Protein 1HA8 (pdb70)

Radius of gyration: 9.3 Å; Cα contacts (8 Å, |Δi|>4): 65; chains: 1; bounding box: 23×17×19 Å

Structure (mmCIF, N/CA/C/O backbone):
data_1HA8
#
_entry.id   1HA8
#
_cell.length_a   1.000
_cell.length_b   1.000
_cell.length_c   1.000
_cell.angle_alpha   90.00
_cell.angle_beta   90.00
_cell.angle_gamma   90.00
#
_symmetry.space_group_name_H-M   'P 1'
#
loop_
_atom_site.group_PDB
_atom_site.id
_atom_site.type_symbol
_atom_site.label_atom_id
_atom_site.label_alt_id
_atom_site.label_comp_id
_atom_site.label_asym_id
_atom_site.label_entity_id
_atom_site.label_seq_id
_atom_site.pdbx_PDB_ins_code
_atom_site.Cartn_x
_atom_site.Cartn_y
_atom_site.Cartn_z
_atom_site.occupancy
_atom_site.B_iso_or_equiv
_atom_site.auth_seq_id
_atom_site.auth_comp_id
_atom_site.auth_asym_id
_atom_site.auth_atom_id
_atom_site.pdbx_PDB_model_num
ATOM 1 N N . GLY A 1 1 ? -8.868 -7.202 -2.668 1.00 0.00 1 GLY A N 1
ATOM 2 C CA . GLY A 1 1 ? -7.596 -6.582 -2.276 1.00 0.00 1 GLY A CA 1
ATOM 3 C C . GLY A 1 1 ? -7.848 -5.556 -1.194 1.00 0.00 1 GLY A C 1
ATOM 4 O O . GLY A 1 1 ? -8.699 -4.684 -1.384 1.00 0.00 1 GLY A O 1
ATOM 10 N N . GLU A 1 2 ? -7.176 -5.658 -0.048 1.00 0.00 2 GLU A N 1
ATOM 11 C CA . GLU A 1 2 ? -7.425 -4.760 1.079 1.00 0.00 2 GLU A CA 1
ATOM 12 C C . GLU A 1 2 ? -6.921 -3.360 0.774 1.00 0.00 2 GLU A C 1
ATOM 13 O O . GLU A 1 2 ? -7.546 -2.359 1.143 1.00 0.00 2 GLU A O 1
ATOM 25 N N . CYS A 1 3 ? -5.767 -3.308 0.112 1.00 0.00 3 CYS A N 1
ATOM 26 C CA . CYS A 1 3 ? -5.102 -2.075 -0.215 1.00 0.00 3 CYS A CA 1
ATOM 27 C C . CYS A 1 3 ? -5.818 -1.451 -1.408 1.00 0.00 3 CYS A C 1
ATOM 28 O O . CYS A 1 3 ? -6.074 -0.246 -1.395 1.00 0.00 3 CYS A O 1
ATOM 35 N N . GLU A 1 4 ? -6.220 -2.276 -2.382 1.00 0.00 4 GLU A N 1
ATOM 36 C CA . GLU A 1 4 ? -7.082 -1.873 -3.484 1.00 0.00 4 GLU A CA 1
ATOM 37 C C . GLU A 1 4 ? -8.410 -1.297 -2.973 1.00 0.00 4 GLU A C 1
ATOM 38 O O . GLU A 1 4 ? -8.825 -0.257 -3.474 1.00 0.00 4 GLU A O 1
ATOM 50 N N . GLN A 1 5 ? -9.062 -1.904 -1.973 1.00 0.00 5 GLN A N 1
ATOM 51 C CA . GLN A 1 5 ? -10.318 -1.390 -1.412 1.00 0.00 5 GLN A CA 1
ATOM 52 C C . GLN A 1 5 ? -10.110 0.034 -0.897 1.00 0.00 5 GLN A C 1
ATOM 53 O O . GLN A 1 5 ? -10.898 0.927 -1.209 1.00 0.00 5 GLN A O 1
ATOM 67 N N . CYS A 1 6 ? -9.044 0.232 -0.119 1.00 0.00 6 CYS A N 1
ATOM 68 C CA . CYS A 1 6 ? -8.697 1.525 0.450 1.00 0.00 6 CYS A CA 1
ATOM 69 C C . CYS A 1 6 ? -8.449 2.555 -0.661 1.00 0.00 6 CYS A C 1
ATOM 70 O O . CYS A 1 6 ? -8.890 3.699 -0.566 1.00 0.00 6 CYS A O 1
ATOM 77 N N . PHE A 1 7 ? -7.784 2.136 -1.739 1.00 0.00 7 PHE A N 1
ATOM 78 C CA . PHE A 1 7 ? -7.550 2.957 -2.915 1.00 0.00 7 PHE A CA 1
ATOM 79 C C . PHE A 1 7 ? -8.867 3.374 -3.568 1.00 0.00 7 PHE A C 1
ATOM 80 O O . PHE A 1 7 ? -9.054 4.558 -3.852 1.00 0.00 7 PHE A O 1
ATOM 97 N N . SER A 1 8 ? -9.784 2.432 -3.800 1.00 0.00 8 SER A N 1
ATOM 98 C CA . SER A 1 8 ? -11.088 2.739 -4.370 1.00 0.00 8 SER A CA 1
ATOM 99 C C . SER A 1 8 ? -11.845 3.722 -3.471 1.00 0.00 8 SER A C 1
ATOM 100 O O . SER A 1 8 ? -12.455 4.659 -3.988 1.00 0.00 8 SER A O 1
ATOM 108 N N . ASP A 1 9 ? -11.714 3.615 -2.144 1.00 0.00 9 ASP A N 1
ATOM 109 C CA . ASP A 1 9 ? -12.280 4.544 -1.160 1.00 0.00 9 ASP A CA 1
ATOM 110 C C . ASP A 1 9 ? -11.451 5.837 -1.025 1.00 0.00 9 ASP A C 1
ATOM 111 O O . ASP A 1 9 ? -11.339 6.439 0.046 1.00 0.00 9 ASP A O 1
ATOM 120 N N . GLY A 1 10 ? -10.919 6.319 -2.147 1.00 0.00 10 GLY A N 1
ATOM 121 C CA . GLY A 1 10 ? -10.242 7.592 -2.302 1.00 0.00 10 GLY A CA 1
ATOM 122 C C . GLY A 1 10 ? -8.907 7.696 -1.574 1.00 0.00 10 GLY A C 1
ATOM 123 O O . GLY A 1 10 ? -8.314 8.779 -1.589 1.00 0.00 10 GLY A O 1
ATOM 127 N N . GLY A 1 11 ? -8.421 6.636 -0.923 1.00 0.00 11 GLY A N 1
ATOM 128 C CA . GLY A 1 11 ? -7.230 6.725 -0.104 1.00 0.00 11 GLY A CA 1
ATOM 129 C C . GLY A 1 11 ? -5.968 6.742 -0.961 1.00 0.00 11 GLY A C 1
ATOM 130 O O . GLY A 1 11 ? -5.907 6.043 -1.979 1.00 0.00 11 GLY A O 1
ATOM 134 N N . ASP A 1 12 ? -4.946 7.492 -0.532 1.00 0.00 12 ASP A N 1
ATOM 135 C CA . ASP A 1 12 ? -3.633 7.530 -1.192 1.00 0.00 12 ASP A CA 1
ATOM 136 C C . ASP A 1 12 ? -2.659 6.672 -0.383 1.00 0.00 12 ASP A C 1
ATOM 137 O O . ASP A 1 12 ? -2.631 5.459 -0.561 1.00 0.00 12 ASP A O 1
ATOM 146 N N . CYS A 1 13 ? -1.894 7.272 0.538 1.00 0.00 13 CYS A N 1
ATOM 147 C CA . CYS A 1 13 ? -0.770 6.638 1.204 1.00 0.00 13 CYS A CA 1
ATOM 148 C C . CYS A 1 13 ? -0.962 6.761 2.707 1.00 0.00 13 CYS A C 1
ATOM 149 O O . CYS A 1 13 ? -1.174 5.752 3.378 1.00 0.00 13 CYS A O 1
ATOM 156 N N . THR A 1 14 ? -0.933 7.985 3.240 1.00 0.00 14 THR A N 1
ATOM 157 C CA . THR A 1 14 ? -1.127 8.244 4.660 1.00 0.00 14 THR A CA 1
ATOM 158 C C . THR A 1 14 ? -2.495 7.713 5.092 1.00 0.00 14 THR A C 1
ATOM 159 O O . THR A 1 14 ? -2.601 6.917 6.025 1.00 0.00 14 THR A O 1
ATOM 170 N N . THR A 1 15 ? -3.544 8.093 4.361 1.00 0.00 15 THR A N 1
ATOM 171 C CA . THR A 1 15 ? -4.931 7.823 4.711 1.00 0.00 15 THR A CA 1
ATOM 172 C C . THR A 1 15 ? -5.352 6.396 4.322 1.00 0.00 15 THR A C 1
ATOM 173 O O . THR A 1 15 ? -6.512 6.160 3.995 1.00 0.00 15 THR A O 1
ATOM 184 N N . CYS A 1 16 ? -4.436 5.444 4.452 1.00 0.00 16 CYS A N 1
ATOM 185 C CA . CYS A 1 16 ? -4.591 4.007 4.327 1.00 0.00 16 CYS A CA 1
ATOM 186 C C . CYS A 1 16 ? -3.552 3.414 5.262 1.00 0.00 16 CYS A C 1
ATOM 187 O O . CYS A 1 16 ? -3.966 2.704 6.168 1.00 0.00 16 CYS A O 1
ATOM 194 N N . PHE A 1 17 ? -2.267 3.791 5.168 1.00 0.00 17 PHE A N 1
ATOM 195 C CA . PHE A 1 17 ? -1.208 3.310 6.061 1.00 0.00 17 PHE A CA 1
ATOM 196 C C . PHE A 1 17 ? -1.572 3.411 7.544 1.00 0.00 17 PHE A C 1
ATOM 197 O O . PHE A 1 17 ? -1.301 2.468 8.294 1.00 0.00 17 PHE A O 1
ATOM 214 N N . ASN A 1 18 ? -2.199 4.524 7.959 1.00 0.00 18 ASN A N 1
ATOM 215 C CA . ASN A 1 18 ? -2.776 4.697 9.298 1.00 0.00 18 ASN A CA 1
ATOM 216 C C . ASN A 1 18 ? -1.736 4.470 10.399 1.00 0.00 18 ASN A C 1
ATOM 217 O O . ASN A 1 18 ? -2.028 3.952 11.479 1.00 0.00 18 ASN A O 1
ATOM 228 N N . ASN A 1 19 ? -0.493 4.840 10.117 1.00 0.00 19 ASN A N 1
ATOM 229 C CA . ASN A 1 19 ? 0.686 4.474 10.879 1.00 0.00 19 ASN A CA 1
ATOM 230 C C . ASN A 1 19 ? 0.793 2.996 11.267 1.00 0.00 19 ASN A C 1
ATOM 231 O O . ASN A 1 19 ? 0.766 2.637 12.447 1.00 0.00 19 ASN A O 1
ATOM 242 N N . GLY A 1 20 ? 0.871 2.134 10.252 1.00 0.00 20 GLY A N 1
ATOM 243 C CA . GLY A 1 20 ? 1.427 0.792 10.375 1.00 0.00 20 GLY A CA 1
ATOM 244 C C . GLY A 1 20 ? 0.407 -0.283 10.739 1.00 0.00 20 GLY A C 1
ATOM 245 O O . GLY A 1 20 ? 0.775 -1.453 10.861 1.00 0.00 20 GLY A O 1
ATOM 249 N N . THR A 1 21 ? -0.874 0.077 10.812 1.00 0.00 21 THR A N 1
ATOM 250 C CA . THR A 1 21 ? -1.983 -0.829 11.109 1.00 0.00 21 THR A CA 1
ATOM 251 C C . THR A 1 21 ? -2.965 -0.948 9.926 1.00 0.00 21 THR A C 1
ATOM 252 O O . THR A 1 21 ? -3.904 -1.737 9.973 1.00 0.00 21 THR A O 1
ATOM 263 N N . GLY A 1 22 ? -2.749 -0.174 8.859 1.00 0.00 22 GLY A N 1
ATOM 264 C CA . GLY A 1 22 ? -3.618 -0.093 7.697 1.00 0.00 22 GLY A CA 1
ATOM 265 C C . GLY A 1 22 ? -3.582 -1.316 6.779 1.00 0.00 22 GLY A C 1
ATOM 266 O O . GLY A 1 22 ? -2.914 -2.304 7.094 1.00 0.00 22 GLY A O 1
ATOM 270 N N . PRO A 1 23 ? -4.275 -1.254 5.626 1.00 0.00 23 PRO A N 1
ATOM 271 C CA . PRO A 1 23 ? -4.319 -2.349 4.670 1.00 0.00 23 PRO A CA 1
ATOM 272 C C . PRO A 1 23 ? -2.974 -2.469 3.945 1.00 0.00 23 PRO A C 1
ATOM 273 O O . PRO A 1 23 ? -2.241 -3.437 4.146 1.00 0.00 23 PRO A O 1
ATOM 284 N N . CYS A 1 24 ? -2.596 -1.460 3.150 1.00 0.00 24 CYS A N 1
ATOM 285 C CA . CYS A 1 24 ? -1.221 -1.298 2.702 1.00 0.00 24 CYS A CA 1
ATOM 286 C C . CYS A 1 24 ? -0.411 -0.789 3.891 1.00 0.00 24 CYS A C 1
ATOM 287 O O . CYS A 1 24 ? -0.132 0.403 3.992 1.00 0.00 24 CYS A O 1
ATOM 294 N N . ALA A 1 25 ? -0.063 -1.684 4.816 1.00 0.00 25 ALA A N 1
ATOM 295 C CA . ALA A 1 25 ? 0.854 -1.402 5.910 1.00 0.00 25 ALA A CA 1
ATOM 296 C C . ALA A 1 25 ? 2.045 -2.343 5.878 1.00 0.00 25 ALA A C 1
ATOM 297 O O . ALA A 1 25 ? 3.182 -1.875 5.834 1.00 0.00 25 ALA A O 1
ATOM 304 N N . ASN A 1 26 ? 1.821 -3.659 5.833 1.00 0.00 26 ASN A N 1
ATOM 305 C CA . ASN A 1 26 ? 2.939 -4.580 5.643 1.00 0.00 26 ASN A CA 1
ATOM 306 C C . ASN A 1 26 ? 3.601 -4.366 4.278 1.00 0.00 26 ASN A C 1
ATOM 307 O O . ASN A 1 26 ? 4.805 -4.575 4.166 1.00 0.00 26 ASN A O 1
ATOM 318 N N . CYS A 1 27 ? 2.858 -3.865 3.278 1.00 0.00 27 CYS A N 1
ATOM 319 C CA . CYS A 1 27 ? 3.404 -3.480 1.980 1.00 0.00 27 CYS A CA 1
ATOM 320 C C . CYS A 1 27 ? 4.418 -2.328 2.071 1.00 0.00 27 CYS A C 1
ATOM 321 O O . CYS A 1 27 ? 4.787 -1.821 1.023 1.00 0.00 27 CYS A O 1
ATOM 328 N N . LEU A 1 28 ? 4.803 -1.822 3.251 1.00 0.00 28 LEU A N 1
ATOM 329 C CA . LEU A 1 28 ? 5.600 -0.605 3.384 1.00 0.00 28 LEU A CA 1
ATOM 330 C C . LEU A 1 28 ? 6.968 -0.919 3.961 1.00 0.00 28 LEU A C 1
ATOM 331 O O . LEU A 1 28 ? 7.990 -0.574 3.364 1.00 0.00 28 LEU A O 1
ATOM 347 N N . ALA A 1 29 ? 6.986 -1.516 5.152 1.00 0.00 29 ALA A N 1
ATOM 348 C CA . ALA A 1 29 ? 8.213 -1.871 5.836 1.00 0.00 29 ALA A CA 1
ATOM 349 C C . ALA A 1 29 ? 8.834 -3.056 5.103 1.00 0.00 29 ALA A C 1
ATOM 350 O O . ALA A 1 29 ? 9.785 -2.908 4.334 1.00 0.00 29 ALA A O 1
ATOM 357 N N . GLY A 1 30 ? 8.252 -4.238 5.286 1.00 0.00 30 GLY A N 1
ATOM 358 C CA . GLY A 1 30 ? 8.705 -5.450 4.648 1.00 0.00 30 GLY A CA 1
ATOM 359 C C . GLY A 1 30 ? 8.126 -5.551 3.254 1.00 0.00 30 GLY A C 1
ATOM 360 O O . GLY A 1 30 ? 7.291 -6.427 3.030 1.00 0.00 30 GLY A O 1
ATOM 364 N N . TYR A 1 31 ? 8.567 -4.714 2.312 1.00 0.00 31 TYR A N 1
ATOM 365 C CA . TYR A 1 31 ? 7.961 -4.682 0.988 1.00 0.00 31 TYR A CA 1
ATOM 366 C C . TYR A 1 31 ? 8.921 -5.031 -0.164 1.00 0.00 31 TYR A C 1
ATOM 367 O O . TYR A 1 31 ? 8.820 -4.449 -1.249 1.00 0.00 31 TYR A O 1
ATOM 385 N N . PRO A 1 32 ? 9.678 -6.137 -0.092 1.00 0.00 32 PRO A N 1
ATOM 386 C CA . PRO A 1 32 ? 10.629 -6.452 -1.144 1.00 0.00 32 PRO A CA 1
ATOM 387 C C . PRO A 1 32 ? 9.873 -7.040 -2.340 1.00 0.00 32 PRO A C 1
ATOM 388 O O . PRO A 1 32 ? 10.220 -6.783 -3.490 1.00 0.00 32 PRO A O 1
ATOM 399 N N . ALA A 1 33 ? 8.805 -7.785 -2.047 1.00 0.00 33 ALA A N 1
ATOM 400 C CA . ALA A 1 33 ? 7.915 -8.438 -2.991 1.00 0.00 33 ALA A CA 1
ATOM 401 C C . ALA A 1 33 ? 6.696 -7.570 -3.323 1.00 0.00 33 ALA A C 1
ATOM 402 O O . ALA A 1 33 ? 5.776 -8.040 -3.994 1.00 0.00 33 ALA A O 1
ATOM 409 N N . GLY A 1 34 ? 6.591 -6.355 -2.774 1.00 0.00 34 GLY A N 1
ATOM 410 C CA . GLY A 1 34 ? 5.351 -5.591 -2.848 1.00 0.00 34 GLY A CA 1
ATOM 411 C C . GLY A 1 34 ? 5.052 -5.073 -4.251 1.00 0.00 34 GLY A C 1
ATOM 412 O O . GLY A 1 34 ? 3.890 -4.851 -4.563 1.00 0.00 34 GLY A O 1
ATOM 416 N N . CYS A 1 35 ? 6.076 -4.884 -5.084 1.00 0.00 35 CYS A N 1
ATOM 417 C CA . CYS A 1 35 ? 5.959 -4.423 -6.465 1.00 0.00 35 CYS A CA 1
ATOM 418 C C . CYS A 1 35 ? 5.572 -5.577 -7.401 1.00 0.00 35 CYS A C 1
ATOM 419 O O . CYS A 1 35 ? 4.729 -5.413 -8.283 1.00 0.00 35 CYS A O 1
ATOM 426 N N . SER A 1 36 ? 6.143 -6.765 -7.176 1.00 0.00 36 SER A N 1
ATOM 427 C CA . SER A 1 36 ? 5.834 -7.997 -7.899 1.00 0.00 36 SER A CA 1
ATOM 428 C C . SER A 1 36 ? 4.487 -8.602 -7.486 1.00 0.00 36 SER A C 1
ATOM 429 O O . SER A 1 36 ? 4.032 -9.604 -8.041 1.00 0.00 36 SER A O 1
ATOM 437 N N . ASN A 1 37 ? 3.854 -7.966 -6.503 1.00 0.00 37 ASN A N 1
ATOM 438 C CA . ASN A 1 37 ? 2.523 -8.275 -5.995 1.00 0.00 37 ASN A CA 1
ATOM 439 C C . ASN A 1 37 ? 1.479 -7.729 -6.976 1.00 0.00 37 ASN A C 1
ATOM 440 O O . ASN A 1 37 ? 1.848 -7.242 -8.049 1.00 0.00 37 ASN A O 1
ATOM 451 N N . SER A 1 38 ? 0.190 -7.722 -6.626 1.00 0.00 38 SER A N 1
ATOM 452 C CA . SER A 1 38 ? -0.756 -6.789 -7.236 1.00 0.00 38 SER A CA 1
ATOM 453 C C . SER A 1 38 ? -1.439 -5.897 -6.199 1.00 0.00 38 SER A C 1
ATOM 454 O O . SER A 1 38 ? -1.454 -4.692 -6.415 1.00 0.00 38 SER A O 1
ATOM 462 N N . ASP A 1 39 ? -1.966 -6.430 -5.089 1.00 0.00 39 ASP A N 1
ATOM 463 C CA . ASP A 1 39 ? -2.818 -5.665 -4.156 1.00 0.00 39 ASP A CA 1
ATOM 464 C C . ASP A 1 39 ? -2.063 -4.474 -3.557 1.00 0.00 39 ASP A C 1
ATOM 465 O O . ASP A 1 39 ? -2.599 -3.376 -3.452 1.00 0.00 39 ASP A O 1
ATOM 474 N N . CYS A 1 40 ? -0.775 -4.664 -3.263 1.00 0.00 40 CYS A N 1
ATOM 475 C CA . CYS A 1 40 ? 0.113 -3.620 -2.761 1.00 0.00 40 CYS A CA 1
ATOM 476 C C . CYS A 1 40 ? 0.527 -2.673 -3.883 1.00 0.00 40 CYS A C 1
ATOM 477 O O . CYS A 1 40 ? 0.828 -1.512 -3.652 1.00 0.00 40 CYS A O 1
ATOM 484 N N . THR A 1 41 ? 0.638 -3.194 -5.090 1.00 0.00 41 THR A N 1
ATOM 485 C CA . THR A 1 41 ? 1.523 -2.684 -6.108 1.00 0.00 41 THR A CA 1
ATOM 486 C C . THR A 1 41 ? 1.131 -1.304 -6.581 1.00 0.00 41 THR A C 1
ATOM 487 O O . THR A 1 41 ? 2.026 -0.479 -6.730 1.00 0.00 41 THR A O 1
ATOM 498 N N . ALA A 1 42 ? -0.156 -1.053 -6.839 1.00 0.00 42 ALA A N 1
ATOM 499 C CA . ALA A 1 42 ? -0.535 0.234 -7.420 1.00 0.00 42 ALA A CA 1
ATOM 500 C C . ALA A 1 42 ? -0.261 1.343 -6.409 1.00 0.00 42 ALA A C 1
ATOM 501 O O . ALA A 1 42 ? 0.373 2.340 -6.741 1.00 0.00 42 ALA A O 1
ATOM 508 N N . PHE A 1 43 ? -0.643 1.094 -5.152 1.00 0.00 43 PHE A N 1
ATOM 509 C CA . PHE A 1 43 ? -0.294 1.933 -4.020 1.00 0.00 43 PHE A CA 1
ATOM 510 C C . PHE A 1 43 ? 1.208 2.201 -4.047 1.00 0.00 43 PHE A C 1
ATOM 511 O O . PHE A 1 43 ? 1.603 3.359 -4.057 1.00 0.00 43 PHE A O 1
ATOM 528 N N . LEU A 1 44 ? 2.069 1.173 -4.056 1.00 0.00 44 LEU A N 1
ATOM 529 C CA . LEU A 1 44 ? 3.501 1.416 -3.988 1.00 0.00 44 LEU A CA 1
ATOM 530 C C . LEU A 1 44 ? 4.027 2.164 -5.215 1.00 0.00 44 LEU A C 1
ATOM 531 O O . LEU A 1 44 ? 4.924 2.994 -5.069 1.00 0.00 44 LEU A O 1
ATOM 547 N N . SER A 1 45 ? 3.479 1.895 -6.399 1.00 0.00 45 SER A N 1
ATOM 548 C CA . SER A 1 45 ? 3.755 2.593 -7.653 1.00 0.00 45 SER A CA 1
ATOM 549 C C . SER A 1 45 ? 3.602 4.106 -7.458 1.00 0.00 45 SER A C 1
ATOM 550 O O . SER A 1 45 ? 4.488 4.874 -7.847 1.00 0.00 45 SER A O 1
ATOM 558 N N . GLN A 1 46 ? 2.546 4.546 -6.769 1.00 0.00 46 GLN A N 1
ATOM 559 C CA . GLN A 1 46 ? 2.455 5.905 -6.260 1.00 0.00 46 GLN A CA 1
ATOM 560 C C . GLN A 1 46 ? 3.490 6.080 -5.128 1.00 0.00 46 GLN A C 1
ATOM 561 O O . GLN A 1 46 ? 4.584 6.596 -5.376 1.00 0.00 46 GLN A O 1
ATOM 575 N N . CYS A 1 47 ? 3.186 5.595 -3.918 1.00 0.00 47 CYS A N 1
ATOM 576 C CA . CYS A 1 47 ? 3.770 5.982 -2.633 1.00 0.00 47 CYS A CA 1
ATOM 577 C C . CYS A 1 47 ? 5.285 5.781 -2.490 1.00 0.00 47 CYS A C 1
ATOM 578 O O . CYS A 1 47 ? 5.872 6.371 -1.578 1.00 0.00 47 CYS A O 1
ATOM 585 N N . TYR A 1 48 ? 5.913 4.963 -3.336 1.00 0.00 48 TYR A N 1
ATOM 586 C CA . TYR A 1 48 ? 7.347 4.667 -3.339 1.00 0.00 48 TYR A CA 1
ATOM 587 C C . TYR A 1 48 ? 7.987 4.801 -4.718 1.00 0.00 48 TYR A C 1
ATOM 588 O O . TYR A 1 48 ? 9.215 4.880 -4.796 1.00 0.00 48 TYR A O 1
ATOM 606 N N . GLY A 1 49 ? 7.186 4.766 -5.788 1.00 0.00 49 GLY A N 1
ATOM 607 C CA . GLY A 1 49 ? 7.657 4.614 -7.157 1.00 0.00 49 GLY A CA 1
ATOM 608 C C . GLY A 1 49 ? 7.372 3.227 -7.723 1.00 0.00 49 GLY A C 1
ATOM 609 O O . GLY A 1 49 ? 7.357 3.058 -8.941 1.00 0.00 49 GLY A O 1
ATOM 613 N N . GLY A 1 50 ? 7.085 2.248 -6.861 1.00 0.00 50 GLY A N 1
ATOM 614 C CA . GLY A 1 50 ? 6.853 0.869 -7.256 1.00 0.00 50 GLY A CA 1
ATOM 615 C C . GLY A 1 50 ? 8.175 0.241 -7.642 1.00 0.00 50 GLY A C 1
ATOM 616 O O . GLY A 1 50 ? 8.333 -0.187 -8.787 1.00 0.00 50 GLY A O 1
ATOM 620 N N . CYS A 1 51 ? 9.080 0.158 -6.664 1.00 0.00 51 CYS A N 1
ATOM 621 C CA . CYS A 1 51 ? 10.462 -0.254 -6.843 1.00 0.00 51 CYS A CA 1
ATOM 622 C C . CYS A 1 51 ? 11.099 0.559 -7.973 1.00 0.00 51 CYS A C 1
ATOM 623 O O . CYS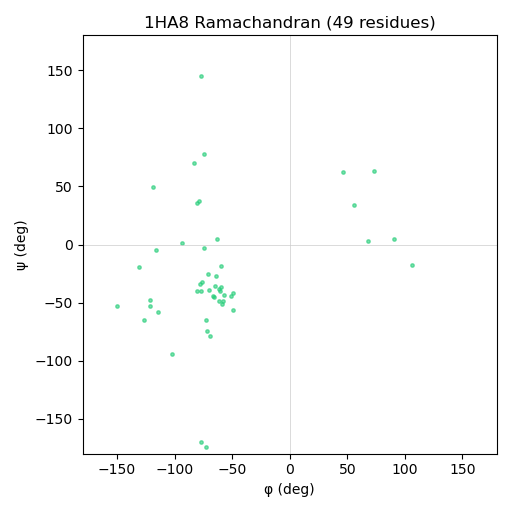 A 1 51 ? 11.799 -0.045 -8.817 1.00 0.00 51 CYS A O 1
ATOM 631 N N . GLY A 1 1 ? -8.452 -7.655 -2.015 1.00 0.00 1 GLY A N 2
ATOM 632 C CA . GLY A 1 1 ? -7.445 -6.655 -1.678 1.00 0.00 1 GLY A CA 2
ATOM 633 C C . GLY A 1 1 ? -7.998 -5.599 -0.761 1.00 0.00 1 GLY A C 2
ATOM 634 O O . GLY A 1 1 ? -8.737 -4.734 -1.220 1.00 0.00 1 GLY A O 2
ATOM 640 N N . GLU A 1 2 ? -7.625 -5.626 0.518 1.00 0.00 2 GLU A N 2
ATOM 641 C CA . GLU A 1 2 ? -7.900 -4.525 1.440 1.00 0.00 2 GLU A CA 2
ATOM 642 C C . GLU A 1 2 ? -7.220 -3.250 0.941 1.00 0.00 2 GLU A C 2
ATOM 643 O O . GLU A 1 2 ? -7.783 -2.161 1.006 1.00 0.00 2 GLU A O 2
ATOM 655 N N . CYS A 1 3 ? -6.009 -3.390 0.400 1.00 0.00 3 CYS A N 2
ATOM 656 C CA . CYS A 1 3 ? -5.242 -2.266 -0.091 1.00 0.00 3 CYS A CA 2
ATOM 657 C C . CYS A 1 3 ? -5.913 -1.630 -1.316 1.00 0.00 3 CYS A C 2
ATOM 658 O O . CYS A 1 3 ? -5.922 -0.405 -1.459 1.00 0.00 3 CYS A O 2
ATOM 665 N N . GLU A 1 4 ? -6.487 -2.445 -2.204 1.00 0.00 4 GLU A N 2
ATOM 666 C CA . GLU A 1 4 ? -7.187 -1.965 -3.389 1.00 0.00 4 GLU A CA 2
ATOM 667 C C . GLU A 1 4 ? -8.555 -1.378 -3.015 1.00 0.00 4 GLU A C 2
ATOM 668 O O . GLU A 1 4 ? -8.967 -0.384 -3.620 1.00 0.00 4 GLU A O 2
ATOM 680 N N . GLN A 1 5 ? -9.235 -1.944 -2.009 1.00 0.00 5 GLN A N 2
ATOM 681 C CA . GLN A 1 5 ? -10.479 -1.413 -1.454 1.00 0.00 5 GLN A CA 2
ATOM 682 C C . GLN A 1 5 ? -10.233 -0.018 -0.881 1.00 0.00 5 GLN A C 2
ATOM 683 O O . GLN A 1 5 ? -10.990 0.900 -1.182 1.00 0.00 5 GLN A O 2
ATOM 697 N N . CYS A 1 6 ? -9.161 0.152 -0.104 1.00 0.00 6 CYS A N 2
ATOM 698 C CA . CYS A 1 6 ? -8.796 1.440 0.468 1.00 0.00 6 CYS A CA 2
ATOM 699 C C . CYS A 1 6 ? -8.535 2.467 -0.630 1.00 0.00 6 CYS A C 2
ATOM 700 O O . CYS A 1 6 ? -8.996 3.602 -0.544 1.00 0.00 6 CYS A O 2
ATOM 707 N N . PHE A 1 7 ? -7.827 2.064 -1.689 1.00 0.00 7 PHE A N 2
ATOM 708 C CA . PHE A 1 7 ? -7.652 2.900 -2.870 1.00 0.00 7 PHE A CA 2
ATOM 709 C C . PHE A 1 7 ? -8.998 3.325 -3.447 1.00 0.00 7 PHE A C 2
ATOM 710 O O . PHE A 1 7 ? -9.198 4.508 -3.709 1.00 0.00 7 PHE A O 2
ATOM 727 N N . SER A 1 8 ? -9.922 2.374 -3.588 1.00 0.00 8 SER A N 2
ATOM 728 C CA . SER A 1 8 ? -11.260 2.613 -4.102 1.00 0.00 8 SER A CA 2
ATOM 729 C C . SER A 1 8 ? -12.095 3.519 -3.184 1.00 0.00 8 SER A C 2
ATOM 730 O O . SER A 1 8 ? -13.141 4.009 -3.617 1.00 0.00 8 SER A O 2
ATOM 738 N N . ASP A 1 9 ? -11.666 3.773 -1.945 1.00 0.00 9 ASP A N 2
ATOM 739 C CA . ASP A 1 9 ? -12.267 4.740 -1.023 1.00 0.00 9 ASP A CA 2
ATOM 740 C C . ASP A 1 9 ? -11.384 5.990 -0.908 1.00 0.00 9 ASP A C 2
ATOM 741 O O . ASP A 1 9 ? -11.237 6.594 0.158 1.00 0.00 9 ASP A O 2
ATOM 750 N N . GLY A 1 10 ? -10.812 6.384 -2.052 1.00 0.00 10 GLY A N 2
ATOM 751 C CA . GLY A 1 10 ? -9.971 7.553 -2.236 1.00 0.00 10 GLY A CA 2
ATOM 752 C C . GLY A 1 10 ? -8.686 7.439 -1.426 1.00 0.00 10 GLY A C 2
ATOM 753 O O . GLY A 1 10 ? -8.380 8.320 -0.615 1.00 0.00 10 GLY A O 2
ATOM 757 N N . GLY A 1 11 ? -7.945 6.355 -1.647 1.00 0.00 11 GLY A N 2
ATOM 758 C CA . GLY A 1 11 ? -6.659 6.094 -1.025 1.00 0.00 11 GLY A CA 2
ATOM 759 C C . GLY A 1 11 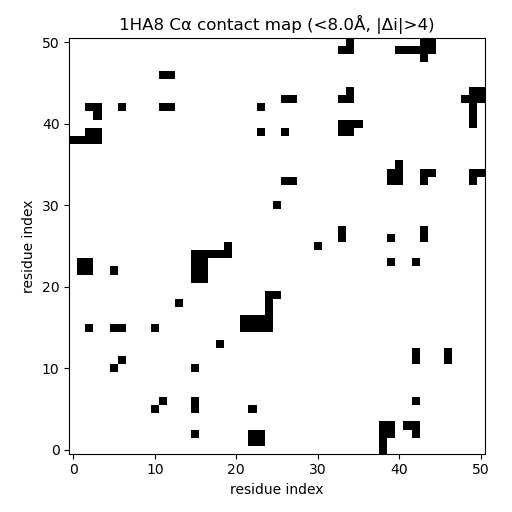? -5.529 6.527 -1.952 1.00 0.00 11 GLY A C 2
ATOM 760 O O . GLY A 1 11 ? -5.618 6.337 -3.167 1.00 0.00 11 GLY A O 2
ATOM 764 N N . ASP A 1 12 ? -4.450 7.071 -1.386 1.00 0.00 12 ASP A N 2
ATOM 765 C CA . ASP A 1 12 ? -3.205 7.438 -2.056 1.00 0.00 12 ASP A CA 2
ATOM 766 C C . ASP A 1 12 ? -2.025 6.646 -1.487 1.00 0.00 12 ASP A C 2
ATOM 767 O O . ASP A 1 12 ? -1.368 5.883 -2.189 1.00 0.00 12 ASP A O 2
ATOM 776 N N . CYS A 1 13 ? -1.705 6.879 -0.223 1.00 0.00 13 CYS A N 2
ATOM 777 C CA . CYS A 1 13 ? -0.631 6.298 0.548 1.00 0.00 13 CYS A CA 2
ATOM 778 C C . CYS A 1 13 ? -0.919 6.567 2.019 1.00 0.00 13 CYS A C 2
ATOM 779 O O . CYS A 1 13 ? -1.239 5.638 2.767 1.00 0.00 13 CYS A O 2
ATOM 786 N N . THR A 1 14 ? -0.829 7.830 2.435 1.00 0.00 14 THR A N 2
ATOM 787 C CA . THR A 1 14 ? -0.998 8.191 3.831 1.00 0.00 14 THR A CA 2
ATOM 788 C C . THR A 1 14 ? -2.430 7.933 4.277 1.00 0.00 14 THR A C 2
ATOM 789 O O . THR A 1 14 ? -2.607 7.354 5.349 1.00 0.00 14 THR A O 2
ATOM 800 N N . THR A 1 15 ? -3.442 8.242 3.458 1.00 0.00 15 THR A N 2
ATOM 801 C CA . THR A 1 15 ? -4.837 8.038 3.837 1.00 0.00 15 THR A CA 2
ATOM 802 C C . THR A 1 15 ? -5.215 6.543 3.668 1.00 0.00 15 THR A C 2
ATOM 803 O O . THR A 1 15 ? -6.335 6.204 3.301 1.00 0.00 15 THR A O 2
ATOM 814 N N . CYS A 1 16 ? -4.297 5.612 3.959 1.00 0.00 16 CYS A N 2
ATOM 815 C CA . CYS A 1 16 ? -4.481 4.173 4.100 1.00 0.00 16 CYS A CA 2
ATOM 816 C C . CYS A 1 16 ? -3.474 3.709 5.145 1.00 0.00 16 CYS A C 2
ATOM 817 O O . CYS A 1 16 ? -3.906 3.092 6.109 1.00 0.00 16 CYS A O 2
ATOM 824 N N . PHE A 1 17 ? -2.170 3.998 4.992 1.00 0.00 17 PHE A N 2
ATOM 825 C CA . PHE A 1 17 ? -1.089 3.404 5.788 1.00 0.00 17 PHE A CA 2
ATOM 826 C C . PHE A 1 17 ? -1.362 3.443 7.287 1.00 0.00 17 PHE A C 2
ATOM 827 O O . PHE A 1 17 ? -1.031 2.483 7.989 1.00 0.00 17 PHE A O 2
ATOM 844 N N . ASN A 1 18 ? -1.938 4.549 7.763 1.00 0.00 18 ASN A N 2
ATOM 845 C CA . ASN A 1 18 ? -2.378 4.750 9.144 1.00 0.00 18 ASN A CA 2
ATOM 846 C C . ASN A 1 18 ? -1.235 4.824 10.161 1.00 0.00 18 ASN A C 2
ATOM 847 O O . ASN A 1 18 ? -1.489 5.214 11.300 1.00 0.00 18 ASN A O 2
ATOM 858 N N . ASN A 1 19 ? 0.007 4.546 9.738 1.00 0.00 19 ASN A N 2
ATOM 859 C CA . ASN A 1 19 ? 1.209 4.279 10.540 1.00 0.00 19 ASN A CA 2
ATOM 860 C C . ASN A 1 19 ? 1.224 2.825 11.020 1.00 0.00 19 ASN A C 2
ATOM 861 O O . ASN A 1 19 ? 1.299 2.513 12.206 1.00 0.00 19 ASN A O 2
ATOM 872 N N . GLY A 1 20 ? 1.222 1.911 10.045 1.00 0.00 20 GLY A N 2
ATOM 873 C CA . GLY A 1 20 ? 1.665 0.539 10.232 1.00 0.00 20 GLY A CA 2
ATOM 874 C C . GLY A 1 20 ? 0.592 -0.411 10.762 1.00 0.00 20 GLY A C 2
ATOM 875 O O . GLY A 1 20 ? 0.924 -1.544 11.105 1.00 0.00 20 GLY A O 2
ATOM 879 N N . THR A 1 21 ? -0.679 -0.002 10.771 1.00 0.00 21 THR A N 2
ATOM 880 C CA . THR A 1 21 ? -1.821 -0.863 11.071 1.00 0.00 21 THR A CA 2
ATOM 881 C C . THR A 1 21 ? -2.871 -0.844 9.933 1.00 0.00 21 THR A C 2
ATOM 882 O O . THR A 1 21 ? -3.838 -1.606 9.985 1.00 0.00 21 THR A O 2
ATOM 893 N N . GLY A 1 22 ? -2.685 -0.002 8.908 1.00 0.00 22 GLY A N 2
ATOM 894 C CA . GLY A 1 22 ? -3.615 0.180 7.798 1.00 0.00 22 GLY A CA 2
ATOM 895 C C . GLY A 1 22 ? -3.746 -1.033 6.859 1.00 0.00 22 GLY A C 2
ATOM 896 O O . GLY A 1 22 ? -3.114 -2.077 7.055 1.00 0.00 22 GLY A O 2
ATOM 900 N N . PRO A 1 23 ? -4.574 -0.908 5.802 1.00 0.00 23 PRO A N 2
ATOM 901 C CA . PRO A 1 23 ? -4.873 -2.008 4.895 1.00 0.00 23 PRO A CA 2
ATOM 902 C C . PRO A 1 23 ? -3.652 -2.334 4.025 1.00 0.00 23 PRO A C 2
ATOM 903 O O . PRO A 1 23 ? -3.179 -3.471 4.011 1.00 0.00 23 PRO A O 2
ATOM 914 N N . CYS A 1 24 ? -3.084 -1.341 3.334 1.00 0.00 24 CYS A N 2
ATOM 915 C CA . CYS A 1 24 ? -1.709 -1.405 2.862 1.00 0.00 24 CYS A CA 2
ATOM 916 C C . CYS A 1 24 ? -0.834 -0.901 4.004 1.00 0.00 24 CYS A C 2
ATOM 917 O O . CYS A 1 24 ? -0.595 0.300 4.115 1.00 0.00 24 CYS A O 2
ATOM 924 N N . ALA A 1 25 ? -0.401 -1.807 4.876 1.00 0.00 25 ALA A N 2
ATOM 925 C CA . ALA A 1 25 ? 0.630 -1.548 5.866 1.00 0.00 25 ALA A CA 2
ATOM 926 C C . ALA A 1 25 ? 1.784 -2.518 5.681 1.00 0.00 25 ALA A C 2
ATOM 927 O O . ALA A 1 25 ? 2.917 -2.092 5.485 1.00 0.00 25 ALA A O 2
ATOM 934 N N . ASN A 1 26 ? 1.521 -3.824 5.666 1.00 0.00 26 ASN A N 2
ATOM 935 C CA . ASN A 1 26 ? 2.612 -4.797 5.606 1.00 0.00 26 ASN A CA 2
ATOM 936 C C . ASN A 1 26 ? 3.315 -4.766 4.247 1.00 0.00 26 ASN A C 2
ATOM 937 O O . ASN A 1 26 ? 4.472 -5.180 4.162 1.00 0.00 26 ASN A O 2
ATOM 948 N N . CYS A 1 27 ? 2.670 -4.209 3.210 1.00 0.00 27 CYS A N 2
ATOM 949 C CA . CYS A 1 27 ? 3.298 -3.921 1.919 1.00 0.00 27 CYS A CA 2
ATOM 950 C C . CYS A 1 27 ? 4.403 -2.850 2.015 1.00 0.00 27 CYS A C 2
ATOM 951 O O . CYS A 1 27 ? 4.860 -2.425 0.965 1.00 0.00 27 CYS A O 2
ATOM 958 N N . LEU A 1 28 ? 4.769 -2.324 3.194 1.00 0.00 28 LEU A N 2
ATOM 959 C CA . LEU A 1 28 ? 5.566 -1.098 3.322 1.00 0.00 28 LEU A CA 2
ATOM 960 C C . LEU A 1 28 ? 6.943 -1.437 3.886 1.00 0.00 28 LEU A C 2
ATOM 961 O O . LEU A 1 28 ? 7.963 -1.323 3.206 1.00 0.00 28 LEU A O 2
ATOM 977 N N . ALA A 1 29 ? 6.962 -1.841 5.156 1.00 0.00 29 ALA A N 2
ATOM 978 C CA . ALA A 1 29 ? 8.153 -1.986 5.978 1.00 0.00 29 ALA A CA 2
ATOM 979 C C . ALA A 1 29 ? 9.204 -2.858 5.293 1.00 0.00 29 ALA A C 2
ATOM 980 O O . ALA A 1 29 ? 10.293 -2.383 4.983 1.00 0.00 29 ALA A O 2
ATOM 987 N N . GLY A 1 30 ? 8.864 -4.122 5.043 1.00 0.00 30 GLY A N 2
ATOM 988 C CA . GLY A 1 30 ? 9.680 -5.030 4.265 1.00 0.00 30 GLY A CA 2
ATOM 989 C C . GLY A 1 30 ? 8.924 -5.346 3.000 1.00 0.00 30 GLY A C 2
ATOM 990 O O . GLY A 1 30 ? 8.123 -6.285 3.006 1.00 0.00 30 GLY A O 2
ATOM 994 N N . TYR A 1 31 ? 9.151 -4.571 1.936 1.00 0.00 31 TYR A N 2
ATOM 995 C CA . TYR A 1 31 ? 8.398 -4.755 0.698 1.00 0.00 31 TYR A CA 2
ATOM 996 C C . TYR A 1 31 ? 9.231 -4.996 -0.573 1.00 0.00 31 TYR A C 2
ATOM 997 O O . TYR A 1 31 ? 8.806 -4.603 -1.662 1.00 0.00 31 TYR A O 2
ATOM 1015 N N . PRO A 1 32 ? 10.203 -5.920 -0.562 1.00 0.00 32 PRO A N 2
ATOM 1016 C CA . PRO A 1 32 ? 11.045 -6.128 -1.734 1.00 0.00 32 PRO A CA 2
ATOM 1017 C C . PRO A 1 32 ? 10.333 -7.012 -2.766 1.00 0.00 32 PRO A C 2
ATOM 1018 O O . PRO A 1 32 ? 10.838 -7.250 -3.860 1.00 0.00 32 PRO A O 2
ATOM 1029 N N . ALA A 1 33 ? 9.191 -7.584 -2.389 1.00 0.00 33 ALA A N 2
ATOM 1030 C CA . ALA A 1 33 ? 8.287 -8.375 -3.201 1.00 0.00 33 ALA A CA 2
ATOM 1031 C C . ALA A 1 33 ? 6.883 -7.756 -3.220 1.00 0.00 33 ALA A C 2
ATOM 1032 O O . ALA A 1 33 ? 5.953 -8.361 -3.755 1.00 0.00 33 ALA A O 2
ATOM 1039 N N . GLY A 1 34 ? 6.660 -6.615 -2.561 1.00 0.00 34 GLY A N 2
ATOM 1040 C CA . GLY A 1 34 ? 5.342 -5.992 -2.570 1.00 0.00 34 GLY A CA 2
ATOM 1041 C C . GLY A 1 34 ? 5.067 -5.359 -3.928 1.00 0.00 34 GLY A C 2
ATOM 1042 O O . GLY A 1 34 ? 3.956 -5.471 -4.421 1.00 0.00 34 GLY A O 2
ATOM 1046 N N . CYS A 1 35 ? 6.081 -4.770 -4.570 1.00 0.00 35 CYS A N 2
ATOM 1047 C CA . CYS A 1 35 ? 5.971 -4.163 -5.896 1.00 0.00 35 CYS A CA 2
ATOM 1048 C C . CYS A 1 35 ? 5.575 -5.152 -6.996 1.00 0.00 35 CYS A C 2
ATOM 1049 O O . CYS A 1 35 ? 5.262 -4.719 -8.102 1.00 0.00 35 CYS A O 2
ATOM 1056 N N . SER A 1 36 ? 5.648 -6.467 -6.753 1.00 0.00 36 SER A N 2
ATOM 1057 C CA . SER A 1 36 ? 5.236 -7.466 -7.705 1.00 0.00 36 SER A CA 2
ATOM 1058 C C . SER A 1 36 ? 3.868 -8.058 -7.352 1.00 0.00 36 SER A C 2
ATOM 1059 O O . SER A 1 36 ? 3.241 -8.737 -8.169 1.00 0.00 36 SER A O 2
ATOM 1067 N N . ASN A 1 37 ? 3.426 -7.857 -6.114 1.00 0.00 37 ASN A N 2
ATOM 1068 C CA . ASN A 1 37 ? 2.084 -8.170 -5.648 1.00 0.00 37 ASN A CA 2
ATOM 1069 C C . ASN A 1 37 ? 1.174 -7.035 -6.095 1.00 0.00 37 ASN A C 2
ATOM 1070 O O . ASN A 1 37 ? 1.065 -6.046 -5.381 1.00 0.00 37 ASN A O 2
ATOM 1081 N N . SER A 1 38 ? 0.499 -7.162 -7.240 1.00 0.00 38 SER A N 2
ATOM 1082 C CA . SER A 1 38 ? -0.399 -6.143 -7.778 1.00 0.00 38 SER A CA 2
ATOM 1083 C C . SER A 1 38 ? -1.419 -5.613 -6.761 1.00 0.00 38 SER A C 2
ATOM 1084 O O . SER A 1 38 ? -1.812 -4.455 -6.868 1.00 0.00 38 SER A O 2
ATOM 1092 N N . ASP A 1 39 ? -1.797 -6.418 -5.767 1.00 0.00 39 ASP A N 2
ATOM 1093 C CA . ASP A 1 39 ? -2.628 -6.042 -4.626 1.00 0.00 39 ASP A CA 2
ATOM 1094 C C . ASP A 1 39 ? -2.048 -4.855 -3.842 1.00 0.00 39 ASP A C 2
ATOM 1095 O O . ASP A 1 39 ? -2.790 -3.987 -3.384 1.00 0.00 39 ASP A O 2
ATOM 1104 N N . CYS A 1 40 ? -0.718 -4.796 -3.726 1.00 0.00 40 CYS A N 2
ATOM 1105 C CA . CYS A 1 40 ? 0.062 -3.738 -3.098 1.00 0.00 40 CYS A CA 2
ATOM 1106 C C . CYS A 1 40 ? 0.523 -2.712 -4.148 1.00 0.00 40 CYS A C 2
ATOM 1107 O O . CYS A 1 40 ? 0.680 -1.539 -3.829 1.00 0.00 40 CYS A O 2
ATOM 1114 N N . THR A 1 41 ? 0.804 -3.128 -5.380 1.00 0.00 41 THR A N 2
ATOM 1115 C CA . THR A 1 41 ? 1.556 -2.363 -6.367 1.00 0.00 41 THR A CA 2
ATOM 1116 C C . THR A 1 41 ? 0.976 -0.986 -6.701 1.00 0.00 41 THR A C 2
ATOM 1117 O O . THR A 1 41 ? 1.767 -0.055 -6.854 1.00 0.00 41 THR A O 2
ATOM 1128 N N . ALA A 1 42 ? -0.343 -0.818 -6.861 1.00 0.00 42 ALA A N 2
ATOM 1129 C CA . ALA A 1 42 ? -0.892 0.474 -7.282 1.00 0.00 42 ALA A CA 2
ATOM 1130 C C . ALA A 1 42 ? -0.740 1.509 -6.171 1.00 0.00 42 ALA A C 2
ATOM 1131 O O . ALA A 1 42 ? -0.417 2.670 -6.436 1.00 0.00 42 ALA A O 2
ATOM 1138 N N . PHE A 1 43 ? -0.950 1.067 -4.933 1.00 0.00 43 PHE A N 2
ATOM 1139 C CA . PHE A 1 43 ? -0.608 1.818 -3.746 1.00 0.00 43 PHE A CA 2
ATOM 1140 C C . PHE A 1 43 ? 0.887 2.119 -3.772 1.00 0.00 43 PHE A C 2
ATOM 1141 O O . PHE A 1 43 ? 1.265 3.284 -3.712 1.00 0.00 43 PHE A O 2
ATOM 1158 N N . LEU A 1 44 ? 1.754 1.107 -3.885 1.00 0.00 44 LEU A N 2
ATOM 1159 C CA . LEU A 1 44 ? 3.190 1.312 -3.772 1.00 0.00 44 LEU A CA 2
ATOM 1160 C C . LEU A 1 44 ? 3.766 2.213 -4.864 1.00 0.00 44 LEU A C 2
ATOM 1161 O O . LEU A 1 44 ? 4.752 2.899 -4.613 1.00 0.00 44 LEU A O 2
ATOM 1177 N N . SER A 1 45 ? 3.146 2.252 -6.041 1.00 0.00 45 SER A N 2
ATOM 1178 C CA . SER A 1 45 ? 3.475 3.170 -7.123 1.00 0.00 45 SER A CA 2
ATOM 1179 C C . SER A 1 45 ? 3.418 4.611 -6.597 1.00 0.00 45 SER A C 2
ATOM 1180 O O . SER A 1 45 ? 4.371 5.376 -6.779 1.00 0.00 45 SER A O 2
ATOM 1188 N N . GLN A 1 46 ? 2.323 4.971 -5.924 1.00 0.00 46 GLN A N 2
ATOM 1189 C CA . GLN A 1 46 ? 2.087 6.286 -5.337 1.00 0.00 46 GLN A CA 2
ATOM 1190 C C . GLN A 1 46 ? 2.855 6.485 -4.028 1.00 0.00 46 GLN A C 2
ATOM 1191 O O . GLN A 1 46 ? 3.360 7.574 -3.770 1.00 0.00 46 GLN A O 2
ATOM 1205 N N . CYS A 1 47 ? 2.896 5.475 -3.164 1.00 0.00 47 CYS A N 2
ATOM 1206 C CA . CYS A 1 47 ? 3.382 5.618 -1.798 1.00 0.00 47 CYS A CA 2
ATOM 1207 C C . CYS A 1 47 ? 4.905 5.586 -1.717 1.00 0.00 47 CYS A C 2
ATOM 1208 O O . CYS A 1 47 ? 5.479 6.154 -0.790 1.00 0.00 47 CYS A O 2
ATOM 1215 N N . TYR A 1 48 ? 5.547 4.939 -2.686 1.00 0.00 48 TYR A N 2
ATOM 1216 C CA . TYR A 1 48 ? 6.984 4.813 -2.808 1.00 0.00 48 TYR A CA 2
ATOM 1217 C C . TYR A 1 48 ? 7.335 5.259 -4.223 1.00 0.00 48 TYR A C 2
ATOM 1218 O O . TYR A 1 48 ? 7.575 6.446 -4.449 1.00 0.00 48 TYR A O 2
ATOM 1236 N N . GLY A 1 49 ? 7.268 4.331 -5.177 1.00 0.00 49 GLY A N 2
ATOM 1237 C CA . GLY A 1 49 ? 7.729 4.477 -6.550 1.00 0.00 49 GLY A CA 2
ATOM 1238 C C . GLY A 1 49 ? 7.643 3.163 -7.334 1.00 0.00 49 GLY A C 2
ATOM 1239 O O . GLY A 1 49 ? 7.979 3.139 -8.515 1.00 0.00 49 GLY A O 2
ATOM 1243 N N . GLY A 1 50 ? 7.176 2.063 -6.728 1.00 0.00 50 GLY A N 2
ATOM 1244 C CA . GLY A 1 50 ? 7.088 0.752 -7.361 1.00 0.00 50 GLY A CA 2
ATOM 1245 C C . GLY A 1 50 ? 8.443 0.043 -7.445 1.00 0.00 50 GLY A C 2
ATOM 1246 O O . GLY A 1 50 ? 8.704 -0.670 -8.416 1.00 0.00 50 GLY A O 2
ATOM 1250 N N . CYS A 1 51 ? 9.266 0.208 -6.405 1.00 0.00 51 CYS A N 2
ATOM 1251 C CA . CYS A 1 51 ? 10.628 -0.261 -6.200 1.00 0.00 51 CYS A CA 2
ATOM 1252 C C . CYS A 1 51 ? 11.575 0.450 -7.153 1.00 0.00 51 CYS A C 2
ATOM 1253 O O . CYS A 1 51 ? 11.598 0.130 -8.356 1.00 0.00 51 CYS A O 2
ATOM 1261 N N . GLY A 1 1 ? -8.589 -7.717 -2.191 1.00 0.00 1 GLY A N 3
ATOM 1262 C CA . GLY A 1 1 ? -7.353 -7.043 -1.792 1.00 0.00 1 GLY A CA 3
ATOM 1263 C C . GLY A 1 1 ? -7.678 -5.827 -0.970 1.00 0.00 1 GLY A C 3
ATOM 1264 O O . GLY A 1 1 ? -8.453 -4.976 -1.412 1.00 0.00 1 GLY A O 3
ATOM 1270 N N . GLU A 1 2 ? -7.108 -5.766 0.227 1.00 0.00 2 GLU A N 3
ATOM 1271 C CA . GLU A 1 2 ? -7.326 -4.704 1.197 1.00 0.00 2 GLU A CA 3
ATOM 1272 C C . GLU A 1 2 ? -6.826 -3.360 0.675 1.00 0.00 2 GLU A C 3
ATOM 1273 O O . GLU A 1 2 ? -7.428 -2.319 0.940 1.00 0.00 2 GLU A O 3
ATOM 1285 N N . CYS A 1 3 ? -5.714 -3.375 -0.057 1.00 0.00 3 CYS A N 3
ATOM 1286 C CA . CYS A 1 3 ? -5.041 -2.159 -0.448 1.00 0.00 3 CYS A CA 3
ATOM 1287 C C . CYS A 1 3 ? -5.795 -1.516 -1.613 1.00 0.00 3 CYS A C 3
ATOM 1288 O O . CYS A 1 3 ? -6.007 -0.299 -1.614 1.00 0.00 3 CYS A O 3
ATOM 1295 N N . GLU A 1 4 ? -6.269 -2.340 -2.555 1.00 0.00 4 GLU A N 3
ATOM 1296 C CA . GLU A 1 4 ? -7.214 -1.932 -3.587 1.00 0.00 4 GLU A CA 3
ATOM 1297 C C . GLU A 1 4 ? -8.504 -1.394 -2.953 1.00 0.00 4 GLU A C 3
ATOM 1298 O O . GLU A 1 4 ? -9.011 -0.362 -3.387 1.00 0.00 4 GLU A O 3
ATOM 1310 N N . GLN A 1 5 ? -9.049 -2.065 -1.934 1.00 0.00 5 GLN A N 3
ATOM 1311 C CA . GLN A 1 5 ? -10.301 -1.649 -1.303 1.00 0.00 5 GLN A CA 3
ATOM 1312 C C . GLN A 1 5 ? -10.162 -0.321 -0.565 1.00 0.00 5 GLN A C 3
ATOM 1313 O O . GLN A 1 5 ? -11.114 0.464 -0.536 1.00 0.00 5 GLN A O 3
ATOM 1327 N N . CYS A 1 6 ? -8.987 -0.038 -0.009 1.00 0.00 6 CYS A N 3
ATOM 1328 C CA . CYS A 1 6 ? -8.711 1.259 0.570 1.00 0.00 6 CYS A CA 3
ATOM 1329 C C . CYS A 1 6 ? -8.559 2.321 -0.520 1.00 0.00 6 CYS A C 3
ATOM 1330 O O . CYS A 1 6 ? -9.022 3.440 -0.328 1.00 0.00 6 CYS A O 3
ATOM 1337 N N . PHE A 1 7 ? -8.004 1.991 -1.692 1.00 0.00 7 PHE A N 3
ATOM 1338 C CA . PHE A 1 7 ? -8.030 2.886 -2.850 1.00 0.00 7 PHE A CA 3
ATOM 1339 C C . PHE A 1 7 ? -9.472 3.184 -3.285 1.00 0.00 7 PHE A C 3
ATOM 1340 O O . PHE A 1 7 ? -9.794 4.340 -3.568 1.00 0.00 7 PHE A O 3
ATOM 1357 N N . SER A 1 8 ? -10.352 2.181 -3.273 1.00 0.00 8 SER A N 3
ATOM 1358 C CA . SER A 1 8 ? -11.804 2.308 -3.395 1.00 0.00 8 SER A CA 3
ATOM 1359 C C . SER A 1 8 ? -12.471 3.026 -2.210 1.00 0.00 8 SER A C 3
ATOM 1360 O O . SER A 1 8 ? -13.696 3.161 -2.184 1.00 0.00 8 SER A O 3
ATOM 1368 N N . ASP A 1 9 ? -11.707 3.484 -1.221 1.00 0.00 9 ASP A N 3
ATOM 1369 C CA . ASP A 1 9 ? -12.153 4.440 -0.209 1.00 0.00 9 ASP A CA 3
ATOM 1370 C C . ASP A 1 9 ? -11.377 5.762 -0.322 1.00 0.00 9 ASP A C 3
ATOM 1371 O O . ASP A 1 9 ? -11.062 6.438 0.663 1.00 0.00 9 ASP A O 3
ATOM 1380 N N . GLY A 1 10 ? -11.083 6.167 -1.560 1.00 0.00 10 GLY A N 3
ATOM 1381 C CA . GLY A 1 10 ? -10.320 7.368 -1.863 1.00 0.00 10 GLY A CA 3
ATOM 1382 C C . GLY A 1 10 ? -8.858 7.311 -1.416 1.00 0.00 10 GLY A C 3
ATOM 1383 O O . GLY A 1 10 ? -8.212 8.359 -1.375 1.00 0.00 10 GLY A O 3
ATOM 1387 N N . GLY A 1 11 ? -8.356 6.126 -1.067 1.00 0.00 11 GLY A N 3
ATOM 1388 C CA . GLY A 1 11 ? -6.996 5.862 -0.642 1.00 0.00 11 GLY A CA 3
ATOM 1389 C C . GLY A 1 11 ? -5.968 6.394 -1.624 1.00 0.00 11 GLY A C 3
ATOM 1390 O O . GLY A 1 11 ? -6.134 6.223 -2.827 1.00 0.00 11 GLY A O 3
ATOM 1394 N N . ASP A 1 12 ? -4.873 6.943 -1.098 1.00 0.00 12 ASP A N 3
ATOM 1395 C CA . ASP A 1 12 ? -3.700 7.346 -1.854 1.00 0.00 12 ASP A CA 3
ATOM 1396 C C . ASP A 1 12 ? -2.493 6.585 -1.292 1.00 0.00 12 ASP A C 3
ATOM 1397 O O . ASP A 1 12 ? -2.152 5.503 -1.766 1.00 0.00 12 ASP A O 3
ATOM 1406 N N . CYS A 1 13 ? -1.868 7.109 -0.245 1.00 0.00 13 CYS A N 3
ATOM 1407 C CA . CYS A 1 13 ? -0.674 6.617 0.415 1.00 0.00 13 CYS A CA 3
ATOM 1408 C C . CYS A 1 13 ? -0.867 6.938 1.891 1.00 0.00 13 CYS A C 3
ATOM 1409 O O . CYS A 1 13 ? -1.028 6.020 2.703 1.00 0.00 13 CYS A O 3
ATOM 1416 N N . THR A 1 14 ? -0.955 8.228 2.235 1.00 0.00 14 THR A N 3
ATOM 1417 C CA . THR A 1 14 ? -1.228 8.640 3.602 1.00 0.00 14 THR A CA 3
ATOM 1418 C C . THR A 1 14 ? -2.599 8.134 4.064 1.00 0.00 14 THR A C 3
ATOM 1419 O O . THR A 1 14 ? -2.662 7.540 5.137 1.00 0.00 14 THR A O 3
ATOM 1430 N N . THR A 1 15 ? -3.692 8.288 3.302 1.00 0.00 15 THR A N 3
ATOM 1431 C CA . THR A 1 15 ? -5.024 7.996 3.846 1.00 0.00 15 THR A CA 3
ATOM 1432 C C . THR A 1 15 ? -5.366 6.492 3.761 1.00 0.00 15 THR A C 3
ATOM 1433 O O . THR A 1 15 ? -6.535 6.124 3.656 1.00 0.00 15 THR A O 3
ATOM 1444 N N . CYS A 1 16 ? -4.377 5.614 3.949 1.00 0.00 16 CYS A N 3
ATOM 1445 C CA . CYS A 1 16 ? -4.509 4.162 4.037 1.00 0.00 16 CYS A CA 3
ATOM 1446 C C . CYS A 1 16 ? -3.497 3.645 5.052 1.00 0.00 16 CYS A C 3
ATOM 1447 O O . CYS A 1 16 ? -3.917 2.886 5.915 1.00 0.00 16 CYS A O 3
ATOM 1454 N N . PHE A 1 17 ? -2.230 4.082 5.048 1.00 0.00 17 PHE A N 3
ATOM 1455 C CA . PHE A 1 17 ? -1.179 3.486 5.885 1.00 0.00 17 PHE A CA 3
ATOM 1456 C C . PHE A 1 17 ? -1.509 3.378 7.387 1.00 0.00 17 PHE A C 3
ATOM 1457 O O . PHE A 1 17 ? -1.030 2.443 8.033 1.00 0.00 17 PHE A O 3
ATOM 1474 N N . ASN A 1 18 ? -2.288 4.306 7.961 1.00 0.00 18 ASN A N 3
ATOM 1475 C CA . ASN A 1 18 ? -2.724 4.341 9.370 1.00 0.00 18 ASN A CA 3
ATOM 1476 C C . ASN A 1 18 ? -1.571 4.402 10.376 1.00 0.00 18 ASN A C 3
ATOM 1477 O O . ASN A 1 18 ? -1.764 4.252 11.578 1.00 0.00 18 ASN A O 3
ATOM 1488 N N . ASN A 1 19 ? -0.352 4.660 9.901 1.00 0.00 19 ASN A N 3
ATOM 1489 C CA . ASN A 1 19 ? 0.887 4.444 10.638 1.00 0.00 19 ASN A CA 3
ATOM 1490 C C . ASN A 1 19 ? 1.052 2.970 11.023 1.00 0.00 19 ASN A C 3
ATOM 1491 O O . ASN A 1 19 ? 1.112 2.605 12.195 1.00 0.00 19 ASN A O 3
ATOM 1502 N N . GLY A 1 20 ? 1.119 2.112 10.002 1.00 0.00 20 GLY A N 3
ATOM 1503 C CA . GLY A 1 20 ? 1.625 0.749 10.101 1.00 0.00 20 GLY A CA 3
ATOM 1504 C C . GLY A 1 20 ? 0.574 -0.297 10.482 1.00 0.00 20 GLY A C 3
ATOM 1505 O O . GLY A 1 20 ? 0.905 -1.483 10.571 1.00 0.00 20 GLY A O 3
ATOM 1509 N N . THR A 1 21 ? -0.689 0.098 10.615 1.00 0.00 21 THR A N 3
ATOM 1510 C CA . THR A 1 21 ? -1.843 -0.735 10.972 1.00 0.00 21 THR A CA 3
ATOM 1511 C C . THR A 1 21 ? -2.943 -0.671 9.897 1.00 0.00 21 THR A C 3
ATOM 1512 O O . THR A 1 21 ? -4.022 -1.247 10.059 1.00 0.00 21 THR A O 3
ATOM 1523 N N . GLY A 1 22 ? -2.683 0.038 8.794 1.00 0.00 22 GLY A N 3
ATOM 1524 C CA . GLY A 1 22 ? -3.561 0.154 7.644 1.00 0.00 22 GLY A CA 3
ATOM 1525 C C . GLY A 1 22 ? -3.572 -1.096 6.763 1.00 0.00 22 GLY A C 3
ATOM 1526 O O . GLY A 1 22 ? -2.917 -2.093 7.084 1.00 0.00 22 GLY A O 3
ATOM 1530 N N . PRO A 1 23 ? -4.302 -1.052 5.635 1.00 0.00 23 PRO A N 3
ATOM 1531 C CA . PRO A 1 23 ? -4.391 -2.180 4.724 1.00 0.00 23 PRO A CA 3
ATOM 1532 C C . PRO A 1 23 ? -3.064 -2.330 3.972 1.00 0.00 23 PRO A C 3
ATOM 1533 O O . PRO A 1 23 ? -2.314 -3.274 4.218 1.00 0.00 23 PRO A O 3
ATOM 1544 N N . CYS A 1 24 ? -2.709 -1.362 3.118 1.00 0.00 24 CYS A N 3
ATOM 1545 C CA . CYS A 1 24 ? -1.347 -1.221 2.622 1.00 0.00 24 CYS A CA 3
ATOM 1546 C C . CYS A 1 24 ? -0.490 -0.676 3.765 1.00 0.00 24 CYS A C 3
ATOM 1547 O O . CYS A 1 24 ? -0.188 0.514 3.820 1.00 0.00 24 CYS A O 3
ATOM 1554 N N . ALA A 1 25 ? -0.123 -1.548 4.702 1.00 0.00 25 ALA A N 3
ATOM 1555 C CA . ALA A 1 25 ? 0.826 -1.255 5.760 1.00 0.00 25 ALA A CA 3
ATOM 1556 C C . ALA A 1 25 ? 1.992 -2.223 5.697 1.00 0.00 25 ALA A C 3
ATOM 1557 O O . ALA A 1 25 ? 3.133 -1.802 5.531 1.00 0.00 25 ALA A O 3
ATOM 1564 N N . ASN A 1 26 ? 1.731 -3.526 5.748 1.00 0.00 26 ASN A N 3
ATOM 1565 C CA . ASN A 1 26 ? 2.792 -4.516 5.579 1.00 0.00 26 ASN A CA 3
ATOM 1566 C C . ASN A 1 26 ? 3.305 -4.587 4.137 1.00 0.00 26 ASN A C 3
ATOM 1567 O O . ASN A 1 26 ? 4.362 -5.164 3.916 1.00 0.00 26 ASN A O 3
ATOM 1578 N N . CYS A 1 27 ? 2.624 -3.966 3.164 1.00 0.00 27 CYS A N 3
ATOM 1579 C CA . CYS A 1 27 ? 3.214 -3.673 1.857 1.00 0.00 27 CYS A CA 3
ATOM 1580 C C . CYS A 1 27 ? 4.281 -2.574 1.939 1.00 0.00 27 CYS A C 3
ATOM 1581 O O . CYS A 1 27 ? 4.710 -2.135 0.883 1.00 0.00 27 CYS A O 3
ATOM 1588 N N . LEU A 1 28 ? 4.689 -2.082 3.123 1.00 0.00 28 LEU A N 3
ATOM 1589 C CA . LEU A 1 28 ? 5.609 -0.951 3.249 1.00 0.00 28 LEU A CA 3
ATOM 1590 C C . LEU A 1 28 ? 6.950 -1.414 3.788 1.00 0.00 28 LEU A C 3
ATOM 1591 O O . LEU A 1 28 ? 7.945 -1.322 3.075 1.00 0.00 28 LEU A O 3
ATOM 1607 N N . ALA A 1 29 ? 6.996 -1.831 5.053 1.00 0.00 29 ALA A N 3
ATOM 1608 C CA . ALA A 1 29 ? 8.249 -2.096 5.744 1.00 0.00 29 ALA A CA 3
ATOM 1609 C C . ALA A 1 29 ? 8.956 -3.292 5.098 1.00 0.00 29 ALA A C 3
ATOM 1610 O O . ALA A 1 29 ? 9.923 -3.129 4.353 1.00 0.00 29 ALA A O 3
ATOM 1617 N N . GLY A 1 30 ? 8.437 -4.497 5.328 1.00 0.00 30 GLY A N 3
ATOM 1618 C CA . GLY A 1 30 ? 8.892 -5.693 4.648 1.00 0.00 30 GLY A CA 3
ATOM 1619 C C . GLY A 1 30 ? 8.170 -5.790 3.319 1.00 0.00 30 GLY A C 3
ATOM 1620 O O . GLY A 1 30 ? 7.262 -6.618 3.187 1.00 0.00 30 GLY A O 3
ATOM 1624 N N . TYR A 1 31 ? 8.553 -4.946 2.348 1.00 0.00 31 TYR A N 3
ATOM 1625 C CA . TYR A 1 31 ? 7.957 -5.001 1.015 1.00 0.00 31 TYR A CA 3
ATOM 1626 C C . TYR A 1 31 ? 8.925 -5.363 -0.121 1.00 0.00 31 TYR A C 3
ATOM 1627 O O . TYR A 1 31 ? 8.746 -4.863 -1.232 1.00 0.00 31 TYR A O 3
ATOM 1645 N N . PRO A 1 32 ? 9.736 -6.425 -0.028 1.00 0.00 32 PRO A N 3
ATOM 1646 C CA . PRO A 1 32 ? 10.706 -6.714 -1.078 1.00 0.00 32 PRO A CA 3
ATOM 1647 C C . PRO A 1 32 ? 10.047 -7.329 -2.319 1.00 0.00 32 PRO A C 3
ATOM 1648 O O . PRO A 1 32 ? 10.655 -7.372 -3.388 1.00 0.00 32 PRO A O 3
ATOM 1659 N N . ALA A 1 33 ? 8.788 -7.758 -2.190 1.00 0.00 33 ALA A N 3
ATOM 1660 C CA . ALA A 1 33 ? 7.935 -8.302 -3.233 1.00 0.00 33 ALA A CA 3
ATOM 1661 C C . ALA A 1 33 ? 6.735 -7.387 -3.516 1.00 0.00 33 ALA A C 3
ATOM 1662 O O . ALA A 1 33 ? 5.876 -7.748 -4.318 1.00 0.00 33 ALA A O 3
ATOM 1669 N N . GLY A 1 34 ? 6.623 -6.239 -2.841 1.00 0.00 34 GLY A N 3
ATOM 1670 C CA . GLY A 1 34 ? 5.429 -5.400 -2.863 1.00 0.00 34 GLY A CA 3
ATOM 1671 C C . GLY A 1 34 ? 5.037 -4.975 -4.276 1.00 0.00 34 GLY A C 3
ATOM 1672 O O . GLY A 1 34 ? 3.862 -5.050 -4.629 1.00 0.00 34 GLY A O 3
ATOM 1676 N N . CYS A 1 35 ? 6.011 -4.593 -5.103 1.00 0.00 35 CYS A N 3
ATOM 1677 C CA . CYS A 1 35 ? 5.800 -4.253 -6.509 1.00 0.00 35 CYS A CA 3
ATOM 1678 C C . CYS A 1 35 ? 5.267 -5.414 -7.351 1.00 0.00 35 CYS A C 3
ATOM 1679 O O . CYS A 1 35 ? 4.785 -5.187 -8.457 1.00 0.00 35 CYS A O 3
ATOM 1686 N N . SER A 1 36 ? 5.380 -6.654 -6.870 1.00 0.00 36 SER A N 3
ATOM 1687 C CA . SER A 1 36 ? 4.840 -7.833 -7.527 1.00 0.00 36 SER A CA 3
ATOM 1688 C C . SER A 1 36 ? 3.460 -8.194 -6.955 1.00 0.00 36 SER A C 3
ATOM 1689 O O . SER A 1 36 ? 2.679 -8.905 -7.588 1.00 0.00 36 SER A O 3
ATOM 1697 N N . ASN A 1 37 ? 3.143 -7.703 -5.755 1.00 0.00 37 ASN A N 3
ATOM 1698 C CA . ASN A 1 37 ? 1.874 -7.921 -5.079 1.00 0.00 37 ASN A CA 3
ATOM 1699 C C . ASN A 1 37 ? 0.885 -6.968 -5.742 1.00 0.00 37 ASN A C 3
ATOM 1700 O O . ASN A 1 37 ? 0.783 -5.814 -5.335 1.00 0.00 37 ASN A O 3
ATOM 1711 N N . SER A 1 38 ? 0.187 -7.392 -6.791 1.00 0.00 38 SER A N 3
ATOM 1712 C CA . SER A 1 38 ? -0.758 -6.571 -7.542 1.00 0.00 38 SER A CA 3
ATOM 1713 C C . SER A 1 38 ? -1.875 -5.927 -6.696 1.00 0.00 38 SER A C 3
ATOM 1714 O O . SER A 1 38 ? -2.453 -4.948 -7.152 1.00 0.00 38 SER A O 3
ATOM 1722 N N . ASP A 1 39 ? -2.176 -6.400 -5.480 1.00 0.00 39 ASP A N 3
ATOM 1723 C CA . ASP A 1 39 ? -3.053 -5.691 -4.524 1.00 0.00 39 ASP A CA 3
ATOM 1724 C C . ASP A 1 39 ? -2.406 -4.370 -4.080 1.00 0.00 39 ASP A C 3
ATOM 1725 O O . ASP A 1 39 ? -3.051 -3.326 -4.022 1.00 0.00 39 ASP A O 3
ATOM 1734 N N . CYS A 1 40 ? -1.091 -4.386 -3.855 1.00 0.00 40 CYS A N 3
ATOM 1735 C CA . CYS A 1 40 ? -0.303 -3.309 -3.264 1.00 0.00 40 CYS A CA 3
ATOM 1736 C C . CYS A 1 40 ? 0.466 -2.504 -4.304 1.00 0.00 40 CYS A C 3
ATOM 1737 O O . CYS A 1 40 ? 0.876 -1.384 -4.026 1.00 0.00 40 CYS A O 3
ATOM 1744 N N . THR A 1 41 ? 0.642 -3.047 -5.500 1.00 0.00 41 THR A N 3
ATOM 1745 C CA . THR A 1 41 ? 1.477 -2.518 -6.557 1.00 0.00 41 THR A CA 3
ATOM 1746 C C . THR A 1 41 ? 1.175 -1.044 -6.827 1.00 0.00 41 THR A C 3
ATOM 1747 O O . THR A 1 41 ? 2.091 -0.230 -6.764 1.00 0.00 41 THR A O 3
ATOM 1758 N N . ALA A 1 42 ? -0.079 -0.680 -7.112 1.00 0.00 42 ALA A N 3
ATOM 1759 C CA . ALA A 1 42 ? -0.403 0.685 -7.524 1.00 0.00 42 ALA A CA 3
ATOM 1760 C C . ALA A 1 42 ? -0.303 1.667 -6.360 1.00 0.00 42 ALA A C 3
ATOM 1761 O O . ALA A 1 42 ? 0.036 2.830 -6.575 1.00 0.00 42 ALA A O 3
ATOM 1768 N N . PHE A 1 43 ? -0.546 1.212 -5.129 1.00 0.00 43 PHE A N 3
ATOM 1769 C CA . PHE A 1 43 ? -0.232 1.998 -3.949 1.00 0.00 43 PHE A CA 3
ATOM 1770 C C . PHE A 1 43 ? 1.270 2.266 -3.954 1.00 0.00 43 PHE A C 3
ATOM 1771 O O . PHE A 1 43 ? 1.681 3.419 -3.927 1.00 0.00 43 PHE A O 3
ATOM 1788 N N . LEU A 1 44 ? 2.114 1.230 -3.981 1.00 0.00 44 LEU A N 3
ATOM 1789 C CA . LEU A 1 44 ? 3.559 1.402 -3.853 1.00 0.00 44 LEU A CA 3
ATOM 1790 C C . LEU A 1 44 ? 4.181 2.167 -5.022 1.00 0.00 44 LEU A C 3
ATOM 1791 O O . LEU A 1 44 ? 5.085 2.974 -4.819 1.00 0.00 44 LEU A O 3
ATOM 1807 N N . SER A 1 45 ? 3.664 1.991 -6.230 1.00 0.00 45 SER A N 3
ATOM 1808 C CA . SER A 1 45 ? 3.975 2.768 -7.415 1.00 0.00 45 SER A CA 3
ATOM 1809 C C . SER A 1 45 ? 3.820 4.284 -7.171 1.00 0.00 45 SER A C 3
ATOM 1810 O O . SER A 1 45 ? 4.498 5.093 -7.806 1.00 0.00 45 SER A O 3
ATOM 1818 N N . GLN A 1 46 ? 2.998 4.679 -6.196 1.00 0.00 46 GLN A N 3
ATOM 1819 C CA . GLN A 1 46 ? 2.804 6.051 -5.739 1.00 0.00 46 GLN A CA 3
ATOM 1820 C C . GLN A 1 46 ? 3.606 6.295 -4.444 1.00 0.00 46 GLN A C 3
ATOM 1821 O O . GLN A 1 46 ? 4.538 7.096 -4.451 1.00 0.00 46 GLN A O 3
ATOM 1835 N N . CYS A 1 47 ? 3.332 5.562 -3.358 1.00 0.00 47 CYS A N 3
ATOM 1836 C CA . CYS A 1 47 ? 3.913 5.734 -2.016 1.00 0.00 47 CYS A CA 3
ATOM 1837 C C . CYS A 1 47 ? 5.426 5.428 -1.922 1.00 0.00 47 CYS A C 3
ATOM 1838 O O . CYS A 1 47 ? 6.047 5.700 -0.891 1.00 0.00 47 CYS A O 3
ATOM 1845 N N . TYR A 1 48 ? 6.020 4.836 -2.963 1.00 0.00 48 TYR A N 3
ATOM 1846 C CA . TYR A 1 48 ? 7.447 4.524 -3.095 1.00 0.00 48 TYR A CA 3
ATOM 1847 C C . TYR A 1 48 ? 8.019 4.900 -4.467 1.00 0.00 48 TYR A C 3
ATOM 1848 O O . TYR A 1 48 ? 9.238 4.891 -4.639 1.00 0.00 48 TYR A O 3
ATOM 1866 N N . GLY A 1 49 ? 7.166 5.154 -5.460 1.00 0.00 49 GLY A N 3
ATOM 1867 C CA . GLY A 1 49 ? 7.576 5.345 -6.848 1.00 0.00 49 GLY A CA 3
ATOM 1868 C C . GLY A 1 49 ? 7.785 4.016 -7.582 1.00 0.00 49 GLY A C 3
ATOM 1869 O O . GLY A 1 49 ? 8.002 4.013 -8.793 1.00 0.00 49 GLY A O 3
ATOM 1873 N N . GLY A 1 50 ? 7.684 2.889 -6.868 1.00 0.00 50 GLY A N 3
ATOM 1874 C CA . GLY A 1 50 ? 8.110 1.579 -7.326 1.00 0.00 50 GLY A CA 3
ATOM 1875 C C . GLY A 1 50 ? 9.521 1.293 -6.818 1.00 0.00 50 GLY A C 3
ATOM 1876 O O . GLY A 1 50 ? 10.418 2.123 -6.968 1.00 0.00 50 GLY A O 3
ATOM 1880 N N . CYS A 1 51 ? 9.691 0.149 -6.157 1.00 0.00 51 CYS A N 3
ATOM 1881 C CA . CYS A 1 51 ? 10.966 -0.450 -5.791 1.00 0.00 51 CYS A CA 3
ATOM 1882 C C . CYS A 1 51 ? 11.878 -0.761 -6.983 1.00 0.00 51 CYS A C 3
ATOM 1883 O O . CYS A 1 51 ? 13.001 -1.259 -6.739 1.00 0.00 51 CYS A O 3
ATOM 1891 N N . GLY A 1 1 ? -8.941 -8.557 -1.092 1.00 0.00 1 GLY A N 4
ATOM 1892 C CA . GLY A 1 1 ? -8.569 -7.196 -1.482 1.00 0.00 1 GLY A CA 4
ATOM 1893 C C . GLY A 1 1 ? -8.723 -6.263 -0.302 1.00 0.00 1 GLY A C 4
ATOM 1894 O O . GLY A 1 1 ? -9.839 -6.037 0.160 1.00 0.00 1 GLY A O 4
ATOM 1900 N N . GLU A 1 2 ? -7.607 -5.746 0.210 1.00 0.00 2 GLU A N 4
ATOM 1901 C CA . GLU A 1 2 ? -7.556 -4.820 1.334 1.00 0.00 2 GLU A CA 4
ATOM 1902 C C . GLU A 1 2 ? -6.953 -3.504 0.877 1.00 0.00 2 GLU A C 4
ATOM 1903 O O . GLU A 1 2 ? -7.608 -2.469 0.965 1.00 0.00 2 GLU A O 4
ATOM 1915 N N . CYS A 1 3 ? -5.730 -3.551 0.343 1.00 0.00 3 CYS A N 4
ATOM 1916 C CA . CYS A 1 3 ? -5.030 -2.378 -0.125 1.00 0.00 3 CYS A CA 4
ATOM 1917 C C . CYS A 1 3 ? -5.868 -1.746 -1.236 1.00 0.00 3 CYS A C 4
ATOM 1918 O O . CYS A 1 3 ? -6.282 -0.591 -1.099 1.00 0.00 3 CYS A O 4
ATOM 1925 N N . GLU A 1 4 ? -6.224 -2.511 -2.270 1.00 0.00 4 GLU A N 4
ATOM 1926 C CA . GLU A 1 4 ? -7.075 -2.017 -3.352 1.00 0.00 4 GLU A CA 4
ATOM 1927 C C . GLU A 1 4 ? -8.399 -1.446 -2.825 1.00 0.00 4 GLU A C 4
ATOM 1928 O O . GLU A 1 4 ? -8.850 -0.420 -3.328 1.00 0.00 4 GLU A O 4
ATOM 1940 N N . GLN A 1 5 ? -9.010 -2.046 -1.794 1.00 0.00 5 GLN A N 4
ATOM 1941 C CA . GLN A 1 5 ? -10.301 -1.592 -1.274 1.00 0.00 5 GLN A CA 4
ATOM 1942 C C . GLN A 1 5 ? -10.197 -0.252 -0.532 1.00 0.00 5 GLN A C 4
ATOM 1943 O O . GLN A 1 5 ? -11.163 0.514 -0.522 1.00 0.00 5 GLN A O 4
ATOM 1957 N N . CYS A 1 6 ? -9.040 0.060 0.056 1.00 0.00 6 CYS A N 4
ATOM 1958 C CA . CYS A 1 6 ? -8.762 1.388 0.592 1.00 0.00 6 CYS A CA 4
ATOM 1959 C C . CYS A 1 6 ? -8.619 2.390 -0.545 1.00 0.00 6 CYS A C 4
ATOM 1960 O O . CYS A 1 6 ? -9.179 3.485 -0.492 1.00 0.00 6 CYS A O 4
ATOM 1967 N N . PHE A 1 7 ? -7.892 2.009 -1.598 1.00 0.00 7 PHE A N 4
ATOM 1968 C CA . PHE A 1 7 ? -7.767 2.821 -2.797 1.00 0.00 7 PHE A CA 4
ATOM 1969 C C . PHE A 1 7 ? -9.156 3.124 -3.374 1.00 0.00 7 PHE A C 4
ATOM 1970 O O . PHE A 1 7 ? -9.388 4.257 -3.789 1.00 0.00 7 PHE A O 4
ATOM 1987 N N . SER A 1 8 ? -10.096 2.171 -3.356 1.00 0.00 8 SER A N 4
ATOM 1988 C CA . SER A 1 8 ? -11.469 2.391 -3.810 1.00 0.00 8 SER A CA 4
ATOM 1989 C C . SER A 1 8 ? -12.200 3.481 -3.027 1.00 0.00 8 SER A C 4
ATOM 1990 O O . SER A 1 8 ? -13.124 4.100 -3.566 1.00 0.00 8 SER A O 4
ATOM 1998 N N . ASP A 1 9 ? -11.825 3.723 -1.771 1.00 0.00 9 ASP A N 4
ATOM 1999 C CA . ASP A 1 9 ? -12.530 4.627 -0.867 1.00 0.00 9 ASP A CA 4
ATOM 2000 C C . ASP A 1 9 ? -11.614 5.777 -0.437 1.00 0.00 9 ASP A C 4
ATOM 2001 O O . ASP A 1 9 ? -11.639 6.212 0.715 1.00 0.00 9 ASP A O 4
ATOM 2010 N N . GLY A 1 10 ? -10.801 6.275 -1.377 1.00 0.00 10 GLY A N 4
ATOM 2011 C CA . GLY A 1 10 ? -10.092 7.542 -1.247 1.00 0.00 10 GLY A CA 4
ATOM 2012 C C . GLY A 1 10 ? -8.588 7.415 -1.025 1.00 0.00 10 GLY A C 4
ATOM 2013 O O . GLY A 1 10 ? -7.935 8.435 -0.778 1.00 0.00 10 GLY A O 4
ATOM 2017 N N . GLY A 1 11 ? -8.017 6.212 -1.105 1.00 0.00 11 GLY A N 4
ATOM 2018 C CA . GLY A 1 11 ? -6.594 6.007 -0.891 1.00 0.00 11 GLY A CA 4
ATOM 2019 C C . GLY A 1 11 ? -5.750 6.686 -1.972 1.00 0.00 11 GLY A C 4
ATOM 2020 O O . GLY A 1 11 ? -6.102 6.657 -3.154 1.00 0.00 11 GLY A O 4
ATOM 2024 N N . ASP A 1 12 ? -4.651 7.327 -1.566 1.00 0.00 12 ASP A N 4
ATOM 2025 C CA . ASP A 1 12 ? -3.579 7.810 -2.452 1.00 0.00 12 ASP A CA 4
ATOM 2026 C C . ASP A 1 12 ? -2.216 7.216 -2.067 1.00 0.00 12 ASP A C 4
ATOM 2027 O O . ASP A 1 12 ? -1.483 6.703 -2.908 1.00 0.00 12 ASP A O 4
ATOM 2036 N N . CYS A 1 13 ? -1.909 7.251 -0.765 1.00 0.00 13 CYS A N 4
ATOM 2037 C CA . CYS A 1 13 ? -0.801 6.606 -0.065 1.00 0.00 13 CYS A CA 4
ATOM 2038 C C . CYS A 1 13 ? -0.998 6.903 1.413 1.00 0.00 13 CYS A C 4
ATOM 2039 O O . CYS A 1 13 ? -1.386 6.014 2.176 1.00 0.00 13 CYS A O 4
ATOM 2046 N N . THR A 1 14 ? -0.812 8.172 1.790 1.00 0.00 14 THR A N 4
ATOM 2047 C CA . THR A 1 14 ? -0.818 8.636 3.170 1.00 0.00 14 THR A CA 4
ATOM 2048 C C . THR A 1 14 ? -2.034 8.079 3.919 1.00 0.00 14 THR A C 4
ATOM 2049 O O . THR A 1 14 ? -1.883 7.425 4.950 1.00 0.00 14 THR A O 4
ATOM 2060 N N . THR A 1 15 ? -3.228 8.260 3.354 1.00 0.00 15 THR A N 4
ATOM 2061 C CA . THR A 1 15 ? -4.502 7.997 4.005 1.00 0.00 15 THR A CA 4
ATOM 2062 C C . THR A 1 15 ? -4.934 6.516 3.846 1.00 0.00 15 THR A C 4
ATOM 2063 O O . THR A 1 15 ? -6.114 6.205 3.684 1.00 0.00 15 THR A O 4
ATOM 2074 N N . CYS A 1 16 ? -3.982 5.577 3.898 1.00 0.00 16 CYS A N 4
ATOM 2075 C CA . CYS A 1 16 ? -4.208 4.139 4.079 1.00 0.00 16 CYS A CA 4
ATOM 2076 C C . CYS A 1 16 ? -3.122 3.533 4.963 1.00 0.00 16 CYS A C 4
ATOM 2077 O O . CYS A 1 16 ? -3.397 2.531 5.604 1.00 0.00 16 CYS A O 4
ATOM 2084 N N . PHE A 1 17 ? -1.900 4.079 5.041 1.00 0.00 17 PHE A N 4
ATOM 2085 C CA . PHE A 1 17 ? -0.876 3.405 5.843 1.00 0.00 17 PHE A CA 4
ATOM 2086 C C . PHE A 1 17 ? -1.273 3.322 7.324 1.00 0.00 17 PHE A C 4
ATOM 2087 O O . PHE A 1 17 ? -0.837 2.406 8.028 1.00 0.00 17 PHE A O 4
ATOM 2104 N N . ASN A 1 18 ? -2.083 4.277 7.804 1.00 0.00 18 ASN A N 4
ATOM 2105 C CA . ASN A 1 18 ? -2.567 4.389 9.183 1.00 0.00 18 ASN A CA 4
ATOM 2106 C C . ASN A 1 18 ? -1.450 4.363 10.228 1.00 0.00 18 ASN A C 4
ATOM 2107 O O . ASN A 1 18 ? -1.690 4.171 11.420 1.00 0.00 18 ASN A O 4
ATOM 2118 N N . ASN A 1 19 ? -0.216 4.589 9.772 1.00 0.00 19 ASN A N 4
ATOM 2119 C CA . ASN A 1 19 ? 1.013 4.434 10.519 1.00 0.00 19 ASN A CA 4
ATOM 2120 C C . ASN A 1 19 ? 1.181 3.010 11.065 1.00 0.00 19 ASN A C 4
ATOM 2121 O O . ASN A 1 19 ? 1.294 2.779 12.269 1.00 0.00 19 ASN A O 4
ATOM 2132 N N . GLY A 1 20 ? 1.228 2.054 10.131 1.00 0.00 20 GLY A N 4
ATOM 2133 C CA . GLY A 1 20 ? 1.620 0.671 10.370 1.00 0.00 20 GLY A CA 4
ATOM 2134 C C . GLY A 1 20 ? 0.482 -0.185 10.925 1.00 0.00 20 GLY A C 4
ATOM 2135 O O . GLY A 1 20 ? 0.733 -1.151 11.647 1.00 0.00 20 GLY A O 4
ATOM 2139 N N . THR A 1 21 ? -0.764 0.172 10.607 1.00 0.00 21 THR A N 4
ATOM 2140 C CA . THR A 1 21 ? -1.970 -0.495 11.098 1.00 0.00 21 THR A CA 4
ATOM 2141 C C . THR A 1 21 ? -3.143 -0.243 10.124 1.00 0.00 21 THR A C 4
ATOM 2142 O O . THR A 1 21 ? -4.274 0.065 10.505 1.00 0.00 21 THR A O 4
ATOM 2153 N N . GLY A 1 22 ? -2.841 -0.258 8.824 1.00 0.00 22 GLY A N 4
ATOM 2154 C CA . GLY A 1 22 ? -3.775 -0.037 7.729 1.00 0.00 22 GLY A CA 4
ATOM 2155 C C . GLY A 1 22 ? -3.614 -1.115 6.653 1.00 0.00 22 GLY A C 4
ATOM 2156 O O . GLY A 1 22 ? -2.803 -2.028 6.825 1.00 0.00 22 GLY A O 4
ATOM 2160 N N . PRO A 1 23 ? -4.396 -1.069 5.563 1.00 0.00 23 PRO A N 4
ATOM 2161 C CA . PRO A 1 23 ? -4.506 -2.194 4.647 1.00 0.00 23 PRO A CA 4
ATOM 2162 C C . PRO A 1 23 ? -3.198 -2.405 3.878 1.00 0.00 23 PRO A C 4
ATOM 2163 O O . PRO A 1 23 ? -2.601 -3.476 3.994 1.00 0.00 23 PRO A O 4
ATOM 2174 N N . CYS A 1 24 ? -2.697 -1.396 3.153 1.00 0.00 24 CYS A N 4
ATOM 2175 C CA . CYS A 1 24 ? -1.297 -1.391 2.733 1.00 0.00 24 CYS A CA 4
ATOM 2176 C C . CYS A 1 24 ? -0.472 -0.892 3.915 1.00 0.00 24 CYS A C 4
ATOM 2177 O O . CYS A 1 24 ? -0.177 0.298 4.021 1.00 0.00 24 CYS A O 4
ATOM 2184 N N . ALA A 1 25 ? -0.121 -1.804 4.817 1.00 0.00 25 ALA A N 4
ATOM 2185 C CA . ALA A 1 25 ? 0.858 -1.570 5.865 1.00 0.00 25 ALA A CA 4
ATOM 2186 C C . ALA A 1 25 ? 2.001 -2.563 5.791 1.00 0.00 25 ALA A C 4
ATOM 2187 O O . ALA A 1 25 ? 3.169 -2.187 5.891 1.00 0.00 25 ALA A O 4
ATOM 2194 N N . ASN A 1 26 ? 1.698 -3.842 5.610 1.00 0.00 26 ASN A N 4
ATOM 2195 C CA . ASN A 1 26 ? 2.733 -4.860 5.568 1.00 0.00 26 ASN A CA 4
ATOM 2196 C C . ASN A 1 26 ? 3.446 -4.805 4.215 1.00 0.00 26 ASN A C 4
ATOM 2197 O O . ASN A 1 26 ? 4.632 -5.133 4.143 1.00 0.00 26 ASN A O 4
ATOM 2208 N N . CYS A 1 27 ? 2.766 -4.290 3.177 1.00 0.00 27 CYS A N 4
ATOM 2209 C CA . CYS A 1 27 ? 3.371 -3.901 1.895 1.00 0.00 27 CYS A CA 4
ATOM 2210 C C . CYS A 1 27 ? 4.338 -2.720 2.023 1.00 0.00 27 CYS A C 4
ATOM 2211 O O . CYS A 1 27 ? 4.810 -2.241 1.001 1.00 0.00 27 CYS A O 4
ATOM 2218 N N . LEU A 1 28 ? 4.610 -2.211 3.231 1.00 0.00 28 LEU A N 4
ATOM 2219 C CA . LEU A 1 28 ? 5.471 -1.060 3.465 1.00 0.00 28 LEU A CA 4
ATOM 2220 C C . LEU A 1 28 ? 6.706 -1.552 4.210 1.00 0.00 28 LEU A C 4
ATOM 2221 O O . LEU A 1 28 ? 7.827 -1.514 3.704 1.00 0.00 28 LEU A O 4
ATOM 2237 N N . ALA A 1 29 ? 6.493 -2.053 5.430 1.00 0.00 29 ALA A N 4
ATOM 2238 C CA . ALA A 1 29 ? 7.563 -2.288 6.390 1.00 0.00 29 ALA A CA 4
ATOM 2239 C C . ALA A 1 29 ? 8.547 -3.378 5.980 1.00 0.00 29 ALA A C 4
ATOM 2240 O O . ALA A 1 29 ? 9.661 -3.420 6.500 1.00 0.00 29 ALA A O 4
ATOM 2247 N N . GLY A 1 30 ? 8.159 -4.248 5.055 1.00 0.00 30 GLY A N 4
ATOM 2248 C CA . GLY A 1 30 ? 9.034 -5.243 4.480 1.00 0.00 30 GLY A CA 4
ATOM 2249 C C . GLY A 1 30 ? 8.522 -5.520 3.089 1.00 0.00 30 GLY A C 4
ATOM 2250 O O . GLY A 1 30 ? 7.778 -6.486 2.914 1.00 0.00 30 GLY A O 4
ATOM 2254 N N . TYR A 1 31 ? 8.864 -4.673 2.109 1.00 0.00 31 TYR A N 4
ATOM 2255 C CA . TYR A 1 31 ? 8.231 -4.767 0.792 1.00 0.00 31 TYR A CA 4
ATOM 2256 C C . TYR A 1 31 ? 9.188 -5.123 -0.367 1.00 0.00 31 TYR A C 4
ATOM 2257 O O . TYR A 1 31 ? 9.005 -4.647 -1.490 1.00 0.00 31 TYR A O 4
ATOM 2275 N N . PRO A 1 32 ? 10.025 -6.169 -0.250 1.00 0.00 32 PRO A N 4
ATOM 2276 C CA . PRO A 1 32 ? 10.971 -6.498 -1.307 1.00 0.00 32 PRO A CA 4
ATOM 2277 C C . PRO A 1 32 ? 10.312 -7.348 -2.403 1.00 0.00 32 PRO A C 4
ATOM 2278 O O . PRO A 1 32 ? 10.998 -7.765 -3.340 1.00 0.00 32 PRO A O 4
ATOM 2289 N N . ALA A 1 33 ? 9.024 -7.683 -2.237 1.00 0.00 33 ALA A N 4
ATOM 2290 C CA . ALA A 1 33 ? 8.169 -8.334 -3.217 1.00 0.00 33 ALA A CA 4
ATOM 2291 C C . ALA A 1 33 ? 6.911 -7.513 -3.554 1.00 0.00 33 ALA A C 4
ATOM 2292 O O . ALA A 1 33 ? 6.113 -7.971 -4.373 1.00 0.00 33 ALA A O 4
ATOM 2299 N N . GLY A 1 34 ? 6.662 -6.352 -2.939 1.00 0.00 34 GLY A N 4
ATOM 2300 C CA . GLY A 1 34 ? 5.367 -5.683 -3.074 1.00 0.00 34 GLY A CA 4
ATOM 2301 C C . GLY A 1 34 ? 5.090 -5.161 -4.482 1.00 0.00 34 GLY A C 4
ATOM 2302 O O . GLY A 1 34 ? 3.939 -5.176 -4.919 1.00 0.00 34 GLY A O 4
ATOM 2306 N N . CYS A 1 35 ? 6.135 -4.794 -5.224 1.00 0.00 35 CYS A N 4
ATOM 2307 C CA . CYS A 1 35 ? 6.083 -4.478 -6.647 1.00 0.00 35 CYS A CA 4
ATOM 2308 C C . CYS A 1 35 ? 5.580 -5.651 -7.493 1.00 0.00 35 CYS A C 4
ATOM 2309 O O . CYS A 1 35 ? 5.129 -5.448 -8.619 1.00 0.00 35 CYS A O 4
ATOM 2316 N N . SER A 1 36 ? 5.664 -6.890 -6.995 1.00 0.00 36 SER A N 4
ATOM 2317 C CA . SER A 1 36 ? 5.097 -8.031 -7.657 1.00 0.00 36 SER A CA 4
ATOM 2318 C C . SER A 1 36 ? 3.613 -8.199 -7.301 1.00 0.00 36 SER A C 4
ATOM 2319 O O . SER A 1 36 ? 2.836 -8.613 -8.164 1.00 0.00 36 SER A O 4
ATOM 2327 N N . ASN A 1 37 ? 3.215 -7.873 -6.065 1.00 0.00 37 ASN A N 4
ATOM 2328 C CA . ASN A 1 37 ? 1.868 -8.062 -5.527 1.00 0.00 37 ASN A CA 4
ATOM 2329 C C . ASN A 1 37 ? 0.962 -6.952 -6.039 1.00 0.00 37 ASN A C 4
ATOM 2330 O O . ASN A 1 37 ? 0.946 -5.885 -5.431 1.00 0.00 37 ASN A O 4
ATOM 2341 N N . SER A 1 38 ? 0.217 -7.161 -7.127 1.00 0.00 38 SER A N 4
ATOM 2342 C CA . SER A 1 38 ? -0.524 -6.083 -7.793 1.00 0.00 38 SER A CA 4
ATOM 2343 C C . SER A 1 38 ? -1.463 -5.312 -6.846 1.00 0.00 38 SER A C 4
ATOM 2344 O O . SER A 1 38 ? -1.585 -4.092 -6.980 1.00 0.00 38 SER A O 4
ATOM 2352 N N . ASP A 1 39 ? -2.053 -5.991 -5.858 1.00 0.00 39 ASP A N 4
ATOM 2353 C CA . ASP A 1 39 ? -2.896 -5.418 -4.800 1.00 0.00 39 ASP A CA 4
ATOM 2354 C C . ASP A 1 39 ? -2.210 -4.247 -4.100 1.00 0.00 39 ASP A C 4
ATOM 2355 O O . ASP A 1 39 ? -2.833 -3.228 -3.806 1.00 0.00 39 ASP A O 4
ATOM 2364 N N . CYS A 1 40 ? -0.905 -4.393 -3.882 1.00 0.00 40 CYS A N 4
ATOM 2365 C CA . CYS A 1 40 ? -0.061 -3.440 -3.197 1.00 0.00 40 CYS A CA 4
ATOM 2366 C C . CYS A 1 40 ? 0.671 -2.556 -4.190 1.00 0.00 40 CYS A C 4
ATOM 2367 O O . CYS A 1 40 ? 0.692 -1.350 -3.983 1.00 0.00 40 CYS A O 4
ATOM 2374 N N . THR A 1 41 ? 1.208 -3.116 -5.274 1.00 0.00 41 THR A N 4
ATOM 2375 C CA . THR A 1 41 ? 1.928 -2.430 -6.334 1.00 0.00 41 THR A CA 4
ATOM 2376 C C . THR A 1 41 ? 1.243 -1.116 -6.707 1.00 0.00 41 THR A C 4
ATOM 2377 O O . THR A 1 41 ? 1.922 -0.101 -6.843 1.00 0.00 41 THR A O 4
ATOM 2388 N N . ALA A 1 42 ? -0.077 -1.134 -6.923 1.00 0.00 42 ALA A N 4
ATOM 2389 C CA . ALA A 1 42 ? -0.770 0.024 -7.458 1.00 0.00 42 ALA A CA 4
ATOM 2390 C C . ALA A 1 42 ? -0.773 1.209 -6.491 1.00 0.00 42 ALA A C 4
ATOM 2391 O O . ALA A 1 42 ? -0.761 2.350 -6.954 1.00 0.00 42 ALA A O 4
ATOM 2398 N N . PHE A 1 43 ? -0.799 0.945 -5.183 1.00 0.00 43 PHE A N 4
ATOM 2399 C CA . PHE A 1 43 ? -0.585 1.919 -4.122 1.00 0.00 43 PHE A CA 4
ATOM 2400 C C . PHE A 1 43 ? 0.906 2.232 -4.066 1.00 0.00 43 PHE A C 4
ATOM 2401 O O . PHE A 1 43 ? 1.278 3.403 -4.162 1.00 0.00 43 PHE A O 4
ATOM 2418 N N . LEU A 1 44 ? 1.777 1.216 -3.932 1.00 0.00 44 LEU A N 4
ATOM 2419 C CA . LEU A 1 44 ? 3.198 1.427 -3.711 1.00 0.00 44 LEU A CA 4
ATOM 2420 C C . LEU A 1 44 ? 3.861 2.265 -4.818 1.00 0.00 44 LEU A C 4
ATOM 2421 O O . LEU A 1 44 ? 4.828 2.983 -4.549 1.00 0.00 44 LEU A O 4
ATOM 2437 N N . SER A 1 45 ? 3.316 2.196 -6.034 1.00 0.00 45 SER A N 4
ATOM 2438 C CA . SER A 1 45 ? 3.640 3.001 -7.203 1.00 0.00 45 SER A CA 4
ATOM 2439 C C . SER A 1 45 ? 3.701 4.477 -6.803 1.00 0.00 45 SER A C 4
ATOM 2440 O O . SER A 1 45 ? 4.727 5.123 -6.986 1.00 0.00 45 SER A O 4
ATOM 2448 N N . GLN A 1 46 ? 2.624 4.998 -6.213 1.00 0.00 46 GLN A N 4
ATOM 2449 C CA . GLN A 1 46 ? 2.551 6.378 -5.755 1.00 0.00 46 GLN A CA 4
ATOM 2450 C C . GLN A 1 46 ? 3.223 6.548 -4.394 1.00 0.00 46 GLN A C 4
ATOM 2451 O O . GLN A 1 46 ? 3.850 7.576 -4.138 1.00 0.00 46 GLN A O 4
ATOM 2465 N N . CYS A 1 47 ? 3.066 5.571 -3.498 1.00 0.00 47 CYS A N 4
ATOM 2466 C CA . CYS A 1 47 ? 3.452 5.740 -2.105 1.00 0.00 47 CYS A CA 4
ATOM 2467 C C . CYS A 1 47 ? 4.964 5.757 -1.897 1.00 0.00 47 CYS A C 4
ATOM 2468 O O . CYS A 1 47 ? 5.440 6.418 -0.976 1.00 0.00 47 CYS A O 4
ATOM 2475 N N . TYR A 1 48 ? 5.704 5.037 -2.738 1.00 0.00 48 TYR A N 4
ATOM 2476 C CA . TYR A 1 48 ? 7.152 4.920 -2.667 1.00 0.00 48 TYR A CA 4
ATOM 2477 C C . TYR A 1 48 ? 7.807 5.282 -3.995 1.00 0.00 48 TYR A C 4
ATOM 2478 O O . TYR A 1 48 ? 8.860 5.922 -3.999 1.00 0.00 48 TYR A O 4
ATOM 2496 N N . GLY A 1 49 ? 7.208 4.874 -5.114 1.00 0.00 49 GLY A N 4
ATOM 2497 C CA . GLY A 1 49 ? 7.775 5.038 -6.447 1.00 0.00 49 GLY A CA 4
ATOM 2498 C C . GLY A 1 49 ? 7.812 3.744 -7.254 1.00 0.00 49 GLY A C 4
ATOM 2499 O O . GLY A 1 49 ? 8.183 3.769 -8.432 1.00 0.00 49 GLY A O 4
ATOM 2503 N N . GLY A 1 50 ? 7.399 2.627 -6.653 1.00 0.00 50 GLY A N 4
ATOM 2504 C CA . GLY A 1 50 ? 7.373 1.319 -7.272 1.00 0.00 50 GLY A CA 4
ATOM 2505 C C . GLY A 1 50 ? 8.770 0.711 -7.355 1.00 0.00 50 GLY A C 4
ATOM 2506 O O . GLY A 1 50 ? 9.328 0.571 -8.450 1.00 0.00 50 GLY A O 4
ATOM 2510 N N . CYS A 1 51 ? 9.270 0.281 -6.191 1.00 0.00 51 CYS A N 4
ATOM 2511 C CA . CYS A 1 51 ? 10.607 -0.250 -5.909 1.00 0.00 51 CYS A CA 4
ATOM 2512 C C . CYS A 1 51 ? 11.684 0.832 -5.986 1.00 0.00 51 CYS A C 4
ATOM 2513 O O . CYS A 1 51 ? 12.856 0.495 -5.716 1.00 0.00 51 CYS A O 4
ATOM 2521 N N . GLY A 1 1 ? -7.768 -6.689 -3.173 1.00 0.00 1 GLY A N 5
ATOM 2522 C CA . GLY A 1 1 ? -7.560 -6.965 -1.749 1.00 0.00 1 GLY A CA 5
ATOM 2523 C C . GLY A 1 1 ? -7.768 -5.697 -0.947 1.00 0.00 1 GLY A C 5
ATOM 2524 O O . GLY A 1 1 ? -8.157 -4.681 -1.511 1.00 0.00 1 GLY A O 5
ATOM 2530 N N . GLU A 1 2 ? -7.521 -5.734 0.365 1.00 0.00 2 GLU A N 5
ATOM 2531 C CA . GLU A 1 2 ? -7.749 -4.601 1.267 1.00 0.00 2 GLU A CA 5
ATOM 2532 C C . GLU A 1 2 ? -7.072 -3.322 0.787 1.00 0.00 2 GLU A C 5
ATOM 2533 O O . GLU A 1 2 ? -7.644 -2.238 0.862 1.00 0.00 2 GLU A O 5
ATOM 2545 N N . CYS A 1 3 ? -5.831 -3.454 0.328 1.00 0.00 3 CYS A N 5
ATOM 2546 C CA . CYS A 1 3 ? -5.073 -2.312 -0.168 1.00 0.00 3 CYS A CA 5
ATOM 2547 C C . CYS A 1 3 ? -5.770 -1.669 -1.380 1.00 0.00 3 CYS A C 5
ATOM 2548 O O . CYS A 1 3 ? -6.025 -0.461 -1.351 1.00 0.00 3 CYS A O 5
ATOM 2555 N N . GLU A 1 4 ? -6.147 -2.452 -2.400 1.00 0.00 4 GLU A N 5
ATOM 2556 C CA . GLU A 1 4 ? -6.978 -1.965 -3.511 1.00 0.00 4 GLU A CA 5
ATOM 2557 C C . GLU A 1 4 ? -8.288 -1.376 -2.988 1.00 0.00 4 GLU A C 5
ATOM 2558 O O . GLU A 1 4 ? -8.734 -0.335 -3.462 1.00 0.00 4 GLU A O 5
ATOM 2570 N N . GLN A 1 5 ? -8.899 -2.027 -2.001 1.00 0.00 5 GLN A N 5
ATOM 2571 C CA . GLN A 1 5 ? -10.180 -1.658 -1.430 1.00 0.00 5 GLN A CA 5
ATOM 2572 C C . GLN A 1 5 ? -10.094 -0.328 -0.673 1.00 0.00 5 GLN A C 5
ATOM 2573 O O . GLN A 1 5 ? -11.116 0.331 -0.479 1.00 0.00 5 GLN A O 5
ATOM 2587 N N . CYS A 1 6 ? -8.910 0.077 -0.210 1.00 0.00 6 CYS A N 5
ATOM 2588 C CA . CYS A 1 6 ? -8.674 1.376 0.403 1.00 0.00 6 CYS A CA 5
ATOM 2589 C C . CYS A 1 6 ? -8.507 2.440 -0.678 1.00 0.00 6 CYS A C 5
ATOM 2590 O O . CYS A 1 6 ? -9.098 3.513 -0.575 1.00 0.00 6 CYS A O 5
ATOM 2597 N N . PHE A 1 7 ? -7.769 2.128 -1.747 1.00 0.00 7 PHE A N 5
ATOM 2598 C CA . PHE A 1 7 ? -7.706 2.982 -2.931 1.00 0.00 7 PHE A CA 5
ATOM 2599 C C . PHE A 1 7 ? -9.114 3.216 -3.493 1.00 0.00 7 PHE A C 5
ATOM 2600 O O . PHE A 1 7 ? -9.453 4.338 -3.886 1.00 0.00 7 PHE A O 5
ATOM 2617 N N . SER A 1 8 ? -9.943 2.171 -3.513 1.00 0.00 8 SER A N 5
ATOM 2618 C CA . SER A 1 8 ? -11.320 2.196 -3.960 1.00 0.00 8 SER A CA 5
ATOM 2619 C C . SER A 1 8 ? -12.132 3.156 -3.086 1.00 0.00 8 SER A C 5
ATOM 2620 O O . SER A 1 8 ? -12.880 3.968 -3.633 1.00 0.00 8 SER A O 5
ATOM 2628 N N . ASP A 1 9 ? -11.954 3.153 -1.759 1.00 0.00 9 ASP A N 5
ATOM 2629 C CA . ASP A 1 9 ? -12.620 4.149 -0.906 1.00 0.00 9 ASP A CA 5
ATOM 2630 C C . ASP A 1 9 ? -11.754 5.421 -0.805 1.00 0.00 9 ASP A C 5
ATOM 2631 O O . ASP A 1 9 ? -11.894 6.216 0.125 1.00 0.00 9 ASP A O 5
ATOM 2640 N N . GLY A 1 10 ? -11.070 5.774 -1.896 1.00 0.00 10 GLY A N 5
ATOM 2641 C CA . GLY A 1 10 ? -10.439 7.059 -2.130 1.00 0.00 10 GLY A CA 5
ATOM 2642 C C . GLY A 1 10 ? -9.316 7.384 -1.163 1.00 0.00 10 GLY A C 5
ATOM 2643 O O . GLY A 1 10 ? -9.382 8.428 -0.503 1.00 0.00 10 GLY A O 5
ATOM 2647 N N . GLY A 1 11 ? -8.286 6.540 -1.115 1.00 0.00 11 GLY A N 5
ATOM 2648 C CA . GLY A 1 11 ? -7.034 6.813 -0.425 1.00 0.00 11 GLY A CA 5
ATOM 2649 C C . GLY A 1 11 ? -5.844 6.645 -1.365 1.00 0.00 11 GLY A C 5
ATOM 2650 O O . GLY A 1 11 ? -5.974 5.985 -2.393 1.00 0.00 11 GLY A O 5
ATOM 2654 N N . ASP A 1 12 ? -4.686 7.216 -1.006 1.00 0.00 12 ASP A N 5
ATOM 2655 C CA . ASP A 1 12 ? -3.500 7.244 -1.879 1.00 0.00 12 ASP A CA 5
ATOM 2656 C C . ASP A 1 12 ? -2.289 6.580 -1.238 1.00 0.00 12 ASP A C 5
ATOM 2657 O O . ASP A 1 12 ? -1.598 5.785 -1.867 1.00 0.00 12 ASP A O 5
ATOM 2666 N N . CYS A 1 13 ? -1.966 6.947 -0.001 1.00 0.00 13 CYS A N 5
ATOM 2667 C CA . CYS A 1 13 ? -0.935 6.266 0.770 1.00 0.00 13 CYS A CA 5
ATOM 2668 C C . CYS A 1 13 ? -1.150 6.528 2.246 1.00 0.00 13 CYS A C 5
ATOM 2669 O O . CYS A 1 13 ? -1.309 5.590 3.023 1.00 0.00 13 CYS A O 5
ATOM 2676 N N . THR A 1 14 ? -1.155 7.799 2.642 1.00 0.00 14 THR A N 5
ATOM 2677 C CA . THR A 1 14 ? -1.271 8.223 4.027 1.00 0.00 14 THR A CA 5
ATOM 2678 C C . THR A 1 14 ? -2.550 7.625 4.613 1.00 0.00 14 THR A C 5
ATOM 2679 O O . THR A 1 14 ? -2.504 6.826 5.550 1.00 0.00 14 THR A O 5
ATOM 2690 N N . THR A 1 15 ? -3.683 7.875 3.947 1.00 0.00 15 THR A N 5
ATOM 2691 C CA . THR A 1 15 ? -4.991 7.509 4.463 1.00 0.00 15 THR A CA 5
ATOM 2692 C C . THR A 1 15 ? -5.344 6.033 4.126 1.00 0.00 15 THR A C 5
ATOM 2693 O O . THR A 1 15 ? -6.511 5.667 4.001 1.00 0.00 15 THR A O 5
ATOM 2704 N N . CYS A 1 16 ? -4.327 5.156 4.146 1.00 0.00 16 CYS A N 5
ATOM 2705 C CA . CYS A 1 16 ? -4.337 3.702 3.944 1.00 0.00 16 CYS A CA 5
ATOM 2706 C C . CYS A 1 16 ? -3.106 3.043 4.594 1.00 0.00 16 CYS A C 5
ATOM 2707 O O . CYS A 1 16 ? -3.064 1.818 4.718 1.00 0.00 16 CYS A O 5
ATOM 2714 N N . PHE A 1 17 ? -2.093 3.812 5.003 1.00 0.00 17 PHE A N 5
ATOM 2715 C CA . PHE A 1 17 ? -0.979 3.322 5.796 1.00 0.00 17 PHE A CA 5
ATOM 2716 C C . PHE A 1 17 ? -1.329 3.391 7.278 1.00 0.00 17 PHE A C 5
ATOM 2717 O O . PHE A 1 17 ? -0.993 2.463 8.016 1.00 0.00 17 PHE A O 5
ATOM 2734 N N . ASN A 1 18 ? -2.043 4.445 7.699 1.00 0.00 18 ASN A N 5
ATOM 2735 C CA . ASN A 1 18 ? -2.546 4.633 9.064 1.00 0.00 18 ASN A CA 5
ATOM 2736 C C . ASN A 1 18 ? -1.442 4.416 10.108 1.00 0.00 18 ASN A C 5
ATOM 2737 O O . ASN A 1 18 ? -1.533 3.609 11.043 1.00 0.00 18 ASN A O 5
ATOM 2748 N N . ASN A 1 19 ? -0.328 5.071 9.828 1.00 0.00 19 ASN A N 5
ATOM 2749 C CA . ASN A 1 19 ? 0.998 4.912 10.378 1.00 0.00 19 ASN A CA 5
ATOM 2750 C C . ASN A 1 19 ? 1.426 3.492 10.768 1.00 0.00 19 ASN A C 5
ATOM 2751 O O . ASN A 1 19 ? 2.072 3.283 11.791 1.00 0.00 19 ASN A O 5
ATOM 2762 N N . GLY A 1 20 ? 1.127 2.518 9.909 1.00 0.00 20 GLY A N 5
ATOM 2763 C CA . GLY A 1 20 ? 1.554 1.137 10.029 1.00 0.00 20 GLY A CA 5
ATOM 2764 C C . GLY A 1 20 ? 0.463 0.217 10.569 1.00 0.00 20 GLY A C 5
ATOM 2765 O O . GLY A 1 20 ? 0.731 -0.954 10.822 1.00 0.00 20 GLY A O 5
ATOM 2769 N N . THR A 1 21 ? -0.764 0.713 10.713 1.00 0.00 21 THR A N 5
ATOM 2770 C CA . THR A 1 21 ? -1.916 0.007 11.255 1.00 0.00 21 THR A CA 5
ATOM 2771 C C . THR A 1 21 ? -3.132 0.309 10.368 1.00 0.00 21 THR A C 5
ATOM 2772 O O . THR A 1 21 ? -4.159 0.807 10.833 1.00 0.00 21 THR A O 5
ATOM 2783 N N . GLY A 1 22 ? -2.961 0.107 9.059 1.00 0.00 22 GLY A N 5
ATOM 2784 C CA . GLY A 1 22 ? -3.957 0.305 8.015 1.00 0.00 22 GLY A CA 5
ATOM 2785 C C . GLY A 1 22 ? -3.812 -0.743 6.905 1.00 0.00 22 GLY A C 5
ATOM 2786 O O . GLY A 1 22 ? -2.854 -1.518 6.906 1.00 0.00 22 GLY A O 5
ATOM 2790 N N . PRO A 1 23 ? -4.724 -0.758 5.919 1.00 0.00 23 PRO A N 5
ATOM 2791 C CA . PRO A 1 23 ? -4.979 -1.898 5.039 1.00 0.00 23 PRO A CA 5
ATOM 2792 C C . PRO A 1 23 ? -3.886 -2.161 4.007 1.00 0.00 23 PRO A C 5
ATOM 2793 O O . PRO A 1 23 ? -3.923 -3.190 3.326 1.00 0.00 23 PRO A O 5
ATOM 2804 N N . CYS A 1 24 ? -2.924 -1.245 3.885 1.00 0.00 24 CYS A N 5
ATOM 2805 C CA . CYS A 1 24 ? -1.744 -1.444 3.045 1.00 0.00 24 CYS A CA 5
ATOM 2806 C C . CYS A 1 24 ? -0.431 -1.371 3.833 1.00 0.00 24 CYS A C 5
ATOM 2807 O O . CYS A 1 24 ? 0.640 -1.296 3.234 1.00 0.00 24 CYS A O 5
ATOM 2814 N N . ALA A 1 25 ? -0.483 -1.379 5.171 1.00 0.00 25 ALA A N 5
ATOM 2815 C CA . ALA A 1 25 ? 0.688 -1.200 6.021 1.00 0.00 25 ALA A CA 5
ATOM 2816 C C . ALA A 1 25 ? 1.790 -2.220 5.758 1.00 0.00 25 ALA A C 5
ATOM 2817 O O . ALA A 1 25 ? 2.969 -1.863 5.688 1.00 0.00 25 ALA A O 5
ATOM 2824 N N . ASN A 1 26 ? 1.431 -3.498 5.676 1.00 0.00 26 ASN A N 5
ATOM 2825 C CA . ASN A 1 26 ? 2.428 -4.558 5.633 1.00 0.00 26 ASN A CA 5
ATOM 2826 C C . ASN A 1 26 ? 3.146 -4.592 4.287 1.00 0.00 26 ASN A C 5
ATOM 2827 O O . ASN A 1 26 ? 4.275 -5.079 4.224 1.00 0.00 26 ASN A O 5
ATOM 2838 N N . CYS A 1 27 ? 2.569 -3.992 3.242 1.00 0.00 27 CYS A N 5
ATOM 2839 C CA . CYS A 1 27 ? 3.217 -3.812 1.942 1.00 0.00 27 CYS A CA 5
ATOM 2840 C C . CYS A 1 27 ? 4.390 -2.823 1.999 1.00 0.00 27 CYS A C 5
ATOM 2841 O O . CYS A 1 27 ? 4.929 -2.499 0.949 1.00 0.00 27 CYS A O 5
ATOM 2848 N N . LEU A 1 28 ? 4.774 -2.309 3.179 1.00 0.00 28 LEU A N 5
ATOM 2849 C CA . LEU A 1 28 ? 5.737 -1.220 3.323 1.00 0.00 28 LEU A CA 5
ATOM 2850 C C . LEU A 1 28 ? 6.982 -1.683 4.063 1.00 0.00 28 LEU A C 5
ATOM 2851 O O . LEU A 1 28 ? 8.092 -1.495 3.572 1.00 0.00 28 LEU A O 5
ATOM 2867 N N . ALA A 1 29 ? 6.793 -2.196 5.285 1.00 0.00 29 ALA A N 5
ATOM 2868 C CA . ALA A 1 29 ? 7.852 -2.327 6.279 1.00 0.00 29 ALA A CA 5
ATOM 2869 C C . ALA A 1 29 ? 9.024 -3.141 5.729 1.00 0.00 29 ALA A C 5
ATOM 2870 O O . ALA A 1 29 ? 10.172 -2.693 5.737 1.00 0.00 29 ALA A O 5
ATOM 2877 N N . GLY A 1 30 ? 8.704 -4.316 5.199 1.00 0.00 30 GLY A N 5
ATOM 2878 C CA . GLY A 1 30 ? 9.589 -5.130 4.404 1.00 0.00 30 GLY A CA 5
ATOM 2879 C C . GLY A 1 30 ? 8.816 -5.464 3.147 1.00 0.00 30 GLY A C 5
ATOM 2880 O O . GLY A 1 30 ? 7.868 -6.252 3.218 1.00 0.00 30 GLY A O 5
ATOM 2884 N N . TYR A 1 31 ? 9.169 -4.846 2.023 1.00 0.00 31 TYR A N 5
ATOM 2885 C CA . TYR A 1 31 ? 8.400 -4.944 0.788 1.00 0.00 31 TYR A CA 5
ATOM 2886 C C . TYR A 1 31 ? 9.252 -5.324 -0.432 1.00 0.00 31 TYR A C 5
ATOM 2887 O O . TYR A 1 31 ? 9.074 -4.753 -1.511 1.00 0.00 31 TYR A O 5
ATOM 2905 N N . PRO A 1 32 ? 10.056 -6.395 -0.380 1.00 0.00 32 PRO A N 5
ATOM 2906 C CA . PRO A 1 32 ? 11.022 -6.639 -1.441 1.00 0.00 32 PRO A CA 5
ATOM 2907 C C . PRO A 1 32 ? 10.333 -7.153 -2.714 1.00 0.00 32 PRO A C 5
ATOM 2908 O O . PRO A 1 32 ? 10.812 -6.930 -3.829 1.00 0.00 32 PRO A O 5
ATOM 2919 N N . ALA A 1 33 ? 9.170 -7.782 -2.536 1.00 0.00 33 ALA A N 5
ATOM 2920 C CA . ALA A 1 33 ? 8.322 -8.381 -3.552 1.00 0.00 33 ALA A CA 5
ATOM 2921 C C . ALA A 1 33 ? 7.066 -7.547 -3.846 1.00 0.00 33 ALA A C 5
ATOM 2922 O O . ALA A 1 33 ? 6.232 -7.961 -4.650 1.00 0.00 33 ALA A O 5
ATOM 2929 N N . GLY A 1 34 ? 6.869 -6.417 -3.163 1.00 0.00 34 GLY A N 5
ATOM 2930 C CA . GLY A 1 34 ? 5.579 -5.741 -3.119 1.00 0.00 34 GLY A CA 5
ATOM 2931 C C . GLY A 1 34 ? 5.096 -5.283 -4.488 1.00 0.00 34 GLY A C 5
ATOM 2932 O O . GLY A 1 34 ? 3.897 -5.323 -4.744 1.00 0.00 34 GLY A O 5
ATOM 2936 N N . CYS A 1 35 ? 6.008 -4.912 -5.388 1.00 0.00 35 CYS A N 5
ATOM 2937 C CA . CYS A 1 35 ? 5.671 -4.522 -6.753 1.00 0.00 35 CYS A CA 5
ATOM 2938 C C . CYS A 1 35 ? 5.052 -5.659 -7.565 1.00 0.00 35 CYS A C 5
ATOM 2939 O O . CYS A 1 35 ? 4.325 -5.378 -8.519 1.00 0.00 35 CYS A O 5
ATOM 2946 N N . SER A 1 36 ? 5.317 -6.919 -7.215 1.00 0.00 36 SER A N 5
ATOM 2947 C CA . SER A 1 36 ? 4.698 -8.075 -7.850 1.00 0.00 36 SER A CA 5
ATOM 2948 C C . SER A 1 36 ? 3.286 -8.313 -7.296 1.00 0.00 36 SER A C 5
ATOM 2949 O O . SER A 1 36 ? 2.440 -8.917 -7.957 1.00 0.00 36 SER A O 5
ATOM 2957 N N . ASN A 1 37 ? 3.025 -7.869 -6.064 1.00 0.00 37 ASN A N 5
ATOM 2958 C CA . ASN A 1 37 ? 1.746 -8.021 -5.392 1.00 0.00 37 ASN A CA 5
ATOM 2959 C C . ASN A 1 37 ? 0.786 -6.963 -5.917 1.00 0.00 37 ASN A C 5
ATOM 2960 O O . ASN A 1 37 ? 0.633 -5.936 -5.272 1.00 0.00 37 ASN A O 5
ATOM 2971 N N . SER A 1 38 ? 0.089 -7.209 -7.027 1.00 0.00 38 SER A N 5
ATOM 2972 C CA . SER A 1 38 ? -0.825 -6.264 -7.676 1.00 0.00 38 SER A CA 5
ATOM 2973 C C . SER A 1 38 ? -1.991 -5.771 -6.783 1.00 0.00 38 SER A C 5
ATOM 2974 O O . SER A 1 38 ? -2.773 -4.919 -7.206 1.00 0.00 38 SER A O 5
ATOM 2982 N N . ASP A 1 39 ? -2.154 -6.306 -5.569 1.00 0.00 39 ASP A N 5
ATOM 2983 C CA . ASP A 1 39 ? -2.999 -5.757 -4.501 1.00 0.00 39 ASP A CA 5
ATOM 2984 C C . ASP A 1 39 ? -2.398 -4.478 -3.906 1.00 0.00 39 ASP A C 5
ATOM 2985 O O . ASP A 1 39 ? -3.108 -3.549 -3.540 1.00 0.00 39 ASP A O 5
ATOM 2994 N N . CYS A 1 40 ? -1.071 -4.420 -3.829 1.00 0.00 40 CYS A N 5
ATOM 2995 C CA . CYS A 1 40 ? -0.253 -3.397 -3.195 1.00 0.00 40 CYS A CA 5
ATOM 2996 C C . CYS A 1 40 ? 0.542 -2.580 -4.206 1.00 0.00 40 CYS A C 5
ATOM 2997 O O . CYS A 1 40 ? 0.888 -1.443 -3.907 1.00 0.00 40 CYS A O 5
ATOM 3004 N N . THR A 1 41 ? 0.806 -3.115 -5.396 1.00 0.00 41 THR A N 5
ATOM 3005 C CA . THR A 1 41 ? 1.562 -2.475 -6.454 1.00 0.00 41 THR A CA 5
ATOM 3006 C C . THR A 1 41 ? 1.077 -1.046 -6.710 1.00 0.00 41 THR A C 5
ATOM 3007 O O . THR A 1 41 ? 1.909 -0.141 -6.711 1.00 0.00 41 THR A O 5
ATOM 3018 N N . ALA A 1 42 ? -0.231 -0.824 -6.903 1.00 0.00 42 ALA A N 5
ATOM 3019 C CA . ALA A 1 42 ? -0.754 0.502 -7.216 1.00 0.00 42 ALA A CA 5
ATOM 3020 C C . ALA A 1 42 ? -0.376 1.500 -6.124 1.00 0.00 42 ALA A C 5
ATOM 3021 O O . ALA A 1 42 ? 0.153 2.566 -6.443 1.00 0.00 42 ALA A O 5
ATOM 3028 N N . PHE A 1 43 ? -0.598 1.145 -4.853 1.00 0.00 43 PHE A N 5
ATOM 3029 C CA . PHE A 1 43 ? -0.191 1.949 -3.706 1.00 0.00 43 PHE A CA 5
ATOM 3030 C C . PHE A 1 43 ? 1.314 2.199 -3.784 1.00 0.00 43 PHE A C 5
ATOM 3031 O O . PHE A 1 43 ? 1.749 3.349 -3.696 1.00 0.00 43 PHE A O 5
ATOM 3048 N N . LEU A 1 44 ? 2.137 1.144 -3.854 1.00 0.00 44 LEU A N 5
ATOM 3049 C CA . LEU A 1 44 ? 3.585 1.299 -3.733 1.00 0.00 44 LEU A CA 5
ATOM 3050 C C . LEU A 1 44 ? 4.172 2.115 -4.884 1.00 0.00 44 LEU A C 5
ATOM 3051 O O . LEU A 1 44 ? 5.086 2.911 -4.657 1.00 0.00 44 LEU A O 5
ATOM 3067 N N . SER A 1 45 ? 3.603 1.991 -6.080 1.00 0.00 45 SER A N 5
ATOM 3068 C CA . SER A 1 45 ? 3.896 2.833 -7.222 1.00 0.00 45 SER A CA 5
ATOM 3069 C C . SER A 1 45 ? 3.746 4.307 -6.837 1.00 0.00 45 SER A C 5
ATOM 3070 O O . SER A 1 45 ? 4.656 5.096 -7.096 1.00 0.00 45 SER A O 5
ATOM 3078 N N . GLN A 1 46 ? 2.666 4.665 -6.134 1.00 0.00 46 GLN A N 5
ATOM 3079 C CA . GLN A 1 46 ? 2.510 6.007 -5.587 1.00 0.00 46 GLN A CA 5
ATOM 3080 C C . GLN A 1 46 ? 3.585 6.311 -4.534 1.00 0.00 46 GLN A C 5
ATOM 3081 O O . GLN A 1 46 ? 4.330 7.281 -4.691 1.00 0.00 46 GLN A O 5
ATOM 3095 N N . CYS A 1 47 ? 3.630 5.537 -3.443 1.00 0.00 47 CYS A N 5
ATOM 3096 C CA . CYS A 1 47 ? 4.250 5.970 -2.186 1.00 0.00 47 CYS A CA 5
ATOM 3097 C C . CYS A 1 47 ? 5.749 5.672 -2.081 1.00 0.00 47 CYS A C 5
ATOM 3098 O O . CYS A 1 47 ? 6.423 6.191 -1.189 1.00 0.00 47 CYS A O 5
ATOM 3105 N N . TYR A 1 48 ? 6.287 4.832 -2.960 1.00 0.00 48 TYR A N 5
ATOM 3106 C CA . TYR A 1 48 ? 7.717 4.554 -3.086 1.00 0.00 48 TYR A CA 5
ATOM 3107 C C . TYR A 1 48 ? 8.254 5.045 -4.435 1.00 0.00 48 TYR A C 5
ATOM 3108 O O . TYR A 1 48 ? 9.464 5.216 -4.592 1.00 0.00 48 TYR A O 5
ATOM 3126 N N . GLY A 1 49 ? 7.366 5.261 -5.407 1.00 0.00 49 GLY A N 5
ATOM 3127 C CA . GLY A 1 49 ? 7.717 5.438 -6.808 1.00 0.00 49 GLY A CA 5
ATOM 3128 C C . GLY A 1 49 ? 7.658 4.109 -7.559 1.00 0.00 49 GLY A C 5
ATOM 3129 O O . GLY A 1 49 ? 7.804 4.085 -8.782 1.00 0.00 49 GLY A O 5
ATOM 3133 N N . GLY A 1 50 ? 7.411 3.008 -6.847 1.00 0.00 50 GLY A N 5
ATOM 3134 C CA . GLY A 1 50 ? 7.722 1.662 -7.281 1.00 0.00 50 GLY A CA 5
ATOM 3135 C C . GLY A 1 50 ? 9.100 1.306 -6.731 1.00 0.00 50 GLY A C 5
ATOM 3136 O O . GLY A 1 50 ? 10.018 2.131 -6.759 1.00 0.00 50 GLY A O 5
ATOM 3140 N N . CYS A 1 51 ? 9.220 0.091 -6.195 1.00 0.00 51 CYS A N 5
ATOM 3141 C CA . CYS A 1 51 ? 10.497 -0.523 -5.886 1.00 0.00 51 CYS A CA 5
ATOM 3142 C C . CYS A 1 51 ? 11.327 -0.716 -7.145 1.00 0.00 51 CYS A C 5
ATOM 3143 O O . CYS A 1 51 ? 12.543 -0.945 -6.974 1.00 0.00 51 CYS A O 5
ATOM 3151 N N . GLY A 1 1 ? -7.467 -6.487 -2.891 1.00 0.00 1 GLY A N 6
ATOM 3152 C CA . GLY A 1 1 ? -7.382 -6.866 -1.476 1.00 0.00 1 GLY A CA 6
ATOM 3153 C C . GLY A 1 1 ? -7.643 -5.657 -0.595 1.00 0.00 1 GLY A C 6
ATOM 3154 O O . GLY A 1 1 ? -8.309 -4.716 -1.015 1.00 0.00 1 GLY A O 6
ATOM 3160 N N . GLU A 1 2 ? -7.164 -5.661 0.651 1.00 0.00 2 GLU A N 6
ATOM 3161 C CA . GLU A 1 2 ? -7.370 -4.523 1.550 1.00 0.00 2 GLU A CA 6
ATOM 3162 C C . GLU A 1 2 ? -6.804 -3.220 0.981 1.00 0.00 2 GLU A C 6
ATOM 3163 O O . GLU A 1 2 ? -7.453 -2.182 1.110 1.00 0.00 2 GLU A O 6
ATOM 3175 N N . CYS A 1 3 ? -5.676 -3.267 0.270 1.00 0.00 3 CYS A N 6
ATOM 3176 C CA . CYS A 1 3 ? -5.065 -2.059 -0.257 1.00 0.00 3 CYS A CA 6
ATOM 3177 C C . CYS A 1 3 ? -5.887 -1.495 -1.421 1.00 0.00 3 CYS A C 6
ATOM 3178 O O . CYS A 1 3 ? -6.148 -0.292 -1.450 1.00 0.00 3 CYS A O 6
ATOM 3185 N N . GLU A 1 4 ? -6.343 -2.347 -2.346 1.00 0.00 4 GLU A N 6
ATOM 3186 C CA . GLU A 1 4 ? -7.307 -1.967 -3.381 1.00 0.00 4 GLU A CA 6
ATOM 3187 C C . GLU A 1 4 ? -8.567 -1.373 -2.753 1.00 0.00 4 GLU A C 6
ATOM 3188 O O . GLU A 1 4 ? -9.054 -0.339 -3.206 1.00 0.00 4 GLU A O 6
ATOM 3200 N N . GLN A 1 5 ? -9.108 -2.023 -1.718 1.00 0.00 5 GLN A N 6
ATOM 3201 C CA . GLN A 1 5 ? -10.371 -1.618 -1.125 1.00 0.00 5 GLN A CA 6
ATOM 3202 C C . GLN A 1 5 ? -10.260 -0.238 -0.477 1.00 0.00 5 GLN A C 6
ATOM 3203 O O . GLN A 1 5 ? -11.233 0.526 -0.521 1.00 0.00 5 GLN A O 6
ATOM 3217 N N . CYS A 1 6 ? -9.095 0.086 0.089 1.00 0.00 6 CYS A N 6
ATOM 3218 C CA . CYS A 1 6 ? -8.767 1.427 0.538 1.00 0.00 6 CYS A CA 6
ATOM 3219 C C . CYS A 1 6 ? -8.735 2.381 -0.651 1.00 0.00 6 CYS A C 6
ATOM 3220 O O . CYS A 1 6 ? -9.429 3.396 -0.637 1.00 0.00 6 CYS A O 6
ATOM 3227 N N . PHE A 1 7 ? -7.976 2.040 -1.697 1.00 0.00 7 PHE A N 6
ATOM 3228 C CA . PHE A 1 7 ? -7.889 2.804 -2.938 1.00 0.00 7 PHE A CA 6
ATOM 3229 C C . PHE A 1 7 ? -9.285 3.197 -3.431 1.00 0.00 7 PHE A C 6
ATOM 3230 O O . PHE A 1 7 ? -9.517 4.369 -3.717 1.00 0.00 7 PHE A O 6
ATOM 3247 N N . SER A 1 8 ? -10.218 2.246 -3.523 1.00 0.00 8 SER A N 6
ATOM 3248 C CA . SER A 1 8 ? -11.572 2.496 -3.998 1.00 0.00 8 SER A CA 6
ATOM 3249 C C . SER A 1 8 ? -12.379 3.455 -3.121 1.00 0.00 8 SER A C 6
ATOM 3250 O O . SER A 1 8 ? -13.322 4.069 -3.627 1.00 0.00 8 SER A O 6
ATOM 3258 N N . ASP A 1 9 ? -12.033 3.628 -1.847 1.00 0.00 9 ASP A N 6
ATOM 3259 C CA . ASP A 1 9 ? -12.656 4.599 -0.948 1.00 0.00 9 ASP A CA 6
ATOM 3260 C C . ASP A 1 9 ? -11.741 5.817 -0.766 1.00 0.00 9 ASP A C 6
ATOM 3261 O O . ASP A 1 9 ? -11.595 6.353 0.334 1.00 0.00 9 ASP A O 6
ATOM 3270 N N . GLY A 1 10 ? -11.110 6.264 -1.856 1.00 0.00 10 GLY A N 6
ATOM 3271 C CA . GLY A 1 10 ? -10.313 7.485 -1.885 1.00 0.00 10 GLY A CA 6
ATOM 3272 C C . GLY A 1 10 ? -8.973 7.321 -1.172 1.00 0.00 10 GLY A C 6
ATOM 3273 O O . GLY A 1 10 ? -8.447 8.288 -0.614 1.00 0.00 10 GLY A O 6
ATOM 3277 N N . GLY A 1 11 ? -8.423 6.111 -1.164 1.00 0.00 11 GLY A N 6
ATOM 3278 C CA . GLY A 1 11 ? -7.092 5.830 -0.658 1.00 0.00 11 GLY A CA 6
ATOM 3279 C C . GLY A 1 11 ? -6.034 6.355 -1.623 1.00 0.00 11 GLY A C 6
ATOM 3280 O O . GLY A 1 11 ? -6.247 6.286 -2.838 1.00 0.00 11 GLY A O 6
ATOM 3284 N N . ASP A 1 12 ? -4.925 6.903 -1.111 1.00 0.00 12 ASP A N 6
ATOM 3285 C CA . ASP A 1 12 ? -3.771 7.293 -1.930 1.00 0.00 12 ASP A CA 6
ATOM 3286 C C . ASP A 1 12 ? -2.499 6.577 -1.447 1.00 0.00 12 ASP A C 6
ATOM 3287 O O . ASP A 1 12 ? -2.208 5.468 -1.869 1.00 0.00 12 ASP A O 6
ATOM 3296 N N . CYS A 1 13 ? -1.737 7.193 -0.545 1.00 0.00 13 CYS A N 6
ATOM 3297 C CA . CYS A 1 13 ? -0.458 6.741 -0.012 1.00 0.00 13 CYS A CA 6
ATOM 3298 C C . CYS A 1 13 ? -0.405 7.104 1.465 1.00 0.00 13 CYS A C 6
ATOM 3299 O O . CYS A 1 13 ? -0.081 6.261 2.307 1.00 0.00 13 CYS A O 6
ATOM 3306 N N . THR A 1 14 ? -0.762 8.347 1.805 1.00 0.00 14 THR A N 6
ATOM 3307 C CA . THR A 1 14 ? -0.952 8.724 3.192 1.00 0.00 14 THR A CA 6
ATOM 3308 C C . THR A 1 14 ? -2.047 7.833 3.780 1.00 0.00 14 THR A C 6
ATOM 3309 O O . THR A 1 14 ? -1.817 7.152 4.781 1.00 0.00 14 THR A O 6
ATOM 3320 N N . THR A 1 15 ? -3.235 7.826 3.164 1.00 0.00 15 THR A N 6
ATOM 3321 C CA . THR A 1 15 ? -4.454 7.470 3.882 1.00 0.00 15 THR A CA 6
ATOM 3322 C C . THR A 1 15 ? -4.852 5.999 3.644 1.00 0.00 15 THR A C 6
ATOM 3323 O O . THR A 1 15 ? -6.029 5.653 3.649 1.00 0.00 15 THR A O 6
ATOM 3334 N N . CYS A 1 16 ? -3.861 5.104 3.560 1.00 0.00 16 CYS A N 6
ATOM 3335 C CA . CYS A 1 16 ? -4.032 3.647 3.576 1.00 0.00 16 CYS A CA 6
ATOM 3336 C C . CYS A 1 16 ? -2.930 2.999 4.414 1.00 0.00 16 CYS A C 6
ATOM 3337 O O . CYS A 1 16 ? -2.538 1.860 4.137 1.00 0.00 16 CYS A O 6
ATOM 3344 N N . PHE A 1 17 ? -2.382 3.719 5.399 1.00 0.00 17 PHE A N 6
ATOM 3345 C CA . PHE A 1 17 ? -1.269 3.238 6.208 1.00 0.00 17 PHE A CA 6
ATOM 3346 C C . PHE A 1 17 ? -1.612 3.153 7.687 1.00 0.00 17 PHE A C 6
ATOM 3347 O O . PHE A 1 17 ? -1.161 2.214 8.345 1.00 0.00 17 PHE A O 6
ATOM 3364 N N . ASN A 1 18 ? -2.402 4.099 8.213 1.00 0.00 18 ASN A N 6
ATOM 3365 C CA . ASN A 1 18 ? -2.783 4.173 9.626 1.00 0.00 18 ASN A CA 6
ATOM 3366 C C . ASN A 1 18 ? -1.568 4.132 10.561 1.00 0.00 18 ASN A C 6
ATOM 3367 O O . ASN A 1 18 ? -1.655 3.682 11.699 1.00 0.00 18 ASN A O 6
ATOM 3378 N N . ASN A 1 19 ? -0.416 4.587 10.073 1.00 0.00 19 ASN A N 6
ATOM 3379 C CA . ASN A 1 19 ? 0.901 4.355 10.640 1.00 0.00 19 ASN A CA 6
ATOM 3380 C C . ASN A 1 19 ? 1.175 2.909 11.062 1.00 0.00 19 ASN A C 6
ATOM 3381 O O . ASN A 1 19 ? 1.419 2.626 12.233 1.00 0.00 19 ASN A O 6
ATOM 3392 N N . GLY A 1 20 ? 1.140 1.992 10.094 1.00 0.00 20 GLY A N 6
ATOM 3393 C CA . GLY A 1 20 ? 1.637 0.633 10.267 1.00 0.00 20 GLY A CA 6
ATOM 3394 C C . GLY A 1 20 ? 0.587 -0.323 10.831 1.00 0.00 20 GLY A C 6
ATOM 3395 O O . GLY A 1 20 ? 0.924 -1.342 11.429 1.00 0.00 20 GLY A O 6
ATOM 3399 N N . THR A 1 21 ? -0.696 -0.001 10.673 1.00 0.00 21 THR A N 6
ATOM 3400 C CA . THR A 1 21 ? -1.802 -0.758 11.255 1.00 0.00 21 THR A CA 6
ATOM 3401 C C . THR A 1 21 ? -3.066 -0.540 10.396 1.00 0.00 21 THR A C 6
ATOM 3402 O O . THR A 1 21 ? -4.164 -0.300 10.900 1.00 0.00 21 THR A O 6
ATOM 3413 N N . GLY A 1 22 ? -2.883 -0.486 9.072 1.00 0.00 22 GLY A N 6
ATOM 3414 C CA . GLY A 1 22 ? -3.901 -0.160 8.082 1.00 0.00 22 GLY A CA 6
ATOM 3415 C C . GLY A 1 22 ? -3.719 -0.968 6.790 1.00 0.00 22 GLY A C 6
ATOM 3416 O O . GLY A 1 22 ? -2.799 -1.777 6.684 1.00 0.00 22 GLY A O 6
ATOM 3420 N N . PRO A 1 23 ? -4.561 -0.722 5.775 1.00 0.00 23 PRO A N 6
ATOM 3421 C CA . PRO A 1 23 ? -4.963 -1.699 4.760 1.00 0.00 23 PRO A CA 6
ATOM 3422 C C . PRO A 1 23 ? -3.900 -2.001 3.701 1.00 0.00 23 PRO A C 6
ATOM 3423 O O . PRO A 1 23 ? -4.049 -2.937 2.915 1.00 0.00 23 PRO A O 6
ATOM 3434 N N . CYS A 1 24 ? -2.822 -1.222 3.665 1.00 0.00 24 CYS A N 6
ATOM 3435 C CA . CYS A 1 24 ? -1.659 -1.525 2.831 1.00 0.00 24 CYS A CA 6
ATOM 3436 C C . CYS A 1 24 ? -0.380 -1.642 3.672 1.00 0.00 24 CYS A C 6
ATOM 3437 O O . CYS A 1 24 ? 0.697 -1.821 3.116 1.00 0.00 24 CYS A O 6
ATOM 3444 N N . ALA A 1 25 ? -0.463 -1.557 5.005 1.00 0.00 25 ALA A N 6
ATOM 3445 C CA . ALA A 1 25 ? 0.684 -1.311 5.871 1.00 0.00 25 ALA A CA 6
ATOM 3446 C C . ALA A 1 25 ? 1.795 -2.339 5.742 1.00 0.00 25 ALA A C 6
ATOM 3447 O O . ALA A 1 25 ? 2.977 -1.976 5.770 1.00 0.00 25 ALA A O 6
ATOM 3454 N N . ASN A 1 26 ? 1.440 -3.614 5.614 1.00 0.00 26 ASN A N 6
ATOM 3455 C CA . ASN A 1 26 ? 2.454 -4.656 5.577 1.00 0.00 26 ASN A CA 6
ATOM 3456 C C . ASN A 1 26 ? 3.132 -4.724 4.208 1.00 0.00 26 ASN A C 6
ATOM 3457 O O . ASN A 1 26 ? 4.205 -5.322 4.112 1.00 0.00 26 ASN A O 6
ATOM 3468 N N . CYS A 1 27 ? 2.592 -4.034 3.191 1.00 0.00 27 CYS A N 6
ATOM 3469 C CA . CYS A 1 27 ? 3.277 -3.772 1.929 1.00 0.00 27 CYS A CA 6
ATOM 3470 C C . CYS A 1 27 ? 4.398 -2.729 2.077 1.00 0.00 27 CYS A C 6
ATOM 3471 O O . CYS A 1 27 ? 4.953 -2.337 1.059 1.00 0.00 27 CYS A O 6
ATOM 3478 N N . LEU A 1 28 ? 4.691 -2.202 3.280 1.00 0.00 28 LEU A N 6
ATOM 3479 C CA . LEU A 1 28 ? 5.588 -1.054 3.454 1.00 0.00 28 LEU A CA 6
ATOM 3480 C C . LEU A 1 28 ? 6.852 -1.475 4.194 1.00 0.00 28 LEU A C 6
ATOM 3481 O O . LEU A 1 28 ? 7.956 -1.247 3.706 1.00 0.00 28 LEU A O 6
ATOM 3497 N N . ALA A 1 29 ? 6.705 -2.039 5.401 1.00 0.00 29 ALA A N 6
ATOM 3498 C CA . ALA A 1 29 ? 7.820 -2.271 6.315 1.00 0.00 29 ALA A CA 6
ATOM 3499 C C . ALA A 1 29 ? 8.858 -3.190 5.683 1.00 0.00 29 ALA A C 6
ATOM 3500 O O . ALA A 1 29 ? 10.013 -2.810 5.508 1.00 0.00 29 ALA A O 6
ATOM 3507 N N . GLY A 1 30 ? 8.435 -4.402 5.342 1.00 0.00 30 GLY A N 6
ATOM 3508 C CA . GLY A 1 30 ? 9.240 -5.349 4.609 1.00 0.00 30 GLY A CA 6
ATOM 3509 C C . GLY A 1 30 ? 8.587 -5.502 3.261 1.00 0.00 30 GLY A C 6
ATOM 3510 O O . GLY A 1 30 ? 7.731 -6.376 3.123 1.00 0.00 30 GLY A O 6
ATOM 3514 N N . TYR A 1 31 ? 8.951 -4.671 2.277 1.00 0.00 31 TYR A N 6
ATOM 3515 C CA . TYR A 1 31 ? 8.325 -4.767 0.957 1.00 0.00 31 TYR A CA 6
ATOM 3516 C C . TYR A 1 31 ? 9.280 -5.185 -0.177 1.00 0.00 31 TYR A C 6
ATOM 3517 O O . TYR A 1 31 ? 9.140 -4.720 -1.311 1.00 0.00 31 TYR A O 6
ATOM 3535 N N . PRO A 1 32 ? 10.073 -6.259 -0.026 1.00 0.00 32 PRO A N 6
ATOM 3536 C CA . PRO A 1 32 ? 11.013 -6.637 -1.068 1.00 0.00 32 PRO A CA 6
ATOM 3537 C C . PRO A 1 32 ? 10.336 -7.495 -2.150 1.00 0.00 32 PRO A C 6
ATOM 3538 O O . PRO A 1 32 ? 11.027 -7.959 -3.057 1.00 0.00 32 PRO A O 6
ATOM 3549 N N . ALA A 1 33 ? 9.033 -7.780 -2.005 1.00 0.00 33 ALA A N 6
ATOM 3550 C CA . ALA A 1 33 ? 8.177 -8.436 -2.986 1.00 0.00 33 ALA A CA 6
ATOM 3551 C C . ALA A 1 33 ? 6.950 -7.598 -3.389 1.00 0.00 33 ALA A C 6
ATOM 3552 O O . ALA A 1 33 ? 6.156 -8.061 -4.210 1.00 0.00 33 ALA A O 6
ATOM 3559 N N . GLY A 1 34 ? 6.727 -6.414 -2.808 1.00 0.00 34 GLY A N 6
ATOM 3560 C CA . GLY A 1 34 ? 5.461 -5.699 -2.963 1.00 0.00 34 GLY A CA 6
ATOM 3561 C C . GLY A 1 34 ? 5.188 -5.261 -4.398 1.00 0.00 34 GLY A C 6
ATOM 3562 O O . GLY A 1 34 ? 4.043 -5.341 -4.839 1.00 0.00 34 GLY A O 6
ATOM 3566 N N . CYS A 1 35 ? 6.224 -4.897 -5.159 1.00 0.00 35 CYS A N 6
ATOM 3567 C CA . CYS A 1 35 ? 6.113 -4.595 -6.584 1.00 0.00 35 CYS A CA 6
ATOM 3568 C C . CYS A 1 35 ? 5.654 -5.780 -7.432 1.00 0.00 35 CYS A C 6
ATOM 3569 O O . CYS A 1 35 ? 5.364 -5.595 -8.615 1.00 0.00 35 CYS A O 6
ATOM 3576 N N . SER A 1 36 ? 5.608 -6.998 -6.890 1.00 0.00 36 SER A N 6
ATOM 3577 C CA . SER A 1 36 ? 5.070 -8.160 -7.554 1.00 0.00 36 SER A CA 6
ATOM 3578 C C . SER A 1 36 ? 3.609 -8.423 -7.161 1.00 0.00 36 SER A C 6
ATOM 3579 O O . SER A 1 36 ? 2.901 -9.138 -7.871 1.00 0.00 36 SER A O 6
ATOM 3587 N N . ASN A 1 37 ? 3.167 -7.857 -6.036 1.00 0.00 37 ASN A N 6
ATOM 3588 C CA . ASN A 1 37 ? 1.842 -8.023 -5.448 1.00 0.00 37 ASN A CA 6
ATOM 3589 C C . ASN A 1 37 ? 0.938 -6.929 -6.001 1.00 0.00 37 ASN A C 6
ATOM 3590 O O . ASN A 1 37 ? 1.033 -5.790 -5.540 1.00 0.00 37 ASN A O 6
ATOM 3601 N N . SER A 1 38 ? 0.078 -7.221 -6.978 1.00 0.00 38 SER A N 6
ATOM 3602 C CA . SER A 1 38 ? -0.760 -6.206 -7.624 1.00 0.00 38 SER A CA 6
ATOM 3603 C C . SER A 1 38 ? -1.565 -5.369 -6.606 1.00 0.00 38 SER A C 6
ATOM 3604 O O . SER A 1 38 ? -1.680 -4.157 -6.789 1.00 0.00 38 SER A O 6
ATOM 3612 N N . ASP A 1 39 ? -2.048 -5.956 -5.504 1.00 0.00 39 ASP A N 6
ATOM 3613 C CA . ASP A 1 39 ? -2.819 -5.244 -4.475 1.00 0.00 39 ASP A CA 6
ATOM 3614 C C . ASP A 1 39 ? -1.993 -4.124 -3.851 1.00 0.00 39 ASP A C 6
ATOM 3615 O O . ASP A 1 39 ? -2.511 -3.037 -3.612 1.00 0.00 39 ASP A O 6
ATOM 3624 N N . CYS A 1 40 ? -0.698 -4.364 -3.635 1.00 0.00 40 CYS A N 6
ATOM 3625 C CA . CYS A 1 40 ? 0.214 -3.388 -3.062 1.00 0.00 40 CYS A CA 6
ATOM 3626 C C . CYS A 1 40 ? 0.676 -2.429 -4.158 1.00 0.00 40 CYS A C 6
ATOM 3627 O O . CYS A 1 40 ? 0.784 -1.231 -3.930 1.00 0.00 40 CYS A O 6
ATOM 3634 N N . THR A 1 41 ? 0.960 -2.961 -5.345 1.00 0.00 41 THR A N 6
ATOM 3635 C CA . THR A 1 41 ? 1.627 -2.309 -6.455 1.00 0.00 41 THR A CA 6
ATOM 3636 C C . THR A 1 41 ? 1.063 -0.914 -6.726 1.00 0.00 41 THR A C 6
ATOM 3637 O O . THR A 1 41 ? 1.853 0.025 -6.816 1.00 0.00 41 THR A O 6
ATOM 3648 N N . ALA A 1 42 ? -0.258 -0.751 -6.878 1.00 0.00 42 ALA A N 6
ATOM 3649 C CA . ALA A 1 42 ? -0.805 0.544 -7.274 1.00 0.00 42 ALA A CA 6
ATOM 3650 C C . ALA A 1 42 ? -0.546 1.617 -6.216 1.00 0.00 42 ALA A C 6
ATOM 3651 O O . ALA A 1 42 ? -0.270 2.760 -6.583 1.00 0.00 42 ALA A O 6
ATOM 3658 N N . PHE A 1 43 ? -0.631 1.244 -4.937 1.00 0.00 43 PHE A N 6
ATOM 3659 C CA . PHE A 1 43 ? -0.287 2.092 -3.808 1.00 0.00 43 PHE A CA 6
ATOM 3660 C C . PHE A 1 43 ? 1.214 2.364 -3.828 1.00 0.00 43 PHE A C 6
ATOM 3661 O O . PHE A 1 43 ? 1.617 3.522 -3.787 1.00 0.00 43 PHE A O 6
ATOM 3678 N N . LEU A 1 44 ? 2.065 1.332 -3.876 1.00 0.00 44 LEU A N 6
ATOM 3679 C CA . LEU A 1 44 ? 3.501 1.526 -3.721 1.00 0.00 44 LEU A CA 6
ATOM 3680 C C . LEU A 1 44 ? 4.094 2.327 -4.885 1.00 0.00 44 LEU A C 6
ATOM 3681 O O . LEU A 1 44 ? 5.090 3.023 -4.712 1.00 0.00 44 LEU A O 6
ATOM 3697 N N . SER A 1 45 ? 3.461 2.271 -6.049 1.00 0.00 45 SER A N 6
ATOM 3698 C CA . SER A 1 45 ? 3.687 3.166 -7.176 1.00 0.00 45 SER A CA 6
ATOM 3699 C C . SER A 1 45 ? 3.576 4.627 -6.683 1.00 0.00 45 SER A C 6
ATOM 3700 O O . SER A 1 45 ? 4.579 5.344 -6.625 1.00 0.00 45 SER A O 6
ATOM 3708 N N . GLN A 1 46 ? 2.390 5.037 -6.215 1.00 0.00 46 GLN A N 6
ATOM 3709 C CA . GLN A 1 46 ? 2.122 6.357 -5.638 1.00 0.00 46 GLN A CA 6
ATOM 3710 C C . GLN A 1 46 ? 3.017 6.709 -4.446 1.00 0.00 46 GLN A C 6
ATOM 3711 O O . GLN A 1 46 ? 3.272 7.891 -4.212 1.00 0.00 46 GLN A O 6
ATOM 3725 N N . CYS A 1 47 ? 3.395 5.723 -3.630 1.00 0.00 47 CYS A N 6
ATOM 3726 C CA . CYS A 1 47 ? 3.959 5.953 -2.305 1.00 0.00 47 CYS A CA 6
ATOM 3727 C C . CYS A 1 47 ? 5.488 5.848 -2.239 1.00 0.00 47 CYS A C 6
ATOM 3728 O O . CYS A 1 47 ? 6.080 6.448 -1.343 1.00 0.00 47 CYS A O 6
ATOM 3735 N N . TYR A 1 48 ? 6.118 5.117 -3.162 1.00 0.00 48 TYR A N 6
ATOM 3736 C CA . TYR A 1 48 ? 7.550 4.804 -3.170 1.00 0.00 48 TYR A CA 6
ATOM 3737 C C . TYR A 1 48 ? 8.210 4.981 -4.541 1.00 0.00 48 TYR A C 6
ATOM 3738 O O . TYR A 1 48 ? 9.433 5.126 -4.626 1.00 0.00 48 TYR A O 6
ATOM 3756 N N . GLY A 1 49 ? 7.428 4.926 -5.617 1.00 0.00 49 GLY A N 6
ATOM 3757 C CA . GLY A 1 49 ? 7.926 4.866 -6.985 1.00 0.00 49 GLY A CA 6
ATOM 3758 C C . GLY A 1 49 ? 7.984 3.428 -7.497 1.00 0.00 49 GLY A C 6
ATOM 3759 O O . GLY A 1 49 ? 8.604 3.177 -8.527 1.00 0.00 49 GLY A O 6
ATOM 3763 N N . GLY A 1 50 ? 7.351 2.489 -6.783 1.00 0.00 50 GLY A N 6
ATOM 3764 C CA . GLY A 1 50 ? 7.064 1.144 -7.252 1.00 0.00 50 GLY A CA 6
ATOM 3765 C C . GLY A 1 50 ? 8.298 0.362 -7.680 1.00 0.00 50 GLY A C 6
ATOM 3766 O O . GLY A 1 50 ? 8.436 0.040 -8.861 1.00 0.00 50 GLY A O 6
ATOM 3770 N N . CYS A 1 51 ? 9.160 0.019 -6.716 1.00 0.00 51 CYS A N 6
ATOM 3771 C CA . CYS A 1 51 ? 10.542 -0.389 -6.937 1.00 0.00 51 CYS A CA 6
ATOM 3772 C C . CYS A 1 51 ? 11.250 0.768 -7.625 1.00 0.00 51 CYS A C 6
ATOM 3773 O O . CYS A 1 51 ? 11.318 1.840 -6.980 1.00 0.00 51 CYS A O 6
ATOM 3781 N N . GLY A 1 1 ? -8.859 -7.388 -2.271 1.00 0.00 1 GLY A N 7
ATOM 3782 C CA . GLY A 1 1 ? -7.789 -7.157 -1.295 1.00 0.00 1 GLY A CA 7
ATOM 3783 C C . GLY A 1 1 ? -7.989 -5.835 -0.584 1.00 0.00 1 GLY A C 7
ATOM 3784 O O . GLY A 1 1 ? -8.624 -4.923 -1.112 1.00 0.00 1 GLY A O 7
ATOM 3790 N N . GLU A 1 2 ? -7.475 -5.729 0.638 1.00 0.00 2 GLU A N 7
ATOM 3791 C CA . GLU A 1 2 ? -7.642 -4.590 1.532 1.00 0.00 2 GLU A CA 7
ATOM 3792 C C . GLU A 1 2 ? -6.997 -3.336 0.954 1.00 0.00 2 GLU A C 7
ATOM 3793 O O . GLU A 1 2 ? -7.615 -2.274 0.954 1.00 0.00 2 GLU A O 7
ATOM 3805 N N . CYS A 1 3 ? -5.750 -3.454 0.486 1.00 0.00 3 CYS A N 7
ATOM 3806 C CA . CYS A 1 3 ? -5.031 -2.314 -0.074 1.00 0.00 3 CYS A CA 7
ATOM 3807 C C . CYS A 1 3 ? -5.831 -1.715 -1.234 1.00 0.00 3 CYS A C 7
ATOM 3808 O O . CYS A 1 3 ? -6.070 -0.506 -1.270 1.00 0.00 3 CYS A O 7
ATOM 3815 N N . GLU A 1 4 ? -6.292 -2.567 -2.153 1.00 0.00 4 GLU A N 7
ATOM 3816 C CA . GLU A 1 4 ? -7.145 -2.139 -3.248 1.00 0.00 4 GLU A CA 7
ATOM 3817 C C . GLU A 1 4 ? -8.471 -1.575 -2.726 1.00 0.00 4 GLU A C 7
ATOM 3818 O O . GLU A 1 4 ? -8.923 -0.567 -3.252 1.00 0.00 4 GLU A O 7
ATOM 3830 N N . GLN A 1 5 ? -9.082 -2.167 -1.689 1.00 0.00 5 GLN A N 7
ATOM 3831 C CA . GLN A 1 5 ? -10.361 -1.715 -1.133 1.00 0.00 5 GLN A CA 7
ATOM 3832 C C . GLN A 1 5 ? -10.250 -0.301 -0.552 1.00 0.00 5 GLN A C 7
ATOM 3833 O O . GLN A 1 5 ? -11.222 0.452 -0.597 1.00 0.00 5 GLN A O 7
ATOM 3847 N N . CYS A 1 6 ? -9.092 0.047 0.011 1.00 0.00 6 CYS A N 7
ATOM 3848 C CA . CYS A 1 6 ? -8.786 1.388 0.480 1.00 0.00 6 CYS A CA 7
ATOM 3849 C C . CYS A 1 6 ? -8.731 2.345 -0.712 1.00 0.00 6 CYS A C 7
ATOM 3850 O O . CYS A 1 6 ? -9.424 3.360 -0.746 1.00 0.00 6 CYS A O 7
ATOM 3857 N N . PHE A 1 7 ? -7.958 1.985 -1.738 1.00 0.00 7 PHE A N 7
ATOM 3858 C CA . PHE A 1 7 ? -7.838 2.768 -2.959 1.00 0.00 7 PHE A CA 7
ATOM 3859 C C . PHE A 1 7 ? -9.185 2.961 -3.664 1.00 0.00 7 PHE A C 7
ATOM 3860 O O . PHE A 1 7 ? -9.421 4.028 -4.237 1.00 0.00 7 PHE A O 7
ATOM 3877 N N . SER A 1 8 ? -10.080 1.971 -3.618 1.00 0.00 8 SER A N 7
ATOM 3878 C CA . SER A 1 8 ? -11.424 2.089 -4.164 1.00 0.00 8 SER A CA 7
ATOM 3879 C C . SER A 1 8 ? -12.197 3.234 -3.489 1.00 0.00 8 SER A C 7
ATOM 3880 O O . SER A 1 8 ? -12.941 3.950 -4.171 1.00 0.00 8 SER A O 7
ATOM 3888 N N . ASP A 1 9 ? -11.975 3.504 -2.199 1.00 0.00 9 ASP A N 7
ATOM 3889 C CA . ASP A 1 9 ? -12.605 4.634 -1.509 1.00 0.00 9 ASP A CA 7
ATOM 3890 C C . ASP A 1 9 ? -11.667 5.847 -1.498 1.00 0.00 9 ASP A C 7
ATOM 3891 O O . ASP A 1 9 ? -11.681 6.684 -0.594 1.00 0.00 9 ASP A O 7
ATOM 3900 N N . GLY A 1 10 ? -10.929 6.020 -2.599 1.00 0.00 10 GLY A N 7
ATOM 3901 C CA . GLY A 1 10 ? -10.109 7.183 -2.896 1.00 0.00 10 GLY A CA 7
ATOM 3902 C C . GLY A 1 10 ? -8.929 7.357 -1.949 1.00 0.00 10 GLY A C 7
ATOM 3903 O O . GLY A 1 10 ? -8.503 8.497 -1.746 1.00 0.00 10 GLY A O 7
ATOM 3907 N N . GLY A 1 11 ? -8.437 6.281 -1.330 1.00 0.00 11 GLY A N 7
ATOM 3908 C CA . GLY A 1 11 ? -7.218 6.370 -0.546 1.00 0.00 11 GLY A CA 7
ATOM 3909 C C . GLY A 1 11 ? -6.002 6.647 -1.437 1.00 0.00 11 GLY A C 7
ATOM 3910 O O . GLY A 1 11 ? -6.056 6.377 -2.639 1.00 0.00 11 GLY A O 7
ATOM 3914 N N . ASP A 1 12 ? -4.907 7.157 -0.856 1.00 0.00 12 ASP A N 7
ATOM 3915 C CA . ASP A 1 12 ? -3.622 7.301 -1.549 1.00 0.00 12 ASP A CA 7
ATOM 3916 C C . ASP A 1 12 ? -2.576 6.503 -0.755 1.00 0.00 12 ASP A C 7
ATOM 3917 O O . ASP A 1 12 ? -2.470 5.295 -0.900 1.00 0.00 12 ASP A O 7
ATOM 3926 N N . CYS A 1 13 ? -1.828 7.157 0.141 1.00 0.00 13 CYS A N 7
ATOM 3927 C CA . CYS A 1 13 ? -0.702 6.581 0.869 1.00 0.00 13 CYS A CA 7
ATOM 3928 C C . CYS A 1 13 ? -0.870 6.810 2.364 1.00 0.00 13 CYS A C 7
ATOM 3929 O O . CYS A 1 13 ? -0.739 5.871 3.155 1.00 0.00 13 CYS A O 7
ATOM 3936 N N . THR A 1 14 ? -1.179 8.044 2.763 1.00 0.00 14 THR A N 7
ATOM 3937 C CA . THR A 1 14 ? -1.350 8.379 4.169 1.00 0.00 14 THR A CA 7
ATOM 3938 C C . THR A 1 14 ? -2.615 7.675 4.658 1.00 0.00 14 THR A C 7
ATOM 3939 O O . THR A 1 14 ? -2.563 6.806 5.531 1.00 0.00 14 THR A O 7
ATOM 3950 N N . THR A 1 15 ? -3.727 7.911 3.968 1.00 0.00 15 THR A N 7
ATOM 3951 C CA . THR A 1 15 ? -5.064 7.488 4.354 1.00 0.00 15 THR A CA 7
ATOM 3952 C C . THR A 1 15 ? -5.327 5.993 4.047 1.00 0.00 15 THR A C 7
ATOM 3953 O O . THR A 1 15 ? -6.472 5.592 3.866 1.00 0.00 15 THR A O 7
ATOM 3964 N N . CYS A 1 16 ? -4.316 5.132 4.178 1.00 0.00 16 CYS A N 7
ATOM 3965 C CA . CYS A 1 16 ? -4.342 3.674 4.018 1.00 0.00 16 CYS A CA 7
ATOM 3966 C C . CYS A 1 16 ? -3.180 3.019 4.769 1.00 0.00 16 CYS A C 7
ATOM 3967 O O . CYS A 1 16 ? -3.202 1.801 4.945 1.00 0.00 16 CYS A O 7
ATOM 3974 N N . PHE A 1 17 ? -2.173 3.778 5.220 1.00 0.00 17 PHE A N 7
ATOM 3975 C CA . PHE A 1 17 ? -1.099 3.231 6.033 1.00 0.00 17 PHE A CA 7
ATOM 3976 C C . PHE A 1 17 ? -1.454 3.339 7.516 1.00 0.00 17 PHE A C 7
ATOM 3977 O O . PHE A 1 17 ? -1.175 2.410 8.275 1.00 0.00 17 PHE A O 7
ATOM 3994 N N . ASN A 1 18 ? -2.105 4.432 7.938 1.00 0.00 18 ASN A N 7
ATOM 3995 C CA . ASN A 1 18 ? -2.432 4.748 9.336 1.00 0.00 18 ASN A CA 7
ATOM 3996 C C . ASN A 1 18 ? -1.208 4.599 10.249 1.00 0.00 18 ASN A C 7
ATOM 3997 O O . ASN A 1 18 ? -1.281 4.056 11.350 1.00 0.00 18 ASN A O 7
ATOM 4008 N N . ASN A 1 19 ? -0.043 4.974 9.751 1.00 0.00 19 ASN A N 7
ATOM 4009 C CA . ASN A 1 19 ? 1.254 4.643 10.303 1.00 0.00 19 ASN A CA 7
ATOM 4010 C C . ASN A 1 19 ? 1.365 3.204 10.821 1.00 0.00 19 ASN A C 7
ATOM 4011 O O . ASN A 1 19 ? 1.597 2.961 12.007 1.00 0.00 19 ASN A O 7
ATOM 4022 N N . GLY A 1 20 ? 1.184 2.239 9.920 1.00 0.00 20 GLY A N 7
ATOM 4023 C CA . GLY A 1 20 ? 1.415 0.824 10.168 1.00 0.00 20 GLY A CA 7
ATOM 4024 C C . GLY A 1 20 ? 0.231 0.099 10.808 1.00 0.00 20 GLY A C 7
ATOM 4025 O O . GLY A 1 20 ? 0.422 -0.972 11.373 1.00 0.00 20 GLY A O 7
ATOM 4029 N N . THR A 1 21 ? -0.985 0.642 10.719 1.00 0.00 21 THR A N 7
ATOM 4030 C CA . THR A 1 21 ? -2.184 0.088 11.330 1.00 0.00 21 THR A CA 7
ATOM 4031 C C . THR A 1 21 ? -3.299 -0.125 10.289 1.00 0.00 21 THR A C 7
ATOM 4032 O O . THR A 1 21 ? -4.274 -0.825 10.568 1.00 0.00 21 THR A O 7
ATOM 4043 N N . GLY A 1 22 ? -3.171 0.475 9.101 1.00 0.00 22 GLY A N 7
ATOM 4044 C CA . GLY A 1 22 ? -4.203 0.513 8.082 1.00 0.00 22 GLY A CA 7
ATOM 4045 C C . GLY A 1 22 ? -4.260 -0.785 7.280 1.00 0.00 22 GLY A C 7
ATOM 4046 O O . GLY A 1 22 ? -3.622 -1.776 7.649 1.00 0.00 22 GLY A O 7
ATOM 4050 N N . PRO A 1 23 ? -5.044 -0.800 6.191 1.00 0.00 23 PRO A N 7
ATOM 4051 C CA . PRO A 1 23 ? -5.135 -1.950 5.313 1.00 0.00 23 PRO A CA 7
ATOM 4052 C C . PRO A 1 23 ? -3.800 -2.169 4.602 1.00 0.00 23 PRO A C 7
ATOM 4053 O O . PRO A 1 23 ? -3.183 -3.227 4.753 1.00 0.00 23 PRO A O 7
ATOM 4064 N N . CYS A 1 24 ? -3.331 -1.174 3.841 1.00 0.00 24 CYS A N 7
ATOM 4065 C CA . CYS A 1 24 ? -2.054 -1.242 3.164 1.00 0.00 24 CYS A CA 7
ATOM 4066 C C . CYS A 1 24 ? -0.980 -0.839 4.173 1.00 0.00 24 CYS A C 7
ATOM 4067 O O . CYS A 1 24 ? -0.415 0.248 4.064 1.00 0.00 24 CYS A O 7
ATOM 4074 N N . ALA A 1 25 ? -0.623 -1.745 5.087 1.00 0.00 25 ALA A N 7
ATOM 4075 C CA . ALA A 1 25 ? 0.508 -1.586 5.989 1.00 0.00 25 ALA A CA 7
ATOM 4076 C C . ALA A 1 25 ? 1.638 -2.574 5.697 1.00 0.00 25 ALA A C 7
ATOM 4077 O O . ALA A 1 25 ? 2.799 -2.161 5.617 1.00 0.00 25 ALA A O 7
ATOM 4084 N N . ASN A 1 26 ? 1.335 -3.862 5.532 1.00 0.00 26 ASN A N 7
ATOM 4085 C CA . ASN A 1 26 ? 2.369 -4.894 5.394 1.00 0.00 26 ASN A CA 7
ATOM 4086 C C . ASN A 1 26 ? 3.099 -4.893 4.041 1.00 0.00 26 ASN A C 7
ATOM 4087 O O . ASN A 1 26 ? 4.015 -5.697 3.843 1.00 0.00 26 ASN A O 7
ATOM 4098 N N . CYS A 1 27 ? 2.729 -4.007 3.113 1.00 0.00 27 CYS A N 7
ATOM 4099 C CA . CYS A 1 27 ? 3.480 -3.757 1.877 1.00 0.00 27 CYS A CA 7
ATOM 4100 C C . CYS A 1 27 ? 4.519 -2.637 2.052 1.00 0.00 27 CYS A C 7
ATOM 4101 O O . CYS A 1 27 ? 5.119 -2.247 1.059 1.00 0.00 27 CYS A O 7
ATOM 4108 N N . LEU A 1 28 ? 4.757 -2.088 3.259 1.00 0.00 28 LEU A N 7
ATOM 4109 C CA . LEU A 1 28 ? 5.777 -1.061 3.484 1.00 0.00 28 LEU A CA 7
ATOM 4110 C C . LEU A 1 28 ? 7.045 -1.625 4.113 1.00 0.00 28 LEU A C 7
ATOM 4111 O O . LEU A 1 28 ? 8.137 -1.448 3.572 1.00 0.00 28 LEU A O 7
ATOM 4127 N N . ALA A 1 29 ? 6.895 -2.213 5.304 1.00 0.00 29 ALA A N 7
ATOM 4128 C CA . ALA A 1 29 ? 7.982 -2.464 6.251 1.00 0.00 29 ALA A CA 7
ATOM 4129 C C . ALA A 1 29 ? 8.929 -3.582 5.803 1.00 0.00 29 ALA A C 7
ATOM 4130 O O . ALA A 1 29 ? 9.996 -3.775 6.389 1.00 0.00 29 ALA A O 7
ATOM 4137 N N . GLY A 1 30 ? 8.542 -4.329 4.776 1.00 0.00 30 GLY A N 7
ATOM 4138 C CA . GLY A 1 30 ? 9.320 -5.392 4.192 1.00 0.00 30 GLY A CA 7
ATOM 4139 C C . GLY A 1 30 ? 8.721 -5.655 2.833 1.00 0.00 30 GLY A C 7
ATOM 4140 O O . GLY A 1 30 ? 7.853 -6.520 2.712 1.00 0.00 30 GLY A O 7
ATOM 4144 N N . TYR A 1 31 ? 9.103 -4.845 1.842 1.00 0.00 31 TYR A N 7
ATOM 4145 C CA . TYR A 1 31 ? 8.409 -4.842 0.565 1.00 0.00 31 TYR A CA 7
ATOM 4146 C C . TYR A 1 31 ? 9.328 -5.054 -0.641 1.00 0.00 31 TYR A C 7
ATOM 4147 O O . TYR A 1 31 ? 9.142 -4.418 -1.681 1.00 0.00 31 TYR A O 7
ATOM 4165 N N . PRO A 1 32 ? 10.183 -6.085 -0.658 1.00 0.00 32 PRO A N 7
ATOM 4166 C CA . PRO A 1 32 ? 11.131 -6.194 -1.749 1.00 0.00 32 PRO A CA 7
ATOM 4167 C C . PRO A 1 32 ? 10.430 -6.744 -2.998 1.00 0.00 32 PRO A C 7
ATOM 4168 O O . PRO A 1 32 ? 10.768 -6.373 -4.124 1.00 0.00 32 PRO A O 7
ATOM 4179 N N . ALA A 1 33 ? 9.407 -7.573 -2.782 1.00 0.00 33 ALA A N 7
ATOM 4180 C CA . ALA A 1 33 ? 8.520 -8.138 -3.786 1.00 0.00 33 ALA A CA 7
ATOM 4181 C C . ALA A 1 33 ? 7.217 -7.339 -3.935 1.00 0.00 33 ALA A C 7
ATOM 4182 O O . ALA A 1 33 ? 6.343 -7.747 -4.698 1.00 0.00 33 ALA A O 7
ATOM 4189 N N . GLY A 1 34 ? 7.030 -6.246 -3.182 1.00 0.00 34 GLY A N 7
ATOM 4190 C CA . GLY A 1 34 ? 5.722 -5.606 -3.029 1.00 0.00 34 GLY A CA 7
ATOM 4191 C C . GLY A 1 34 ? 5.170 -5.094 -4.361 1.00 0.00 34 GLY A C 7
ATOM 4192 O O . GLY A 1 34 ? 3.962 -5.049 -4.560 1.00 0.00 34 GLY A O 7
ATOM 4196 N N . CYS A 1 35 ? 6.056 -4.760 -5.296 1.00 0.00 35 CYS A N 7
ATOM 4197 C CA . CYS A 1 35 ? 5.763 -4.281 -6.640 1.00 0.00 35 CYS A CA 7
ATOM 4198 C C . CYS A 1 35 ? 5.071 -5.330 -7.504 1.00 0.00 35 CYS A C 7
ATOM 4199 O O . CYS A 1 35 ? 4.359 -4.977 -8.445 1.00 0.00 35 CYS A O 7
ATOM 4206 N N . SER A 1 36 ? 5.278 -6.607 -7.185 1.00 0.00 36 SER A N 7
ATOM 4207 C CA . SER A 1 36 ? 4.662 -7.752 -7.814 1.00 0.00 36 SER A CA 7
ATOM 4208 C C . SER A 1 36 ? 3.519 -8.320 -6.959 1.00 0.00 36 SER A C 7
ATOM 4209 O O . SER A 1 36 ? 2.864 -9.288 -7.361 1.00 0.00 36 SER A O 7
ATOM 4217 N N . ASN A 1 37 ? 3.237 -7.720 -5.796 1.00 0.00 37 ASN A N 7
ATOM 4218 C CA . ASN A 1 37 ? 1.963 -7.898 -5.127 1.00 0.00 37 ASN A CA 7
ATOM 4219 C C . ASN A 1 37 ? 1.006 -6.890 -5.731 1.00 0.00 37 ASN A C 7
ATOM 4220 O O . ASN A 1 37 ? 0.858 -5.810 -5.173 1.00 0.00 37 ASN A O 7
ATOM 4231 N N . SER A 1 38 ? 0.377 -7.229 -6.862 1.00 0.00 38 SER A N 7
ATOM 4232 C CA . SER A 1 38 ? -0.526 -6.356 -7.620 1.00 0.00 38 SER A CA 7
ATOM 4233 C C . SER A 1 38 ? -1.609 -5.680 -6.762 1.00 0.00 38 SER A C 7
ATOM 4234 O O . SER A 1 38 ? -2.099 -4.617 -7.139 1.00 0.00 38 SER A O 7
ATOM 4242 N N . ASP A 1 39 ? -1.970 -6.244 -5.608 1.00 0.00 39 ASP A N 7
ATOM 4243 C CA . ASP A 1 39 ? -2.835 -5.613 -4.604 1.00 0.00 39 ASP A CA 7
ATOM 4244 C C . ASP A 1 39 ? -2.231 -4.330 -4.015 1.00 0.00 39 ASP A C 7
ATOM 4245 O O . ASP A 1 39 ? -2.938 -3.351 -3.795 1.00 0.00 39 ASP A O 7
ATOM 4254 N N . CYS A 1 40 ? -0.919 -4.328 -3.783 1.00 0.00 40 CYS A N 7
ATOM 4255 C CA . CYS A 1 40 ? -0.103 -3.290 -3.155 1.00 0.00 40 CYS A CA 7
ATOM 4256 C C . CYS A 1 40 ? 0.627 -2.450 -4.198 1.00 0.00 40 CYS A C 7
ATOM 4257 O O . CYS A 1 40 ? 1.114 -1.374 -3.872 1.00 0.00 40 CYS A O 7
ATOM 4264 N N . THR A 1 41 ? 0.706 -2.908 -5.443 1.00 0.00 41 THR A N 7
ATOM 4265 C CA . THR A 1 41 ? 1.494 -2.301 -6.494 1.00 0.00 41 THR A CA 7
ATOM 4266 C C . THR A 1 41 ? 1.105 -0.845 -6.766 1.00 0.00 41 THR A C 7
ATOM 4267 O O . THR A 1 41 ? 2.004 -0.007 -6.841 1.00 0.00 41 THR A O 7
ATOM 4278 N N . ALA A 1 42 ? -0.185 -0.509 -6.909 1.00 0.00 42 ALA A N 7
ATOM 4279 C CA . ALA A 1 42 ? -0.583 0.867 -7.202 1.00 0.00 42 ALA A CA 7
ATOM 4280 C C . ALA A 1 42 ? -0.215 1.769 -6.029 1.00 0.00 42 ALA A C 7
ATOM 4281 O O . ALA A 1 42 ? 0.362 2.838 -6.241 1.00 0.00 42 ALA A O 7
ATOM 4288 N N . PHE A 1 43 ? -0.514 1.334 -4.803 1.00 0.00 43 PHE A N 7
ATOM 4289 C CA . PHE A 1 43 ? -0.126 2.021 -3.581 1.00 0.00 43 PHE A CA 7
ATOM 4290 C C . PHE A 1 43 ? 1.381 2.261 -3.637 1.00 0.00 43 PHE A C 7
ATOM 4291 O O . PHE A 1 43 ? 1.827 3.397 -3.539 1.00 0.00 43 PHE A O 7
ATOM 4308 N N . LEU A 1 44 ? 2.200 1.228 -3.833 1.00 0.00 44 LEU A N 7
ATOM 4309 C CA . LEU A 1 44 ? 3.639 1.367 -3.703 1.00 0.00 44 LEU A CA 7
ATOM 4310 C C . LEU A 1 44 ? 4.269 2.173 -4.831 1.00 0.00 44 LEU A C 7
ATOM 4311 O O . LEU A 1 44 ? 5.225 2.911 -4.581 1.00 0.00 44 LEU A O 7
ATOM 4327 N N . SER A 1 45 ? 3.723 2.090 -6.043 1.00 0.00 45 SER A N 7
ATOM 4328 C CA . SER A 1 45 ? 4.087 2.973 -7.137 1.00 0.00 45 SER A CA 7
ATOM 4329 C C . SER A 1 45 ? 3.962 4.422 -6.660 1.00 0.00 45 SER A C 7
ATOM 4330 O O . SER A 1 45 ? 4.876 5.224 -6.840 1.00 0.00 45 SER A O 7
ATOM 4338 N N . GLN A 1 46 ? 2.849 4.735 -6.003 1.00 0.00 46 GLN A N 7
ATOM 4339 C CA . GLN A 1 46 ? 2.550 6.070 -5.521 1.00 0.00 46 GLN A CA 7
ATOM 4340 C C . GLN A 1 46 ? 3.370 6.457 -4.282 1.00 0.00 46 GLN A C 7
ATOM 4341 O O . GLN A 1 46 ? 3.802 7.610 -4.212 1.00 0.00 46 GLN A O 7
ATOM 4355 N N . CYS A 1 47 ? 3.620 5.560 -3.323 1.00 0.00 47 CYS A N 7
ATOM 4356 C CA . CYS A 1 47 ? 4.287 5.914 -2.058 1.00 0.00 47 CYS A CA 7
ATOM 4357 C C . CYS A 1 47 ? 5.813 5.727 -2.069 1.00 0.00 47 CYS A C 7
ATOM 4358 O O . CYS A 1 47 ? 6.486 6.204 -1.151 1.00 0.00 47 CYS A O 7
ATOM 4365 N N . TYR A 1 48 ? 6.375 5.035 -3.061 1.00 0.00 48 TYR A N 7
ATOM 4366 C CA . TYR A 1 48 ? 7.808 4.754 -3.181 1.00 0.00 48 TYR A CA 7
ATOM 4367 C C . TYR A 1 48 ? 8.343 5.058 -4.577 1.00 0.00 48 TYR A C 7
ATOM 4368 O O . TYR A 1 48 ? 9.484 5.508 -4.708 1.00 0.00 48 TYR A O 7
ATOM 4386 N N . GLY A 1 49 ? 7.567 4.741 -5.610 1.00 0.00 49 GLY A N 7
ATOM 4387 C CA . GLY A 1 49 ? 8.014 4.687 -6.993 1.00 0.00 49 GLY A CA 7
ATOM 4388 C C . GLY A 1 49 ? 7.784 3.297 -7.583 1.00 0.00 49 GLY A C 7
ATOM 4389 O O . GLY A 1 49 ? 7.634 3.180 -8.795 1.00 0.00 49 GLY A O 7
ATOM 4393 N N . GLY A 1 50 ? 7.642 2.264 -6.746 1.00 0.00 50 GLY A N 7
ATOM 4394 C CA . GLY A 1 50 ? 7.414 0.897 -7.184 1.00 0.00 50 GLY A CA 7
ATOM 4395 C C . GLY A 1 50 ? 8.699 0.285 -7.726 1.00 0.00 50 GLY A C 7
ATOM 4396 O O . GLY A 1 50 ? 8.880 0.232 -8.941 1.00 0.00 50 GLY A O 7
ATOM 4400 N N . CYS A 1 51 ? 9.533 -0.226 -6.818 1.00 0.00 51 CYS A N 7
ATOM 4401 C CA . CYS A 1 51 ? 10.815 -0.871 -7.092 1.00 0.00 51 CYS A CA 7
ATOM 4402 C C . CYS A 1 51 ? 11.693 0.025 -7.959 1.00 0.00 51 CYS A C 7
ATOM 4403 O O . CYS A 1 51 ? 12.002 1.139 -7.479 1.00 0.00 51 CYS A O 7
ATOM 4411 N N . GLY A 1 1 ? -9.468 -8.334 -1.448 1.00 0.00 1 GLY A N 8
ATOM 4412 C CA . GLY A 1 1 ? -8.188 -7.709 -1.083 1.00 0.00 1 GLY A CA 8
ATOM 4413 C C . GLY A 1 1 ? -8.393 -6.391 -0.366 1.00 0.00 1 GLY A C 8
ATOM 4414 O O . GLY A 1 1 ? -9.532 -5.988 -0.122 1.00 0.00 1 GLY A O 8
ATOM 4420 N N . GLU A 1 2 ? -7.297 -5.751 0.044 1.00 0.00 2 GLU A N 8
ATOM 4421 C CA . GLU A 1 2 ? -7.321 -4.764 1.121 1.00 0.00 2 GLU A CA 8
ATOM 4422 C C . GLU A 1 2 ? -6.820 -3.393 0.692 1.00 0.00 2 GLU A C 8
ATOM 4423 O O . GLU A 1 2 ? -7.393 -2.384 1.107 1.00 0.00 2 GLU A O 8
ATOM 4435 N N . CYS A 1 3 ? -5.762 -3.345 -0.114 1.00 0.00 3 CYS A N 8
ATOM 4436 C CA . CYS A 1 3 ? -5.069 -2.099 -0.404 1.00 0.00 3 CYS A CA 8
ATOM 4437 C C . CYS A 1 3 ? -5.740 -1.384 -1.584 1.00 0.00 3 CYS A C 8
ATOM 4438 O O . CYS A 1 3 ? -6.011 -0.183 -1.494 1.00 0.00 3 CYS A O 8
ATOM 4445 N N . GLU A 1 4 ? -6.131 -2.120 -2.633 1.00 0.00 4 GLU A N 8
ATOM 4446 C CA . GLU A 1 4 ? -6.993 -1.587 -3.697 1.00 0.00 4 GLU A CA 8
ATOM 4447 C C . GLU A 1 4 ? -8.314 -1.096 -3.098 1.00 0.00 4 GLU A C 8
ATOM 4448 O O . GLU A 1 4 ? -8.828 -0.052 -3.496 1.00 0.00 4 GLU A O 8
ATOM 4460 N N . GLN A 1 5 ? -8.840 -1.819 -2.107 1.00 0.00 5 GLN A N 8
ATOM 4461 C CA . GLN A 1 5 ? -10.107 -1.520 -1.457 1.00 0.00 5 GLN A CA 8
ATOM 4462 C C . GLN A 1 5 ? -10.067 -0.170 -0.739 1.00 0.00 5 GLN A C 8
ATOM 4463 O O . GLN A 1 5 ? -11.100 0.488 -0.604 1.00 0.00 5 GLN A O 8
ATOM 4477 N N . CYS A 1 6 ? -8.891 0.250 -0.276 1.00 0.00 6 CYS A N 8
ATOM 4478 C CA . CYS A 1 6 ? -8.702 1.553 0.332 1.00 0.00 6 CYS A CA 8
ATOM 4479 C C . CYS A 1 6 ? -8.610 2.638 -0.751 1.00 0.00 6 CYS A C 8
ATOM 4480 O O . CYS A 1 6 ? -9.148 3.729 -0.571 1.00 0.00 6 CYS A O 8
ATOM 4487 N N . PHE A 1 7 ? -8.000 2.330 -1.900 1.00 0.00 7 PHE A N 8
ATOM 4488 C CA . PHE A 1 7 ? -7.991 3.209 -3.067 1.00 0.00 7 PHE A CA 8
ATOM 4489 C C . PHE A 1 7 ? -9.407 3.429 -3.627 1.00 0.00 7 PHE A C 8
ATOM 4490 O O . PHE A 1 7 ? -9.701 4.535 -4.091 1.00 0.00 7 PHE A O 8
ATOM 4507 N N . SER A 1 8 ? -10.311 2.444 -3.550 1.00 0.00 8 SER A N 8
ATOM 4508 C CA . SER A 1 8 ? -11.729 2.654 -3.849 1.00 0.00 8 SER A CA 8
ATOM 4509 C C . SER A 1 8 ? -12.329 3.737 -2.948 1.00 0.00 8 SER A C 8
ATOM 4510 O O . SER A 1 8 ? -13.143 4.539 -3.406 1.00 0.00 8 SER A O 8
ATOM 4518 N N . ASP A 1 9 ? -11.918 3.784 -1.679 1.00 0.00 9 ASP A N 8
ATOM 4519 C CA . ASP A 1 9 ? -12.428 4.723 -0.679 1.00 0.00 9 ASP A CA 8
ATOM 4520 C C . ASP A 1 9 ? -11.606 6.017 -0.676 1.00 0.00 9 ASP A C 8
ATOM 4521 O O . ASP A 1 9 ? -11.320 6.604 0.372 1.00 0.00 9 ASP A O 8
ATOM 4530 N N . GLY A 1 10 ? -11.202 6.457 -1.870 1.00 0.00 10 GLY A N 8
ATOM 4531 C CA . GLY A 1 10 ? -10.497 7.706 -2.108 1.00 0.00 10 GLY A CA 8
ATOM 4532 C C . GLY A 1 10 ? -9.067 7.744 -1.578 1.00 0.00 10 GLY A C 8
ATOM 4533 O O . GLY A 1 10 ? -8.464 8.821 -1.599 1.00 0.00 10 GLY A O 8
ATOM 4537 N N . GLY A 1 11 ? -8.528 6.641 -1.062 1.00 0.00 11 GLY A N 8
ATOM 4538 C CA . GLY A 1 11 ? -7.309 6.672 -0.279 1.00 0.00 11 GLY A CA 8
ATOM 4539 C C . GLY A 1 11 ? -6.059 6.798 -1.143 1.00 0.00 11 GLY A C 8
ATOM 4540 O O . GLY A 1 11 ? -5.913 6.048 -2.103 1.00 0.00 11 GLY A O 8
ATOM 4544 N N . ASP A 1 12 ? -5.149 7.707 -0.775 1.00 0.00 12 ASP A N 8
ATOM 4545 C CA . ASP A 1 12 ? -3.863 7.931 -1.447 1.00 0.00 12 ASP A CA 8
ATOM 4546 C C . ASP A 1 12 ? -2.783 7.025 -0.829 1.00 0.00 12 ASP A C 8
ATOM 4547 O O . ASP A 1 12 ? -2.682 5.860 -1.200 1.00 0.00 12 ASP A O 8
ATOM 4556 N N . CYS A 1 13 ? -1.994 7.523 0.137 1.00 0.00 13 CYS A N 8
ATOM 4557 C CA . CYS A 1 13 ? -0.822 6.841 0.685 1.00 0.00 13 CYS A CA 8
ATOM 4558 C C . CYS A 1 13 ? -0.809 6.892 2.209 1.00 0.00 13 CYS A C 8
ATOM 4559 O O . CYS A 1 13 ? -0.544 5.879 2.865 1.00 0.00 13 CYS A O 8
ATOM 4566 N N . THR A 1 14 ? -1.082 8.052 2.804 1.00 0.00 14 THR A N 8
ATOM 4567 C CA . THR A 1 14 ? -1.206 8.186 4.247 1.00 0.00 14 THR A CA 8
ATOM 4568 C C . THR A 1 14 ? -2.446 7.425 4.715 1.00 0.00 14 THR A C 8
ATOM 4569 O O . THR A 1 14 ? -2.318 6.513 5.534 1.00 0.00 14 THR A O 8
ATOM 4580 N N . THR A 1 15 ? -3.627 7.730 4.163 1.00 0.00 15 THR A N 8
ATOM 4581 C CA . THR A 1 15 ? -4.899 7.314 4.756 1.00 0.00 15 THR A CA 8
ATOM 4582 C C . THR A 1 15 ? -5.258 5.850 4.422 1.00 0.00 15 THR A C 8
ATOM 4583 O O . THR A 1 15 ? -6.432 5.479 4.443 1.00 0.00 15 THR A O 8
ATOM 4594 N N . CYS A 1 16 ? -4.252 4.984 4.318 1.00 0.00 16 CYS A N 8
ATOM 4595 C CA . CYS A 1 16 ? -4.297 3.558 4.018 1.00 0.00 16 CYS A CA 8
ATOM 4596 C C . CYS A 1 16 ? -3.016 2.874 4.515 1.00 0.00 16 CYS A C 8
ATOM 4597 O O . CYS A 1 16 ? -2.994 1.648 4.612 1.00 0.00 16 CYS A O 8
ATOM 4604 N N . PHE A 1 17 ? -1.973 3.636 4.889 1.00 0.00 17 PHE A N 8
ATOM 4605 C CA . PHE A 1 17 ? -0.922 3.123 5.753 1.00 0.00 17 PHE A CA 8
ATOM 4606 C C . PHE A 1 17 ? -1.415 3.076 7.191 1.00 0.00 17 PHE A C 8
ATOM 4607 O O . PHE A 1 17 ? -1.216 2.060 7.857 1.00 0.00 17 PHE A O 8
ATOM 4624 N N . ASN A 1 18 ? -2.076 4.154 7.645 1.00 0.00 18 ASN A N 8
ATOM 4625 C CA . ASN A 1 18 ? -2.623 4.310 8.996 1.00 0.00 18 ASN A CA 8
ATOM 4626 C C . ASN A 1 18 ? -1.601 3.846 10.034 1.00 0.00 18 ASN A C 8
ATOM 4627 O O . ASN A 1 18 ? -1.816 2.911 10.806 1.00 0.00 18 ASN A O 8
ATOM 4638 N N . ASN A 1 19 ? -0.426 4.443 9.945 1.00 0.00 19 ASN A N 8
ATOM 4639 C CA . ASN A 1 19 ? 0.817 4.081 10.598 1.00 0.00 19 ASN A CA 8
ATOM 4640 C C . ASN A 1 19 ? 1.010 2.603 10.932 1.00 0.00 19 ASN A C 8
ATOM 4641 O O . ASN A 1 19 ? 1.054 2.197 12.098 1.00 0.00 19 ASN A O 8
ATOM 4652 N N . GLY A 1 20 ? 1.026 1.783 9.881 1.00 0.00 20 GLY A N 8
ATOM 4653 C CA . GLY A 1 20 ? 1.304 0.359 9.942 1.00 0.00 20 GLY A CA 8
ATOM 4654 C C . GLY A 1 20 ? 0.115 -0.472 10.444 1.00 0.00 20 GLY A C 8
ATOM 4655 O O . GLY A 1 20 ? 0.205 -1.694 10.498 1.00 0.00 20 GLY A O 8
ATOM 4659 N N . THR A 1 21 ? -1.033 0.150 10.710 1.00 0.00 21 THR A N 8
ATOM 4660 C CA . THR A 1 21 ? -2.272 -0.476 11.187 1.00 0.00 21 THR A CA 8
ATOM 4661 C C . THR A 1 21 ? -3.413 -0.273 10.177 1.00 0.00 21 THR A C 8
ATOM 4662 O O . THR A 1 21 ? -4.590 -0.317 10.531 1.00 0.00 21 THR A O 8
ATOM 4673 N N . GLY A 1 22 ? -3.069 0.017 8.921 1.00 0.00 22 GLY A N 8
ATOM 4674 C CA . GLY A 1 22 ? -3.995 0.134 7.807 1.00 0.00 22 GLY A CA 8
ATOM 4675 C C . GLY A 1 22 ? -3.849 -1.066 6.878 1.00 0.00 22 GLY A C 8
ATOM 4676 O O . GLY A 1 22 ? -3.040 -1.960 7.153 1.00 0.00 22 GLY A O 8
ATOM 4680 N N . PRO A 1 23 ? -4.615 -1.092 5.776 1.00 0.00 23 PRO A N 8
ATOM 4681 C CA . PRO A 1 23 ? -4.589 -2.196 4.835 1.00 0.00 23 PRO A CA 8
ATOM 4682 C C . PRO A 1 23 ? -3.233 -2.272 4.135 1.00 0.00 23 PRO A C 8
ATOM 4683 O O . PRO A 1 23 ? -2.573 -3.312 4.183 1.00 0.00 23 PRO A O 8
ATOM 4694 N N . CYS A 1 24 ? -2.797 -1.179 3.502 1.00 0.00 24 CYS A N 8
ATOM 4695 C CA . CYS A 1 24 ? -1.510 -1.126 2.827 1.00 0.00 24 CYS A CA 8
ATOM 4696 C C . CYS A 1 24 ? -0.444 -0.766 3.864 1.00 0.00 24 CYS A C 8
ATOM 4697 O O . CYS A 1 24 ? 0.147 0.307 3.823 1.00 0.00 24 CYS A O 8
ATOM 4704 N N . ALA A 1 25 ? -0.218 -1.669 4.821 1.00 0.00 25 ALA A N 8
ATOM 4705 C CA . ALA A 1 25 ? 0.750 -1.505 5.897 1.00 0.00 25 ALA A CA 8
ATOM 4706 C C . ALA A 1 25 ? 1.922 -2.460 5.736 1.00 0.00 25 ALA A C 8
ATOM 4707 O O . ALA A 1 25 ? 3.077 -2.036 5.783 1.00 0.00 25 ALA A O 8
ATOM 4714 N N . ASN A 1 26 ? 1.658 -3.757 5.559 1.00 0.00 26 ASN A N 8
ATOM 4715 C CA . ASN A 1 26 ? 2.756 -4.718 5.470 1.00 0.00 26 ASN A CA 8
ATOM 4716 C C . ASN A 1 26 ? 3.548 -4.524 4.183 1.00 0.00 26 ASN A C 8
ATOM 4717 O O . ASN A 1 26 ? 4.758 -4.745 4.174 1.00 0.00 26 ASN A O 8
ATOM 4728 N N . CYS A 1 27 ? 2.879 -4.042 3.132 1.00 0.00 27 CYS A N 8
ATOM 4729 C CA . CYS A 1 27 ? 3.464 -3.678 1.845 1.00 0.00 27 CYS A CA 8
ATOM 4730 C C . CYS A 1 27 ? 4.446 -2.507 1.945 1.00 0.00 27 CYS A C 8
ATOM 4731 O O . CYS A 1 27 ? 4.825 -2.007 0.900 1.00 0.00 27 CYS A O 8
ATOM 4738 N N . LEU A 1 28 ? 4.820 -2.009 3.132 1.00 0.00 28 LEU A N 8
ATOM 4739 C CA . LEU A 1 28 ? 5.600 -0.781 3.292 1.00 0.00 28 LEU A CA 8
ATOM 4740 C C . LEU A 1 28 ? 6.950 -1.040 3.943 1.00 0.00 28 LEU A C 8
ATOM 4741 O O . LEU A 1 28 ? 7.941 -0.412 3.566 1.00 0.00 28 LEU A O 8
ATOM 4757 N N . ALA A 1 29 ? 6.969 -1.886 4.971 1.00 0.00 29 ALA A N 8
ATOM 4758 C CA . ALA A 1 29 ? 8.119 -2.108 5.829 1.00 0.00 29 ALA A CA 8
ATOM 4759 C C . ALA A 1 29 ? 9.025 -3.145 5.166 1.00 0.00 29 ALA A C 8
ATOM 4760 O O . ALA A 1 29 ? 9.877 -2.804 4.338 1.00 0.00 29 ALA A O 8
ATOM 4767 N N . GLY A 1 30 ? 8.767 -4.422 5.449 1.00 0.00 30 GLY A N 8
ATOM 4768 C CA . GLY A 1 30 ? 9.347 -5.533 4.730 1.00 0.00 30 GLY A CA 8
ATOM 4769 C C . GLY A 1 30 ? 8.676 -5.652 3.378 1.00 0.00 30 GLY A C 8
ATOM 4770 O O . GLY A 1 30 ? 7.946 -6.613 3.154 1.00 0.00 30 GLY A O 8
ATOM 4774 N N . TYR A 1 31 ? 8.912 -4.700 2.469 1.00 0.00 31 TYR A N 8
ATOM 4775 C CA . TYR A 1 31 ? 8.266 -4.701 1.165 1.00 0.00 31 TYR A CA 8
ATOM 4776 C C . TYR A 1 31 ? 9.237 -4.912 -0.003 1.00 0.00 31 TYR A C 8
ATOM 4777 O O . TYR A 1 31 ? 9.041 -4.325 -1.069 1.00 0.00 31 TYR A O 8
ATOM 4795 N N . PRO A 1 32 ? 10.113 -5.926 0.016 1.00 0.00 32 PRO A N 8
ATOM 4796 C CA . PRO A 1 32 ? 11.093 -6.041 -1.044 1.00 0.00 32 PRO A CA 8
ATOM 4797 C C . PRO A 1 32 ? 10.434 -6.637 -2.293 1.00 0.00 32 PRO A C 8
ATOM 4798 O O . PRO A 1 32 ? 10.882 -6.363 -3.403 1.00 0.00 32 PRO A O 8
ATOM 4809 N N . ALA A 1 33 ? 9.341 -7.384 -2.119 1.00 0.00 33 ALA A N 8
ATOM 4810 C CA . ALA A 1 33 ? 8.521 -8.013 -3.151 1.00 0.00 33 ALA A CA 8
ATOM 4811 C C . ALA A 1 33 ? 7.230 -7.231 -3.432 1.00 0.00 33 ALA A C 8
ATOM 4812 O O . ALA A 1 33 ? 6.377 -7.700 -4.184 1.00 0.00 33 ALA A O 8
ATOM 4819 N N . GLY A 1 34 ? 7.001 -6.095 -2.767 1.00 0.00 34 GLY A N 8
ATOM 4820 C CA . GLY A 1 34 ? 5.703 -5.432 -2.803 1.00 0.00 34 GLY A CA 8
ATOM 4821 C C . GLY A 1 34 ? 5.234 -5.065 -4.215 1.00 0.00 34 GLY A C 8
ATOM 4822 O O . GLY A 1 34 ? 4.028 -5.069 -4.444 1.00 0.00 34 GLY A O 8
ATOM 4826 N N . CYS A 1 35 ? 6.138 -4.799 -5.164 1.00 0.00 35 CYS A N 8
ATOM 4827 C CA . CYS A 1 35 ? 5.782 -4.484 -6.545 1.00 0.00 35 CYS A CA 8
ATOM 4828 C C . CYS A 1 35 ? 5.151 -5.659 -7.291 1.00 0.00 35 CYS A C 8
ATOM 4829 O O . CYS A 1 35 ? 4.454 -5.433 -8.286 1.00 0.00 35 CYS A O 8
ATOM 4836 N N . SER A 1 36 ? 5.379 -6.903 -6.854 1.00 0.00 36 SER A N 8
ATOM 4837 C CA . SER A 1 36 ? 4.738 -8.056 -7.437 1.00 0.00 36 SER A CA 8
ATOM 4838 C C . SER A 1 36 ? 3.396 -8.352 -6.764 1.00 0.00 36 SER A C 8
ATOM 4839 O O . SER A 1 36 ? 2.637 -9.213 -7.223 1.00 0.00 36 SER A O 8
ATOM 4847 N N . ASN A 1 37 ? 3.140 -7.725 -5.613 1.00 0.00 37 ASN A N 8
ATOM 4848 C CA . ASN A 1 37 ? 1.905 -7.867 -4.848 1.00 0.00 37 ASN A CA 8
ATOM 4849 C C . ASN A 1 37 ? 0.833 -7.009 -5.506 1.00 0.00 37 ASN A C 8
ATOM 4850 O O . ASN A 1 37 ? 0.582 -5.914 -5.028 1.00 0.00 37 ASN A O 8
ATOM 4861 N N . SER A 1 38 ? 0.172 -7.451 -6.569 1.00 0.00 38 SER A N 8
ATOM 4862 C CA . SER A 1 38 ? -0.756 -6.635 -7.357 1.00 0.00 38 SER A CA 8
ATOM 4863 C C . SER A 1 38 ? -1.835 -5.894 -6.532 1.00 0.00 38 SER A C 8
ATOM 4864 O O . SER A 1 38 ? -2.326 -4.856 -6.982 1.00 0.00 38 SER A O 8
ATOM 4872 N N . ASP A 1 39 ? -2.169 -6.380 -5.328 1.00 0.00 39 ASP A N 8
ATOM 4873 C CA . ASP A 1 39 ? -3.031 -5.715 -4.338 1.00 0.00 39 ASP A CA 8
ATOM 4874 C C . ASP A 1 39 ? -2.419 -4.400 -3.832 1.00 0.00 39 ASP A C 8
ATOM 4875 O O . ASP A 1 39 ? -3.130 -3.417 -3.641 1.00 0.00 39 ASP A O 8
ATOM 4884 N N . CYS A 1 40 ? -1.100 -4.383 -3.619 1.00 0.00 40 CYS A N 8
ATOM 4885 C CA . CYS A 1 40 ? -0.278 -3.302 -3.083 1.00 0.00 40 CYS A CA 8
ATOM 4886 C C . CYS A 1 40 ? 0.484 -2.542 -4.168 1.00 0.00 40 CYS A C 8
ATOM 4887 O O . CYS A 1 40 ? 0.849 -1.393 -3.953 1.00 0.00 40 CYS A O 8
ATOM 4894 N N . THR A 1 41 ? 0.722 -3.148 -5.323 1.00 0.00 41 THR A N 8
ATOM 4895 C CA . THR A 1 41 ? 1.565 -2.634 -6.381 1.00 0.00 41 THR A CA 8
ATOM 4896 C C . THR A 1 41 ? 1.190 -1.215 -6.805 1.00 0.00 41 THR A C 8
ATOM 4897 O O . THR A 1 41 ? 2.088 -0.385 -6.925 1.00 0.00 41 THR A O 8
ATOM 4908 N N . ALA A 1 42 ? -0.093 -0.920 -7.038 1.00 0.00 42 ALA A N 8
ATOM 4909 C CA . ALA A 1 42 ? -0.489 0.392 -7.534 1.00 0.00 42 ALA A CA 8
ATOM 4910 C C . ALA A 1 42 ? -0.278 1.460 -6.462 1.00 0.00 42 ALA A C 8
ATOM 4911 O O . ALA A 1 42 ? 0.213 2.544 -6.776 1.00 0.00 42 ALA A O 8
ATOM 4918 N N . PHE A 1 43 ? -0.587 1.144 -5.199 1.00 0.00 43 PHE A N 8
ATOM 4919 C CA . PHE A 1 43 ? -0.209 1.975 -4.062 1.00 0.00 43 PHE A CA 8
ATOM 4920 C C . PHE A 1 43 ? 1.302 2.216 -4.109 1.00 0.00 43 PHE A C 8
ATOM 4921 O O . PHE A 1 43 ? 1.727 3.362 -4.213 1.00 0.00 43 PHE A O 8
ATOM 4938 N N . LEU A 1 44 ? 2.137 1.171 -4.057 1.00 0.00 44 LEU A N 8
ATOM 4939 C CA . LEU A 1 44 ? 3.579 1.364 -3.944 1.00 0.00 44 LEU A CA 8
ATOM 4940 C C . LEU A 1 44 ? 4.207 2.086 -5.140 1.00 0.00 44 LEU A C 8
ATOM 4941 O O . LEU A 1 44 ? 5.168 2.838 -4.958 1.00 0.00 44 LEU A O 8
ATOM 4957 N N . SER A 1 45 ? 3.678 1.880 -6.345 1.00 0.00 45 SER A N 8
ATOM 4958 C CA . SER A 1 45 ? 4.063 2.605 -7.553 1.00 0.00 45 SER A CA 8
ATOM 4959 C C . SER A 1 45 ? 3.977 4.113 -7.306 1.00 0.00 45 SER A C 8
ATOM 4960 O O . SER A 1 45 ? 4.897 4.863 -7.639 1.00 0.00 45 SER A O 8
ATOM 4968 N N . GLN A 1 46 ? 2.901 4.553 -6.660 1.00 0.00 46 GLN A N 8
ATOM 4969 C CA . GLN A 1 46 ? 2.755 5.923 -6.206 1.00 0.00 46 GLN A CA 8
ATOM 4970 C C . GLN A 1 46 ? 3.725 6.166 -5.037 1.00 0.00 46 GLN A C 8
ATOM 4971 O O . GLN A 1 46 ? 4.782 6.781 -5.227 1.00 0.00 46 GLN A O 8
ATOM 4985 N N . CYS A 1 47 ? 3.420 5.612 -3.859 1.00 0.00 47 CYS A N 8
ATOM 4986 C CA . CYS A 1 47 ? 3.985 6.017 -2.571 1.00 0.00 47 CYS A CA 8
ATOM 4987 C C . CYS A 1 47 ? 5.499 5.795 -2.431 1.00 0.00 47 CYS A C 8
ATOM 4988 O O . CYS A 1 47 ? 6.134 6.446 -1.597 1.00 0.00 47 CYS A O 8
ATOM 4995 N N . TYR A 1 48 ? 6.095 4.901 -3.224 1.00 0.00 48 TYR A N 8
ATOM 4996 C CA . TYR A 1 48 ? 7.532 4.613 -3.239 1.00 0.00 48 TYR A CA 8
ATOM 4997 C C . TYR A 1 48 ? 8.174 4.855 -4.599 1.00 0.00 48 TYR A C 8
ATOM 4998 O O . TYR A 1 48 ? 9.390 5.013 -4.669 1.00 0.00 48 TYR A O 8
ATOM 5016 N N . GLY A 1 49 ? 7.389 4.882 -5.673 1.00 0.00 49 GLY A N 8
ATOM 5017 C CA . GLY A 1 49 ? 7.897 4.891 -7.039 1.00 0.00 49 GLY A CA 8
ATOM 5018 C C . GLY A 1 49 ? 7.854 3.502 -7.674 1.00 0.00 49 GLY A C 8
ATOM 5019 O O . GLY A 1 49 ? 8.057 3.376 -8.877 1.00 0.00 49 GLY A O 8
ATOM 5023 N N . GLY A 1 50 ? 7.540 2.459 -6.894 1.00 0.00 50 GLY A N 8
ATOM 5024 C CA . GLY A 1 50 ? 7.445 1.092 -7.376 1.00 0.00 50 GLY A CA 8
ATOM 5025 C C . GLY A 1 50 ? 8.827 0.509 -7.626 1.00 0.00 50 GLY A C 8
ATOM 5026 O O . GLY A 1 50 ? 9.196 0.282 -8.780 1.00 0.00 50 GLY A O 8
ATOM 5030 N N . CYS A 1 51 ? 9.539 0.200 -6.532 1.00 0.00 51 CYS A N 8
ATOM 5031 C CA . CYS A 1 51 ? 10.890 -0.355 -6.553 1.00 0.00 51 CYS A CA 8
ATOM 5032 C C . CYS A 1 51 ? 11.771 0.410 -7.536 1.00 0.00 51 CYS A C 8
ATOM 5033 O O . CYS A 1 51 ? 11.866 1.644 -7.365 1.00 0.00 51 CYS A O 8
ATOM 5041 N N . GLY A 1 1 ? -7.381 -6.894 -3.585 1.00 0.00 1 GLY A N 9
ATOM 5042 C CA . GLY A 1 1 ? -7.364 -7.223 -2.150 1.00 0.00 1 GLY A CA 9
ATOM 5043 C C . GLY A 1 1 ? -7.761 -6.018 -1.307 1.00 0.00 1 GLY A C 9
ATOM 5044 O O . GLY A 1 1 ? -8.500 -5.147 -1.775 1.00 0.00 1 GLY A O 9
ATOM 5050 N N . GLU A 1 2 ? -7.319 -5.974 -0.046 1.00 0.00 2 GLU A N 9
ATOM 5051 C CA . GLU A 1 2 ? -7.623 -4.878 0.872 1.00 0.00 2 GLU A CA 9
ATOM 5052 C C . GLU A 1 2 ? -6.969 -3.549 0.491 1.00 0.00 2 GLU A C 9
ATOM 5053 O O . GLU A 1 2 ? -7.529 -2.494 0.794 1.00 0.00 2 GLU A O 9
ATOM 5065 N N . CYS A 1 3 ? -5.798 -3.568 -0.147 1.00 0.00 3 CYS A N 9
ATOM 5066 C CA . CYS A 1 3 ? -5.099 -2.335 -0.462 1.00 0.00 3 CYS A CA 9
ATOM 5067 C C . CYS A 1 3 ? -5.825 -1.645 -1.622 1.00 0.00 3 CYS A C 9
ATOM 5068 O O . CYS A 1 3 ? -6.066 -0.436 -1.564 1.00 0.00 3 CYS A O 9
ATOM 5075 N N . GLU A 1 4 ? -6.283 -2.429 -2.605 1.00 0.00 4 GLU A N 9
ATOM 5076 C CA . GLU A 1 4 ? -7.241 -2.006 -3.618 1.00 0.00 4 GLU A CA 9
ATOM 5077 C C . GLU A 1 4 ? -8.540 -1.511 -2.960 1.00 0.00 4 GLU A C 9
ATOM 5078 O O . GLU A 1 4 ? -9.072 -0.480 -3.369 1.00 0.00 4 GLU A O 9
ATOM 5090 N N . GLN A 1 5 ? -9.059 -2.205 -1.938 1.00 0.00 5 GLN A N 9
ATOM 5091 C CA . GLN A 1 5 ? -10.304 -1.828 -1.262 1.00 0.00 5 GLN A CA 9
ATOM 5092 C C . GLN A 1 5 ? -10.186 -0.433 -0.633 1.00 0.00 5 GLN A C 9
ATOM 5093 O O . GLN A 1 5 ? -11.140 0.349 -0.670 1.00 0.00 5 GLN A O 9
ATOM 5107 N N . CYS A 1 6 ? -9.029 -0.129 -0.046 1.00 0.00 6 CYS A N 9
ATOM 5108 C CA . CYS A 1 6 ? -8.749 1.154 0.574 1.00 0.00 6 CYS A CA 9
ATOM 5109 C C . CYS A 1 6 ? -8.547 2.239 -0.490 1.00 0.00 6 CYS A C 9
ATOM 5110 O O . CYS A 1 6 ? -9.002 3.370 -0.303 1.00 0.00 6 CYS A O 9
ATOM 5117 N N . PHE A 1 7 ? -7.928 1.895 -1.626 1.00 0.00 7 PHE A N 9
ATOM 5118 C CA . PHE A 1 7 ? -7.824 2.783 -2.781 1.00 0.00 7 PHE A CA 9
ATOM 5119 C C . PHE A 1 7 ? -9.202 3.132 -3.336 1.00 0.00 7 PHE A C 9
ATOM 5120 O O . PHE A 1 7 ? -9.423 4.296 -3.669 1.00 0.00 7 PHE A O 9
ATOM 5137 N N . SER A 1 8 ? -10.116 2.158 -3.403 1.00 0.00 8 SER A N 9
ATOM 5138 C CA . SER A 1 8 ? -11.488 2.359 -3.854 1.00 0.00 8 SER A CA 9
ATOM 5139 C C . SER A 1 8 ? -12.182 3.419 -3.002 1.00 0.00 8 SER A C 9
ATOM 5140 O O . SER A 1 8 ? -12.966 4.210 -3.515 1.00 0.00 8 SER A O 9
ATOM 5148 N N . ASP A 1 9 ? -11.866 3.481 -1.709 1.00 0.00 9 ASP A N 9
ATOM 5149 C CA . ASP A 1 9 ? -12.356 4.507 -0.794 1.00 0.00 9 ASP A CA 9
ATOM 5150 C C . ASP A 1 9 ? -11.495 5.774 -0.903 1.00 0.00 9 ASP A C 9
ATOM 5151 O O . ASP A 1 9 ? -11.142 6.399 0.096 1.00 0.00 9 ASP A O 9
ATOM 5160 N N . GLY A 1 10 ? -11.074 6.130 -2.119 1.00 0.00 10 GLY A N 9
ATOM 5161 C CA . GLY A 1 10 ? -10.268 7.303 -2.426 1.00 0.00 10 GLY A CA 9
ATOM 5162 C C . GLY A 1 10 ? -8.996 7.442 -1.591 1.00 0.00 10 GLY A C 9
ATOM 5163 O O . GLY A 1 10 ? -8.559 8.569 -1.325 1.00 0.00 10 GLY A O 9
ATOM 5167 N N . GLY A 1 11 ? -8.436 6.324 -1.126 1.00 0.00 11 GLY A N 9
ATOM 5168 C CA . GLY A 1 11 ? -7.253 6.312 -0.286 1.00 0.00 11 GLY A CA 9
ATOM 5169 C C . GLY A 1 11 ? -5.999 6.403 -1.142 1.00 0.00 11 GLY A C 9
ATOM 5170 O O . GLY A 1 11 ? -6.009 5.949 -2.289 1.00 0.00 11 GLY A O 9
ATOM 5174 N N . ASP A 1 12 ? -4.912 6.946 -0.592 1.00 0.00 12 ASP A N 9
ATOM 5175 C CA . ASP A 1 12 ? -3.707 7.268 -1.351 1.00 0.00 12 ASP A CA 9
ATOM 5176 C C . ASP A 1 12 ? -2.515 6.519 -0.755 1.00 0.00 12 ASP A C 9
ATOM 5177 O O . ASP A 1 12 ? -2.324 5.346 -1.063 1.00 0.00 12 ASP A O 9
ATOM 5186 N N . CYS A 1 13 ? -1.752 7.152 0.133 1.00 0.00 13 CYS A N 9
ATOM 5187 C CA . CYS A 1 13 ? -0.618 6.603 0.849 1.00 0.00 13 CYS A CA 9
ATOM 5188 C C . CYS A 1 13 ? -0.866 6.860 2.322 1.00 0.00 13 CYS A C 9
ATOM 5189 O O . CYS A 1 13 ? -1.032 5.905 3.077 1.00 0.00 13 CYS A O 9
ATOM 5196 N N . THR A 1 14 ? -0.942 8.128 2.734 1.00 0.00 14 THR A N 9
ATOM 5197 C CA . THR A 1 14 ? -1.227 8.491 4.110 1.00 0.00 14 THR A CA 9
ATOM 5198 C C . THR A 1 14 ? -2.533 7.844 4.579 1.00 0.00 14 THR A C 9
ATOM 5199 O O . THR A 1 14 ? -2.526 7.124 5.580 1.00 0.00 14 THR A O 9
ATOM 5210 N N . THR A 1 15 ? -3.644 8.048 3.849 1.00 0.00 15 THR A N 9
ATOM 5211 C CA . THR A 1 15 ? -4.966 7.759 4.404 1.00 0.00 15 THR A CA 9
ATOM 5212 C C . THR A 1 15 ? -5.378 6.293 4.156 1.00 0.00 15 THR A C 9
ATOM 5213 O O . THR A 1 15 ? -6.551 5.966 4.052 1.00 0.00 15 THR A O 9
ATOM 5224 N N . CYS A 1 16 ? -4.392 5.387 4.223 1.00 0.00 16 CYS A N 9
ATOM 5225 C CA . CYS A 1 16 ? -4.499 3.934 4.192 1.00 0.00 16 CYS A CA 9
ATOM 5226 C C . CYS A 1 16 ? -3.274 3.345 4.893 1.00 0.00 16 CYS A C 9
ATOM 5227 O O . CYS A 1 16 ? -3.415 2.342 5.579 1.00 0.00 16 CYS A O 9
ATOM 5234 N N . PHE A 1 17 ? -2.087 3.966 4.835 1.00 0.00 17 PHE A N 9
ATOM 5235 C CA . PHE A 1 17 ? -0.978 3.497 5.663 1.00 0.00 17 PHE A CA 9
ATOM 5236 C C . PHE A 1 17 ? -1.350 3.572 7.144 1.00 0.00 17 PHE A C 9
ATOM 5237 O O . PHE A 1 17 ? -1.020 2.660 7.908 1.00 0.00 17 PHE A O 9
ATOM 5254 N N . ASN A 1 18 ? -2.063 4.639 7.546 1.00 0.00 18 ASN A N 9
ATOM 5255 C CA . ASN A 1 18 ? -2.629 4.793 8.891 1.00 0.00 18 ASN A CA 9
ATOM 5256 C C . ASN A 1 18 ? -1.553 4.651 9.980 1.00 0.00 18 ASN A C 9
ATOM 5257 O O . ASN A 1 18 ? -1.811 4.192 11.094 1.00 0.00 18 ASN A O 9
ATOM 5268 N N . ASN A 1 19 ? -0.322 5.010 9.626 1.00 0.00 19 ASN A N 9
ATOM 5269 C CA . ASN A 1 19 ? 0.911 4.719 10.334 1.00 0.00 19 ASN A CA 9
ATOM 5270 C C . ASN A 1 19 ? 1.082 3.272 10.793 1.00 0.00 19 ASN A C 9
ATOM 5271 O O . ASN A 1 19 ? 1.100 2.981 11.990 1.00 0.00 19 ASN A O 9
ATOM 5282 N N . GLY A 1 20 ? 1.134 2.349 9.834 1.00 0.00 20 GLY A N 9
ATOM 5283 C CA . GLY A 1 20 ? 1.704 1.021 10.028 1.00 0.00 20 GLY A CA 9
ATOM 5284 C C . GLY A 1 20 ? 0.700 -0.024 10.520 1.00 0.00 20 GLY A C 9
ATOM 5285 O O . GLY A 1 20 ? 1.057 -1.203 10.632 1.00 0.00 20 GLY A O 9
ATOM 5289 N N . THR A 1 21 ? -0.558 0.370 10.732 1.00 0.00 21 THR A N 9
ATOM 5290 C CA . THR A 1 21 ? -1.630 -0.475 11.237 1.00 0.00 21 THR A CA 9
ATOM 5291 C C . THR A 1 21 ? -2.801 -0.591 10.236 1.00 0.00 21 THR A C 9
ATOM 5292 O O . THR A 1 21 ? -3.689 -1.418 10.439 1.00 0.00 21 THR A O 9
ATOM 5303 N N . GLY A 1 22 ? -2.792 0.163 9.127 1.00 0.00 22 GLY A N 9
ATOM 5304 C CA . GLY A 1 22 ? -3.834 0.102 8.100 1.00 0.00 22 GLY A CA 9
ATOM 5305 C C . GLY A 1 22 ? -3.728 -1.137 7.196 1.00 0.00 22 GLY A C 9
ATOM 5306 O O . GLY A 1 22 ? -2.914 -2.023 7.473 1.00 0.00 22 GLY A O 9
ATOM 5310 N N . PRO A 1 23 ? -4.545 -1.235 6.125 1.00 0.00 23 PRO A N 9
ATOM 5311 C CA . PRO A 1 23 ? -4.583 -2.411 5.264 1.00 0.00 23 PRO A CA 9
ATOM 5312 C C . PRO A 1 23 ? -3.293 -2.518 4.442 1.00 0.00 23 PRO A C 9
ATOM 5313 O O . PRO A 1 23 ? -2.568 -3.512 4.551 1.00 0.00 23 PRO A O 9
ATOM 5324 N N . CYS A 1 24 ? -2.972 -1.494 3.642 1.00 0.00 24 CYS A N 9
ATOM 5325 C CA . CYS A 1 24 ? -1.688 -1.374 2.964 1.00 0.00 24 CYS A CA 9
ATOM 5326 C C . CYS A 1 24 ? -0.675 -0.817 3.969 1.00 0.00 24 CYS A C 9
ATOM 5327 O O . CYS A 1 24 ? -0.309 0.355 3.908 1.00 0.00 24 CYS A O 9
ATOM 5334 N N . ALA A 1 25 ? -0.241 -1.646 4.924 1.00 0.00 25 ALA A N 9
ATOM 5335 C CA . ALA A 1 25 ? 0.767 -1.270 5.913 1.00 0.00 25 ALA A CA 9
ATOM 5336 C C . ALA A 1 25 ? 1.979 -2.182 5.850 1.00 0.00 25 ALA A C 9
ATOM 5337 O O . ALA A 1 25 ? 3.105 -1.719 5.695 1.00 0.00 25 ALA A O 9
ATOM 5344 N N . ASN A 1 26 ? 1.761 -3.491 5.932 1.00 0.00 26 ASN A N 9
ATOM 5345 C CA . ASN A 1 26 ? 2.833 -4.468 5.758 1.00 0.00 26 ASN A CA 9
ATOM 5346 C C . ASN A 1 26 ? 3.461 -4.382 4.357 1.00 0.00 26 ASN A C 9
ATOM 5347 O O . ASN A 1 26 ? 4.644 -4.689 4.224 1.00 0.00 26 ASN A O 9
ATOM 5358 N N . CYS A 1 27 ? 2.729 -3.878 3.351 1.00 0.00 27 CYS A N 9
ATOM 5359 C CA . CYS A 1 27 ? 3.271 -3.558 2.031 1.00 0.00 27 CYS A CA 9
ATOM 5360 C C . CYS A 1 27 ? 4.317 -2.437 2.057 1.00 0.00 27 CYS A C 9
ATOM 5361 O O . CYS A 1 27 ? 4.800 -2.111 0.986 1.00 0.00 27 CYS A O 9
ATOM 5368 N N . LEU A 1 28 ? 4.682 -1.808 3.189 1.00 0.00 28 LEU A N 9
ATOM 5369 C CA . LEU A 1 28 ? 5.695 -0.759 3.225 1.00 0.00 28 LEU A CA 9
ATOM 5370 C C . LEU A 1 28 ? 7.030 -1.278 3.726 1.00 0.00 28 LEU A C 9
ATOM 5371 O O . LEU A 1 28 ? 8.024 -1.199 3.009 1.00 0.00 28 LEU A O 9
ATOM 5387 N N . ALA A 1 29 ? 7.078 -1.733 4.978 1.00 0.00 29 ALA A N 9
ATOM 5388 C CA . ALA A 1 29 ? 8.321 -2.129 5.618 1.00 0.00 29 ALA A CA 9
ATOM 5389 C C . ALA A 1 29 ? 8.867 -3.396 4.969 1.00 0.00 29 ALA A C 9
ATOM 5390 O O . ALA A 1 29 ? 9.924 -3.384 4.331 1.00 0.00 29 ALA A O 9
ATOM 5397 N N . GLY A 1 30 ? 8.129 -4.494 5.126 1.00 0.00 30 GLY A N 9
ATOM 5398 C CA . GLY A 1 30 ? 8.436 -5.766 4.515 1.00 0.00 30 GLY A CA 9
ATOM 5399 C C . GLY A 1 30 ? 7.845 -5.796 3.120 1.00 0.00 30 GLY A C 9
ATOM 5400 O O . GLY A 1 30 ? 6.856 -6.498 2.885 1.00 0.00 30 GLY A O 9
ATOM 5404 N N . TYR A 1 31 ? 8.430 -5.033 2.194 1.00 0.00 31 TYR A N 9
ATOM 5405 C CA . TYR A 1 31 ? 7.896 -4.953 0.850 1.00 0.00 31 TYR A CA 9
ATOM 5406 C C . TYR A 1 31 ? 8.927 -5.300 -0.233 1.00 0.00 31 TYR A C 9
ATOM 5407 O O . TYR A 1 31 ? 8.906 -4.701 -1.306 1.00 0.00 31 TYR A O 9
ATOM 5425 N N . PRO A 1 32 ? 9.658 -6.418 -0.159 1.00 0.00 32 PRO A N 9
ATOM 5426 C CA . PRO A 1 32 ? 10.613 -6.706 -1.215 1.00 0.00 32 PRO A CA 9
ATOM 5427 C C . PRO A 1 32 ? 9.835 -7.106 -2.474 1.00 0.00 32 PRO A C 9
ATOM 5428 O O . PRO A 1 32 ? 10.071 -6.582 -3.563 1.00 0.00 32 PRO A O 9
ATOM 5439 N N . ALA A 1 33 ? 8.813 -7.940 -2.274 1.00 0.00 33 ALA A N 9
ATOM 5440 C CA . ALA A 1 33 ? 7.859 -8.385 -3.274 1.00 0.00 33 ALA A CA 9
ATOM 5441 C C . ALA A 1 33 ? 6.665 -7.436 -3.456 1.00 0.00 33 ALA A C 9
ATOM 5442 O O . ALA A 1 33 ? 5.757 -7.765 -4.216 1.00 0.00 33 ALA A O 9
ATOM 5449 N N . GLY A 1 34 ? 6.596 -6.306 -2.746 1.00 0.00 34 GLY A N 9
ATOM 5450 C CA . GLY A 1 34 ? 5.408 -5.450 -2.755 1.00 0.00 34 GLY A CA 9
ATOM 5451 C C . GLY A 1 34 ? 5.031 -4.977 -4.164 1.00 0.00 34 GLY A C 9
ATOM 5452 O O . GLY A 1 34 ? 3.857 -5.027 -4.523 1.00 0.00 34 GLY A O 9
ATOM 5456 N N . CYS A 1 35 ? 6.024 -4.607 -4.976 1.00 0.00 35 CYS A N 9
ATOM 5457 C CA . CYS A 1 35 ? 5.889 -4.240 -6.386 1.00 0.00 35 CYS A CA 9
ATOM 5458 C C . CYS A 1 35 ? 5.320 -5.364 -7.257 1.00 0.00 35 CYS A C 9
ATOM 5459 O O . CYS A 1 35 ? 4.888 -5.120 -8.382 1.00 0.00 35 CYS A O 9
ATOM 5466 N N . SER A 1 36 ? 5.365 -6.607 -6.777 1.00 0.00 36 SER A N 9
ATOM 5467 C CA . SER A 1 36 ? 4.841 -7.780 -7.451 1.00 0.00 36 SER A CA 9
ATOM 5468 C C . SER A 1 36 ? 3.462 -8.154 -6.893 1.00 0.00 36 SER A C 9
ATOM 5469 O O . SER A 1 36 ? 2.659 -8.800 -7.568 1.00 0.00 36 SER A O 9
ATOM 5477 N N . ASN A 1 37 ? 3.143 -7.703 -5.676 1.00 0.00 37 ASN A N 9
ATOM 5478 C CA . ASN A 1 37 ? 1.866 -7.937 -5.025 1.00 0.00 37 ASN A CA 9
ATOM 5479 C C . ASN A 1 37 ? 0.906 -6.957 -5.680 1.00 0.00 37 ASN A C 9
ATOM 5480 O O . ASN A 1 37 ? 0.856 -5.796 -5.284 1.00 0.00 37 ASN A O 9
ATOM 5491 N N . SER A 1 38 ? 0.187 -7.377 -6.722 1.00 0.00 38 SER A N 9
ATOM 5492 C CA . SER A 1 38 ? -0.674 -6.530 -7.542 1.00 0.00 38 SER A CA 9
ATOM 5493 C C . SER A 1 38 ? -1.667 -5.737 -6.674 1.00 0.00 38 SER A C 9
ATOM 5494 O O . SER A 1 38 ? -1.970 -4.594 -7.014 1.00 0.00 38 SER A O 9
ATOM 5502 N N . ASP A 1 39 ? -2.120 -6.285 -5.538 1.00 0.00 39 ASP A N 9
ATOM 5503 C CA . ASP A 1 39 ? -2.994 -5.559 -4.603 1.00 0.00 39 ASP A CA 9
ATOM 5504 C C . ASP A 1 39 ? -2.318 -4.323 -4.009 1.00 0.00 39 ASP A C 9
ATOM 5505 O O . ASP A 1 39 ? -2.965 -3.301 -3.816 1.00 0.00 39 ASP A O 9
ATOM 5514 N N . CYS A 1 40 ? -1.011 -4.386 -3.763 1.00 0.00 40 CYS A N 9
ATOM 5515 C CA . CYS A 1 40 ? -0.208 -3.326 -3.161 1.00 0.00 40 CYS A CA 9
ATOM 5516 C C . CYS A 1 40 ? 0.582 -2.544 -4.204 1.00 0.00 40 CYS A C 9
ATOM 5517 O O . CYS A 1 40 ? 1.118 -1.490 -3.888 1.00 0.00 40 CYS A O 9
ATOM 5524 N N . THR A 1 41 ? 0.649 -3.028 -5.439 1.00 0.00 41 THR A N 9
ATOM 5525 C CA . THR A 1 41 ? 1.515 -2.508 -6.472 1.00 0.00 41 THR A CA 9
ATOM 5526 C C . THR A 1 41 ? 1.193 -1.047 -6.764 1.00 0.00 41 THR A C 9
ATOM 5527 O O . THR A 1 41 ? 2.101 -0.228 -6.694 1.00 0.00 41 THR A O 9
ATOM 5538 N N . ALA A 1 42 ? -0.059 -0.698 -7.082 1.00 0.00 42 ALA A N 9
ATOM 5539 C CA . ALA A 1 42 ? -0.384 0.673 -7.479 1.00 0.00 42 ALA A CA 9
ATOM 5540 C C . ALA A 1 42 ? -0.355 1.635 -6.287 1.00 0.00 42 ALA A C 9
ATOM 5541 O O . ALA A 1 42 ? -0.071 2.819 -6.472 1.00 0.00 42 ALA A O 9
ATOM 5548 N N . PHE A 1 43 ? -0.584 1.135 -5.066 1.00 0.00 43 PHE A N 9
ATOM 5549 C CA . PHE A 1 43 ? -0.284 1.897 -3.860 1.00 0.00 43 PHE A CA 9
ATOM 5550 C C . PHE A 1 43 ? 1.209 2.221 -3.863 1.00 0.00 43 PHE A C 9
ATOM 5551 O O . PHE A 1 43 ? 1.600 3.384 -3.903 1.00 0.00 43 PHE A O 9
ATOM 5568 N N . LEU A 1 44 ? 2.072 1.206 -3.858 1.00 0.00 44 LEU A N 9
ATOM 5569 C CA . LEU A 1 44 ? 3.511 1.408 -3.758 1.00 0.00 44 LEU A CA 9
ATOM 5570 C C . LEU A 1 44 ? 4.129 2.161 -4.937 1.00 0.00 44 LEU A C 9
ATOM 5571 O O . LEU A 1 44 ? 5.101 2.896 -4.762 1.00 0.00 44 LEU A O 9
ATOM 5587 N N . SER A 1 45 ? 3.553 2.038 -6.124 1.00 0.00 45 SER A N 9
ATOM 5588 C CA . SER A 1 45 ? 3.882 2.791 -7.312 1.00 0.00 45 SER A CA 9
ATOM 5589 C C . SER A 1 45 ? 3.750 4.302 -7.044 1.00 0.00 45 SER A C 9
ATOM 5590 O O . SER A 1 45 ? 4.488 5.099 -7.621 1.00 0.00 45 SER A O 9
ATOM 5598 N N . GLN A 1 46 ? 2.880 4.702 -6.111 1.00 0.00 46 GLN A N 9
ATOM 5599 C CA . GLN A 1 46 ? 2.782 6.054 -5.574 1.00 0.00 46 GLN A CA 9
ATOM 5600 C C . GLN A 1 46 ? 3.714 6.216 -4.354 1.00 0.00 46 GLN A C 9
ATOM 5601 O O . GLN A 1 46 ? 4.583 7.088 -4.363 1.00 0.00 46 GLN A O 9
ATOM 5615 N N . CYS A 1 47 ? 3.605 5.380 -3.313 1.00 0.00 47 CYS A N 9
ATOM 5616 C CA . CYS A 1 47 ? 4.273 5.617 -2.019 1.00 0.00 47 CYS A CA 9
ATOM 5617 C C . CYS A 1 47 ? 5.773 5.282 -1.987 1.00 0.00 47 CYS A C 9
ATOM 5618 O O . CYS A 1 47 ? 6.432 5.504 -0.967 1.00 0.00 47 CYS A O 9
ATOM 5625 N N . TYR A 1 48 ? 6.318 4.723 -3.065 1.00 0.00 48 TYR A N 9
ATOM 5626 C CA . TYR A 1 48 ? 7.740 4.470 -3.287 1.00 0.00 48 TYR A CA 9
ATOM 5627 C C . TYR A 1 48 ? 8.189 4.894 -4.685 1.00 0.00 48 TYR A C 9
ATOM 5628 O O . TYR A 1 48 ? 9.387 5.061 -4.898 1.00 0.00 48 TYR A O 9
ATOM 5646 N N . GLY A 1 49 ? 7.262 5.024 -5.638 1.00 0.00 49 GLY A N 9
ATOM 5647 C CA . GLY A 1 49 ? 7.573 5.141 -7.059 1.00 0.00 49 GLY A CA 9
ATOM 5648 C C . GLY A 1 49 ? 7.538 3.788 -7.769 1.00 0.00 49 GLY A C 9
ATOM 5649 O O . GLY A 1 49 ? 7.585 3.746 -8.998 1.00 0.00 49 GLY A O 9
ATOM 5653 N N . GLY A 1 50 ? 7.427 2.694 -7.003 1.00 0.00 50 GLY A N 9
ATOM 5654 C CA . GLY A 1 50 ? 7.601 1.336 -7.484 1.00 0.00 50 GLY A CA 9
ATOM 5655 C C . GLY A 1 50 ? 9.096 1.039 -7.553 1.00 0.00 50 GLY A C 9
ATOM 5656 O O . GLY A 1 50 ? 9.781 1.601 -8.406 1.00 0.00 50 GLY A O 9
ATOM 5660 N N . CYS A 1 51 ? 9.568 0.172 -6.652 1.00 0.00 51 CYS A N 9
ATOM 5661 C CA . CYS A 1 51 ? 10.960 -0.155 -6.363 1.00 0.00 51 CYS A CA 9
ATOM 5662 C C . CYS A 1 51 ? 11.873 -0.112 -7.589 1.00 0.00 51 CYS A C 9
ATOM 5663 O O . CYS A 1 51 ? 12.637 0.866 -7.721 1.00 0.00 51 CYS A O 9
ATOM 5671 N N . GLY A 1 1 ? -9.267 -6.761 -2.662 1.00 0.00 1 GLY A N 10
ATOM 5672 C CA . GLY A 1 1 ? -7.972 -6.882 -1.985 1.00 0.00 1 GLY A CA 10
ATOM 5673 C C . GLY A 1 1 ? -7.861 -5.790 -0.956 1.00 0.00 1 GLY A C 10
ATOM 5674 O O . GLY A 1 1 ? -8.444 -4.728 -1.148 1.00 0.00 1 GLY A O 10
ATOM 5680 N N . GLU A 1 2 ? -7.169 -6.040 0.151 1.00 0.00 2 GLU A N 10
ATOM 5681 C CA . GLU A 1 2 ? -7.159 -5.123 1.285 1.00 0.00 2 GLU A CA 10
ATOM 5682 C C . GLU A 1 2 ? -6.691 -3.721 0.906 1.00 0.00 2 GLU A C 10
ATOM 5683 O O . GLU A 1 2 ? -7.279 -2.732 1.360 1.00 0.00 2 GLU A O 10
ATOM 5695 N N . CYS A 1 3 ? -5.650 -3.626 0.083 1.00 0.00 3 CYS A N 10
ATOM 5696 C CA . CYS A 1 3 ? -5.069 -2.353 -0.272 1.00 0.00 3 CYS A CA 10
ATOM 5697 C C . CYS A 1 3 ? -5.877 -1.704 -1.402 1.00 0.00 3 CYS A C 10
ATOM 5698 O O . CYS A 1 3 ? -6.135 -0.498 -1.332 1.00 0.00 3 CYS A O 10
ATOM 5705 N N . GLU A 1 4 ? -6.331 -2.482 -2.391 1.00 0.00 4 GLU A N 10
ATOM 5706 C CA . GLU A 1 4 ? -7.197 -2.021 -3.475 1.00 0.00 4 GLU A CA 10
ATOM 5707 C C . GLU A 1 4 ? -8.506 -1.456 -2.915 1.00 0.00 4 GLU A C 10
ATOM 5708 O O . GLU A 1 4 ? -8.984 -0.424 -3.386 1.00 0.00 4 GLU A O 10
ATOM 5720 N N . GLN A 1 5 ? -9.073 -2.103 -1.895 1.00 0.00 5 GLN A N 10
ATOM 5721 C CA . GLN A 1 5 ? -10.297 -1.716 -1.203 1.00 0.00 5 GLN A CA 10
ATOM 5722 C C . GLN A 1 5 ? -10.155 -0.320 -0.606 1.00 0.00 5 GLN A C 10
ATOM 5723 O O . GLN A 1 5 ? -11.088 0.485 -0.668 1.00 0.00 5 GLN A O 10
ATOM 5737 N N . CYS A 1 6 ? -8.991 -0.046 -0.022 1.00 0.00 6 CYS A N 10
ATOM 5738 C CA . CYS A 1 6 ? -8.699 1.225 0.605 1.00 0.00 6 CYS A CA 10
ATOM 5739 C C . CYS A 1 6 ? -8.527 2.321 -0.457 1.00 0.00 6 CYS A C 10
ATOM 5740 O O . CYS A 1 6 ? -9.049 3.425 -0.296 1.00 0.00 6 CYS A O 10
ATOM 5747 N N . PHE A 1 7 ? -7.848 2.005 -1.568 1.00 0.00 7 PHE A N 10
ATOM 5748 C CA . PHE A 1 7 ? -7.681 2.909 -2.706 1.00 0.00 7 PHE A CA 10
ATOM 5749 C C . PHE A 1 7 ? -9.012 3.234 -3.370 1.00 0.00 7 PHE A C 10
ATOM 5750 O O . PHE A 1 7 ? -9.231 4.361 -3.802 1.00 0.00 7 PHE A O 10
ATOM 5767 N N . SER A 1 8 ? -9.903 2.249 -3.452 1.00 0.00 8 SER A N 10
ATOM 5768 C CA . SER A 1 8 ? -11.221 2.405 -4.043 1.00 0.00 8 SER A CA 10
ATOM 5769 C C . SER A 1 8 ? -11.982 3.529 -3.323 1.00 0.00 8 SER A C 10
ATOM 5770 O O . SER A 1 8 ? -12.625 4.354 -3.974 1.00 0.00 8 SER A O 10
ATOM 5778 N N . ASP A 1 9 ? -11.800 3.644 -2.005 1.00 0.00 9 ASP A N 10
ATOM 5779 C CA . ASP A 1 9 ? -12.318 4.719 -1.157 1.00 0.00 9 ASP A CA 10
ATOM 5780 C C . ASP A 1 9 ? -11.400 5.957 -1.197 1.00 0.00 9 ASP A C 10
ATOM 5781 O O . ASP A 1 9 ? -11.142 6.602 -0.183 1.00 0.00 9 ASP A O 10
ATOM 5790 N N . GLY A 1 10 ? -10.842 6.287 -2.362 1.00 0.00 10 GLY A N 10
ATOM 5791 C CA . GLY A 1 10 ? -10.004 7.463 -2.572 1.00 0.00 10 GLY A CA 10
ATOM 5792 C C . GLY A 1 10 ? -8.708 7.479 -1.753 1.00 0.00 10 GLY A C 10
ATOM 5793 O O . GLY A 1 10 ? -8.133 8.557 -1.562 1.00 0.00 10 GLY A O 10
ATOM 5797 N N . GLY A 1 11 ? -8.260 6.330 -1.238 1.00 0.00 11 GLY A N 10
ATOM 5798 C CA . GLY A 1 11 ? -7.057 6.230 -0.425 1.00 0.00 11 GLY A CA 10
ATOM 5799 C C . GLY A 1 11 ? -5.816 6.439 -1.281 1.00 0.00 11 GLY A C 10
ATOM 5800 O O . GLY A 1 11 ? -5.811 6.021 -2.438 1.00 0.00 11 GLY A O 10
ATOM 5804 N N . ASP A 1 12 ? -4.765 7.057 -0.736 1.00 0.00 12 ASP A N 10
ATOM 5805 C CA . ASP A 1 12 ? -3.626 7.531 -1.521 1.00 0.00 12 ASP A CA 10
ATOM 5806 C C . ASP A 1 12 ? -2.348 6.805 -1.095 1.00 0.00 12 ASP A C 10
ATOM 5807 O O . ASP A 1 12 ? -1.821 5.983 -1.839 1.00 0.00 12 ASP A O 10
ATOM 5816 N N . CYS A 1 13 ? -1.841 7.107 0.097 1.00 0.00 13 CYS A N 10
ATOM 5817 C CA . CYS A 1 13 ? -0.849 6.320 0.800 1.00 0.00 13 CYS A CA 10
ATOM 5818 C C . CYS A 1 13 ? -1.084 6.532 2.291 1.00 0.00 13 CYS A C 10
ATOM 5819 O O . CYS A 1 13 ? -1.286 5.565 3.027 1.00 0.00 13 CYS A O 10
ATOM 5826 N N . THR A 1 14 ? -1.098 7.793 2.740 1.00 0.00 14 THR A N 10
ATOM 5827 C CA . THR A 1 14 ? -1.323 8.143 4.136 1.00 0.00 14 THR A CA 10
ATOM 5828 C C . THR A 1 14 ? -2.648 7.569 4.625 1.00 0.00 14 THR A C 10
ATOM 5829 O O . THR A 1 14 ? -2.648 6.860 5.636 1.00 0.00 14 THR A O 10
ATOM 5840 N N . THR A 1 15 ? -3.770 7.823 3.934 1.00 0.00 15 THR A N 10
ATOM 5841 C CA . THR A 1 15 ? -5.076 7.524 4.522 1.00 0.00 15 THR A CA 10
ATOM 5842 C C . THR A 1 15 ? -5.475 6.060 4.279 1.00 0.00 15 THR A C 10
ATOM 5843 O O . THR A 1 15 ? -6.650 5.707 4.208 1.00 0.00 15 THR A O 10
ATOM 5854 N N . CYS A 1 16 ? -4.478 5.181 4.318 1.00 0.00 16 CYS A N 10
ATOM 5855 C CA . CYS A 1 16 ? -4.563 3.742 4.266 1.00 0.00 16 CYS A CA 10
ATOM 5856 C C . CYS A 1 16 ? -3.439 3.204 5.129 1.00 0.00 16 CYS A C 10
ATOM 5857 O O . CYS A 1 16 ? -3.753 2.434 6.026 1.00 0.00 16 CYS A O 10
ATOM 5864 N N . PHE A 1 17 ? -2.181 3.635 4.955 1.00 0.00 17 PHE A N 10
ATOM 5865 C CA . PHE A 1 17 ? -1.070 3.158 5.782 1.00 0.00 17 PHE A CA 10
ATOM 5866 C C . PHE A 1 17 ? -1.388 3.268 7.272 1.00 0.00 17 PHE A C 10
ATOM 5867 O O . PHE A 1 17 ? -1.104 2.331 8.026 1.00 0.00 17 PHE A O 10
ATOM 5884 N N . ASN A 1 18 ? -2.039 4.370 7.675 1.00 0.00 18 ASN A N 10
ATOM 5885 C CA . ASN A 1 18 ? -2.515 4.598 9.040 1.00 0.00 18 ASN A CA 10
ATOM 5886 C C . ASN A 1 18 ? -1.365 4.528 10.040 1.00 0.00 18 ASN A C 10
ATOM 5887 O O . ASN A 1 18 ? -1.534 4.116 11.183 1.00 0.00 18 ASN A O 10
ATOM 5898 N N . ASN A 1 19 ? -0.158 4.865 9.599 1.00 0.00 19 ASN A N 10
ATOM 5899 C CA . ASN A 1 19 ? 1.073 4.621 10.322 1.00 0.00 19 ASN A CA 10
ATOM 5900 C C . ASN A 1 19 ? 1.211 3.177 10.811 1.00 0.00 19 ASN A C 10
ATOM 5901 O O . ASN A 1 19 ? 1.192 2.903 12.013 1.00 0.00 19 ASN A O 10
ATOM 5912 N N . GLY A 1 20 ? 1.251 2.243 9.859 1.00 0.00 20 GLY A N 10
ATOM 5913 C CA . GLY A 1 20 ? 1.749 0.894 10.083 1.00 0.00 20 GLY A CA 10
ATOM 5914 C C . GLY A 1 20 ? 0.690 -0.097 10.552 1.00 0.00 20 GLY A C 10
ATOM 5915 O O . GLY A 1 20 ? 1.015 -1.268 10.757 1.00 0.00 20 GLY A O 10
ATOM 5919 N N . THR A 1 21 ? -0.581 0.301 10.643 1.00 0.00 21 THR A N 10
ATOM 5920 C CA . THR A 1 21 ? -1.645 -0.562 11.156 1.00 0.00 21 THR A CA 10
ATOM 5921 C C . THR A 1 21 ? -2.812 -0.756 10.177 1.00 0.00 21 THR A C 10
ATOM 5922 O O . THR A 1 21 ? -3.669 -1.594 10.447 1.00 0.00 21 THR A O 10
ATOM 5933 N N . GLY A 1 22 ? -2.831 -0.061 9.035 1.00 0.00 22 GLY A N 10
ATOM 5934 C CA . GLY A 1 22 ? -3.897 -0.194 8.048 1.00 0.00 22 GLY A CA 10
ATOM 5935 C C . GLY A 1 22 ? -3.687 -1.363 7.077 1.00 0.00 22 GLY A C 10
ATOM 5936 O O . GLY A 1 22 ? -2.889 -2.260 7.369 1.00 0.00 22 GLY A O 10
ATOM 5940 N N . PRO A 1 23 ? -4.413 -1.400 5.940 1.00 0.00 23 PRO A N 10
ATOM 5941 C CA . PRO A 1 23 ? -4.432 -2.536 5.027 1.00 0.00 23 PRO A CA 10
ATOM 5942 C C . PRO A 1 23 ? -3.123 -2.634 4.236 1.00 0.00 23 PRO A C 10
ATOM 5943 O O . PRO A 1 23 ? -2.378 -3.602 4.399 1.00 0.00 23 PRO A O 10
ATOM 5954 N N . CYS A 1 24 ? -2.801 -1.627 3.415 1.00 0.00 24 CYS A N 10
ATOM 5955 C CA . CYS A 1 24 ? -1.474 -1.472 2.835 1.00 0.00 24 CYS A CA 10
ATOM 5956 C C . CYS A 1 24 ? -0.560 -0.992 3.964 1.00 0.00 24 CYS A C 10
ATOM 5957 O O . CYS A 1 24 ? -0.323 0.203 4.082 1.00 0.00 24 CYS A O 10
ATOM 5964 N N . ALA A 1 25 ? -0.109 -1.902 4.833 1.00 0.00 25 ALA A N 10
ATOM 5965 C CA . ALA A 1 25 ? 0.850 -1.607 5.893 1.00 0.00 25 ALA A CA 10
ATOM 5966 C C . ALA A 1 25 ? 2.098 -2.465 5.773 1.00 0.00 25 ALA A C 10
ATOM 5967 O O . ALA A 1 25 ? 3.188 -1.915 5.643 1.00 0.00 25 ALA A O 10
ATOM 5974 N N . ASN A 1 26 ? 1.950 -3.795 5.736 1.00 0.00 26 ASN A N 10
ATOM 5975 C CA . ASN A 1 26 ? 3.099 -4.676 5.496 1.00 0.00 26 ASN A CA 10
ATOM 5976 C C . ASN A 1 26 ? 3.813 -4.295 4.200 1.00 0.00 26 ASN A C 10
ATOM 5977 O O . ASN A 1 26 ? 5.040 -4.320 4.139 1.00 0.00 26 ASN A O 10
ATOM 5988 N N . CYS A 1 27 ? 3.031 -3.865 3.200 1.00 0.00 27 CYS A N 10
ATOM 5989 C CA . CYS A 1 27 ? 3.514 -3.388 1.915 1.00 0.00 27 CYS A CA 10
ATOM 5990 C C . CYS A 1 27 ? 4.452 -2.181 2.025 1.00 0.00 27 CYS A C 10
ATOM 5991 O O . CYS A 1 27 ? 4.925 -1.755 0.988 1.00 0.00 27 CYS A O 10
ATOM 5998 N N . LEU A 1 28 ? 4.741 -1.597 3.195 1.00 0.00 28 LEU A N 10
ATOM 5999 C CA . LEU A 1 28 ? 5.732 -0.550 3.359 1.00 0.00 28 LEU A CA 10
ATOM 6000 C C . LEU A 1 28 ? 6.998 -1.072 4.015 1.00 0.00 28 LEU A C 10
ATOM 6001 O O . LEU A 1 28 ? 8.089 -0.787 3.522 1.00 0.00 28 LEU A O 10
ATOM 6017 N N . ALA A 1 29 ? 6.867 -1.743 5.161 1.00 0.00 29 ALA A N 10
ATOM 6018 C CA . ALA A 1 29 ? 8.008 -2.146 5.968 1.00 0.00 29 ALA A CA 10
ATOM 6019 C C . ALA A 1 29 ? 8.688 -3.334 5.295 1.00 0.00 29 ALA A C 10
ATOM 6020 O O . ALA A 1 29 ? 9.714 -3.171 4.631 1.00 0.00 29 ALA A O 10
ATOM 6027 N N . GLY A 1 30 ? 8.109 -4.525 5.421 1.00 0.00 30 GLY A N 10
ATOM 6028 C CA . GLY A 1 30 ? 8.655 -5.724 4.821 1.00 0.00 30 GLY A CA 10
ATOM 6029 C C . GLY A 1 30 ? 8.178 -5.853 3.386 1.00 0.00 30 GLY A C 10
ATOM 6030 O O . GLY A 1 30 ? 7.495 -6.831 3.075 1.00 0.00 30 GLY A O 10
ATOM 6034 N N . TYR A 1 31 ? 8.534 -4.897 2.511 1.00 0.00 31 TYR A N 10
ATOM 6035 C CA . TYR A 1 31 ? 7.962 -4.846 1.175 1.00 0.00 31 TYR A CA 10
ATOM 6036 C C . TYR A 1 31 ? 8.933 -5.205 0.031 1.00 0.00 31 TYR A C 10
ATOM 6037 O O . TYR A 1 31 ? 8.844 -4.610 -1.045 1.00 0.00 31 TYR A O 10
ATOM 6055 N N . PRO A 1 32 ? 9.687 -6.311 0.056 1.00 0.00 32 PRO A N 10
ATOM 6056 C CA . PRO A 1 32 ? 10.571 -6.590 -1.060 1.00 0.00 32 PRO A CA 10
ATOM 6057 C C . PRO A 1 32 ? 9.744 -7.040 -2.272 1.00 0.00 32 PRO A C 10
ATOM 6058 O O . PRO A 1 32 ? 10.097 -6.752 -3.414 1.00 0.00 32 PRO A O 10
ATOM 6069 N N . ALA A 1 33 ? 8.590 -7.662 -2.010 1.00 0.00 33 ALA A N 10
ATOM 6070 C CA . ALA A 1 33 ? 7.696 -8.233 -3.005 1.00 0.00 33 ALA A CA 10
ATOM 6071 C C . ALA A 1 33 ? 6.495 -7.333 -3.323 1.00 0.00 33 ALA A C 10
ATOM 6072 O O . ALA A 1 33 ? 5.672 -7.692 -4.164 1.00 0.00 33 ALA A O 10
ATOM 6079 N N . GLY A 1 34 ? 6.356 -6.174 -2.671 1.00 0.00 34 GLY A N 10
ATOM 6080 C CA . GLY A 1 34 ? 5.138 -5.374 -2.734 1.00 0.00 34 GLY A CA 10
ATOM 6081 C C . GLY A 1 34 ? 4.828 -4.871 -4.141 1.00 0.00 34 GLY A C 10
ATOM 6082 O O . GLY A 1 34 ? 3.671 -4.910 -4.557 1.00 0.00 34 GLY A O 10
ATOM 6086 N N . CYS A 1 35 ? 5.854 -4.480 -4.897 1.00 0.00 35 CYS A N 10
ATOM 6087 C CA . CYS A 1 35 ? 5.759 -4.088 -6.303 1.00 0.00 35 CYS A CA 10
ATOM 6088 C C . CYS A 1 35 ? 5.251 -5.211 -7.205 1.00 0.00 35 CYS A C 10
ATOM 6089 O O . CYS A 1 35 ? 4.926 -4.958 -8.362 1.00 0.00 35 CYS A O 10
ATOM 6096 N N . SER A 1 36 ? 5.234 -6.449 -6.714 1.00 0.00 36 SER A N 10
ATOM 6097 C CA . SER A 1 36 ? 4.777 -7.616 -7.438 1.00 0.00 36 SER A CA 10
ATOM 6098 C C . SER A 1 36 ? 3.440 -8.117 -6.868 1.00 0.00 36 SER A C 10
ATOM 6099 O O . SER A 1 36 ? 2.745 -8.906 -7.503 1.00 0.00 36 SER A O 10
ATOM 6107 N N . ASN A 1 37 ? 3.059 -7.651 -5.675 1.00 0.00 37 ASN A N 10
ATOM 6108 C CA . ASN A 1 37 ? 1.768 -7.908 -5.062 1.00 0.00 37 ASN A CA 10
ATOM 6109 C C . ASN A 1 37 ? 0.785 -6.966 -5.737 1.00 0.00 37 ASN A C 10
ATOM 6110 O O . ASN A 1 37 ? 0.744 -5.802 -5.348 1.00 0.00 37 ASN A O 10
ATOM 6121 N N . SER A 1 38 ? 0.040 -7.387 -6.760 1.00 0.00 38 SER A N 10
ATOM 6122 C CA . SER A 1 38 ? -0.804 -6.499 -7.563 1.00 0.00 38 SER A CA 10
ATOM 6123 C C . SER A 1 38 ? -1.720 -5.639 -6.673 1.00 0.00 38 SER A C 10
ATOM 6124 O O . SER A 1 38 ? -1.902 -4.454 -6.965 1.00 0.00 38 SER A O 10
ATOM 6132 N N . ASP A 1 39 ? -2.223 -6.186 -5.559 1.00 0.00 39 ASP A N 10
ATOM 6133 C CA . ASP A 1 39 ? -3.056 -5.450 -4.600 1.00 0.00 39 ASP A CA 10
ATOM 6134 C C . ASP A 1 39 ? -2.318 -4.268 -3.958 1.00 0.00 39 ASP A C 10
ATOM 6135 O O . ASP A 1 39 ? -2.926 -3.225 -3.736 1.00 0.00 39 ASP A O 10
ATOM 6144 N N . CYS A 1 40 ? -1.005 -4.375 -3.724 1.00 0.00 40 CYS A N 10
ATOM 6145 C CA . CYS A 1 40 ? -0.166 -3.315 -3.154 1.00 0.00 40 CYS A CA 10
ATOM 6146 C C . CYS A 1 40 ? 0.606 -2.540 -4.220 1.00 0.00 40 CYS A C 10
ATOM 6147 O O . CYS A 1 40 ? 1.149 -1.484 -3.919 1.00 0.00 40 CYS A O 10
ATOM 6154 N N . THR A 1 41 ? 0.655 -3.034 -5.450 1.00 0.00 41 THR A N 10
ATOM 6155 C CA . THR A 1 41 ? 1.507 -2.526 -6.502 1.00 0.00 41 THR A CA 10
ATOM 6156 C C . THR A 1 41 ? 1.148 -1.082 -6.829 1.00 0.00 41 THR A C 10
ATOM 6157 O O . THR A 1 41 ? 2.031 -0.240 -6.760 1.00 0.00 41 THR A O 10
ATOM 6168 N N . ALA A 1 42 ? -0.105 -0.755 -7.171 1.00 0.00 42 ALA A N 10
ATOM 6169 C CA . ALA A 1 42 ? -0.424 0.618 -7.562 1.00 0.00 42 ALA A CA 10
ATOM 6170 C C . ALA A 1 42 ? -0.264 1.580 -6.380 1.00 0.00 42 ALA A C 10
ATOM 6171 O O . ALA A 1 42 ? 0.210 2.695 -6.578 1.00 0.00 42 ALA A O 10
ATOM 6178 N N . PHE A 1 43 ? -0.569 1.148 -5.151 1.00 0.00 43 PHE A N 10
ATOM 6179 C CA . PHE A 1 43 ? -0.270 1.921 -3.948 1.00 0.00 43 PHE A CA 10
ATOM 6180 C C . PHE A 1 43 ? 1.217 2.257 -3.926 1.00 0.00 43 PHE A C 10
ATOM 6181 O O . PHE A 1 43 ? 1.590 3.424 -3.843 1.00 0.00 43 PHE A O 10
ATOM 6198 N N . LEU A 1 44 ? 2.083 1.246 -3.985 1.00 0.00 44 LEU A N 10
ATOM 6199 C CA . LEU A 1 44 ? 3.516 1.460 -3.890 1.00 0.00 44 LEU A CA 10
ATOM 6200 C C . LEU A 1 44 ? 4.111 2.175 -5.100 1.00 0.00 44 LEU A C 10
ATOM 6201 O O . LEU A 1 44 ? 5.087 2.908 -4.954 1.00 0.00 44 LEU A O 10
ATOM 6217 N N . SER A 1 45 ? 3.522 2.024 -6.275 1.00 0.00 45 SER A N 10
ATOM 6218 C CA . SER A 1 45 ? 3.850 2.747 -7.476 1.00 0.00 45 SER A CA 10
ATOM 6219 C C . SER A 1 45 ? 3.626 4.247 -7.237 1.00 0.00 45 SER A C 10
ATOM 6220 O O . SER A 1 45 ? 4.468 5.049 -7.641 1.00 0.00 45 SER A O 10
ATOM 6228 N N . GLN A 1 46 ? 2.566 4.647 -6.517 1.00 0.00 46 GLN A N 10
ATOM 6229 C CA . GLN A 1 46 ? 2.467 6.005 -5.990 1.00 0.00 46 GLN A CA 10
ATOM 6230 C C . GLN A 1 46 ? 3.551 6.195 -4.912 1.00 0.00 46 GLN A C 10
ATOM 6231 O O . GLN A 1 46 ? 4.524 6.912 -5.155 1.00 0.00 46 GLN A O 10
ATOM 6245 N N . CYS A 1 47 ? 3.429 5.537 -3.750 1.00 0.00 47 CYS A N 10
ATOM 6246 C CA . CYS A 1 47 ? 4.142 5.903 -2.524 1.00 0.00 47 CYS A CA 10
ATOM 6247 C C . CYS A 1 47 ? 5.667 5.804 -2.641 1.00 0.00 47 CYS A C 10
ATOM 6248 O O . CYS A 1 47 ? 6.378 6.705 -2.199 1.00 0.00 47 CYS A O 10
ATOM 6255 N N . TYR A 1 48 ? 6.200 4.736 -3.227 1.00 0.00 48 TYR A N 10
ATOM 6256 C CA . TYR A 1 48 ? 7.638 4.536 -3.419 1.00 0.00 48 TYR A CA 10
ATOM 6257 C C . TYR A 1 48 ? 8.131 5.015 -4.785 1.00 0.00 48 TYR A C 10
ATOM 6258 O O . TYR A 1 48 ? 9.339 5.121 -4.986 1.00 0.00 48 TYR A O 10
ATOM 6276 N N . GLY A 1 49 ? 7.223 5.212 -5.741 1.00 0.00 49 GLY A N 10
ATOM 6277 C CA . GLY A 1 49 ? 7.568 5.317 -7.152 1.00 0.00 49 GLY A CA 10
ATOM 6278 C C . GLY A 1 49 ? 7.684 3.938 -7.816 1.00 0.00 49 GLY A C 10
ATOM 6279 O O . GLY A 1 49 ? 7.789 3.863 -9.037 1.00 0.00 49 GLY A O 10
ATOM 6283 N N . GLY A 1 50 ? 7.614 2.851 -7.036 1.00 0.00 50 GLY A N 10
ATOM 6284 C CA . GLY A 1 50 ? 7.795 1.481 -7.491 1.00 0.00 50 GLY A CA 10
ATOM 6285 C C . GLY A 1 50 ? 9.277 1.099 -7.462 1.00 0.00 50 GLY A C 10
ATOM 6286 O O . GLY A 1 50 ? 10.043 1.557 -8.309 1.00 0.00 50 GLY A O 10
ATOM 6290 N N . CYS A 1 51 ? 9.633 0.250 -6.490 1.00 0.00 51 CYS A N 10
ATOM 6291 C CA . CYS A 1 51 ? 10.971 -0.160 -6.069 1.00 0.00 51 CYS A CA 10
ATOM 6292 C C . CYS A 1 51 ? 11.993 -0.258 -7.202 1.00 0.00 51 CYS A C 10
ATOM 6293 O O . CYS A 1 51 ? 12.776 0.698 -7.362 1.00 0.00 51 CYS A O 10
ATOM 6301 N N . GLY A 1 1 ? -7.654 -8.510 -2.310 1.00 0.00 1 GLY A N 11
ATOM 6302 C CA . GLY A 1 1 ? -7.044 -7.208 -2.044 1.00 0.00 1 GLY A CA 11
ATOM 6303 C C . GLY A 1 1 ? -7.588 -6.614 -0.762 1.00 0.00 1 GLY A C 11
ATOM 6304 O O . GLY A 1 1 ? -8.760 -6.794 -0.431 1.00 0.00 1 GLY A O 11
ATOM 6310 N N . GLU A 1 2 ? -6.733 -5.890 -0.055 1.00 0.00 2 GLU A N 11
ATOM 6311 C CA . GLU A 1 2 ? -7.035 -5.025 1.072 1.00 0.00 2 GLU A CA 11
ATOM 6312 C C . GLU A 1 2 ? -6.589 -3.605 0.772 1.00 0.00 2 GLU A C 11
ATOM 6313 O O . GLU A 1 2 ? -7.299 -2.651 1.082 1.00 0.00 2 GLU A O 11
ATOM 6325 N N . CYS A 1 3 ? -5.422 -3.467 0.141 1.00 0.00 3 CYS A N 11
ATOM 6326 C CA . CYS A 1 3 ? -4.912 -2.168 -0.204 1.00 0.00 3 CYS A CA 11
ATOM 6327 C C . CYS A 1 3 ? -5.778 -1.575 -1.328 1.00 0.00 3 CYS A C 11
ATOM 6328 O O . CYS A 1 3 ? -6.084 -0.382 -1.321 1.00 0.00 3 CYS A O 11
ATOM 6335 N N . GLU A 1 4 ? -6.226 -2.423 -2.266 1.00 0.00 4 GLU A N 11
ATOM 6336 C CA . GLU A 1 4 ? -7.216 -2.074 -3.286 1.00 0.00 4 GLU A CA 11
ATOM 6337 C C . GLU A 1 4 ? -8.490 -1.518 -2.643 1.00 0.00 4 GLU A C 11
ATOM 6338 O O . GLU A 1 4 ? -8.956 -0.454 -3.044 1.00 0.00 4 GLU A O 11
ATOM 6350 N N . GLN A 1 5 ? -9.026 -2.182 -1.613 1.00 0.00 5 GLN A N 11
ATOM 6351 C CA . GLN A 1 5 ? -10.261 -1.745 -0.970 1.00 0.00 5 GLN A CA 11
ATOM 6352 C C . GLN A 1 5 ? -10.098 -0.359 -0.341 1.00 0.00 5 GLN A C 11
ATOM 6353 O O . GLN A 1 5 ? -11.065 0.409 -0.308 1.00 0.00 5 GLN A O 11
ATOM 6367 N N . CYS A 1 6 ? -8.901 -0.028 0.149 1.00 0.00 6 CYS A N 11
ATOM 6368 C CA . CYS A 1 6 ? -8.599 1.293 0.674 1.00 0.00 6 CYS A CA 11
ATOM 6369 C C . CYS A 1 6 ? -8.595 2.342 -0.429 1.00 0.00 6 CYS A C 11
ATOM 6370 O O . CYS A 1 6 ? -9.257 3.373 -0.283 1.00 0.00 6 CYS A O 11
ATOM 6377 N N . PHE A 1 7 ? -7.869 2.070 -1.517 1.00 0.00 7 PHE A N 11
ATOM 6378 C CA . PHE A 1 7 ? -7.819 2.942 -2.682 1.00 0.00 7 PHE A CA 11
ATOM 6379 C C . PHE A 1 7 ? -9.230 3.233 -3.181 1.00 0.00 7 PHE A C 11
ATOM 6380 O O . PHE A 1 7 ? -9.558 4.380 -3.475 1.00 0.00 7 PHE A O 11
ATOM 6397 N N . SER A 1 8 ? -10.064 2.195 -3.248 1.00 0.00 8 SER A N 11
ATOM 6398 C CA . SER A 1 8 ? -11.406 2.275 -3.776 1.00 0.00 8 SER A CA 11
ATOM 6399 C C . SER A 1 8 ? -12.297 3.224 -2.972 1.00 0.00 8 SER A C 11
ATOM 6400 O O . SER A 1 8 ? -13.185 3.836 -3.569 1.00 0.00 8 SER A O 11
ATOM 6408 N N . ASP A 1 9 ? -12.052 3.439 -1.673 1.00 0.00 9 ASP A N 11
ATOM 6409 C CA . ASP A 1 9 ? -12.775 4.461 -0.903 1.00 0.00 9 ASP A CA 11
ATOM 6410 C C . ASP A 1 9 ? -12.056 5.820 -1.016 1.00 0.00 9 ASP A C 11
ATOM 6411 O O . ASP A 1 9 ? -12.070 6.653 -0.109 1.00 0.00 9 ASP A O 11
ATOM 6420 N N . GLY A 1 10 ? -11.502 6.099 -2.199 1.00 0.00 10 GLY A N 11
ATOM 6421 C CA . GLY A 1 10 ? -10.776 7.309 -2.538 1.00 0.00 10 GLY A CA 11
ATOM 6422 C C . GLY A 1 10 ? -9.606 7.572 -1.604 1.00 0.00 10 GLY A C 11
ATOM 6423 O O . GLY A 1 10 ? -9.512 8.668 -1.048 1.00 0.00 10 GLY A O 11
ATOM 6427 N N . GLY A 1 11 ? -8.726 6.591 -1.407 1.00 0.00 11 GLY A N 11
ATOM 6428 C CA . GLY A 1 11 ? -7.488 6.747 -0.646 1.00 0.00 11 GLY A CA 11
ATOM 6429 C C . GLY A 1 11 ? -6.283 6.654 -1.574 1.00 0.00 11 GLY A C 11
ATOM 6430 O O . GLY A 1 11 ? -6.430 6.150 -2.689 1.00 0.00 11 GLY A O 11
ATOM 6434 N N . ASP A 1 12 ? -5.109 7.142 -1.151 1.00 0.00 12 ASP A N 11
ATOM 6435 C CA . ASP A 1 12 ? -3.862 6.932 -1.902 1.00 0.00 12 ASP A CA 11
ATOM 6436 C C . ASP A 1 12 ? -2.862 6.213 -0.989 1.00 0.00 12 ASP A C 11
ATOM 6437 O O . ASP A 1 12 ? -2.961 5.007 -0.807 1.00 0.00 12 ASP A O 11
ATOM 6446 N N . CYS A 1 13 ? -1.959 6.943 -0.322 1.00 0.00 13 CYS A N 11
ATOM 6447 C CA . CYS A 1 13 ? -0.895 6.377 0.512 1.00 0.00 13 CYS A CA 11
ATOM 6448 C C . CYS A 1 13 ? -1.141 6.731 1.973 1.00 0.00 13 CYS A C 11
ATOM 6449 O O . CYS A 1 13 ? -1.334 5.874 2.838 1.00 0.00 13 CYS A O 11
ATOM 6456 N N . THR A 1 14 ? -1.126 8.028 2.247 1.00 0.00 14 THR A N 11
ATOM 6457 C CA . THR A 1 14 ? -1.168 8.614 3.574 1.00 0.00 14 THR A CA 11
ATOM 6458 C C . THR A 1 14 ? -2.531 8.452 4.245 1.00 0.00 14 THR A C 11
ATOM 6459 O O . THR A 1 14 ? -2.615 8.582 5.468 1.00 0.00 14 THR A O 11
ATOM 6470 N N . THR A 1 15 ? -3.577 8.099 3.501 1.00 0.00 15 THR A N 11
ATOM 6471 C CA . THR A 1 15 ? -4.856 7.682 4.074 1.00 0.00 15 THR A CA 11
ATOM 6472 C C . THR A 1 15 ? -5.136 6.184 3.804 1.00 0.00 15 THR A C 11
ATOM 6473 O O . THR A 1 15 ? -6.291 5.776 3.698 1.00 0.00 15 THR A O 11
ATOM 6484 N N . CYS A 1 16 ? -4.097 5.337 3.817 1.00 0.00 16 CYS A N 11
ATOM 6485 C CA . CYS A 1 16 ? -4.194 3.890 3.593 1.00 0.00 16 CYS A CA 11
ATOM 6486 C C . CYS A 1 16 ? -3.082 3.117 4.319 1.00 0.00 16 CYS A C 11
ATOM 6487 O O . CYS A 1 16 ? -2.780 1.975 3.963 1.00 0.00 16 CYS A O 11
ATOM 6494 N N . PHE A 1 17 ? -2.456 3.710 5.340 1.00 0.00 17 PHE A N 11
ATOM 6495 C CA . PHE A 1 17 ? -1.348 3.086 6.058 1.00 0.00 17 PHE A CA 11
ATOM 6496 C C . PHE A 1 17 ? -1.518 3.134 7.574 1.00 0.00 17 PHE A C 11
ATOM 6497 O O . PHE A 1 17 ? -0.985 2.265 8.269 1.00 0.00 17 PHE A O 11
ATOM 6514 N N . ASN A 1 18 ? -2.203 4.156 8.096 1.00 0.00 18 ASN A N 11
ATOM 6515 C CA . ASN A 1 18 ? -2.392 4.526 9.506 1.00 0.00 18 ASN A CA 11
ATOM 6516 C C . ASN A 1 18 ? -1.089 4.677 10.317 1.00 0.00 18 ASN A C 11
ATOM 6517 O O . ASN A 1 18 ? -1.109 5.088 11.474 1.00 0.00 18 ASN A O 11
ATOM 6528 N N . ASN A 1 19 ? 0.061 4.447 9.684 1.00 0.00 19 ASN A N 11
ATOM 6529 C CA . ASN A 1 19 ? 1.401 4.314 10.237 1.00 0.00 19 ASN A CA 11
ATOM 6530 C C . ASN A 1 19 ? 1.650 2.918 10.799 1.00 0.00 19 ASN A C 11
ATOM 6531 O O . ASN A 1 19 ? 1.911 2.736 11.988 1.00 0.00 19 ASN A O 11
ATOM 6542 N N . GLY A 1 20 ? 1.568 1.925 9.908 1.00 0.00 20 GLY A N 11
ATOM 6543 C CA . GLY A 1 20 ? 1.912 0.538 10.190 1.00 0.00 20 GLY A CA 11
ATOM 6544 C C . GLY A 1 20 ? 0.780 -0.188 10.906 1.00 0.00 20 GLY A C 11
ATOM 6545 O O . GLY A 1 20 ? 1.027 -1.061 11.741 1.00 0.00 20 GLY A O 11
ATOM 6549 N N . THR A 1 21 ? -0.456 0.229 10.639 1.00 0.00 21 THR A N 11
ATOM 6550 C CA . THR A 1 21 ? -1.621 -0.028 11.476 1.00 0.00 21 THR A CA 11
ATOM 6551 C C . THR A 1 21 ? -2.922 0.066 10.654 1.00 0.00 21 THR A C 11
ATOM 6552 O O . THR A 1 21 ? -3.997 0.301 11.214 1.00 0.00 21 THR A O 11
ATOM 6563 N N . GLY A 1 22 ? -2.821 0.001 9.323 1.00 0.00 22 GLY A N 11
ATOM 6564 C CA . GLY A 1 22 ? -3.874 0.233 8.344 1.00 0.00 22 GLY A CA 11
ATOM 6565 C C . GLY A 1 22 ? -3.752 -0.772 7.199 1.00 0.00 22 GLY A C 11
ATOM 6566 O O . GLY A 1 22 ? -2.862 -1.621 7.234 1.00 0.00 22 GLY A O 11
ATOM 6570 N N . PRO A 1 23 ? -4.618 -0.699 6.178 1.00 0.00 23 PRO A N 11
ATOM 6571 C CA . PRO A 1 23 ? -4.928 -1.820 5.304 1.00 0.00 23 PRO A CA 11
ATOM 6572 C C . PRO A 1 23 ? -3.684 -2.296 4.565 1.00 0.00 23 PRO A C 11
ATOM 6573 O O . PRO A 1 23 ? -3.326 -3.470 4.661 1.00 0.00 23 PRO A O 11
ATOM 6584 N N . CYS A 1 24 ? -2.997 -1.386 3.872 1.00 0.00 24 CYS A N 11
ATOM 6585 C CA . CYS A 1 24 ? -1.853 -1.743 3.043 1.00 0.00 24 CYS A CA 11
ATOM 6586 C C . CYS A 1 24 ? -0.568 -2.000 3.857 1.00 0.00 24 CYS A C 11
ATOM 6587 O O . CYS A 1 24 ? 0.495 -2.121 3.257 1.00 0.00 24 CYS A O 11
ATOM 6594 N N . ALA A 1 25 ? -0.600 -2.017 5.196 1.00 0.00 25 ALA A N 11
ATOM 6595 C CA . ALA A 1 25 ? 0.573 -1.777 6.034 1.00 0.00 25 ALA A CA 11
ATOM 6596 C C . ALA A 1 25 ? 1.786 -2.661 5.767 1.00 0.00 25 ALA A C 11
ATOM 6597 O O . ALA A 1 25 ? 2.896 -2.128 5.673 1.00 0.00 25 ALA A O 11
ATOM 6604 N N . ASN A 1 26 ? 1.597 -3.973 5.622 1.00 0.00 26 ASN A N 11
ATOM 6605 C CA . ASN A 1 26 ? 2.725 -4.875 5.374 1.00 0.00 26 ASN A CA 11
ATOM 6606 C C . ASN A 1 26 ? 3.507 -4.493 4.110 1.00 0.00 26 ASN A C 11
ATOM 6607 O O . ASN A 1 26 ? 4.708 -4.756 4.030 1.00 0.00 26 ASN A O 11
ATOM 6618 N N . CYS A 1 27 ? 2.844 -3.817 3.163 1.00 0.00 27 CYS A N 11
ATOM 6619 C CA . CYS A 1 27 ? 3.413 -3.388 1.895 1.00 0.00 27 CYS A CA 11
ATOM 6620 C C . CYS A 1 27 ? 4.446 -2.277 2.070 1.00 0.00 27 CYS A C 11
ATOM 6621 O O . CYS A 1 27 ? 4.991 -1.828 1.076 1.00 0.00 27 CYS A O 11
ATOM 6628 N N . LEU A 1 28 ? 4.719 -1.766 3.275 1.00 0.00 28 LEU A N 11
ATOM 6629 C CA . LEU A 1 28 ? 5.694 -0.711 3.490 1.00 0.00 28 LEU A CA 11
ATOM 6630 C C . LEU A 1 28 ? 6.911 -1.288 4.190 1.00 0.00 28 LEU A C 11
ATOM 6631 O O . LEU A 1 28 ? 8.030 -1.195 3.681 1.00 0.00 28 LEU A O 11
ATOM 6647 N N . ALA A 1 29 ? 6.688 -1.846 5.381 1.00 0.00 29 ALA A N 11
ATOM 6648 C CA . ALA A 1 29 ? 7.725 -2.117 6.366 1.00 0.00 29 ALA A CA 11
ATOM 6649 C C . ALA A 1 29 ? 8.545 -3.363 6.066 1.00 0.00 29 ALA A C 11
ATOM 6650 O O . ALA A 1 29 ? 9.549 -3.601 6.740 1.00 0.00 29 ALA A O 11
ATOM 6657 N N . GLY A 1 30 ? 8.133 -4.164 5.094 1.00 0.00 30 GLY A N 11
ATOM 6658 C CA . GLY A 1 30 ? 8.895 -5.286 4.595 1.00 0.00 30 GLY A CA 11
ATOM 6659 C C . GLY A 1 30 ? 8.295 -5.608 3.251 1.00 0.00 30 GLY A C 11
ATOM 6660 O O . GLY A 1 30 ? 7.468 -6.518 3.166 1.00 0.00 30 GLY A O 11
ATOM 6664 N N . TYR A 1 31 ? 8.642 -4.820 2.225 1.00 0.00 31 TYR A N 11
ATOM 6665 C CA . TYR A 1 31 ? 7.908 -4.894 0.966 1.00 0.00 31 TYR A CA 11
ATOM 6666 C C . TYR A 1 31 ? 8.714 -5.429 -0.236 1.00 0.00 31 TYR A C 11
ATOM 6667 O O . TYR A 1 31 ? 8.535 -4.959 -1.363 1.00 0.00 31 TYR A O 11
ATOM 6685 N N . PRO A 1 32 ? 9.416 -6.571 -0.138 1.00 0.00 32 PRO A N 11
ATOM 6686 C CA . PRO A 1 32 ? 10.198 -7.057 -1.260 1.00 0.00 32 PRO A CA 11
ATOM 6687 C C . PRO A 1 32 ? 9.309 -7.860 -2.229 1.00 0.00 32 PRO A C 11
ATOM 6688 O O . PRO A 1 32 ? 9.797 -8.366 -3.243 1.00 0.00 32 PRO A O 11
ATOM 6699 N N . ALA A 1 33 ? 8.019 -8.047 -1.917 1.00 0.00 33 ALA A N 11
ATOM 6700 C CA . ALA A 1 33 ? 7.021 -8.602 -2.824 1.00 0.00 33 ALA A CA 11
ATOM 6701 C C . ALA A 1 33 ? 6.048 -7.534 -3.331 1.00 0.00 33 ALA A C 11
ATOM 6702 O O . ALA A 1 33 ? 5.267 -7.822 -4.235 1.00 0.00 33 ALA A O 11
ATOM 6709 N N . GLY A 1 34 ? 6.072 -6.322 -2.774 1.00 0.00 34 GLY A N 11
ATOM 6710 C CA . GLY A 1 34 ? 5.014 -5.339 -2.944 1.00 0.00 34 GLY A CA 11
ATOM 6711 C C . GLY A 1 34 ? 4.899 -4.814 -4.365 1.00 0.00 34 GLY A C 11
ATOM 6712 O O . GLY A 1 34 ? 3.792 -4.585 -4.841 1.00 0.00 34 GLY A O 11
ATOM 6716 N N . CYS A 1 35 ? 6.025 -4.646 -5.056 1.00 0.00 35 CYS A N 11
ATOM 6717 C CA . CYS A 1 35 ? 6.042 -4.209 -6.448 1.00 0.00 35 CYS A CA 11
ATOM 6718 C C . CYS A 1 35 ? 5.413 -5.260 -7.362 1.00 0.00 35 CYS A C 11
ATOM 6719 O O . CYS A 1 35 ? 4.871 -4.960 -8.426 1.00 0.00 35 CYS A O 11
ATOM 6726 N N . SER A 1 36 ? 5.546 -6.523 -6.977 1.00 0.00 36 SER A N 11
ATOM 6727 C CA . SER A 1 36 ? 5.062 -7.679 -7.691 1.00 0.00 36 SER A CA 11
ATOM 6728 C C . SER A 1 36 ? 3.591 -7.937 -7.323 1.00 0.00 36 SER A C 11
ATOM 6729 O O . SER A 1 36 ? 2.826 -8.339 -8.200 1.00 0.00 36 SER A O 11
ATOM 6737 N N . ASN A 1 37 ? 3.170 -7.629 -6.093 1.00 0.00 37 ASN A N 11
ATOM 6738 C CA . ASN A 1 37 ? 1.833 -7.864 -5.551 1.00 0.00 37 ASN A CA 11
ATOM 6739 C C . ASN A 1 37 ? 0.885 -6.797 -6.084 1.00 0.00 37 ASN A C 11
ATOM 6740 O O . ASN A 1 37 ? 0.813 -5.720 -5.501 1.00 0.00 37 ASN A O 11
ATOM 6751 N N . SER A 1 38 ? 0.116 -7.080 -7.137 1.00 0.00 38 SER A N 11
ATOM 6752 C CA . SER A 1 38 ? -0.771 -6.108 -7.789 1.00 0.00 38 SER A CA 11
ATOM 6753 C C . SER A 1 38 ? -1.732 -5.401 -6.807 1.00 0.00 38 SER A C 11
ATOM 6754 O O . SER A 1 38 ? -2.144 -4.272 -7.071 1.00 0.00 38 SER A O 11
ATOM 6762 N N . ASP A 1 39 ? -2.066 -6.029 -5.668 1.00 0.00 39 ASP A N 11
ATOM 6763 C CA . ASP A 1 39 ? -2.874 -5.442 -4.592 1.00 0.00 39 ASP A CA 11
ATOM 6764 C C . ASP A 1 39 ? -2.209 -4.195 -4.020 1.00 0.00 39 ASP A C 11
ATOM 6765 O O . ASP A 1 39 ? -2.890 -3.208 -3.755 1.00 0.00 39 ASP A O 11
ATOM 6774 N N . CYS A 1 40 ? -0.881 -4.197 -3.911 1.00 0.00 40 CYS A N 11
ATOM 6775 C CA . CYS A 1 40 ? -0.064 -3.129 -3.356 1.00 0.00 40 CYS A CA 11
ATOM 6776 C C . CYS A 1 40 ? 0.775 -2.413 -4.407 1.00 0.00 40 CYS A C 11
ATOM 6777 O O . CYS A 1 40 ? 1.302 -1.349 -4.104 1.00 0.00 40 CYS A O 11
ATOM 6784 N N . THR A 1 41 ? 0.868 -2.927 -5.627 1.00 0.00 41 THR A N 11
ATOM 6785 C CA . THR A 1 41 ? 1.644 -2.341 -6.693 1.00 0.00 41 THR A CA 11
ATOM 6786 C C . THR A 1 41 ? 1.265 -0.883 -6.923 1.00 0.00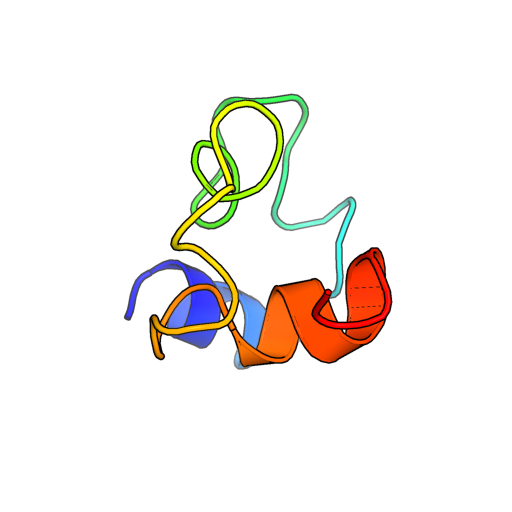 41 THR A C 11
ATOM 6787 O O . THR A 1 41 ? 2.158 -0.048 -6.896 1.00 0.00 41 THR A O 11
ATOM 6798 N N . ALA A 1 42 ? -0.010 -0.565 -7.175 1.00 0.00 42 ALA A N 11
ATOM 6799 C CA . ALA A 1 42 ? -0.428 0.787 -7.540 1.00 0.00 42 ALA A CA 11
ATOM 6800 C C . ALA A 1 42 ? -0.248 1.753 -6.371 1.00 0.00 42 ALA A C 11
ATOM 6801 O O . ALA A 1 42 ? 0.163 2.891 -6.588 1.00 0.00 42 ALA A O 11
ATOM 6808 N N . PHE A 1 43 ? -0.516 1.297 -5.146 1.00 0.00 43 PHE A N 11
ATOM 6809 C CA . PHE A 1 43 ? -0.201 2.022 -3.924 1.00 0.00 43 PHE A CA 11
ATOM 6810 C C . PHE A 1 43 ? 1.290 2.344 -3.936 1.00 0.00 43 PHE A C 11
ATOM 6811 O O . PHE A 1 43 ? 1.680 3.503 -3.984 1.00 0.00 43 PHE A O 11
ATOM 6828 N N . LEU A 1 44 ? 2.150 1.330 -3.944 1.00 0.00 44 LEU A N 11
ATOM 6829 C CA . LEU A 1 44 ? 3.584 1.527 -3.824 1.00 0.00 44 LEU A CA 11
ATOM 6830 C C . LEU A 1 44 ? 4.213 2.261 -5.011 1.00 0.00 44 LEU A C 11
ATOM 6831 O O . LEU A 1 44 ? 5.169 3.011 -4.826 1.00 0.00 44 LEU A O 11
ATOM 6847 N N . SER A 1 45 ? 3.665 2.112 -6.210 1.00 0.00 45 SER A N 11
ATOM 6848 C CA . SER A 1 45 ? 3.954 2.918 -7.378 1.00 0.00 45 SER A CA 11
ATOM 6849 C C . SER A 1 45 ? 3.832 4.410 -7.022 1.00 0.00 45 SER A C 11
ATOM 6850 O O . SER A 1 45 ? 4.695 5.199 -7.399 1.00 0.00 45 SER A O 11
ATOM 6858 N N . GLN A 1 46 ? 2.828 4.795 -6.233 1.00 0.00 46 GLN A N 11
ATOM 6859 C CA . GLN A 1 46 ? 2.625 6.165 -5.784 1.00 0.00 46 GLN A CA 11
ATOM 6860 C C . GLN A 1 46 ? 3.425 6.526 -4.532 1.00 0.00 46 GLN A C 11
ATOM 6861 O O . GLN A 1 46 ? 3.790 7.690 -4.384 1.00 0.00 46 GLN A O 11
ATOM 6875 N N . CYS A 1 47 ? 3.627 5.599 -3.590 1.00 0.00 47 CYS A N 11
ATOM 6876 C CA . CYS A 1 47 ? 4.273 5.921 -2.309 1.00 0.00 47 CYS A CA 11
ATOM 6877 C C . CYS A 1 47 ? 5.801 5.837 -2.356 1.00 0.00 47 CYS A C 11
ATOM 6878 O O . CYS A 1 47 ? 6.446 6.521 -1.563 1.00 0.00 47 CYS A O 11
ATOM 6885 N N . TYR A 1 48 ? 6.351 4.983 -3.226 1.00 0.00 48 TYR A N 11
ATOM 6886 C CA . TYR A 1 48 ? 7.772 4.649 -3.356 1.00 0.00 48 TYR A CA 11
ATOM 6887 C C . TYR A 1 48 ? 8.324 4.936 -4.754 1.00 0.00 48 TYR A C 11
ATOM 6888 O O . TYR A 1 48 ? 9.542 4.954 -4.924 1.00 0.00 48 TYR A O 11
ATOM 6906 N N . GLY A 1 49 ? 7.475 5.082 -5.775 1.00 0.00 49 GLY A N 11
ATOM 6907 C CA . GLY A 1 49 ? 7.900 5.178 -7.170 1.00 0.00 49 GLY A CA 11
ATOM 6908 C C . GLY A 1 49 ? 8.173 3.813 -7.807 1.00 0.00 49 GLY A C 11
ATOM 6909 O O . GLY A 1 49 ? 8.668 3.752 -8.933 1.00 0.00 49 GLY A O 11
ATOM 6913 N N . GLY A 1 50 ? 7.857 2.719 -7.105 1.00 0.00 50 GLY A N 11
ATOM 6914 C CA . GLY A 1 50 ? 8.104 1.362 -7.559 1.00 0.00 50 GLY A CA 11
ATOM 6915 C C . GLY A 1 50 ? 9.570 0.990 -7.386 1.00 0.00 50 GLY A C 11
ATOM 6916 O O . GLY A 1 50 ? 10.427 1.534 -8.079 1.00 0.00 50 GLY A O 11
ATOM 6920 N N . CYS A 1 51 ? 9.834 0.086 -6.435 1.00 0.00 51 CYS A N 11
ATOM 6921 C CA . CYS A 1 51 ? 11.150 -0.331 -5.965 1.00 0.00 51 CYS A CA 11
ATOM 6922 C C . CYS A 1 51 ? 12.193 -0.368 -7.067 1.00 0.00 51 CYS A C 11
ATOM 6923 O O . CYS A 1 51 ? 11.996 -1.064 -8.093 1.00 0.00 51 CYS A O 11
ATOM 6931 N N . GLY A 1 1 ? -7.964 -7.947 -1.806 1.00 0.00 1 GLY A N 12
ATOM 6932 C CA . GLY A 1 1 ? -7.238 -7.602 -0.580 1.00 0.00 1 GLY A CA 12
ATOM 6933 C C . GLY A 1 1 ? -7.902 -6.432 0.116 1.00 0.00 1 GLY A C 12
ATOM 6934 O O . GLY A 1 1 ? -8.915 -5.898 -0.342 1.00 0.00 1 GLY A O 12
ATOM 6940 N N . GLU A 1 2 ? -7.357 -6.032 1.259 1.00 0.00 2 GLU A N 12
ATOM 6941 C CA . GLU A 1 2 ? -7.786 -4.847 1.984 1.00 0.00 2 GLU A CA 12
ATOM 6942 C C . GLU A 1 2 ? -7.246 -3.563 1.346 1.00 0.00 2 GLU A C 12
ATOM 6943 O O . GLU A 1 2 ? -7.881 -2.514 1.482 1.00 0.00 2 GLU A O 12
ATOM 6955 N N . CYS A 1 3 ? -6.084 -3.616 0.682 1.00 0.00 3 CYS A N 12
ATOM 6956 C CA . CYS A 1 3 ? -5.420 -2.418 0.185 1.00 0.00 3 CYS A CA 12
ATOM 6957 C C . CYS A 1 3 ? -6.222 -1.786 -0.944 1.00 0.00 3 CYS A C 12
ATOM 6958 O O . CYS A 1 3 ? -6.566 -0.607 -0.844 1.00 0.00 3 CYS A O 12
ATOM 6965 N N . GLU A 1 4 ? -6.564 -2.552 -1.984 1.00 0.00 4 GLU A N 12
ATOM 6966 C CA . GLU A 1 4 ? -7.322 -2.002 -3.108 1.00 0.00 4 GLU A CA 12
ATOM 6967 C C . GLU A 1 4 ? -8.681 -1.477 -2.634 1.00 0.00 4 GLU A C 12
ATOM 6968 O O . GLU A 1 4 ? -9.137 -0.466 -3.153 1.00 0.00 4 GLU A O 12
ATOM 6980 N N . GLN A 1 5 ? -9.285 -2.079 -1.603 1.00 0.00 5 GLN A N 12
ATOM 6981 C CA . GLN A 1 5 ? -10.545 -1.615 -1.026 1.00 0.00 5 GLN A CA 12
ATOM 6982 C C . GLN A 1 5 ? -10.398 -0.301 -0.253 1.00 0.00 5 GLN A C 12
ATOM 6983 O O . GLN A 1 5 ? -11.397 0.373 -0.010 1.00 0.00 5 GLN A O 12
ATOM 6997 N N . CYS A 1 6 ? -9.191 0.069 0.163 1.00 0.00 6 CYS A N 12
ATOM 6998 C CA . CYS A 1 6 ? -8.907 1.397 0.679 1.00 0.00 6 CYS A CA 12
ATOM 6999 C C . CYS A 1 6 ? -8.726 2.344 -0.501 1.00 0.00 6 CYS A C 12
ATOM 7000 O O . CYS A 1 6 ? -9.367 3.387 -0.570 1.00 0.00 6 CYS A O 12
ATOM 7007 N N . PHE A 1 7 ? -7.900 1.948 -1.470 1.00 0.00 7 PHE A N 12
ATOM 7008 C CA . PHE A 1 7 ? -7.624 2.724 -2.667 1.00 0.00 7 PHE A CA 12
ATOM 7009 C C . PHE A 1 7 ? -8.892 3.076 -3.452 1.00 0.00 7 PHE A C 12
ATOM 7010 O O . PHE A 1 7 ? -8.963 4.155 -4.034 1.00 0.00 7 PHE A O 12
ATOM 7027 N N . SER A 1 8 ? -9.888 2.189 -3.480 1.00 0.00 8 SER A N 12
ATOM 7028 C CA . SER A 1 8 ? -11.165 2.408 -4.143 1.00 0.00 8 SER A CA 12
ATOM 7029 C C . SER A 1 8 ? -11.946 3.558 -3.496 1.00 0.00 8 SER A C 12
ATOM 7030 O O . SER A 1 8 ? -12.785 4.182 -4.151 1.00 0.00 8 SER A O 12
ATOM 7038 N N . ASP A 1 9 ? -11.676 3.873 -2.231 1.00 0.00 9 ASP A N 12
ATOM 7039 C CA . ASP A 1 9 ? -12.234 5.050 -1.558 1.00 0.00 9 ASP A CA 12
ATOM 7040 C C . ASP A 1 9 ? -11.256 6.236 -1.640 1.00 0.00 9 ASP A C 12
ATOM 7041 O O . ASP A 1 9 ? -11.125 7.042 -0.718 1.00 0.00 9 ASP A O 12
ATOM 7050 N N . GLY A 1 10 ? -10.576 6.383 -2.782 1.00 0.00 10 GLY A N 12
ATOM 7051 C CA . GLY A 1 10 ? -9.725 7.527 -3.076 1.00 0.00 10 GLY A CA 12
ATOM 7052 C C . GLY A 1 10 ? -8.441 7.541 -2.250 1.00 0.00 10 GLY A C 12
ATOM 7053 O O . GLY A 1 10 ? -7.878 8.618 -2.023 1.00 0.00 10 GLY A O 12
ATOM 7057 N N . GLY A 1 11 ? -7.987 6.384 -1.768 1.00 0.00 11 GLY A N 12
ATOM 7058 C CA . GLY A 1 11 ? -6.731 6.261 -1.052 1.00 0.00 11 GLY A CA 12
ATOM 7059 C C . GLY A 1 11 ? -5.551 6.594 -1.972 1.00 0.00 11 GLY A C 12
ATOM 7060 O O . GLY A 1 11 ? -5.628 6.403 -3.188 1.00 0.00 11 GLY A O 12
ATOM 7064 N N . ASP A 1 12 ? -4.444 7.071 -1.390 1.00 0.00 12 ASP A N 12
ATOM 7065 C CA . ASP A 1 12 ? -3.199 7.340 -2.124 1.00 0.00 12 ASP A CA 12
ATOM 7066 C C . ASP A 1 12 ? -2.010 6.562 -1.587 1.00 0.00 12 ASP A C 12
ATOM 7067 O O . ASP A 1 12 ? -1.300 5.862 -2.305 1.00 0.00 12 ASP A O 12
ATOM 7076 N N . CYS A 1 13 ? -1.733 6.784 -0.311 1.00 0.00 13 CYS A N 12
ATOM 7077 C CA . CYS A 1 13 ? -0.781 6.049 0.492 1.00 0.00 13 CYS A CA 12
ATOM 7078 C C . CYS A 1 13 ? -1.122 6.324 1.947 1.00 0.00 13 CYS A C 12
ATOM 7079 O O . CYS A 1 13 ? -1.450 5.408 2.703 1.00 0.00 13 CYS A O 12
ATOM 7086 N N . THR A 1 14 ? -1.060 7.601 2.321 1.00 0.00 14 THR A N 12
ATOM 7087 C CA . THR A 1 14 ? -1.132 8.041 3.700 1.00 0.00 14 THR A CA 12
ATOM 7088 C C . THR A 1 14 ? -2.433 7.561 4.344 1.00 0.00 14 THR A C 12
ATOM 7089 O O . THR A 1 14 ? -2.404 6.940 5.412 1.00 0.00 14 THR A O 12
ATOM 7100 N N . THR A 1 15 ? -3.576 7.726 3.673 1.00 0.00 15 THR A N 12
ATOM 7101 C CA . THR A 1 15 ? -4.854 7.410 4.292 1.00 0.00 15 THR A CA 12
ATOM 7102 C C . THR A 1 15 ? -5.210 5.912 4.126 1.00 0.00 15 THR A C 12
ATOM 7103 O O . THR A 1 15 ? -6.373 5.527 4.231 1.00 0.00 15 THR A O 12
ATOM 7114 N N . CYS A 1 16 ? -4.203 5.030 4.127 1.00 0.00 16 CYS A N 12
ATOM 7115 C CA . CYS A 1 16 ? -4.290 3.571 4.012 1.00 0.00 16 CYS A CA 12
ATOM 7116 C C . CYS A 1 16 ? -3.040 2.913 4.612 1.00 0.00 16 CYS A C 12
ATOM 7117 O O . CYS A 1 16 ? -2.947 1.685 4.595 1.00 0.00 16 CYS A O 12
ATOM 7124 N N . PHE A 1 17 ? -2.074 3.683 5.128 1.00 0.00 17 PHE A N 12
ATOM 7125 C CA . PHE A 1 17 ? -0.944 3.127 5.858 1.00 0.00 17 PHE A CA 12
ATOM 7126 C C . PHE A 1 17 ? -1.305 2.907 7.328 1.00 0.00 17 PHE A C 12
ATOM 7127 O O . PHE A 1 17 ? -0.843 1.937 7.930 1.00 0.00 17 PHE A O 12
ATOM 7144 N N . ASN A 1 18 ? -2.166 3.768 7.888 1.00 0.00 18 ASN A N 12
ATOM 7145 C CA . ASN A 1 18 ? -2.627 3.777 9.277 1.00 0.00 18 ASN A CA 12
ATOM 7146 C C . ASN A 1 18 ? -1.481 3.494 10.251 1.00 0.00 18 ASN A C 12
ATOM 7147 O O . ASN A 1 18 ? -1.501 2.557 11.055 1.00 0.00 18 ASN A O 12
ATOM 7158 N N . ASN A 1 19 ? -0.420 4.262 10.052 1.00 0.00 19 ASN A N 12
ATOM 7159 C CA . ASN A 1 19 ? 0.927 4.100 10.544 1.00 0.00 19 ASN A CA 12
ATOM 7160 C C . ASN A 1 19 ? 1.373 2.674 10.881 1.00 0.00 19 ASN A C 12
ATOM 7161 O O . ASN A 1 19 ? 1.868 2.412 11.974 1.00 0.00 19 ASN A O 12
ATOM 7172 N N . GLY A 1 20 ? 1.246 1.754 9.924 1.00 0.00 20 GLY A N 12
ATOM 7173 C CA . GLY A 1 20 ? 1.744 0.393 10.024 1.00 0.00 20 GLY A CA 12
ATOM 7174 C C . GLY A 1 20 ? 0.704 -0.608 10.526 1.00 0.00 20 GLY A C 12
ATOM 7175 O O . GLY A 1 20 ? 1.025 -1.780 10.712 1.00 0.00 20 GLY A O 12
ATOM 7179 N N . THR A 1 21 ? -0.547 -0.183 10.683 1.00 0.00 21 THR A N 12
ATOM 7180 C CA . THR A 1 21 ? -1.675 -0.960 11.182 1.00 0.00 21 THR A CA 12
ATOM 7181 C C . THR A 1 21 ? -2.907 -0.630 10.332 1.00 0.00 21 THR A C 12
ATOM 7182 O O . THR A 1 21 ? -3.941 -0.194 10.839 1.00 0.00 21 THR A O 12
ATOM 7193 N N . GLY A 1 22 ? -2.744 -0.718 9.014 1.00 0.00 22 GLY A N 12
ATOM 7194 C CA . GLY A 1 22 ? -3.720 -0.339 8.004 1.00 0.00 22 GLY A CA 12
ATOM 7195 C C . GLY A 1 22 ? -3.644 -1.240 6.780 1.00 0.00 22 GLY A C 12
ATOM 7196 O O . GLY A 1 22 ? -2.809 -2.146 6.719 1.00 0.00 22 GLY A O 12
ATOM 7200 N N . PRO A 1 23 ? -4.503 -1.000 5.781 1.00 0.00 23 PRO A N 12
ATOM 7201 C CA . PRO A 1 23 ? -4.761 -1.964 4.721 1.00 0.00 23 PRO A CA 12
ATOM 7202 C C . PRO A 1 23 ? -3.602 -2.111 3.734 1.00 0.00 23 PRO A C 12
ATOM 7203 O O . PRO A 1 23 ? -3.345 -3.196 3.214 1.00 0.00 23 PRO A O 12
ATOM 7214 N N . CYS A 1 24 ? -2.853 -1.044 3.503 1.00 0.00 24 CYS A N 12
ATOM 7215 C CA . CYS A 1 24 ? -1.532 -1.155 2.920 1.00 0.00 24 CYS A CA 12
ATOM 7216 C C . CYS A 1 24 ? -0.586 -0.697 4.011 1.00 0.00 24 CYS A C 12
ATOM 7217 O O . CYS A 1 24 ? -0.023 0.384 3.926 1.00 0.00 24 CYS A O 12
ATOM 7224 N N . ALA A 1 25 ? -0.420 -1.514 5.051 1.00 0.00 25 ALA A N 12
ATOM 7225 C CA . ALA A 1 25 ? 0.652 -1.340 6.017 1.00 0.00 25 ALA A CA 12
ATOM 7226 C C . ALA A 1 25 ? 1.777 -2.301 5.712 1.00 0.00 25 ALA A C 12
ATOM 7227 O O . ALA A 1 25 ? 2.927 -1.887 5.567 1.00 0.00 25 ALA A O 12
ATOM 7234 N N . ASN A 1 26 ? 1.437 -3.586 5.605 1.00 0.00 26 ASN A N 12
ATOM 7235 C CA . ASN A 1 26 ? 2.446 -4.612 5.400 1.00 0.00 26 ASN A CA 12
ATOM 7236 C C . ASN A 1 26 ? 3.243 -4.375 4.115 1.00 0.00 26 ASN A C 12
ATOM 7237 O O . ASN A 1 26 ? 4.431 -4.686 4.063 1.00 0.00 26 ASN A O 12
ATOM 7248 N N . CYS A 1 27 ? 2.605 -3.767 3.110 1.00 0.00 27 CYS A N 12
ATOM 7249 C CA . CYS A 1 27 ? 3.228 -3.433 1.839 1.00 0.00 27 CYS A CA 12
ATOM 7250 C C . CYS A 1 27 ? 4.302 -2.346 1.953 1.00 0.00 27 CYS A C 12
ATOM 7251 O O . CYS A 1 27 ? 4.879 -2.022 0.929 1.00 0.00 27 CYS A O 12
ATOM 7258 N N . LEU A 1 28 ? 4.594 -1.771 3.129 1.00 0.00 28 LEU A N 12
ATOM 7259 C CA . LEU A 1 28 ? 5.655 -0.794 3.319 1.00 0.00 28 LEU A CA 12
ATOM 7260 C C . LEU A 1 28 ? 6.810 -1.387 4.119 1.00 0.00 28 LEU A C 12
ATOM 7261 O O . LEU A 1 28 ? 7.961 -1.327 3.696 1.00 0.00 28 LEU A O 12
ATOM 7277 N N . ALA A 1 29 ? 6.510 -1.858 5.338 1.00 0.00 29 ALA A N 12
ATOM 7278 C CA . ALA A 1 29 ? 7.513 -1.976 6.395 1.00 0.00 29 ALA A CA 12
ATOM 7279 C C . ALA A 1 29 ? 8.530 -3.092 6.132 1.00 0.00 29 ALA A C 12
ATOM 7280 O O . ALA A 1 29 ? 9.572 -3.133 6.782 1.00 0.00 29 ALA A O 12
ATOM 7287 N N . GLY A 1 30 ? 8.255 -3.969 5.172 1.00 0.00 30 GLY A N 12
ATOM 7288 C CA . GLY A 1 30 ? 9.201 -4.894 4.583 1.00 0.00 30 GLY A CA 12
ATOM 7289 C C . GLY A 1 30 ? 8.558 -5.291 3.267 1.00 0.00 30 GLY A C 12
ATOM 7290 O O . GLY A 1 30 ? 7.682 -6.160 3.273 1.00 0.00 30 GLY A O 12
ATOM 7294 N N . TYR A 1 31 ? 8.915 -4.603 2.178 1.00 0.00 31 TYR A N 12
ATOM 7295 C CA . TYR A 1 31 ? 8.195 -4.691 0.912 1.00 0.00 31 TYR A CA 12
ATOM 7296 C C . TYR A 1 31 ? 9.088 -5.006 -0.298 1.00 0.00 31 TYR A C 12
ATOM 7297 O O . TYR A 1 31 ? 8.875 -4.451 -1.380 1.00 0.00 31 TYR A O 12
ATOM 7315 N N . PRO A 1 32 ? 9.941 -6.039 -0.260 1.00 0.00 32 PRO A N 12
ATOM 7316 C CA . PRO A 1 32 ? 10.873 -6.253 -1.361 1.00 0.00 32 PRO A CA 12
ATOM 7317 C C . PRO A 1 32 ? 10.121 -6.808 -2.579 1.00 0.00 32 PRO A C 12
ATOM 7318 O O . PRO A 1 32 ? 10.419 -6.486 -3.732 1.00 0.00 32 PRO A O 12
ATOM 7329 N N . ALA A 1 33 ? 9.084 -7.592 -2.291 1.00 0.00 33 ALA A N 12
ATOM 7330 C CA . ALA A 1 33 ? 8.172 -8.234 -3.210 1.00 0.00 33 ALA A CA 12
ATOM 7331 C C . ALA A 1 33 ? 6.863 -7.446 -3.382 1.00 0.00 33 ALA A C 12
ATOM 7332 O O . ALA A 1 33 ? 5.956 -7.931 -4.059 1.00 0.00 33 ALA A O 12
ATOM 7339 N N . GLY A 1 34 ? 6.693 -6.284 -2.740 1.00 0.00 34 GLY A N 12
ATOM 7340 C CA . GLY A 1 34 ? 5.409 -5.584 -2.765 1.00 0.00 34 GLY A CA 12
ATOM 7341 C C . GLY A 1 34 ? 5.057 -5.055 -4.159 1.00 0.00 34 GLY A C 12
ATOM 7342 O O . GLY A 1 34 ? 3.880 -4.994 -4.499 1.00 0.00 34 GLY A O 12
ATOM 7346 N N . CYS A 1 35 ? 6.062 -4.767 -4.987 1.00 0.00 35 CYS A N 12
ATOM 7347 C CA . CYS A 1 35 ? 5.925 -4.425 -6.404 1.00 0.00 35 CYS A CA 12
ATOM 7348 C C . CYS A 1 35 ? 5.347 -5.585 -7.234 1.00 0.00 35 CYS A C 12
ATOM 7349 O O . CYS A 1 35 ? 4.969 -5.397 -8.387 1.00 0.00 35 CYS A O 12
ATOM 7356 N N . SER A 1 36 ? 5.356 -6.797 -6.680 1.00 0.00 36 SER A N 12
ATOM 7357 C CA . SER A 1 36 ? 4.807 -8.023 -7.242 1.00 0.00 36 SER A CA 12
ATOM 7358 C C . SER A 1 36 ? 3.483 -8.380 -6.547 1.00 0.00 36 SER A C 12
ATOM 7359 O O . SER A 1 36 ? 2.881 -9.403 -6.875 1.00 0.00 36 SER A O 12
ATOM 7367 N N . ASN A 1 37 ? 3.007 -7.572 -5.594 1.00 0.00 37 ASN A N 12
ATOM 7368 C CA . ASN A 1 37 ? 1.653 -7.664 -5.071 1.00 0.00 37 ASN A CA 12
ATOM 7369 C C . ASN A 1 37 ? 0.860 -6.599 -5.814 1.00 0.00 37 ASN A C 12
ATOM 7370 O O . ASN A 1 37 ? 0.861 -5.455 -5.369 1.00 0.00 37 ASN A O 12
ATOM 7381 N N . SER A 1 38 ? 0.212 -6.909 -6.940 1.00 0.00 38 SER A N 12
ATOM 7382 C CA . SER A 1 38 ? -0.629 -5.939 -7.656 1.00 0.00 38 SER A CA 12
ATOM 7383 C C . SER A 1 38 ? -1.654 -5.260 -6.734 1.00 0.00 38 SER A C 12
ATOM 7384 O O . SER A 1 38 ? -1.926 -4.069 -6.894 1.00 0.00 38 SER A O 12
ATOM 7392 N N . ASP A 1 39 ? -2.115 -5.967 -5.695 1.00 0.00 39 ASP A N 12
ATOM 7393 C CA . ASP A 1 39 ? -2.993 -5.453 -4.637 1.00 0.00 39 ASP A CA 12
ATOM 7394 C C . ASP A 1 39 ? -2.408 -4.206 -3.956 1.00 0.00 39 ASP A C 12
ATOM 7395 O O . ASP A 1 39 ? -3.130 -3.296 -3.559 1.00 0.00 39 ASP A O 12
ATOM 7404 N N . CYS A 1 40 ? -1.078 -4.135 -3.878 1.00 0.00 40 CYS A N 12
ATOM 7405 C CA . CYS A 1 40 ? -0.284 -3.070 -3.278 1.00 0.00 40 CYS A CA 12
ATOM 7406 C C . CYS A 1 40 ? 0.513 -2.270 -4.313 1.00 0.00 40 CYS A C 12
ATOM 7407 O O . CYS A 1 40 ? 1.191 -1.321 -3.937 1.00 0.00 40 CYS A O 12
ATOM 7414 N N . THR A 1 41 ? 0.483 -2.626 -5.595 1.00 0.00 41 THR A N 12
ATOM 7415 C CA . THR A 1 41 ? 1.415 -2.082 -6.567 1.00 0.00 41 THR A CA 12
ATOM 7416 C C . THR A 1 41 ? 1.066 -0.645 -6.943 1.00 0.00 41 THR A C 12
ATOM 7417 O O . THR A 1 41 ? 1.990 0.158 -6.997 1.00 0.00 41 THR A O 12
ATOM 7428 N N . ALA A 1 42 ? -0.207 -0.276 -7.141 1.00 0.00 42 ALA A N 12
ATOM 7429 C CA . ALA A 1 42 ? -0.542 1.120 -7.434 1.00 0.00 42 ALA A CA 12
ATOM 7430 C C . ALA A 1 42 ? -0.201 1.987 -6.226 1.00 0.00 42 ALA A C 12
ATOM 7431 O O . ALA A 1 42 ? 0.414 3.045 -6.370 1.00 0.00 42 ALA A O 12
ATOM 7438 N N . PHE A 1 43 ? -0.566 1.500 -5.035 1.00 0.00 43 PHE A N 12
ATOM 7439 C CA . PHE A 1 43 ? -0.216 2.122 -3.770 1.00 0.00 43 PHE A CA 12
ATOM 7440 C C . PHE A 1 43 ? 1.284 2.403 -3.742 1.00 0.00 43 PHE A C 12
ATOM 7441 O O . PHE A 1 43 ? 1.681 3.542 -3.510 1.00 0.00 43 PHE A O 12
ATOM 7458 N N . LEU A 1 44 ? 2.136 1.389 -3.930 1.00 0.00 44 LEU A N 12
ATOM 7459 C CA . LEU A 1 44 ? 3.571 1.586 -3.802 1.00 0.00 44 LEU A CA 12
ATOM 7460 C C . LEU A 1 44 ? 4.184 2.352 -4.971 1.00 0.00 44 LEU A C 12
ATOM 7461 O O . LEU A 1 44 ? 5.161 3.070 -4.762 1.00 0.00 44 LEU A O 12
ATOM 7477 N N . SER A 1 45 ? 3.627 2.235 -6.174 1.00 0.00 45 SER A N 12
ATOM 7478 C CA . SER A 1 45 ? 3.996 3.048 -7.328 1.00 0.00 45 SER A CA 12
ATOM 7479 C C . SER A 1 45 ? 3.875 4.524 -6.963 1.00 0.00 45 SER A C 12
ATOM 7480 O O . SER A 1 45 ? 4.779 5.310 -7.251 1.00 0.00 45 SER A O 12
ATOM 7488 N N . GLN A 1 46 ? 2.789 4.885 -6.280 1.00 0.00 46 GLN A N 12
ATOM 7489 C CA . GLN A 1 46 ? 2.536 6.240 -5.833 1.00 0.00 46 GLN A CA 12
ATOM 7490 C C . GLN A 1 46 ? 3.432 6.551 -4.623 1.00 0.00 46 GLN A C 12
ATOM 7491 O O . GLN A 1 46 ? 4.180 7.531 -4.660 1.00 0.00 46 GLN A O 12
ATOM 7505 N N . CYS A 1 47 ? 3.405 5.739 -3.560 1.00 0.00 47 CYS A N 12
ATOM 7506 C CA . CYS A 1 47 ? 4.106 6.058 -2.317 1.00 0.00 47 CYS A CA 12
ATOM 7507 C C . CYS A 1 47 ? 5.630 6.095 -2.477 1.00 0.00 47 CYS A C 12
ATOM 7508 O O . CYS A 1 47 ? 6.271 7.008 -1.953 1.00 0.00 47 CYS A O 12
ATOM 7515 N N . TYR A 1 48 ? 6.212 5.107 -3.159 1.00 0.00 48 TYR A N 12
ATOM 7516 C CA . TYR A 1 48 ? 7.651 4.914 -3.294 1.00 0.00 48 TYR A CA 12
ATOM 7517 C C . TYR A 1 48 ? 8.139 5.299 -4.687 1.00 0.00 48 TYR A C 12
ATOM 7518 O O . TYR A 1 48 ? 9.070 6.094 -4.826 1.00 0.00 48 TYR A O 12
ATOM 7536 N N . GLY A 1 49 ? 7.511 4.735 -5.714 1.00 0.00 49 GLY A N 12
ATOM 7537 C CA . GLY A 1 49 ? 7.996 4.733 -7.088 1.00 0.00 49 GLY A CA 12
ATOM 7538 C C . GLY A 1 49 ? 7.681 3.396 -7.762 1.00 0.00 49 GLY A C 12
ATOM 7539 O O . GLY A 1 49 ? 7.579 3.342 -8.991 1.00 0.00 49 GLY A O 12
ATOM 7543 N N . GLY A 1 50 ? 7.435 2.353 -6.956 1.00 0.00 50 GLY A N 12
ATOM 7544 C CA . GLY A 1 50 ? 6.982 1.040 -7.380 1.00 0.00 50 GLY A CA 12
ATOM 7545 C C . GLY A 1 50 ? 8.176 0.150 -7.678 1.00 0.00 50 GLY A C 12
ATOM 7546 O O . GLY A 1 50 ? 8.320 -0.302 -8.816 1.00 0.00 50 GLY A O 12
ATOM 7550 N N . CYS A 1 51 ? 8.962 -0.104 -6.627 1.00 0.00 51 CYS A N 12
ATOM 7551 C CA . CYS A 1 51 ? 10.333 -0.596 -6.586 1.00 0.00 51 CYS A CA 12
ATOM 7552 C C . CYS A 1 51 ? 11.279 0.581 -6.822 1.00 0.00 51 CYS A C 12
ATOM 7553 O O . CYS A 1 51 ? 12.498 0.323 -6.934 1.00 0.00 51 CYS A O 12
ATOM 7561 N N . GLY A 1 1 ? -9.159 -7.147 -2.480 1.00 0.00 1 GLY A N 13
ATOM 7562 C CA . GLY A 1 1 ? -8.054 -6.982 -1.540 1.00 0.00 1 GLY A CA 13
ATOM 7563 C C . GLY A 1 1 ? -8.283 -5.728 -0.742 1.00 0.00 1 GLY A C 13
ATOM 7564 O O . GLY A 1 1 ? -8.699 -4.708 -1.292 1.00 0.00 1 GLY A O 13
ATOM 7570 N N . GLU A 1 2 ? -8.041 -5.806 0.560 1.00 0.00 2 GLU A N 13
ATOM 7571 C CA . GLU A 1 2 ? -8.198 -4.714 1.507 1.00 0.00 2 GLU A CA 13
ATOM 7572 C C . GLU A 1 2 ? -7.511 -3.427 1.037 1.00 0.00 2 GLU A C 13
ATOM 7573 O O . GLU A 1 2 ? -8.081 -2.341 1.167 1.00 0.00 2 GLU A O 13
ATOM 7585 N N . CYS A 1 3 ? -6.326 -3.535 0.429 1.00 0.00 3 CYS A N 13
ATOM 7586 C CA . CYS A 1 3 ? -5.627 -2.407 -0.126 1.00 0.00 3 CYS A CA 13
ATOM 7587 C C . CYS A 1 3 ? -6.365 -1.812 -1.324 1.00 0.00 3 CYS A C 13
ATOM 7588 O O . CYS A 1 3 ? -6.517 -0.592 -1.395 1.00 0.00 3 CYS A O 13
ATOM 7595 N N . GLU A 1 4 ? -6.775 -2.658 -2.273 1.00 0.00 4 GLU A N 13
ATOM 7596 C CA . GLU A 1 4 ? -7.483 -2.260 -3.484 1.00 0.00 4 GLU A CA 13
ATOM 7597 C C . GLU A 1 4 ? -8.761 -1.503 -3.108 1.00 0.00 4 GLU A C 13
ATOM 7598 O O . GLU A 1 4 ? -9.070 -0.466 -3.699 1.00 0.00 4 GLU A O 13
ATOM 7610 N N . GLN A 1 5 ? -9.491 -2.009 -2.112 1.00 0.00 5 GLN A N 13
ATOM 7611 C CA . GLN A 1 5 ? -10.725 -1.406 -1.639 1.00 0.00 5 GLN A CA 13
ATOM 7612 C C . GLN A 1 5 ? -10.430 -0.026 -1.037 1.00 0.00 5 GLN A C 13
ATOM 7613 O O . GLN A 1 5 ? -11.102 0.941 -1.390 1.00 0.00 5 GLN A O 13
ATOM 7627 N N . CYS A 1 6 ? -9.392 0.089 -0.197 1.00 0.00 6 CYS A N 13
ATOM 7628 C CA . CYS A 1 6 ? -8.978 1.366 0.381 1.00 0.00 6 CYS A CA 13
ATOM 7629 C C . CYS A 1 6 ? -8.697 2.412 -0.705 1.00 0.00 6 CYS A C 13
ATOM 7630 O O . CYS A 1 6 ? -9.031 3.585 -0.536 1.00 0.00 6 CYS A O 13
ATOM 7637 N N . PHE A 1 7 ? -8.118 1.985 -1.832 1.00 0.00 7 PHE A N 13
ATOM 7638 C CA . PHE A 1 7 ? -7.857 2.840 -2.983 1.00 0.00 7 PHE A CA 13
ATOM 7639 C C . PHE A 1 7 ? -9.143 3.326 -3.642 1.00 0.00 7 PHE A C 13
ATOM 7640 O O . PHE A 1 7 ? -9.247 4.511 -3.963 1.00 0.00 7 PHE A O 13
ATOM 7657 N N . SER A 1 8 ? -10.120 2.429 -3.831 1.00 0.00 8 SER A N 13
ATOM 7658 C CA . SER A 1 8 ? -11.455 2.787 -4.299 1.00 0.00 8 SER A CA 13
ATOM 7659 C C . SER A 1 8 ? -12.007 3.902 -3.409 1.00 0.00 8 SER A C 13
ATOM 7660 O O . SER A 1 8 ? -12.524 4.903 -3.907 1.00 0.00 8 SER A O 13
ATOM 7668 N N . ASP A 1 9 ? -11.836 3.766 -2.095 1.00 0.00 9 ASP A N 13
ATOM 7669 C CA . ASP A 1 9 ? -12.348 4.679 -1.080 1.00 0.00 9 ASP A CA 13
ATOM 7670 C C . ASP A 1 9 ? -11.456 5.924 -0.913 1.00 0.00 9 ASP A C 13
ATOM 7671 O O . ASP A 1 9 ? -11.247 6.427 0.195 1.00 0.00 9 ASP A O 13
ATOM 7680 N N . GLY A 1 10 ? -10.919 6.438 -2.021 1.00 0.00 10 GLY A N 13
ATOM 7681 C CA . GLY A 1 10 ? -10.162 7.681 -2.095 1.00 0.00 10 GLY A CA 13
ATOM 7682 C C . GLY A 1 10 ? -8.736 7.593 -1.544 1.00 0.00 10 GLY A C 13
ATOM 7683 O O . GLY A 1 10 ? -8.138 8.642 -1.272 1.00 0.00 10 GLY A O 13
ATOM 7687 N N . GLY A 1 11 ? -8.216 6.379 -1.348 1.00 0.00 11 GLY A N 13
ATOM 7688 C CA . GLY A 1 11 ? -6.899 6.136 -0.780 1.00 0.00 11 GLY A CA 13
ATOM 7689 C C . GLY A 1 11 ? -5.778 6.565 -1.719 1.00 0.00 11 GLY A C 13
ATOM 7690 O O . GLY A 1 11 ? -5.946 6.525 -2.938 1.00 0.00 11 GLY A O 13
ATOM 7694 N N . ASP A 1 12 ? -4.633 6.951 -1.144 1.00 0.00 12 ASP A N 13
ATOM 7695 C CA . ASP A 1 12 ? -3.381 7.157 -1.871 1.00 0.00 12 ASP A CA 13
ATOM 7696 C C . ASP A 1 12 ? -2.307 6.248 -1.277 1.00 0.00 12 ASP A C 13
ATOM 7697 O O . ASP A 1 12 ? -2.027 5.176 -1.805 1.00 0.00 12 ASP A O 13
ATOM 7706 N N . CYS A 1 13 ? -1.715 6.648 -0.156 1.00 0.00 13 CYS A N 13
ATOM 7707 C CA . CYS A 1 13 ? -0.783 5.875 0.639 1.00 0.00 13 CYS A CA 13
ATOM 7708 C C . CYS A 1 13 ? -1.010 6.236 2.098 1.00 0.00 13 CYS A C 13
ATOM 7709 O O . CYS A 1 13 ? -1.351 5.383 2.918 1.00 0.00 13 CYS A O 13
ATOM 7716 N N . THR A 1 14 ? -0.855 7.527 2.402 1.00 0.00 14 THR A N 13
ATOM 7717 C CA . THR A 1 14 ? -1.059 8.114 3.710 1.00 0.00 14 THR A CA 13
ATOM 7718 C C . THR A 1 14 ? -2.386 7.651 4.295 1.00 0.00 14 THR A C 13
ATOM 7719 O O . THR A 1 14 ? -2.397 7.063 5.383 1.00 0.00 14 THR A O 13
ATOM 7730 N N . THR A 1 15 ? -3.495 7.832 3.574 1.00 0.00 15 THR A N 13
ATOM 7731 C CA . THR A 1 15 ? -4.799 7.633 4.192 1.00 0.00 15 THR A CA 13
ATOM 7732 C C . THR A 1 15 ? -5.263 6.161 4.070 1.00 0.00 15 THR A C 13
ATOM 7733 O O . THR A 1 15 ? -6.454 5.874 4.143 1.00 0.00 15 THR A O 13
ATOM 7744 N N . CYS A 1 16 ? -4.320 5.207 4.135 1.00 0.00 16 CYS A N 13
ATOM 7745 C CA . CYS A 1 16 ? -4.486 3.748 4.078 1.00 0.00 16 CYS A CA 13
ATOM 7746 C C . CYS A 1 16 ? -3.276 3.076 4.758 1.00 0.00 16 CYS A C 13
ATOM 7747 O O . CYS A 1 16 ? -2.903 1.954 4.406 1.00 0.00 16 CYS A O 13
ATOM 7754 N N . PHE A 1 17 ? -2.664 3.749 5.747 1.00 0.00 17 PHE A N 13
ATOM 7755 C CA . PHE A 1 17 ? -1.530 3.237 6.519 1.00 0.00 17 PHE A CA 13
ATOM 7756 C C . PHE A 1 17 ? -1.789 3.321 8.030 1.00 0.00 17 PHE A C 13
ATOM 7757 O O . PHE A 1 17 ? -1.263 2.487 8.754 1.00 0.00 17 PHE A O 13
ATOM 7774 N N . ASN A 1 18 ? -2.574 4.252 8.575 1.00 0.00 18 ASN A N 13
ATOM 7775 C CA . ASN A 1 18 ? -2.892 4.308 10.017 1.00 0.00 18 ASN A CA 13
ATOM 7776 C C . ASN A 1 18 ? -1.667 4.304 10.962 1.00 0.00 18 ASN A C 13
ATOM 7777 O O . ASN A 1 18 ? -1.803 4.080 12.163 1.00 0.00 18 ASN A O 13
ATOM 7788 N N . ASN A 1 19 ? -0.460 4.548 10.446 1.00 0.00 19 ASN A N 13
ATOM 7789 C CA . ASN A 1 19 ? 0.817 4.339 11.128 1.00 0.00 19 ASN A CA 13
ATOM 7790 C C . ASN A 1 19 ? 1.068 2.895 11.567 1.00 0.00 19 ASN A C 13
ATOM 7791 O O . ASN A 1 19 ? 1.111 2.569 12.751 1.00 0.00 19 ASN A O 13
ATOM 7802 N N . GLY A 1 20 ? 1.137 2.017 10.565 1.00 0.00 20 GLY A N 13
ATOM 7803 C CA . GLY A 1 20 ? 1.761 0.698 10.616 1.00 0.00 20 GLY A CA 13
ATOM 7804 C C . GLY A 1 20 ? 0.775 -0.450 10.873 1.00 0.00 20 GLY A C 13
ATOM 7805 O O . GLY A 1 20 ? 1.191 -1.583 11.117 1.00 0.00 20 GLY A O 13
ATOM 7809 N N . THR A 1 21 ? -0.532 -0.192 10.770 1.00 0.00 21 THR A N 13
ATOM 7810 C CA . THR A 1 21 ? -1.619 -1.093 11.139 1.00 0.00 21 THR A CA 13
ATOM 7811 C C . THR A 1 21 ? -2.811 -0.963 10.151 1.00 0.00 21 THR A C 13
ATOM 7812 O O . THR A 1 21 ? -3.887 -1.513 10.379 1.00 0.00 21 THR A O 13
ATOM 7823 N N . GLY A 1 22 ? -2.619 -0.270 9.019 1.00 0.00 22 GLY A N 13
ATOM 7824 C CA . GLY A 1 22 ? -3.623 -0.097 7.965 1.00 0.00 22 GLY A CA 13
ATOM 7825 C C . GLY A 1 22 ? -3.676 -1.291 6.997 1.00 0.00 22 GLY A C 13
ATOM 7826 O O . GLY A 1 22 ? -3.000 -2.295 7.227 1.00 0.00 22 GLY A O 13
ATOM 7830 N N . PRO A 1 23 ? -4.455 -1.208 5.902 1.00 0.00 23 PRO A N 13
ATOM 7831 C CA . PRO A 1 23 ? -4.581 -2.295 4.933 1.00 0.00 23 PRO A CA 13
ATOM 7832 C C . PRO A 1 23 ? -3.275 -2.528 4.169 1.00 0.00 23 PRO A C 13
ATOM 7833 O O . PRO A 1 23 ? -2.819 -3.666 4.042 1.00 0.00 23 PRO A O 13
ATOM 7844 N N . CYS A 1 24 ? -2.681 -1.456 3.638 1.00 0.00 24 CYS A N 13
ATOM 7845 C CA . CYS A 1 24 ? -1.417 -1.496 2.925 1.00 0.00 24 CYS A CA 13
ATOM 7846 C C . CYS A 1 24 ? -0.369 -1.002 3.901 1.00 0.00 24 CYS A C 13
ATOM 7847 O O . CYS A 1 24 ? -0.031 0.176 3.915 1.00 0.00 24 CYS A O 13
ATOM 7854 N N . ALA A 1 25 ? 0.099 -1.911 4.753 1.00 0.00 25 ALA A N 13
ATOM 7855 C CA . ALA A 1 25 ? 0.970 -1.576 5.865 1.00 0.00 25 ALA A CA 13
ATOM 7856 C C . ALA A 1 25 ? 2.287 -2.305 5.765 1.00 0.00 25 ALA A C 13
ATOM 7857 O O . ALA A 1 25 ? 3.349 -1.704 5.657 1.00 0.00 25 ALA A O 13
ATOM 7864 N N . ASN A 1 26 ? 2.208 -3.625 5.752 1.00 0.00 26 ASN A N 13
ATOM 7865 C CA . ASN A 1 26 ? 3.334 -4.491 5.480 1.00 0.00 26 ASN A CA 13
ATOM 7866 C C . ASN A 1 26 ? 3.976 -4.174 4.130 1.00 0.00 26 ASN A C 13
ATOM 7867 O O . ASN A 1 26 ? 5.191 -4.290 4.006 1.00 0.00 26 ASN A O 13
ATOM 7878 N N . CYS A 1 27 ? 3.186 -3.690 3.161 1.00 0.00 27 CYS A N 13
ATOM 7879 C CA . CYS A 1 27 ? 3.677 -3.194 1.884 1.00 0.00 27 CYS A CA 13
ATOM 7880 C C . CYS A 1 27 ? 4.583 -1.967 2.020 1.00 0.00 27 CYS A C 13
ATOM 7881 O O . CYS A 1 27 ? 5.033 -1.491 0.992 1.00 0.00 27 CYS A O 13
ATOM 7888 N N . LEU A 1 28 ? 4.889 -1.436 3.212 1.00 0.00 28 LEU A N 13
ATOM 7889 C CA . LEU A 1 28 ? 5.843 -0.356 3.398 1.00 0.00 28 LEU A CA 13
ATOM 7890 C C . LEU A 1 28 ? 7.167 -0.843 3.955 1.00 0.00 28 LEU A C 13
ATOM 7891 O O . LEU A 1 28 ? 8.221 -0.578 3.383 1.00 0.00 28 LEU A O 13
ATOM 7907 N N . ALA A 1 29 ? 7.132 -1.471 5.129 1.00 0.00 29 ALA A N 13
ATOM 7908 C CA . ALA A 1 29 ? 8.337 -1.843 5.845 1.00 0.00 29 ALA A CA 13
ATOM 7909 C C . ALA A 1 29 ? 8.941 -3.075 5.176 1.00 0.00 29 ALA A C 13
ATOM 7910 O O . ALA A 1 29 ? 9.882 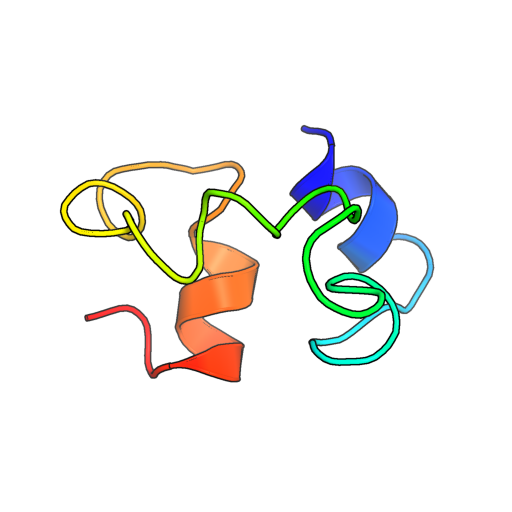-2.978 4.383 1.00 0.00 29 ALA A O 13
ATOM 7917 N N . GLY A 1 30 ? 8.365 -4.244 5.441 1.00 0.00 30 GLY A N 13
ATOM 7918 C CA . GLY A 1 30 ? 8.759 -5.483 4.811 1.00 0.00 30 GLY A CA 13
ATOM 7919 C C . GLY A 1 30 ? 8.081 -5.598 3.452 1.00 0.00 30 GLY A C 13
ATOM 7920 O O . GLY A 1 30 ? 7.250 -6.491 3.278 1.00 0.00 30 GLY A O 13
ATOM 7924 N N . TYR A 1 31 ? 8.426 -4.720 2.500 1.00 0.00 31 TYR A N 13
ATOM 7925 C CA . TYR A 1 31 ? 7.865 -4.748 1.150 1.00 0.00 31 TYR A CA 13
ATOM 7926 C C . TYR A 1 31 ? 8.864 -5.105 0.040 1.00 0.00 31 TYR A C 13
ATOM 7927 O O . TYR A 1 31 ? 8.745 -4.576 -1.068 1.00 0.00 31 TYR A O 13
ATOM 7945 N N . PRO A 1 32 ? 9.652 -6.183 0.136 1.00 0.00 32 PRO A N 13
ATOM 7946 C CA . PRO A 1 32 ? 10.695 -6.400 -0.852 1.00 0.00 32 PRO A CA 13
ATOM 7947 C C . PRO A 1 32 ? 10.127 -7.056 -2.123 1.00 0.00 32 PRO A C 13
ATOM 7948 O O . PRO A 1 32 ? 10.828 -7.165 -3.127 1.00 0.00 32 PRO A O 13
ATOM 7959 N N . ALA A 1 33 ? 8.853 -7.469 -2.076 1.00 0.00 33 ALA A N 13
ATOM 7960 C CA . ALA A 1 33 ? 8.066 -8.036 -3.160 1.00 0.00 33 ALA A CA 13
ATOM 7961 C C . ALA A 1 33 ? 6.802 -7.212 -3.453 1.00 0.00 33 ALA A C 13
ATOM 7962 O O . ALA A 1 33 ? 6.010 -7.593 -4.315 1.00 0.00 33 ALA A O 13
ATOM 7969 N N . GLY A 1 34 ? 6.568 -6.114 -2.729 1.00 0.00 34 GLY A N 13
ATOM 7970 C CA . GLY A 1 34 ? 5.347 -5.331 -2.818 1.00 0.00 34 GLY A CA 13
ATOM 7971 C C . GLY A 1 34 ? 5.086 -4.805 -4.230 1.00 0.00 34 GLY A C 13
ATOM 7972 O O . GLY A 1 34 ? 3.927 -4.691 -4.611 1.00 0.00 34 GLY A O 13
ATOM 7976 N N . CYS A 1 35 ? 6.129 -4.537 -5.024 1.00 0.00 35 CYS A N 13
ATOM 7977 C CA . CYS A 1 35 ? 5.996 -4.103 -6.419 1.00 0.00 35 CYS A CA 13
ATOM 7978 C C . CYS A 1 35 ? 5.386 -5.187 -7.307 1.00 0.00 35 CYS A C 13
ATOM 7979 O O . CYS A 1 35 ? 4.821 -4.883 -8.357 1.00 0.00 35 CYS A O 13
ATOM 7986 N N . SER A 1 36 ? 5.524 -6.452 -6.913 1.00 0.00 36 SER A N 13
ATOM 7987 C CA . SER A 1 36 ? 4.976 -7.592 -7.620 1.00 0.00 36 SER A CA 13
ATOM 7988 C C . SER A 1 36 ? 3.586 -7.942 -7.079 1.00 0.00 36 SER A C 13
ATOM 7989 O O . SER A 1 36 ? 2.789 -8.575 -7.777 1.00 0.00 36 SER A O 13
ATOM 7997 N N . ASN A 1 37 ? 3.281 -7.587 -5.833 1.00 0.00 37 ASN A N 13
ATOM 7998 C CA . ASN A 1 37 ? 2.002 -7.892 -5.207 1.00 0.00 37 ASN A CA 13
ATOM 7999 C C . ASN A 1 37 ? 0.984 -6.892 -5.731 1.00 0.00 37 ASN A C 13
ATOM 8000 O O . ASN A 1 37 ? 0.856 -5.821 -5.161 1.00 0.00 37 ASN A O 13
ATOM 8011 N N . SER A 1 38 ? 0.254 -7.225 -6.789 1.00 0.00 38 SER A N 13
ATOM 8012 C CA . SER A 1 38 ? -0.741 -6.399 -7.464 1.00 0.00 38 SER A CA 13
ATOM 8013 C C . SER A 1 38 ? -1.672 -5.628 -6.512 1.00 0.00 38 SER A C 13
ATOM 8014 O O . SER A 1 38 ? -1.991 -4.472 -6.804 1.00 0.00 38 SER A O 13
ATOM 8022 N N . ASP A 1 39 ? -2.057 -6.234 -5.384 1.00 0.00 39 ASP A N 13
ATOM 8023 C CA . ASP A 1 39 ? -2.872 -5.650 -4.306 1.00 0.00 39 ASP A CA 13
ATOM 8024 C C . ASP A 1 39 ? -2.207 -4.399 -3.689 1.00 0.00 39 ASP A C 13
ATOM 8025 O O . ASP A 1 39 ? -2.888 -3.449 -3.307 1.00 0.00 39 ASP A O 13
ATOM 8034 N N . CYS A 1 40 ? -0.872 -4.332 -3.701 1.00 0.00 40 CYS A N 13
ATOM 8035 C CA . CYS A 1 40 ? -0.005 -3.263 -3.202 1.00 0.00 40 CYS A CA 13
ATOM 8036 C C . CYS A 1 40 ? 0.762 -2.544 -4.318 1.00 0.00 40 CYS A C 13
ATOM 8037 O O . CYS A 1 40 ? 1.270 -1.456 -4.075 1.00 0.00 40 CYS A O 13
ATOM 8044 N N . THR A 1 41 ? 0.848 -3.095 -5.526 1.00 0.00 41 THR A N 13
ATOM 8045 C CA . THR A 1 41 ? 1.654 -2.576 -6.614 1.00 0.00 41 THR A CA 13
ATOM 8046 C C . THR A 1 41 ? 1.325 -1.111 -6.900 1.00 0.00 41 THR A C 13
ATOM 8047 O O . THR A 1 41 ? 2.217 -0.279 -6.781 1.00 0.00 41 THR A O 13
ATOM 8058 N N . ALA A 1 42 ? 0.079 -0.774 -7.258 1.00 0.00 42 ALA A N 13
ATOM 8059 C CA . ALA A 1 42 ? -0.264 0.602 -7.622 1.00 0.00 42 ALA A CA 13
ATOM 8060 C C . ALA A 1 42 ? -0.122 1.559 -6.433 1.00 0.00 42 ALA A C 13
ATOM 8061 O O . ALA A 1 42 ? 0.323 2.692 -6.617 1.00 0.00 42 ALA A O 13
ATOM 8068 N N . PHE A 1 43 ? -0.448 1.100 -5.218 1.00 0.00 43 PHE A N 13
ATOM 8069 C CA . PHE A 1 43 ? -0.198 1.842 -3.987 1.00 0.00 43 PHE A CA 13
ATOM 8070 C C . PHE A 1 43 ? 1.274 2.250 -3.934 1.00 0.00 43 PHE A C 13
ATOM 8071 O O . PHE A 1 43 ? 1.589 3.433 -3.828 1.00 0.00 43 PHE A O 13
ATOM 8088 N N . LEU A 1 44 ? 2.193 1.285 -4.009 1.00 0.00 44 LEU A N 13
ATOM 8089 C CA . LEU A 1 44 ? 3.614 1.580 -3.905 1.00 0.00 44 LEU A CA 13
ATOM 8090 C C . LEU A 1 44 ? 4.192 2.294 -5.129 1.00 0.00 44 LEU A C 13
ATOM 8091 O O . LEU A 1 44 ? 5.152 3.050 -5.009 1.00 0.00 44 LEU A O 13
ATOM 8107 N N . SER A 1 45 ? 3.610 2.089 -6.302 1.00 0.00 45 SER A N 13
ATOM 8108 C CA . SER A 1 45 ? 3.900 2.844 -7.516 1.00 0.00 45 SER A CA 13
ATOM 8109 C C . SER A 1 45 ? 3.743 4.347 -7.233 1.00 0.00 45 SER A C 13
ATOM 8110 O O . SER A 1 45 ? 4.592 5.148 -7.630 1.00 0.00 45 SER A O 13
ATOM 8118 N N . GLN A 1 46 ? 2.714 4.726 -6.470 1.00 0.00 46 GLN A N 13
ATOM 8119 C CA . GLN A 1 46 ? 2.594 6.059 -5.902 1.00 0.00 46 GLN A CA 13
ATOM 8120 C C . GLN A 1 46 ? 3.631 6.232 -4.777 1.00 0.00 46 GLN A C 13
ATOM 8121 O O . GLN A 1 46 ? 4.610 6.952 -4.971 1.00 0.00 46 GLN A O 13
ATOM 8135 N N . CYS A 1 47 ? 3.485 5.542 -3.639 1.00 0.00 47 CYS A N 13
ATOM 8136 C CA . CYS A 1 47 ? 4.190 5.845 -2.384 1.00 0.00 47 CYS A CA 13
ATOM 8137 C C . CYS A 1 47 ? 5.720 5.682 -2.397 1.00 0.00 47 CYS A C 13
ATOM 8138 O O . CYS A 1 47 ? 6.392 6.138 -1.473 1.00 0.00 47 CYS A O 13
ATOM 8145 N N . TYR A 1 48 ? 6.276 5.007 -3.397 1.00 0.00 48 TYR A N 13
ATOM 8146 C CA . TYR A 1 48 ? 7.701 4.727 -3.542 1.00 0.00 48 TYR A CA 13
ATOM 8147 C C . TYR A 1 48 ? 8.179 5.107 -4.936 1.00 0.00 48 TYR A C 13
ATOM 8148 O O . TYR A 1 48 ? 9.184 5.800 -5.081 1.00 0.00 48 TYR A O 13
ATOM 8166 N N . GLY A 1 49 ? 7.430 4.703 -5.961 1.00 0.00 49 GLY A N 13
ATOM 8167 C CA . GLY A 1 49 ? 7.912 4.637 -7.337 1.00 0.00 49 GLY A CA 13
ATOM 8168 C C . GLY A 1 49 ? 7.913 3.197 -7.852 1.00 0.00 49 GLY A C 13
ATOM 8169 O O . GLY A 1 49 ? 8.389 2.944 -8.958 1.00 0.00 49 GLY A O 13
ATOM 8173 N N . GLY A 1 50 ? 7.374 2.251 -7.069 1.00 0.00 50 GLY A N 13
ATOM 8174 C CA . GLY A 1 50 ? 7.218 0.858 -7.445 1.00 0.00 50 GLY A CA 13
ATOM 8175 C C . GLY A 1 50 ? 8.567 0.235 -7.764 1.00 0.00 50 GLY A C 13
ATOM 8176 O O . GLY A 1 50 ? 8.797 -0.186 -8.901 1.00 0.00 50 GLY A O 13
ATOM 8180 N N . CYS A 1 51 ? 9.429 0.130 -6.745 1.00 0.00 51 CYS A N 13
ATOM 8181 C CA . CYS A 1 51 ? 10.808 -0.317 -6.907 1.00 0.00 51 CYS A CA 13
ATOM 8182 C C . CYS A 1 51 ? 11.526 0.560 -7.927 1.00 0.00 51 CYS A C 13
ATOM 8183 O O . CYS A 1 51 ? 12.164 0.003 -8.849 1.00 0.00 51 CYS A O 13
ATOM 8191 N N . GLY A 1 1 ? -7.777 -6.790 -3.062 1.00 0.00 1 GLY A N 14
ATOM 8192 C CA . GLY A 1 1 ? -7.677 -7.012 -1.618 1.00 0.00 1 GLY A CA 14
ATOM 8193 C C . GLY A 1 1 ? -7.917 -5.725 -0.848 1.00 0.00 1 GLY A C 14
ATOM 8194 O O . GLY A 1 1 ? -8.583 -4.804 -1.321 1.00 0.00 1 GLY A O 14
ATOM 8200 N N . GLU A 1 2 ? -7.406 -5.678 0.379 1.00 0.00 2 GLU A N 14
ATOM 8201 C CA . GLU A 1 2 ? -7.604 -4.600 1.338 1.00 0.00 2 GLU A CA 14
ATOM 8202 C C . GLU A 1 2 ? -7.032 -3.283 0.824 1.00 0.00 2 GLU A C 14
ATOM 8203 O O . GLU A 1 2 ? -7.604 -2.222 1.091 1.00 0.00 2 GLU A O 14
ATOM 8215 N N . CYS A 1 3 ? -5.917 -3.337 0.090 1.00 0.00 3 CYS A N 14
ATOM 8216 C CA . CYS A 1 3 ? -5.232 -2.138 -0.352 1.00 0.00 3 CYS A CA 14
ATOM 8217 C C . CYS A 1 3 ? -5.909 -1.597 -1.615 1.00 0.00 3 CYS A C 14
ATOM 8218 O O . CYS A 1 3 ? -6.138 -0.387 -1.708 1.00 0.00 3 CYS A O 14
ATOM 8225 N N . GLU A 1 4 ? -6.336 -2.485 -2.527 1.00 0.00 4 GLU A N 14
ATOM 8226 C CA . GLU A 1 4 ? -7.293 -2.152 -3.578 1.00 0.00 4 GLU A CA 14
ATOM 8227 C C . GLU A 1 4 ? -8.479 -1.397 -2.977 1.00 0.00 4 GLU A C 14
ATOM 8228 O O . GLU A 1 4 ? -8.825 -0.324 -3.466 1.00 0.00 4 GLU A O 14
ATOM 8240 N N . GLN A 1 5 ? -9.123 -1.958 -1.949 1.00 0.00 5 GLN A N 14
ATOM 8241 C CA . GLN A 1 5 ? -10.379 -1.429 -1.441 1.00 0.00 5 GLN A CA 14
ATOM 8242 C C . GLN A 1 5 ? -10.190 -0.105 -0.698 1.00 0.00 5 GLN A C 14
ATOM 8243 O O . GLN A 1 5 ? -11.134 0.683 -0.628 1.00 0.00 5 GLN A O 14
ATOM 8257 N N . CYS A 1 6 ? -9.006 0.159 -0.137 1.00 0.00 6 CYS A N 14
ATOM 8258 C CA . CYS A 1 6 ? -8.708 1.471 0.424 1.00 0.00 6 CYS A CA 14
ATOM 8259 C C . CYS A 1 6 ? -8.692 2.505 -0.705 1.00 0.00 6 CYS A C 14
ATOM 8260 O O . CYS A 1 6 ? -9.301 3.566 -0.595 1.00 0.00 6 CYS A O 14
ATOM 8267 N N . PHE A 1 7 ? -8.058 2.163 -1.827 1.00 0.00 7 PHE A N 14
ATOM 8268 C CA . PHE A 1 7 ? -8.074 2.996 -3.018 1.00 0.00 7 PHE A CA 14
ATOM 8269 C C . PHE A 1 7 ? -9.482 3.149 -3.590 1.00 0.00 7 PHE A C 14
ATOM 8270 O O . PHE A 1 7 ? -9.832 4.254 -4.007 1.00 0.00 7 PHE A O 14
ATOM 8287 N N . SER A 1 8 ? -10.305 2.091 -3.599 1.00 0.00 8 SER A N 14
ATOM 8288 C CA . SER A 1 8 ? -11.705 2.215 -3.993 1.00 0.00 8 SER A CA 14
ATOM 8289 C C . SER A 1 8 ? -12.396 3.258 -3.121 1.00 0.00 8 SER A C 14
ATOM 8290 O O . SER A 1 8 ? -13.152 4.075 -3.646 1.00 0.00 8 SER A O 14
ATOM 8298 N N . ASP A 1 9 ? -12.104 3.274 -1.819 1.00 0.00 9 ASP A N 14
ATOM 8299 C CA . ASP A 1 9 ? -12.653 4.245 -0.885 1.00 0.00 9 ASP A CA 14
ATOM 8300 C C . ASP A 1 9 ? -11.821 5.534 -0.848 1.00 0.00 9 ASP A C 14
ATOM 8301 O O . ASP A 1 9 ? -11.789 6.233 0.159 1.00 0.00 9 ASP A O 14
ATOM 8310 N N . GLY A 1 10 ? -11.283 5.952 -1.994 1.00 0.00 10 GLY A N 14
ATOM 8311 C CA . GLY A 1 10 ? -10.692 7.265 -2.212 1.00 0.00 10 GLY A CA 14
ATOM 8312 C C . GLY A 1 10 ? -9.320 7.504 -1.584 1.00 0.00 10 GLY A C 14
ATOM 8313 O O . GLY A 1 10 ? -8.889 8.657 -1.605 1.00 0.00 10 GLY A O 14
ATOM 8317 N N . GLY A 1 11 ? -8.648 6.493 -1.030 1.00 0.00 11 GLY A N 14
ATOM 8318 C CA . GLY A 1 11 ? -7.389 6.706 -0.325 1.00 0.00 11 GLY A CA 14
ATOM 8319 C C . GLY A 1 11 ? -6.194 6.917 -1.259 1.00 0.00 11 GLY A C 14
ATOM 8320 O O . GLY A 1 11 ? -6.306 6.680 -2.460 1.00 0.00 11 GLY A O 14
ATOM 8324 N N . ASP A 1 12 ? -5.052 7.354 -0.706 1.00 0.00 12 ASP A N 14
ATOM 8325 C CA . ASP A 1 12 ? -3.826 7.639 -1.466 1.00 0.00 12 ASP A CA 14
ATOM 8326 C C . ASP A 1 12 ? -2.676 6.763 -0.916 1.00 0.00 12 ASP A C 14
ATOM 8327 O O . ASP A 1 12 ? -2.547 5.598 -1.271 1.00 0.00 12 ASP A O 14
ATOM 8336 N N . CYS A 1 13 ? -1.850 7.292 -0.007 1.00 0.00 13 CYS A N 14
ATOM 8337 C CA . CYS A 1 13 ? -0.677 6.663 0.592 1.00 0.00 13 CYS A CA 14
ATOM 8338 C C . CYS A 1 13 ? -0.645 6.937 2.095 1.00 0.00 13 CYS A C 14
ATOM 8339 O O . CYS A 1 13 ? -0.254 6.058 2.869 1.00 0.00 13 CYS A O 14
ATOM 8346 N N . THR A 1 14 ? -1.070 8.126 2.530 1.00 0.00 14 THR A N 14
ATOM 8347 C CA . THR A 1 14 ? -1.230 8.428 3.946 1.00 0.00 14 THR A CA 14
ATOM 8348 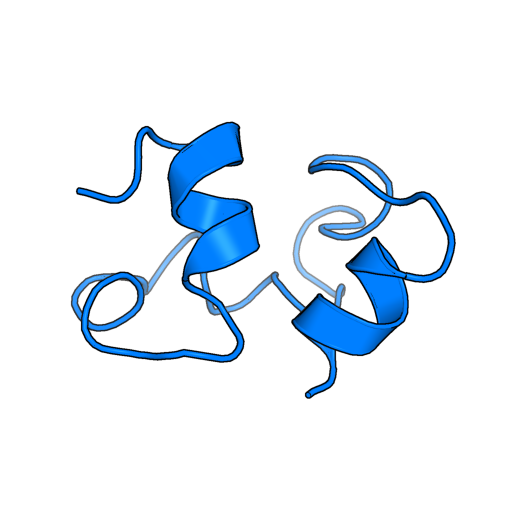C C . THR A 1 14 ? -2.396 7.586 4.459 1.00 0.00 14 THR A C 14
ATOM 8349 O O . THR A 1 14 ? -2.234 6.705 5.304 1.00 0.00 14 THR A O 14
ATOM 8360 N N . THR A 1 15 ? -3.578 7.811 3.886 1.00 0.00 15 THR A N 14
ATOM 8361 C CA . THR A 1 15 ? -4.858 7.460 4.484 1.00 0.00 15 THR A CA 14
ATOM 8362 C C . THR A 1 15 ? -5.242 5.984 4.196 1.00 0.00 15 THR A C 14
ATOM 8363 O O . THR A 1 15 ? -6.408 5.601 4.174 1.00 0.00 15 THR A O 14
ATOM 8374 N N . CYS A 1 16 ? -4.241 5.102 4.161 1.00 0.00 16 CYS A N 14
ATOM 8375 C CA . CYS A 1 16 ? -4.306 3.656 3.947 1.00 0.00 16 CYS A CA 14
ATOM 8376 C C . CYS A 1 16 ? -3.152 2.970 4.686 1.00 0.00 16 CYS A C 14
ATOM 8377 O O . CYS A 1 16 ? -2.991 1.756 4.545 1.00 0.00 16 CYS A O 14
ATOM 8384 N N . PHE A 1 17 ? -2.353 3.710 5.467 1.00 0.00 17 PHE A N 14
ATOM 8385 C CA . PHE A 1 17 ? -1.221 3.166 6.201 1.00 0.00 17 PHE A CA 14
ATOM 8386 C C . PHE A 1 17 ? -1.510 3.063 7.702 1.00 0.00 17 PHE A C 14
ATOM 8387 O O . PHE A 1 17 ? -0.983 2.161 8.354 1.00 0.00 17 PHE A O 14
ATOM 8404 N N . ASN A 1 18 ? -2.372 3.931 8.248 1.00 0.00 18 ASN A N 14
ATOM 8405 C CA . ASN A 1 18 ? -2.714 4.036 9.675 1.00 0.00 18 ASN A CA 14
ATOM 8406 C C . ASN A 1 18 ? -1.474 4.031 10.587 1.00 0.00 18 ASN A C 14
ATOM 8407 O O . ASN A 1 18 ? -1.488 3.459 11.672 1.00 0.00 18 ASN A O 14
ATOM 8418 N N . ASN A 1 19 ? -0.376 4.613 10.115 1.00 0.00 19 ASN A N 14
ATOM 8419 C CA . ASN A 1 19 ? 0.987 4.493 10.606 1.00 0.00 19 ASN A CA 14
ATOM 8420 C C . ASN A 1 19 ? 1.408 3.081 11.053 1.00 0.00 19 ASN A C 14
ATOM 8421 O O . ASN A 1 19 ? 1.931 2.881 12.155 1.00 0.00 19 ASN A O 14
ATOM 8432 N N . GLY A 1 20 ? 1.209 2.107 10.159 1.00 0.00 20 GLY A N 14
ATOM 8433 C CA . GLY A 1 20 ? 1.757 0.760 10.221 1.00 0.00 20 GLY A CA 14
ATOM 8434 C C . GLY A 1 20 ? 0.748 -0.309 10.640 1.00 0.00 20 GLY A C 14
ATOM 8435 O O . GLY A 1 20 ? 1.112 -1.470 10.816 1.00 0.00 20 GLY A O 14
ATOM 8439 N N . THR A 1 21 ? -0.530 0.052 10.755 1.00 0.00 21 THR A N 14
ATOM 8440 C CA . THR A 1 21 ? -1.619 -0.816 11.204 1.00 0.00 21 THR A CA 14
ATOM 8441 C C . THR A 1 21 ? -2.850 -0.558 10.307 1.00 0.00 21 THR A C 14
ATOM 8442 O O . THR A 1 21 ? -3.978 -0.388 10.766 1.00 0.00 21 THR A O 14
ATOM 8453 N N . GLY A 1 22 ? -2.614 -0.395 9.001 1.00 0.00 22 GLY A N 14
ATOM 8454 C CA . GLY A 1 22 ? -3.598 -0.019 7.985 1.00 0.00 22 GLY A CA 14
ATOM 8455 C C . GLY A 1 22 ? -3.693 -1.082 6.893 1.00 0.00 22 GLY A C 14
ATOM 8456 O O . GLY A 1 22 ? -2.948 -2.062 6.944 1.00 0.00 22 GLY A O 14
ATOM 8460 N N . PRO A 1 23 ? -4.568 -0.918 5.887 1.00 0.00 23 PRO A N 14
ATOM 8461 C CA . PRO A 1 23 ? -4.780 -1.940 4.868 1.00 0.00 23 PRO A CA 14
ATOM 8462 C C . PRO A 1 23 ? -3.509 -2.144 4.045 1.00 0.00 23 PRO A C 14
ATOM 8463 O O . PRO A 1 23 ? -3.038 -3.274 3.904 1.00 0.00 23 PRO A O 14
ATOM 8474 N N . CYS A 1 24 ? -2.929 -1.056 3.532 1.00 0.00 24 CYS A N 14
ATOM 8475 C CA . CYS A 1 24 ? -1.636 -1.101 2.868 1.00 0.00 24 CYS A CA 14
ATOM 8476 C C . CYS A 1 24 ? -0.590 -0.716 3.910 1.00 0.00 24 CYS A C 14
ATOM 8477 O O . CYS A 1 24 ? -0.201 0.444 3.986 1.00 0.00 24 CYS A O 14
ATOM 8484 N N . ALA A 1 25 ? -0.182 -1.667 4.758 1.00 0.00 25 ALA A N 14
ATOM 8485 C CA . ALA A 1 25 ? 0.806 -1.463 5.813 1.00 0.00 25 ALA A CA 14
ATOM 8486 C C . ALA A 1 25 ? 2.006 -2.385 5.680 1.00 0.00 25 ALA A C 14
ATOM 8487 O O . ALA A 1 25 ? 3.142 -1.908 5.657 1.00 0.00 25 ALA A O 14
ATOM 8494 N N . ASN A 1 26 ? 1.779 -3.697 5.585 1.00 0.00 26 ASN A N 14
ATOM 8495 C CA . ASN A 1 26 ? 2.893 -4.634 5.469 1.00 0.00 26 ASN A CA 14
ATOM 8496 C C . ASN A 1 26 ? 3.659 -4.432 4.159 1.00 0.00 26 ASN A C 14
ATOM 8497 O O . ASN A 1 26 ? 4.863 -4.670 4.111 1.00 0.00 26 ASN A O 14
ATOM 8508 N N . CYS A 1 27 ? 2.991 -3.890 3.136 1.00 0.00 27 CYS A N 14
ATOM 8509 C CA . CYS A 1 27 ? 3.603 -3.436 1.894 1.00 0.00 27 CYS A CA 14
ATOM 8510 C C . CYS A 1 27 ? 4.557 -2.253 2.075 1.00 0.00 27 CYS A C 14
ATOM 8511 O O . CYS A 1 27 ? 5.045 -1.777 1.064 1.00 0.00 27 CYS A O 14
ATOM 8518 N N . LEU A 1 28 ? 4.831 -1.733 3.280 1.00 0.00 28 LEU A N 14
ATOM 8519 C CA . LEU A 1 28 ? 5.830 -0.704 3.506 1.00 0.00 28 LEU A CA 14
ATOM 8520 C C . LEU A 1 28 ? 7.002 -1.300 4.283 1.00 0.00 28 LEU A C 14
ATOM 8521 O O . LEU A 1 28 ? 8.105 -1.464 3.759 1.00 0.00 28 LEU A O 14
ATOM 8537 N N . ALA A 1 29 ? 6.756 -1.640 5.553 1.00 0.00 29 ALA A N 14
ATOM 8538 C CA . ALA A 1 29 ? 7.785 -2.029 6.511 1.00 0.00 29 ALA A CA 14
ATOM 8539 C C . ALA A 1 29 ? 8.391 -3.409 6.222 1.00 0.00 29 ALA A C 14
ATOM 8540 O O . ALA A 1 29 ? 9.310 -3.824 6.929 1.00 0.00 29 ALA A O 14
ATOM 8547 N N . GLY A 1 30 ? 7.912 -4.121 5.201 1.00 0.00 30 GLY A N 14
ATOM 8548 C CA . GLY A 1 30 ? 8.537 -5.318 4.685 1.00 0.00 30 GLY A CA 14
ATOM 8549 C C . GLY A 1 30 ? 8.104 -5.503 3.243 1.00 0.00 30 GLY A C 14
ATOM 8550 O O . GLY A 1 30 ? 7.259 -6.359 2.983 1.00 0.00 30 GLY A O 14
ATOM 8554 N N . TYR A 1 31 ? 8.634 -4.705 2.303 1.00 0.00 31 TYR A N 14
ATOM 8555 C CA . TYR A 1 31 ? 8.122 -4.761 0.933 1.00 0.00 31 TYR A CA 14
ATOM 8556 C C . TYR A 1 31 ? 9.167 -5.065 -0.160 1.00 0.00 31 TYR A C 14
ATOM 8557 O O . TYR A 1 31 ? 9.027 -4.580 -1.287 1.00 0.00 31 TYR A O 14
ATOM 8575 N N . PRO A 1 32 ? 10.009 -6.098 -0.025 1.00 0.00 32 PRO A N 14
ATOM 8576 C CA . PRO A 1 32 ? 11.038 -6.340 -1.030 1.00 0.00 32 PRO A CA 14
ATOM 8577 C C . PRO A 1 32 ? 10.424 -6.869 -2.331 1.00 0.00 32 PRO A C 14
ATOM 8578 O O . PRO A 1 32 ? 10.951 -6.634 -3.422 1.00 0.00 32 PRO A O 14
ATOM 8589 N N . ALA A 1 33 ? 9.265 -7.509 -2.220 1.00 0.00 33 ALA A N 14
ATOM 8590 C CA . ALA A 1 33 ? 8.495 -8.103 -3.294 1.00 0.00 33 ALA A CA 14
ATOM 8591 C C . ALA A 1 33 ? 7.216 -7.310 -3.607 1.00 0.00 33 ALA A C 14
ATOM 8592 O O . ALA A 1 33 ? 6.413 -7.754 -4.421 1.00 0.00 33 ALA A O 14
ATOM 8599 N N . GLY A 1 34 ? 6.954 -6.188 -2.926 1.00 0.00 34 GLY A N 14
ATOM 8600 C CA . GLY A 1 34 ? 5.644 -5.540 -2.968 1.00 0.00 34 GLY A CA 14
ATOM 8601 C C . GLY A 1 34 ? 5.221 -5.108 -4.374 1.00 0.00 34 GLY A C 14
ATOM 8602 O O . GLY A 1 34 ? 4.025 -5.110 -4.664 1.00 0.00 34 GLY A O 14
ATOM 8606 N N . CYS A 1 35 ? 6.171 -4.803 -5.264 1.00 0.00 35 CYS A N 14
ATOM 8607 C CA . CYS A 1 35 ? 5.911 -4.536 -6.674 1.00 0.00 35 CYS A CA 14
ATOM 8608 C C . CYS A 1 35 ? 5.261 -5.697 -7.429 1.00 0.00 35 CYS A C 14
ATOM 8609 O O . CYS A 1 35 ? 4.686 -5.465 -8.491 1.00 0.00 35 CYS A O 14
ATOM 8616 N N . SER A 1 36 ? 5.391 -6.939 -6.956 1.00 0.00 36 SER A N 14
ATOM 8617 C CA . SER A 1 36 ? 4.752 -8.084 -7.563 1.00 0.00 36 SER A CA 14
ATOM 8618 C C . SER A 1 36 ? 3.402 -8.376 -6.915 1.00 0.00 36 SER A C 14
ATOM 8619 O O . SER A 1 36 ? 2.582 -9.119 -7.450 1.00 0.00 36 SER A O 14
ATOM 8627 N N . ASN A 1 37 ? 3.133 -7.781 -5.753 1.00 0.00 37 ASN A N 14
ATOM 8628 C CA . ASN A 1 37 ? 1.840 -7.867 -5.099 1.00 0.00 37 ASN A CA 14
ATOM 8629 C C . ASN A 1 37 ? 0.928 -6.819 -5.706 1.00 0.00 37 ASN A C 14
ATOM 8630 O O . ASN A 1 37 ? 0.887 -5.696 -5.210 1.00 0.00 37 ASN A O 14
ATOM 8641 N N . SER A 1 38 ? 0.205 -7.150 -6.778 1.00 0.00 38 SER A N 14
ATOM 8642 C CA . SER A 1 38 ? -0.633 -6.205 -7.516 1.00 0.00 38 SER A CA 14
ATOM 8643 C C . SER A 1 38 ? -1.600 -5.429 -6.604 1.00 0.00 38 SER A C 14
ATOM 8644 O O . SER A 1 38 ? -1.794 -4.234 -6.829 1.00 0.00 38 SER A O 14
ATOM 8652 N N . ASP A 1 39 ? -2.122 -6.045 -5.532 1.00 0.00 39 ASP A N 14
ATOM 8653 C CA . ASP A 1 39 ? -2.983 -5.376 -4.542 1.00 0.00 39 ASP A CA 14
ATOM 8654 C C . ASP A 1 39 ? -2.295 -4.175 -3.888 1.00 0.00 39 ASP A C 14
ATOM 8655 O O . ASP A 1 39 ? -2.942 -3.175 -3.593 1.00 0.00 39 ASP A O 14
ATOM 8664 N N . CYS A 1 40 ? -0.972 -4.242 -3.721 1.00 0.00 40 CYS A N 14
ATOM 8665 C CA . CYS A 1 40 ? -0.132 -3.207 -3.137 1.00 0.00 40 CYS A CA 14
ATOM 8666 C C . CYS A 1 40 ? 0.579 -2.403 -4.219 1.00 0.00 40 CYS A C 14
ATOM 8667 O O . CYS A 1 40 ? 1.015 -1.301 -3.934 1.00 0.00 40 CYS A O 14
ATOM 8674 N N . THR A 1 41 ? 0.701 -2.913 -5.442 1.00 0.00 41 THR A N 14
ATOM 8675 C CA . THR A 1 41 ? 1.520 -2.331 -6.489 1.00 0.00 41 THR A CA 14
ATOM 8676 C C . THR A 1 41 ? 1.095 -0.894 -6.792 1.00 0.00 41 THR A C 14
ATOM 8677 O O . THR A 1 41 ? 1.939 -0.020 -6.665 1.00 0.00 41 THR A O 14
ATOM 8688 N N . ALA A 1 42 ? -0.165 -0.609 -7.144 1.00 0.00 42 ALA A N 14
ATOM 8689 C CA . ALA A 1 42 ? -0.552 0.748 -7.547 1.00 0.00 42 ALA A CA 14
ATOM 8690 C C . ALA A 1 42 ? -0.371 1.753 -6.402 1.00 0.00 42 ALA A C 14
ATOM 8691 O O . ALA A 1 42 ? 0.056 2.881 -6.663 1.00 0.00 42 ALA A O 14
ATOM 8698 N N . PHE A 1 43 ? -0.643 1.341 -5.155 1.00 0.00 43 PHE A N 14
ATOM 8699 C CA . PHE A 1 43 ? -0.298 2.091 -3.951 1.00 0.00 43 PHE A CA 14
ATOM 8700 C C . PHE A 1 43 ? 1.205 2.357 -3.957 1.00 0.00 43 PHE A C 14
ATOM 8701 O O . PHE A 1 43 ? 1.612 3.512 -4.011 1.00 0.00 43 PHE A O 14
ATOM 8718 N N . LEU A 1 44 ? 2.050 1.322 -3.922 1.00 0.00 44 LEU A N 14
ATOM 8719 C CA . LEU A 1 44 ? 3.492 1.500 -3.829 1.00 0.00 44 LEU A CA 14
ATOM 8720 C C . LEU A 1 44 ? 4.090 2.279 -4.997 1.00 0.00 44 LEU A C 14
ATOM 8721 O O . LEU A 1 44 ? 5.040 3.030 -4.803 1.00 0.00 44 LEU A O 14
ATOM 8737 N N . SER A 1 45 ? 3.535 2.143 -6.190 1.00 0.00 45 SER A N 14
ATOM 8738 C CA . SER A 1 45 ? 3.829 2.927 -7.364 1.00 0.00 45 SER A CA 14
ATOM 8739 C C . SER A 1 45 ? 3.632 4.423 -7.064 1.00 0.00 45 SER A C 14
ATOM 8740 O O . SER A 1 45 ? 4.514 5.224 -7.389 1.00 0.00 45 SER A O 14
ATOM 8748 N N . GLN A 1 46 ? 2.552 4.810 -6.370 1.00 0.00 46 GLN A N 14
ATOM 8749 C CA . GLN A 1 46 ? 2.388 6.172 -5.874 1.00 0.00 46 GLN A CA 14
ATOM 8750 C C . GLN A 1 46 ? 3.393 6.473 -4.756 1.00 0.00 46 GLN A C 14
ATOM 8751 O O . GLN A 1 46 ? 4.058 7.508 -4.816 1.00 0.00 46 GLN A O 14
ATOM 8765 N N . CYS A 1 47 ? 3.501 5.640 -3.718 1.00 0.00 47 CYS A N 14
ATOM 8766 C CA . CYS A 1 47 ? 4.239 6.028 -2.517 1.00 0.00 47 CYS A CA 14
ATOM 8767 C C . CYS A 1 47 ? 5.753 5.971 -2.757 1.00 0.00 47 CYS A C 14
ATOM 8768 O O . CYS A 1 47 ? 6.445 6.978 -2.590 1.00 0.00 47 CYS A O 14
ATOM 8775 N N . TYR A 1 48 ? 6.280 4.800 -3.112 1.00 0.00 48 TYR A N 14
ATOM 8776 C CA . TYR A 1 48 ? 7.695 4.559 -3.385 1.00 0.00 48 TYR A CA 14
ATOM 8777 C C . TYR A 1 48 ? 8.065 4.965 -4.809 1.00 0.00 48 TYR A C 14
ATOM 8778 O O . TYR A 1 48 ? 8.982 5.761 -4.997 1.00 0.00 48 TYR A O 14
ATOM 8796 N N . GLY A 1 49 ? 7.388 4.393 -5.807 1.00 0.00 49 GLY A N 14
ATOM 8797 C CA . GLY A 1 49 ? 7.760 4.506 -7.215 1.00 0.00 49 GLY A CA 14
ATOM 8798 C C . GLY A 1 49 ? 7.909 3.158 -7.913 1.00 0.00 49 GLY A C 14
ATOM 8799 O O . GLY A 1 49 ? 8.113 3.145 -9.124 1.00 0.00 49 GLY A O 14
ATOM 8803 N N . GLY A 1 50 ? 7.775 2.042 -7.193 1.00 0.00 50 GLY A N 14
ATOM 8804 C CA . GLY A 1 50 ? 7.973 0.712 -7.740 1.00 0.00 50 GLY A CA 14
ATOM 8805 C C . GLY A 1 50 ? 9.455 0.326 -7.716 1.00 0.00 50 GLY A C 14
ATOM 8806 O O . GLY A 1 50 ? 10.188 0.627 -8.656 1.00 0.00 50 GLY A O 14
ATOM 8810 N N . CYS A 1 51 ? 9.823 -0.387 -6.652 1.00 0.00 51 CYS A N 14
ATOM 8811 C CA . CYS A 1 51 ? 11.097 -1.011 -6.323 1.00 0.00 51 CYS A CA 14
ATOM 8812 C C . CYS A 1 51 ? 11.891 -1.551 -7.518 1.00 0.00 51 CYS A C 14
ATOM 8813 O O . CYS A 1 51 ? 11.760 -2.742 -7.885 1.00 0.00 51 CYS A O 14
ATOM 8821 N N . GLY A 1 1 ? -7.380 -6.682 -3.269 1.00 0.00 1 GLY A N 15
ATOM 8822 C CA . GLY A 1 1 ? -7.612 -7.047 -1.870 1.00 0.00 1 GLY A CA 15
ATOM 8823 C C . GLY A 1 1 ? -7.830 -5.803 -1.037 1.00 0.00 1 GLY A C 15
ATOM 8824 O O . GLY A 1 1 ? -8.279 -4.779 -1.554 1.00 0.00 1 GLY A O 15
ATOM 8830 N N . GLU A 1 2 ? -7.571 -5.886 0.265 1.00 0.00 2 GLU A N 15
ATOM 8831 C CA . GLU A 1 2 ? -7.895 -4.804 1.194 1.00 0.00 2 GLU A CA 15
ATOM 8832 C C . GLU A 1 2 ? -7.212 -3.483 0.831 1.00 0.00 2 GLU A C 15
ATOM 8833 O O . GLU A 1 2 ? -7.804 -2.425 1.042 1.00 0.00 2 GLU A O 15
ATOM 8845 N N . CYS A 1 3 ? -6.009 -3.515 0.247 1.00 0.00 3 CYS A N 15
ATOM 8846 C CA . CYS A 1 3 ? -5.344 -2.274 -0.130 1.00 0.00 3 CYS A CA 15
ATOM 8847 C C . CYS A 1 3 ? -6.038 -1.658 -1.354 1.00 0.00 3 CYS A C 15
ATOM 8848 O O . CYS A 1 3 ? -6.345 -0.466 -1.355 1.00 0.00 3 CYS A O 15
ATOM 8855 N N . GLU A 1 4 ? -6.375 -2.472 -2.360 1.00 0.00 4 GLU A N 15
ATOM 8856 C CA . GLU A 1 4 ? -7.168 -2.025 -3.509 1.00 0.00 4 GLU A CA 15
ATOM 8857 C C . GLU A 1 4 ? -8.551 -1.518 -3.077 1.00 0.00 4 GLU A C 15
ATOM 8858 O O . GLU A 1 4 ? -9.113 -0.630 -3.717 1.00 0.00 4 GLU A O 15
ATOM 8870 N N . GLN A 1 5 ? -9.128 -2.088 -2.013 1.00 0.00 5 GLN A N 15
ATOM 8871 C CA . GLN A 1 5 ? -10.412 -1.650 -1.485 1.00 0.00 5 GLN A CA 15
ATOM 8872 C C . GLN A 1 5 ? -10.257 -0.308 -0.770 1.00 0.00 5 GLN A C 15
ATOM 8873 O O . GLN A 1 5 ? -11.148 0.528 -0.866 1.00 0.00 5 GLN A O 15
ATOM 8887 N N . CYS A 1 6 ? -9.126 -0.073 -0.105 1.00 0.00 6 CYS A N 15
ATOM 8888 C CA . CYS A 1 6 ? -8.807 1.224 0.466 1.00 0.00 6 CYS A CA 15
ATOM 8889 C C . CYS A 1 6 ? -8.713 2.276 -0.644 1.00 0.00 6 CYS A C 15
ATOM 8890 O O . CYS A 1 6 ? -9.269 3.363 -0.515 1.00 0.00 6 CYS A O 15
ATOM 8897 N N . PHE A 1 7 ? -8.086 1.946 -1.778 1.00 0.00 7 PHE A N 15
ATOM 8898 C CA . PHE A 1 7 ? -8.098 2.796 -2.967 1.00 0.00 7 PHE A CA 15
ATOM 8899 C C . PHE A 1 7 ? -9.525 3.002 -3.506 1.00 0.00 7 PHE A C 15
ATOM 8900 O O . PHE A 1 7 ? -9.870 4.124 -3.883 1.00 0.00 7 PHE A O 15
ATOM 8917 N N . SER A 1 8 ? -10.377 1.972 -3.514 1.00 0.00 8 SER A N 15
ATOM 8918 C CA . SER A 1 8 ? -11.809 2.093 -3.798 1.00 0.00 8 SER A CA 15
ATOM 8919 C C . SER A 1 8 ? -12.584 2.867 -2.713 1.00 0.00 8 SER A C 15
ATOM 8920 O O . SER A 1 8 ? -13.797 3.036 -2.844 1.00 0.00 8 SER A O 15
ATOM 8928 N N . ASP A 1 9 ? -11.928 3.360 -1.664 1.00 0.00 9 ASP A N 15
ATOM 8929 C CA . ASP A 1 9 ? -12.501 4.256 -0.659 1.00 0.00 9 ASP A CA 15
ATOM 8930 C C . ASP A 1 9 ? -11.651 5.536 -0.604 1.00 0.00 9 ASP A C 15
ATOM 8931 O O . ASP A 1 9 ? -11.419 6.126 0.450 1.00 0.00 9 ASP A O 15
ATOM 8940 N N . GLY A 1 10 ? -11.180 5.979 -1.776 1.00 0.00 10 GLY A N 15
ATOM 8941 C CA . GLY A 1 10 ? -10.455 7.224 -1.980 1.00 0.00 10 GLY A CA 15
ATOM 8942 C C . GLY A 1 10 ? -9.012 7.231 -1.467 1.00 0.00 10 GLY A C 15
ATOM 8943 O O . GLY A 1 10 ? -8.386 8.294 -1.470 1.00 0.00 10 GLY A O 15
ATOM 8947 N N . GLY A 1 11 ? -8.494 6.088 -1.022 1.00 0.00 11 GLY A N 15
ATOM 8948 C CA . GLY A 1 11 ? -7.168 5.927 -0.451 1.00 0.00 11 GLY A CA 15
ATOM 8949 C C . GLY A 1 11 ? -6.049 6.381 -1.378 1.00 0.00 11 GLY A C 15
ATOM 8950 O O . GLY A 1 11 ? -6.155 6.200 -2.588 1.00 0.00 11 GLY A O 15
ATOM 8954 N N . ASP A 1 12 ? -4.957 6.917 -0.822 1.00 0.00 12 ASP A N 15
ATOM 8955 C CA . ASP A 1 12 ? -3.779 7.338 -1.580 1.00 0.00 12 ASP A CA 15
ATOM 8956 C C . ASP A 1 12 ? -2.545 6.588 -1.071 1.00 0.00 12 ASP A C 15
ATOM 8957 O O . ASP A 1 12 ? -2.283 5.472 -1.513 1.00 0.00 12 ASP A O 15
ATOM 8966 N N . CYS A 1 13 ? -1.801 7.173 -0.130 1.00 0.00 13 CYS A N 15
ATOM 8967 C CA . CYS A 1 13 ? -0.570 6.659 0.457 1.00 0.00 13 CYS A CA 15
ATOM 8968 C C . CYS A 1 13 ? -0.588 6.937 1.949 1.00 0.00 13 CYS A C 15
ATOM 8969 O O . CYS A 1 13 ? -0.394 6.029 2.760 1.00 0.00 13 CYS A O 15
ATOM 8976 N N . THR A 1 14 ? -0.831 8.192 2.320 1.00 0.00 14 THR A N 15
ATOM 8977 C CA . THR A 1 14 ? -1.107 8.574 3.688 1.00 0.00 14 THR A CA 15
ATOM 8978 C C . THR A 1 14 ? -2.354 7.814 4.166 1.00 0.00 14 THR A C 15
ATOM 8979 O O . THR A 1 14 ? -2.260 7.019 5.106 1.00 0.00 14 THR A O 15
ATOM 8990 N N . THR A 1 15 ? -3.506 7.957 3.503 1.00 0.00 15 THR A N 15
ATOM 8991 C CA . THR A 1 15 ? -4.774 7.656 4.166 1.00 0.00 15 THR A CA 15
ATOM 8992 C C . THR A 1 15 ? -5.203 6.175 4.001 1.00 0.00 15 THR A C 15
ATOM 8993 O O . THR A 1 15 ? -6.391 5.854 4.051 1.00 0.00 15 THR A O 15
ATOM 9004 N N . CYS A 1 16 ? -4.228 5.253 3.996 1.00 0.00 16 CYS A N 15
ATOM 9005 C CA . CYS A 1 16 ? -4.334 3.785 3.925 1.00 0.00 16 CYS A CA 15
ATOM 9006 C C . CYS A 1 16 ? -3.082 3.105 4.504 1.00 0.00 16 CYS A C 15
ATOM 9007 O O . CYS A 1 16 ? -3.006 1.875 4.496 1.00 0.00 16 CYS A O 15
ATOM 9014 N N . PHE A 1 17 ? -2.102 3.859 5.025 1.00 0.00 17 PHE A N 15
ATOM 9015 C CA . PHE A 1 17 ? -1.036 3.263 5.826 1.00 0.00 17 PHE A CA 15
ATOM 9016 C C . PHE A 1 17 ? -1.444 3.177 7.296 1.00 0.00 17 PHE A C 15
ATOM 9017 O O . PHE A 1 17 ? -1.008 2.264 7.997 1.00 0.00 17 PHE A O 15
ATOM 9034 N N . ASN A 1 18 ? -2.255 4.129 7.779 1.00 0.00 18 ASN A N 15
ATOM 9035 C CA . ASN A 1 18 ? -2.667 4.335 9.176 1.00 0.00 18 ASN A CA 15
ATOM 9036 C C . ASN A 1 18 ? -1.497 4.459 10.166 1.00 0.00 18 ASN A C 15
ATOM 9037 O O . ASN A 1 18 ? -1.731 4.628 11.358 1.00 0.00 18 ASN A O 15
ATOM 9048 N N . ASN A 1 19 ? -0.243 4.419 9.699 1.00 0.00 19 ASN A N 15
ATOM 9049 C CA . ASN A 1 19 ? 0.973 4.276 10.498 1.00 0.00 19 ASN A CA 15
ATOM 9050 C C . ASN A 1 19 ? 1.217 2.814 10.862 1.00 0.00 19 ASN A C 15
ATOM 9051 O O . ASN A 1 19 ? 1.002 2.387 11.996 1.00 0.00 19 ASN A O 15
ATOM 9062 N N . GLY A 1 20 ? 1.438 1.988 9.835 1.00 0.00 20 GLY A N 15
ATOM 9063 C CA . GLY A 1 20 ? 1.812 0.585 9.975 1.00 0.00 20 GLY A CA 15
ATOM 9064 C C . GLY A 1 20 ? 0.641 -0.306 10.372 1.00 0.00 20 GLY A C 15
ATOM 9065 O O . GLY A 1 20 ? 0.835 -1.473 10.716 1.00 0.00 20 GLY A O 15
ATOM 9069 N N . THR A 1 21 ? -0.580 0.219 10.301 1.00 0.00 21 THR A N 15
ATOM 9070 C CA . THR A 1 21 ? -1.772 -0.349 10.920 1.00 0.00 21 THR A CA 15
ATOM 9071 C C . THR A 1 21 ? -2.986 -0.312 9.976 1.00 0.00 21 THR A C 15
ATOM 9072 O O . THR A 1 21 ? -4.061 -0.789 10.333 1.00 0.00 21 THR A O 15
ATOM 9083 N N . GLY A 1 22 ? -2.832 0.231 8.764 1.00 0.00 22 GLY A N 15
ATOM 9084 C CA . GLY A 1 22 ? -3.846 0.257 7.718 1.00 0.00 22 GLY A CA 15
ATOM 9085 C C . GLY A 1 22 ? -3.736 -0.973 6.818 1.00 0.00 22 GLY A C 15
ATOM 9086 O O . GLY A 1 22 ? -2.880 -1.829 7.060 1.00 0.00 22 GLY A O 15
ATOM 9090 N N . PRO A 1 23 ? -4.576 -1.066 5.774 1.00 0.00 23 PRO A N 15
ATOM 9091 C CA . PRO A 1 23 ? -4.615 -2.246 4.920 1.00 0.00 23 PRO A CA 15
ATOM 9092 C C . PRO A 1 23 ? -3.366 -2.359 4.041 1.00 0.00 23 PRO A C 15
ATOM 9093 O O . PRO A 1 23 ? -2.902 -3.470 3.778 1.00 0.00 23 PRO A O 15
ATOM 9104 N N . CYS A 1 24 ? -2.790 -1.236 3.593 1.00 0.00 24 CYS A N 15
ATOM 9105 C CA . CYS A 1 24 ? -1.531 -1.220 2.864 1.00 0.00 24 CYS A CA 15
ATOM 9106 C C . CYS A 1 24 ? -0.437 -0.877 3.874 1.00 0.00 24 CYS A C 15
ATOM 9107 O O . CYS A 1 24 ? 0.030 0.256 3.913 1.00 0.00 24 CYS A O 15
ATOM 9114 N N . ALA A 1 25 ? -0.058 -1.833 4.731 1.00 0.00 25 ALA A N 15
ATOM 9115 C CA . ALA A 1 25 ? 0.907 -1.597 5.804 1.00 0.00 25 ALA A CA 15
ATOM 9116 C C . ALA A 1 25 ? 2.128 -2.498 5.720 1.00 0.00 25 ALA A C 15
ATOM 9117 O O . ALA A 1 25 ? 3.254 -1.998 5.787 1.00 0.00 25 ALA A O 15
ATOM 9124 N N . ASN A 1 26 ? 1.952 -3.814 5.568 1.00 0.00 26 ASN A N 15
ATOM 9125 C CA . ASN A 1 26 ? 3.123 -4.681 5.402 1.00 0.00 26 ASN A CA 15
ATOM 9126 C C . ASN A 1 26 ? 3.799 -4.391 4.059 1.00 0.00 26 ASN A C 15
ATOM 9127 O O . ASN A 1 26 ? 5.014 -4.533 3.946 1.00 0.00 26 ASN A O 15
ATOM 9138 N N . CYS A 1 27 ? 3.028 -3.885 3.083 1.00 0.00 27 CYS A N 15
ATOM 9139 C CA . CYS A 1 27 ? 3.511 -3.350 1.817 1.00 0.00 27 CYS A CA 15
ATOM 9140 C C . CYS A 1 27 ? 4.533 -2.214 1.981 1.00 0.00 27 CYS A C 15
ATOM 9141 O O . CYS A 1 27 ? 5.035 -1.772 0.960 1.00 0.00 27 CYS A O 15
ATOM 9148 N N . LEU A 1 28 ? 4.874 -1.720 3.182 1.00 0.00 28 LEU A N 15
ATOM 9149 C CA . LEU A 1 28 ? 5.890 -0.697 3.383 1.00 0.00 28 LEU A CA 15
ATOM 9150 C C . LEU A 1 28 ? 7.190 -1.265 3.929 1.00 0.00 28 LEU A C 15
ATOM 9151 O O . LEU A 1 28 ? 8.237 -1.086 3.308 1.00 0.00 28 LEU A O 15
ATOM 9167 N N . ALA A 1 29 ? 7.145 -1.845 5.130 1.00 0.00 29 ALA A N 15
ATOM 9168 C CA . ALA A 1 29 ? 8.336 -2.279 5.843 1.00 0.00 29 ALA A CA 15
ATOM 9169 C C . ALA A 1 29 ? 8.914 -3.503 5.137 1.00 0.00 29 ALA A C 15
ATOM 9170 O O . ALA A 1 29 ? 9.916 -3.406 4.424 1.00 0.00 29 ALA A O 15
ATOM 9177 N N . GLY A 1 30 ? 8.266 -4.655 5.284 1.00 0.00 30 GLY A N 15
ATOM 9178 C CA . GLY A 1 30 ? 8.667 -5.863 4.598 1.00 0.00 30 GLY A CA 15
ATOM 9179 C C . GLY A 1 30 ? 8.047 -5.864 3.215 1.00 0.00 30 GLY A C 15
ATOM 9180 O O . GLY A 1 30 ? 7.147 -6.669 2.962 1.00 0.00 30 GLY A O 15
ATOM 9184 N N . TYR A 1 31 ? 8.511 -4.988 2.314 1.00 0.00 31 TYR A N 15
ATOM 9185 C CA . TYR A 1 31 ? 7.973 -4.968 0.961 1.00 0.00 31 TYR A CA 15
ATOM 9186 C C . TYR A 1 31 ? 8.996 -5.246 -0.149 1.00 0.00 31 TYR A C 15
ATOM 9187 O O . TYR A 1 31 ? 8.804 -4.759 -1.264 1.00 0.00 31 TYR A O 15
ATOM 9205 N N . PRO A 1 32 ? 9.829 -6.291 -0.054 1.00 0.00 32 PRO A N 15
ATOM 9206 C CA . PRO A 1 32 ? 10.801 -6.528 -1.106 1.00 0.00 32 PRO A CA 15
ATOM 9207 C C . PRO A 1 32 ? 10.068 -7.149 -2.293 1.00 0.00 32 PRO A C 15
ATOM 9208 O O . PRO A 1 32 ? 10.225 -6.724 -3.434 1.00 0.00 32 PRO A O 15
ATOM 9219 N N . ALA A 1 33 ? 9.189 -8.102 -1.988 1.00 0.00 33 ALA A N 15
ATOM 9220 C CA . ALA A 1 33 ? 8.240 -8.669 -2.924 1.00 0.00 33 ALA A CA 15
ATOM 9221 C C . ALA A 1 33 ? 6.981 -7.809 -3.034 1.00 0.00 33 ALA A C 15
ATOM 9222 O O . ALA A 1 33 ? 6.193 -7.995 -3.962 1.00 0.00 33 ALA A O 15
ATOM 9229 N N . GLY A 1 34 ? 6.745 -6.894 -2.091 1.00 0.00 34 GLY A N 15
ATOM 9230 C CA . GLY A 1 34 ? 5.453 -6.242 -1.961 1.00 0.00 34 GLY A CA 15
ATOM 9231 C C . GLY A 1 34 ? 5.161 -5.311 -3.114 1.00 0.00 34 GLY A C 15
ATOM 9232 O O . GLY A 1 34 ? 3.990 -5.172 -3.428 1.00 0.00 34 GLY A O 15
ATOM 9236 N N . CYS A 1 35 ? 6.168 -4.750 -3.786 1.00 0.00 35 CYS A N 15
ATOM 9237 C CA . CYS A 1 35 ? 6.020 -3.993 -5.023 1.00 0.00 35 CYS A CA 15
ATOM 9238 C C . CYS A 1 35 ? 5.557 -4.816 -6.222 1.00 0.00 35 CYS A C 15
ATOM 9239 O O . CYS A 1 35 ? 5.098 -4.223 -7.197 1.00 0.00 35 CYS A O 15
ATOM 9246 N N . SER A 1 36 ? 5.681 -6.150 -6.191 1.00 0.00 36 SER A N 15
ATOM 9247 C CA . SER A 1 36 ? 5.216 -6.987 -7.275 1.00 0.00 36 SER A CA 15
ATOM 9248 C C . SER A 1 36 ? 3.729 -7.345 -7.125 1.00 0.00 36 SER A C 15
ATOM 9249 O O . SER A 1 36 ? 3.080 -7.773 -8.075 1.00 0.00 36 SER A O 15
ATOM 9257 N N . ASN A 1 37 ? 3.200 -7.203 -5.908 1.00 0.00 37 ASN A N 15
ATOM 9258 C CA . ASN A 1 37 ? 1.873 -7.650 -5.498 1.00 0.00 37 ASN A CA 15
ATOM 9259 C C . ASN A 1 37 ? 0.851 -6.641 -6.015 1.00 0.00 37 ASN A C 15
ATOM 9260 O O . ASN A 1 37 ? 0.776 -5.564 -5.430 1.00 0.00 37 ASN A O 15
ATOM 9271 N N . SER A 1 38 ? 0.059 -6.931 -7.057 1.00 0.00 38 SER A N 15
ATOM 9272 C CA . SER A 1 38 ? -0.842 -5.932 -7.651 1.00 0.00 38 SER A CA 15
ATOM 9273 C C . SER A 1 38 ? -1.845 -5.365 -6.628 1.00 0.00 38 SER A C 15
ATOM 9274 O O . SER A 1 38 ? -2.315 -4.240 -6.795 1.00 0.00 38 SER A O 15
ATOM 9282 N N . ASP A 1 39 ? -2.125 -6.090 -5.538 1.00 0.00 39 ASP A N 15
ATOM 9283 C CA . ASP A 1 39 ? -2.926 -5.610 -4.408 1.00 0.00 39 ASP A CA 15
ATOM 9284 C C . ASP A 1 39 ? -2.362 -4.317 -3.802 1.00 0.00 39 ASP A C 15
ATOM 9285 O O . ASP A 1 39 ? -3.110 -3.438 -3.387 1.00 0.00 39 ASP A O 15
ATOM 9294 N N . CYS A 1 40 ? -1.040 -4.160 -3.842 1.00 0.00 40 CYS A N 15
ATOM 9295 C CA . CYS A 1 40 ? -0.265 -3.068 -3.269 1.00 0.00 40 CYS A CA 15
ATOM 9296 C C . CYS A 1 40 ? 0.430 -2.222 -4.340 1.00 0.00 40 CYS A C 15
ATOM 9297 O O . CYS A 1 40 ? 1.105 -1.265 -3.985 1.00 0.00 40 CYS A O 15
ATOM 9304 N N . THR A 1 41 ? 0.297 -2.546 -5.625 1.00 0.00 41 THR A N 15
ATOM 9305 C CA . THR A 1 41 ? 1.096 -1.939 -6.682 1.00 0.00 41 THR A CA 15
ATOM 9306 C C . THR A 1 41 ? 0.701 -0.495 -6.908 1.00 0.00 41 THR A C 15
ATOM 9307 O O . THR A 1 41 ? 1.585 0.349 -6.925 1.00 0.00 41 THR A O 15
ATOM 9318 N N . ALA A 1 42 ? -0.584 -0.169 -7.059 1.00 0.00 42 ALA A N 15
ATOM 9319 C CA . ALA A 1 42 ? -0.934 1.219 -7.338 1.00 0.00 42 ALA A CA 15
ATOM 9320 C C . ALA A 1 42 ? -0.591 2.109 -6.142 1.00 0.00 42 ALA A C 15
ATOM 9321 O O . ALA A 1 42 ? -0.203 3.262 -6.331 1.00 0.00 42 ALA A O 15
ATOM 9328 N N . PHE A 1 43 ? -0.678 1.558 -4.927 1.00 0.00 43 PHE A N 15
ATOM 9329 C CA . PHE A 1 43 ? -0.142 2.173 -3.728 1.00 0.00 43 PHE A CA 15
ATOM 9330 C C . PHE A 1 43 ? 1.367 2.384 -3.921 1.00 0.00 43 PHE A C 15
ATOM 9331 O O . PHE A 1 43 ? 1.800 3.519 -4.080 1.00 0.00 43 PHE A O 15
ATOM 9348 N N . LEU A 1 44 ? 2.196 1.336 -3.933 1.00 0.00 44 LEU A N 15
ATOM 9349 C CA . LEU A 1 44 ? 3.651 1.491 -3.922 1.00 0.00 44 LEU A CA 15
ATOM 9350 C C . LEU A 1 44 ? 4.231 2.232 -5.133 1.00 0.00 44 LEU A C 15
ATOM 9351 O O . LEU A 1 44 ? 5.214 2.957 -4.971 1.00 0.00 44 LEU A O 15
ATOM 9367 N N . SER A 1 45 ? 3.611 2.125 -6.302 1.00 0.00 45 SER A N 15
ATOM 9368 C CA . SER A 1 45 ? 3.878 2.922 -7.500 1.00 0.00 45 SER A CA 15
ATOM 9369 C C . SER A 1 45 ? 3.870 4.417 -7.160 1.00 0.00 45 SER A C 15
ATOM 9370 O O . SER A 1 45 ? 4.760 5.174 -7.554 1.00 0.00 45 SER A O 15
ATOM 9378 N N . GLN A 1 46 ? 2.864 4.850 -6.409 1.00 0.00 46 GLN A N 15
ATOM 9379 C CA . GLN A 1 46 ? 2.749 6.201 -5.896 1.00 0.00 46 GLN A CA 15
ATOM 9380 C C . GLN A 1 46 ? 3.770 6.366 -4.762 1.00 0.00 46 GLN A C 15
ATOM 9381 O O . GLN A 1 46 ? 4.779 7.060 -4.930 1.00 0.00 46 GLN A O 15
ATOM 9395 N N . CYS A 1 47 ? 3.572 5.682 -3.636 1.00 0.00 47 CYS A N 15
ATOM 9396 C CA . CYS A 1 47 ? 4.240 6.002 -2.377 1.00 0.00 47 CYS A CA 15
ATOM 9397 C C . CYS A 1 47 ? 5.758 5.824 -2.443 1.00 0.00 47 CYS A C 15
ATOM 9398 O O . CYS A 1 47 ? 6.481 6.638 -1.874 1.00 0.00 47 CYS A O 15
ATOM 9405 N N . TYR A 1 48 ? 6.260 4.799 -3.136 1.00 0.00 48 TYR A N 15
ATOM 9406 C CA . TYR A 1 48 ? 7.691 4.616 -3.380 1.00 0.00 48 TYR A CA 15
ATOM 9407 C C . TYR A 1 48 ? 8.103 5.182 -4.731 1.00 0.00 48 TYR A C 15
ATOM 9408 O O . TYR A 1 48 ? 9.159 5.802 -4.828 1.00 0.00 48 TYR A O 15
ATOM 9426 N N . GLY A 1 49 ? 7.297 4.956 -5.769 1.00 0.00 49 GLY A N 15
ATOM 9427 C CA . GLY A 1 49 ? 7.749 4.935 -7.157 1.00 0.00 49 GLY A CA 15
ATOM 9428 C C . GLY A 1 49 ? 7.661 3.518 -7.736 1.00 0.00 49 GLY A C 15
ATOM 9429 O O . GLY A 1 49 ? 7.721 3.352 -8.954 1.00 0.00 49 GLY A O 15
ATOM 9433 N N . GLY A 1 50 ? 7.474 2.504 -6.884 1.00 0.00 50 GLY A N 15
ATOM 9434 C CA . GLY A 1 50 ? 7.602 1.087 -7.191 1.00 0.00 50 GLY A CA 15
ATOM 9435 C C . GLY A 1 50 ? 9.059 0.628 -7.071 1.00 0.00 50 GLY A C 15
ATOM 9436 O O . GLY A 1 50 ? 9.963 1.278 -7.601 1.00 0.00 50 GLY A O 15
ATOM 9440 N N . CYS A 1 51 ? 9.299 -0.475 -6.350 1.00 0.00 51 CYS A N 15
ATOM 9441 C CA . CYS A 1 51 ? 10.572 -1.194 -6.381 1.00 0.00 51 CYS A CA 15
ATOM 9442 C C . CYS A 1 51 ? 10.879 -1.611 -7.811 1.00 0.00 51 CYS A C 15
ATOM 9443 O O . CYS A 1 51 ? 12.039 -1.446 -8.236 1.00 0.00 51 CYS A O 15
ATOM 9451 N N . GLY A 1 1 ? -7.243 -7.044 -3.136 1.00 0.00 1 GLY A N 16
ATOM 9452 C CA . GLY A 1 1 ? -7.094 -7.431 -1.733 1.00 0.00 1 GLY A CA 16
ATOM 9453 C C . GLY A 1 1 ? -7.361 -6.234 -0.846 1.00 0.00 1 GLY A C 16
ATOM 9454 O O . GLY A 1 1 ? -8.286 -5.468 -1.120 1.00 0.00 1 GLY A O 16
ATOM 9460 N N . GLU A 1 2 ? -6.583 -6.085 0.222 1.00 0.00 2 GLU A N 16
ATOM 9461 C CA . GLU A 1 2 ? -6.761 -5.039 1.218 1.00 0.00 2 GLU A CA 16
ATOM 9462 C C . GLU A 1 2 ? -6.488 -3.653 0.636 1.00 0.00 2 GLU A C 16
ATOM 9463 O O . GLU A 1 2 ? -7.283 -2.733 0.843 1.00 0.00 2 GLU A O 16
ATOM 9475 N N . CYS A 1 3 ? -5.387 -3.484 -0.099 1.00 0.00 3 CYS A N 16
ATOM 9476 C CA . CYS A 1 3 ? -4.983 -2.149 -0.488 1.00 0.00 3 CYS A CA 16
ATOM 9477 C C . CYS A 1 3 ? -5.771 -1.671 -1.704 1.00 0.00 3 CYS A C 16
ATOM 9478 O O . CYS A 1 3 ? -6.109 -0.491 -1.784 1.00 0.00 3 CYS A O 16
ATOM 9485 N N . GLU A 1 4 ? -6.148 -2.585 -2.607 1.00 0.00 4 GLU A N 16
ATOM 9486 C CA . GLU A 1 4 ? -7.083 -2.272 -3.682 1.00 0.00 4 GLU A CA 16
ATOM 9487 C C . GLU A 1 4 ? -8.390 -1.734 -3.094 1.00 0.00 4 GLU A C 16
ATOM 9488 O O . GLU A 1 4 ? -8.956 -0.796 -3.649 1.00 0.00 4 GLU A O 16
ATOM 9500 N N . GLN A 1 5 ? -8.857 -2.289 -1.967 1.00 0.00 5 GLN A N 16
ATOM 9501 C CA . GLN A 1 5 ? -10.064 -1.818 -1.293 1.00 0.00 5 GLN A CA 16
ATOM 9502 C C . GLN A 1 5 ? -9.850 -0.393 -0.786 1.00 0.00 5 GLN A C 16
ATOM 9503 O O . GLN A 1 5 ? -10.689 0.474 -1.019 1.00 0.00 5 GLN A O 16
ATOM 9517 N N . CYS A 1 6 ? -8.731 -0.153 -0.101 1.00 0.00 6 CYS A N 16
ATOM 9518 C CA . CYS A 1 6 ? -8.438 1.159 0.457 1.00 0.00 6 CYS A CA 16
AT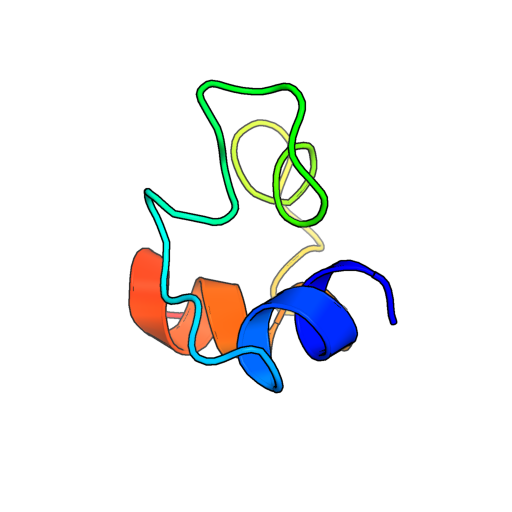OM 9519 C C . CYS A 1 6 ? -8.357 2.224 -0.641 1.00 0.00 6 CYS A C 16
ATOM 9520 O O . CYS A 1 6 ? -8.916 3.309 -0.487 1.00 0.00 6 CYS A O 16
ATOM 9527 N N . PHE A 1 7 ? -7.742 1.901 -1.783 1.00 0.00 7 PHE A N 16
ATOM 9528 C CA . PHE A 1 7 ? -7.718 2.792 -2.936 1.00 0.00 7 PHE A CA 16
ATOM 9529 C C . PHE A 1 7 ? -9.121 3.106 -3.448 1.00 0.00 7 PHE A C 16
ATOM 9530 O O . PHE A 1 7 ? -9.373 4.253 -3.826 1.00 0.00 7 PHE A O 16
ATOM 9547 N N . SER A 1 8 ? -10.031 2.127 -3.461 1.00 0.00 8 SER A N 16
ATOM 9548 C CA . SER A 1 8 ? -11.413 2.359 -3.850 1.00 0.00 8 SER A CA 16
ATOM 9549 C C . SER A 1 8 ? -12.086 3.376 -2.921 1.00 0.00 8 SER A C 16
ATOM 9550 O O . SER A 1 8 ? -12.886 4.174 -3.409 1.00 0.00 8 SER A O 16
ATOM 9558 N N . ASP A 1 9 ? -11.700 3.461 -1.641 1.00 0.00 9 ASP A N 16
ATOM 9559 C CA . ASP A 1 9 ? -12.211 4.481 -0.712 1.00 0.00 9 ASP A CA 16
ATOM 9560 C C . ASP A 1 9 ? -11.478 5.824 -0.913 1.00 0.00 9 ASP A C 16
ATOM 9561 O O . ASP A 1 9 ? -11.293 6.617 0.015 1.00 0.00 9 ASP A O 16
ATOM 9570 N N . GLY A 1 10 ? -11.138 6.159 -2.160 1.00 0.00 10 GLY A N 16
ATOM 9571 C CA . GLY A 1 10 ? -10.345 7.325 -2.523 1.00 0.00 10 GLY A CA 16
ATOM 9572 C C . GLY A 1 10 ? -8.998 7.384 -1.795 1.00 0.00 10 GLY A C 16
ATOM 9573 O O . GLY A 1 10 ? -8.529 8.495 -1.518 1.00 0.00 10 GLY A O 16
ATOM 9577 N N . GLY A 1 11 ? -8.410 6.248 -1.416 1.00 0.00 11 GLY A N 16
ATOM 9578 C CA . GLY A 1 11 ? -7.157 6.207 -0.681 1.00 0.00 11 GLY A CA 16
ATOM 9579 C C . GLY A 1 11 ? -5.979 6.676 -1.537 1.00 0.00 11 GLY A C 16
ATOM 9580 O O . GLY A 1 11 ? -6.039 6.598 -2.762 1.00 0.00 11 GLY A O 16
ATOM 9584 N N . ASP A 1 12 ? -4.909 7.159 -0.892 1.00 0.00 12 ASP A N 16
ATOM 9585 C CA . ASP A 1 12 ? -3.603 7.363 -1.524 1.00 0.00 12 ASP A CA 16
ATOM 9586 C C . ASP A 1 12 ? -2.537 6.560 -0.771 1.00 0.00 12 ASP A C 16
ATOM 9587 O O . ASP A 1 12 ? -2.430 5.352 -0.965 1.00 0.00 12 ASP A O 16
ATOM 9596 N N . CYS A 1 13 ? -1.815 7.182 0.169 1.00 0.00 13 CYS A N 16
ATOM 9597 C CA . CYS A 1 13 ? -0.672 6.576 0.847 1.00 0.00 13 CYS A CA 16
ATOM 9598 C C . CYS A 1 13 ? -0.786 6.760 2.353 1.00 0.00 13 CYS A C 16
ATOM 9599 O O . CYS A 1 13 ? -0.681 5.778 3.089 1.00 0.00 13 CYS A O 16
ATOM 9606 N N . THR A 1 14 ? -1.028 7.982 2.826 1.00 0.00 14 THR A N 16
ATOM 9607 C CA . THR A 1 14 ? -1.219 8.264 4.241 1.00 0.00 14 THR A CA 16
ATOM 9608 C C . THR A 1 14 ? -2.471 7.541 4.728 1.00 0.00 14 THR A C 16
ATOM 9609 O O . THR A 1 14 ? -2.392 6.736 5.657 1.00 0.00 14 THR A O 16
ATOM 9620 N N . THR A 1 15 ? -3.613 7.768 4.074 1.00 0.00 15 THR A N 16
ATOM 9621 C CA . THR A 1 15 ? -4.918 7.388 4.605 1.00 0.00 15 THR A CA 16
ATOM 9622 C C . THR A 1 15 ? -5.226 5.895 4.359 1.00 0.00 15 THR A C 16
ATOM 9623 O O . THR A 1 15 ? -6.393 5.502 4.327 1.00 0.00 15 THR A O 16
ATOM 9634 N N . CYS A 1 16 ? -4.204 5.032 4.396 1.00 0.00 16 CYS A N 16
ATOM 9635 C CA . CYS A 1 16 ? -4.229 3.600 4.099 1.00 0.00 16 CYS A CA 16
ATOM 9636 C C . CYS A 1 16 ? -2.951 2.923 4.621 1.00 0.00 16 CYS A C 16
ATOM 9637 O O . CYS A 1 16 ? -2.984 1.730 4.924 1.00 0.00 16 CYS A O 16
ATOM 9644 N N . PHE A 1 17 ? -1.847 3.661 4.816 1.00 0.00 17 PHE A N 16
ATOM 9645 C CA . PHE A 1 17 ? -0.801 3.228 5.736 1.00 0.00 17 PHE A CA 16
ATOM 9646 C C . PHE A 1 17 ? -1.291 3.356 7.181 1.00 0.00 17 PHE A C 16
ATOM 9647 O O . PHE A 1 17 ? -1.047 2.474 8.007 1.00 0.00 17 PHE A O 16
ATOM 9664 N N . ASN A 1 18 ? -2.005 4.449 7.471 1.00 0.00 18 ASN A N 16
ATOM 9665 C CA . ASN A 1 18 ? -2.629 4.784 8.748 1.00 0.00 18 ASN A CA 16
ATOM 9666 C C . ASN A 1 18 ? -1.694 4.618 9.951 1.00 0.00 18 ASN A C 16
ATOM 9667 O O . ASN A 1 18 ? -2.068 4.115 11.017 1.00 0.00 18 ASN A O 16
ATOM 9678 N N . ASN A 1 19 ? -0.446 5.009 9.759 1.00 0.00 19 ASN A N 16
ATOM 9679 C CA . ASN A 1 19 ? 0.691 4.756 10.619 1.00 0.00 19 ASN A CA 16
ATOM 9680 C C . ASN A 1 19 ? 0.833 3.314 11.105 1.00 0.00 19 ASN A 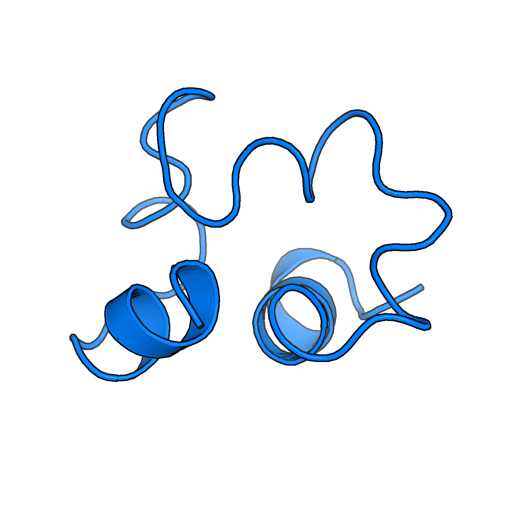C 16
ATOM 9681 O O . ASN A 1 19 ? 0.672 3.007 12.286 1.00 0.00 19 ASN A O 16
ATOM 9692 N N . GLY A 1 20 ? 1.035 2.397 10.159 1.00 0.00 20 GLY A N 16
ATOM 9693 C CA . GLY A 1 20 ? 1.558 1.063 10.432 1.00 0.00 20 GLY A CA 16
ATOM 9694 C C . GLY A 1 20 ? 0.483 0.056 10.837 1.00 0.00 20 GLY A C 16
ATOM 9695 O O . GLY A 1 20 ? 0.786 -1.122 11.038 1.00 0.00 20 GLY A O 16
ATOM 9699 N N . THR A 1 21 ? -0.779 0.480 10.897 1.00 0.00 21 THR A N 16
ATOM 9700 C CA . THR A 1 21 ? -1.906 -0.309 11.340 1.00 0.00 21 THR A CA 16
ATOM 9701 C C . THR A 1 21 ? -3.028 -0.271 10.272 1.00 0.00 21 THR A C 16
ATOM 9702 O O . THR A 1 21 ? -4.093 -0.859 10.472 1.00 0.00 21 THR A O 16
ATOM 9713 N N . GLY A 1 22 ? -2.820 0.406 9.134 1.00 0.00 22 GLY A N 16
ATOM 9714 C CA . GLY A 1 22 ? -3.760 0.460 8.015 1.00 0.00 22 GLY A CA 16
ATOM 9715 C C . GLY A 1 22 ? -3.751 -0.823 7.180 1.00 0.00 22 GLY A C 16
ATOM 9716 O O . GLY A 1 22 ? -2.917 -1.706 7.416 1.00 0.00 22 GLY A O 16
ATOM 9720 N N . PRO A 1 23 ? -4.649 -0.933 6.183 1.00 0.00 23 PRO A N 16
ATOM 9721 C CA . PRO A 1 23 ? -4.756 -2.119 5.347 1.00 0.00 23 PRO A CA 16
ATOM 9722 C C . PRO A 1 23 ? -3.465 -2.326 4.565 1.00 0.00 23 PRO A C 16
ATOM 9723 O O . PRO A 1 23 ? -2.947 -3.440 4.546 1.00 0.00 23 PRO A O 16
ATOM 9734 N N . CYS A 1 24 ? -2.889 -1.263 3.999 1.00 0.00 24 CYS A N 16
ATOM 9735 C CA . CYS A 1 24 ? -1.609 -1.322 3.325 1.00 0.00 24 CYS A CA 16
ATOM 9736 C C . CYS A 1 24 ? -0.534 -0.781 4.266 1.00 0.00 24 CYS A C 16
ATOM 9737 O O . CYS A 1 24 ? 0.177 0.160 3.930 1.00 0.00 24 CYS A O 16
ATOM 9744 N N . ALA A 1 25 ? -0.398 -1.369 5.458 1.00 0.00 25 ALA A N 16
ATOM 9745 C CA . ALA A 1 25 ? 0.762 -1.131 6.307 1.00 0.00 25 ALA A CA 16
ATOM 9746 C C . ALA A 1 25 ? 1.878 -2.115 5.990 1.00 0.00 25 ALA A C 16
ATOM 9747 O O . ALA A 1 25 ? 3.029 -1.720 5.804 1.00 0.00 25 ALA A O 16
ATOM 9754 N N . ASN A 1 26 ? 1.540 -3.402 5.914 1.00 0.00 26 ASN A N 16
ATOM 9755 C CA . ASN A 1 26 ? 2.527 -4.442 5.648 1.00 0.00 26 ASN A CA 16
ATOM 9756 C C . ASN A 1 26 ? 3.257 -4.225 4.320 1.00 0.00 26 ASN A C 16
ATOM 9757 O O . ASN A 1 26 ? 4.394 -4.663 4.171 1.00 0.00 26 ASN A O 16
ATOM 9768 N N . CYS A 1 27 ? 2.621 -3.528 3.373 1.00 0.00 27 CYS A N 16
ATOM 9769 C CA . CYS A 1 27 ? 3.191 -3.241 2.064 1.00 0.00 27 CYS A CA 16
ATOM 9770 C C . CYS A 1 27 ? 4.326 -2.216 2.109 1.00 0.00 27 CYS A C 16
ATOM 9771 O O . CYS A 1 27 ? 4.804 -1.866 1.044 1.00 0.00 27 CYS A O 16
ATOM 9778 N N . LEU A 1 28 ? 4.756 -1.692 3.267 1.00 0.00 28 LEU A N 16
ATOM 9779 C CA . LEU A 1 28 ? 5.845 -0.728 3.354 1.00 0.00 28 LEU A CA 16
ATOM 9780 C C . LEU A 1 28 ? 7.103 -1.356 3.927 1.00 0.00 28 LEU A C 16
ATOM 9781 O O . LEU A 1 28 ? 8.191 -1.193 3.381 1.00 0.00 28 LEU A O 16
ATOM 9797 N N . ALA A 1 29 ? 6.973 -1.992 5.090 1.00 0.00 29 ALA A N 16
ATOM 9798 C CA . ALA A 1 29 ? 8.108 -2.520 5.822 1.00 0.00 29 ALA A CA 16
ATOM 9799 C C . ALA A 1 29 ? 8.574 -3.795 5.121 1.00 0.00 29 ALA A C 16
ATOM 9800 O O . ALA A 1 29 ? 9.618 -3.805 4.460 1.00 0.00 29 ALA A O 16
ATOM 9807 N N . GLY A 1 30 ? 7.765 -4.851 5.205 1.00 0.00 30 GLY A N 16
ATOM 9808 C CA . GLY A 1 30 ? 7.973 -6.093 4.493 1.00 0.00 30 GLY A CA 16
ATOM 9809 C C . GLY A 1 30 ? 7.381 -5.977 3.099 1.00 0.00 30 GLY A C 16
ATOM 9810 O O . GLY A 1 30 ? 6.346 -6.600 2.836 1.00 0.00 30 GLY A O 16
ATOM 9814 N N . TYR A 1 31 ? 8.029 -5.209 2.214 1.00 0.00 31 TYR A N 16
ATOM 9815 C CA . TYR A 1 31 ? 7.600 -5.097 0.825 1.00 0.00 31 TYR A CA 16
ATOM 9816 C C . TYR A 1 31 ? 8.698 -5.417 -0.209 1.00 0.00 31 TYR A C 16
ATOM 9817 O O . TYR A 1 31 ? 8.740 -4.785 -1.269 1.00 0.00 31 TYR A O 16
ATOM 9835 N N . PRO A 1 32 ? 9.421 -6.541 -0.112 1.00 0.00 32 PRO A N 16
ATOM 9836 C CA . PRO A 1 32 ? 10.561 -6.757 -0.997 1.00 0.00 32 PRO A CA 16
ATOM 9837 C C . PRO A 1 32 ? 10.093 -7.220 -2.379 1.00 0.00 32 PRO A C 16
ATOM 9838 O O . PRO A 1 32 ? 10.726 -6.931 -3.392 1.00 0.00 32 PRO A O 16
ATOM 9849 N N . ALA A 1 33 ? 8.954 -7.914 -2.401 1.00 0.00 33 ALA A N 16
ATOM 9850 C CA . ALA A 1 33 ? 8.199 -8.334 -3.562 1.00 0.00 33 ALA A CA 16
ATOM 9851 C C . ALA A 1 33 ? 7.070 -7.355 -3.897 1.00 0.00 33 ALA A C 16
ATOM 9852 O O . ALA A 1 33 ? 6.252 -7.666 -4.762 1.00 0.00 33 ALA A O 16
ATOM 9859 N N . GLY A 1 34 ? 6.924 -6.252 -3.153 1.00 0.00 34 GLY A N 16
ATOM 9860 C CA . GLY A 1 34 ? 5.707 -5.451 -3.115 1.00 0.00 34 GLY A CA 16
ATOM 9861 C C . GLY A 1 34 ? 5.235 -4.999 -4.495 1.00 0.00 34 GLY A C 16
ATOM 9862 O O . GLY A 1 34 ? 4.033 -5.030 -4.734 1.00 0.00 34 GLY A O 16
ATOM 9866 N N . CYS A 1 35 ? 6.144 -4.669 -5.421 1.00 0.00 35 CYS A N 16
ATOM 9867 C CA . CYS A 1 35 ? 5.780 -4.304 -6.792 1.00 0.00 35 CYS A CA 16
ATOM 9868 C C . CYS A 1 35 ? 5.042 -5.414 -7.549 1.00 0.00 35 CYS A C 16
ATOM 9869 O O . CYS A 1 35 ? 4.383 -5.154 -8.561 1.00 0.00 35 CYS A O 16
ATOM 9876 N N . SER A 1 36 ? 5.183 -6.660 -7.110 1.00 0.00 36 SER A N 16
ATOM 9877 C CA . SER A 1 36 ? 4.548 -7.812 -7.712 1.00 0.00 36 SER A CA 16
ATOM 9878 C C . SER A 1 36 ? 3.276 -8.199 -6.950 1.00 0.00 36 SER A C 16
ATOM 9879 O O . SER A 1 36 ? 2.425 -8.894 -7.508 1.00 0.00 36 SER A O 16
ATOM 9887 N N . ASN A 1 37 ? 3.069 -7.683 -5.733 1.00 0.00 37 ASN A N 16
ATOM 9888 C CA . ASN A 1 37 ? 1.804 -7.834 -5.030 1.00 0.00 37 ASN A CA 16
ATOM 9889 C C . ASN A 1 37 ? 0.861 -6.825 -5.665 1.00 0.00 37 ASN A C 16
ATOM 9890 O O . ASN A 1 37 ? 0.700 -5.743 -5.121 1.00 0.00 37 ASN A O 16
ATOM 9901 N N . SER A 1 38 ? 0.241 -7.166 -6.800 1.00 0.00 38 SER A N 16
ATOM 9902 C CA . SER A 1 38 ? -0.625 -6.292 -7.594 1.00 0.00 38 SER A CA 16
ATOM 9903 C C . SER A 1 38 ? -1.653 -5.566 -6.699 1.00 0.00 38 SER A C 16
ATOM 9904 O O . SER A 1 38 ? -1.988 -4.415 -6.974 1.00 0.00 38 SER A O 16
ATOM 9912 N N . ASP A 1 39 ? -2.101 -6.194 -5.603 1.00 0.00 39 ASP A N 16
ATOM 9913 C CA . ASP A 1 39 ? -2.970 -5.596 -4.587 1.00 0.00 39 ASP A CA 16
ATOM 9914 C C . ASP A 1 39 ? -2.399 -4.306 -3.987 1.00 0.00 39 ASP A C 16
ATOM 9915 O O . ASP A 1 39 ? -3.124 -3.333 -3.801 1.00 0.00 39 ASP A O 16
ATOM 9924 N N . CYS A 1 40 ? -1.096 -4.272 -3.717 1.00 0.00 40 CYS A N 16
ATOM 9925 C CA . CYS A 1 40 ? -0.354 -3.156 -3.143 1.00 0.00 40 CYS A CA 16
ATOM 9926 C C . CYS A 1 40 ? 0.493 -2.427 -4.185 1.00 0.00 40 CYS A C 16
ATOM 9927 O O . CYS A 1 40 ? 0.963 -1.330 -3.907 1.00 0.00 40 CYS A O 16
ATOM 9934 N N . THR A 1 41 ? 0.681 -2.980 -5.377 1.00 0.00 41 THR A N 16
ATOM 9935 C CA . THR A 1 41 ? 1.565 -2.435 -6.378 1.00 0.00 41 THR A CA 16
ATOM 9936 C C . THR A 1 41 ? 1.222 -0.999 -6.754 1.00 0.00 41 THR A C 16
ATOM 9937 O O . THR A 1 41 ? 2.154 -0.210 -6.852 1.00 0.00 41 THR A O 16
ATOM 9948 N N . ALA A 1 42 ? -0.048 -0.655 -7.006 1.00 0.00 42 ALA A N 16
ATOM 9949 C CA . ALA A 1 42 ? -0.402 0.686 -7.467 1.00 0.00 42 ALA A CA 16
ATOM 9950 C C . ALA A 1 42 ? -0.209 1.704 -6.350 1.00 0.00 42 ALA A C 16
ATOM 9951 O O . ALA A 1 42 ? 0.326 2.780 -6.607 1.00 0.00 42 ALA A O 16
ATOM 9958 N N . PHE A 1 43 ? -0.587 1.343 -5.119 1.00 0.00 43 PHE A N 16
ATOM 9959 C CA . PHE A 1 43 ? -0.278 2.103 -3.916 1.00 0.00 43 PHE A CA 16
ATOM 9960 C C . PHE A 1 43 ? 1.217 2.375 -3.888 1.00 0.00 43 PHE A C 16
ATOM 9961 O O . PHE A 1 43 ? 1.639 3.527 -3.899 1.00 0.00 43 PHE A O 16
ATOM 9978 N N . LEU A 1 44 ? 2.042 1.330 -3.905 1.00 0.00 44 LEU A N 16
ATOM 9979 C CA . LEU A 1 44 ? 3.477 1.509 -3.819 1.00 0.00 44 LEU A CA 16
ATOM 9980 C C . LEU A 1 44 ? 4.062 2.247 -5.026 1.00 0.00 44 LEU A C 16
ATOM 9981 O O . LEU A 1 44 ? 5.003 3.021 -4.863 1.00 0.00 44 LEU A O 16
ATOM 9997 N N . SER A 1 45 ? 3.505 2.082 -6.222 1.00 0.00 45 SER A N 16
ATOM 9998 C CA . SER A 1 45 ? 3.902 2.843 -7.400 1.00 0.00 45 SER A CA 16
ATOM 9999 C C . SER A 1 45 ? 3.624 4.343 -7.226 1.00 0.00 45 SER A C 16
ATOM 10000 O O . SER A 1 45 ? 4.209 5.155 -7.942 1.00 0.00 45 SER A O 16
ATOM 10008 N N . GLN A 1 46 ? 2.823 4.739 -6.237 1.00 0.00 46 GLN A N 16
ATOM 10009 C CA . GLN A 1 46 ? 2.730 6.104 -5.760 1.00 0.00 46 GLN A CA 16
ATOM 10010 C C . GLN A 1 46 ? 3.712 6.292 -4.592 1.00 0.00 46 GLN A C 16
ATOM 10011 O O . GLN A 1 46 ? 4.707 7.000 -4.767 1.00 0.00 46 GLN A O 16
ATOM 10025 N N . CYS A 1 47 ? 3.517 5.620 -3.448 1.00 0.00 47 CYS A N 16
ATOM 10026 C CA . CYS A 1 47 ? 4.242 5.906 -2.202 1.00 0.00 47 CYS A CA 16
ATOM 10027 C C . CYS A 1 47 ? 5.762 5.718 -2.311 1.00 0.00 47 CYS A C 16
ATOM 10028 O O . CYS A 1 47 ? 6.526 6.455 -1.687 1.00 0.00 47 CYS A O 16
ATOM 10035 N N . TYR A 1 48 ? 6.215 4.744 -3.099 1.00 0.00 48 TYR A N 16
ATOM 10036 C CA . TYR A 1 48 ? 7.619 4.500 -3.415 1.00 0.00 48 TYR A CA 16
ATOM 10037 C C . TYR A 1 48 ? 7.986 4.971 -4.816 1.00 0.00 48 TYR A C 16
ATOM 10038 O O . TYR A 1 48 ? 9.160 5.194 -5.090 1.00 0.00 48 TYR A O 16
ATOM 10056 N N . GLY A 1 49 ? 7.013 5.107 -5.716 1.00 0.00 49 GLY A N 16
ATOM 10057 C CA . GLY A 1 49 ? 7.262 5.198 -7.151 1.00 0.00 49 GLY A CA 16
ATOM 10058 C C . GLY A 1 49 ? 7.228 3.810 -7.795 1.00 0.00 49 GLY A C 16
ATOM 10059 O O . GLY A 1 49 ? 6.892 3.681 -8.973 1.00 0.00 49 GLY A O 16
ATOM 10063 N N . GLY A 1 50 ? 7.462 2.760 -7.002 1.00 0.00 50 GLY A N 16
ATOM 10064 C CA . GLY A 1 50 ? 7.454 1.369 -7.407 1.00 0.00 50 GLY A CA 16
ATOM 10065 C C . GLY A 1 50 ? 8.894 0.902 -7.538 1.00 0.00 50 GLY A C 16
ATOM 10066 O O . GLY A 1 50 ? 9.541 1.290 -8.508 1.00 0.00 50 GLY A O 16
ATOM 10070 N N . CYS A 1 51 ? 9.318 0.063 -6.585 1.00 0.00 51 CYS A N 16
ATOM 10071 C CA . CYS A 1 51 ? 10.639 -0.412 -6.165 1.00 0.00 51 CYS A CA 16
ATOM 10072 C C . CYS A 1 51 ? 11.705 -0.585 -7.255 1.00 0.00 51 CYS A C 16
ATOM 10073 O O . CYS A 1 51 ? 12.350 -1.657 -7.343 1.00 0.00 51 CYS A O 16
ATOM 10081 N N . GLY A 1 1 ? -8.018 -6.475 -3.187 1.00 0.00 1 GLY A N 17
ATOM 10082 C CA . GLY A 1 1 ? -7.964 -6.820 -1.765 1.00 0.00 1 GLY A CA 17
ATOM 10083 C C . GLY A 1 1 ? -8.230 -5.598 -0.911 1.00 0.00 1 GLY A C 17
ATOM 10084 O O . GLY A 1 1 ? -8.797 -4.615 -1.387 1.00 0.00 1 GLY A O 17
ATOM 10090 N N . GLU A 1 2 ? -7.853 -5.657 0.366 1.00 0.00 2 GLU A N 17
ATOM 10091 C CA . GLU A 1 2 ? -8.080 -4.581 1.330 1.00 0.00 2 GLU A CA 17
ATOM 10092 C C . GLU A 1 2 ? -7.426 -3.269 0.895 1.00 0.00 2 GLU A C 17
ATOM 10093 O O . GLU A 1 2 ? -7.981 -2.194 1.144 1.00 0.00 2 GLU A O 17
ATOM 10105 N N . CYS A 1 3 ? -6.262 -3.346 0.242 1.00 0.00 3 CYS A N 17
ATOM 10106 C CA . CYS A 1 3 ? -5.534 -2.160 -0.169 1.00 0.00 3 CYS A CA 17
ATOM 10107 C C . CYS A 1 3 ? -6.090 -1.597 -1.485 1.00 0.00 3 CYS A C 17
ATOM 10108 O O . CYS A 1 3 ? -6.157 -0.377 -1.658 1.00 0.00 3 CYS A O 17
ATOM 10115 N N . GLU A 1 4 ? -6.520 -2.455 -2.417 1.00 0.00 4 GLU A N 17
ATOM 10116 C CA . GLU A 1 4 ? -7.256 -2.008 -3.603 1.00 0.00 4 GLU A CA 17
ATOM 10117 C C . GLU A 1 4 ? -8.575 -1.350 -3.190 1.00 0.00 4 GLU A C 17
ATOM 10118 O O . GLU A 1 4 ? -8.942 -0.319 -3.750 1.00 0.00 4 GLU A O 17
ATOM 10130 N N . GLN A 1 5 ? -9.275 -1.897 -2.192 1.00 0.00 5 GLN A N 17
ATOM 10131 C CA . GLN A 1 5 ? -10.492 -1.307 -1.652 1.00 0.00 5 GLN A CA 17
ATOM 10132 C C . GLN A 1 5 ? -10.186 0.075 -1.075 1.00 0.00 5 GLN A C 17
ATOM 10133 O O . GLN A 1 5 ? -10.893 1.018 -1.410 1.00 0.00 5 GLN A O 17
ATOM 10147 N N . CYS A 1 6 ? -9.130 0.216 -0.265 1.00 0.00 6 CYS A N 17
ATOM 10148 C CA . CYS A 1 6 ? -8.761 1.503 0.317 1.00 0.00 6 CYS A CA 17
ATOM 10149 C C . CYS A 1 6 ? -8.535 2.548 -0.777 1.00 0.00 6 CYS A C 17
ATOM 10150 O O . CYS A 1 6 ? -9.071 3.651 -0.702 1.00 0.00 6 CYS A O 17
ATOM 10157 N N . PHE A 1 7 ? -7.793 2.188 -1.832 1.00 0.00 7 PHE A N 17
ATOM 10158 C CA . PHE A 1 7 ? -7.628 3.054 -2.996 1.00 0.00 7 PHE A CA 17
ATOM 10159 C C . PHE A 1 7 ? -8.969 3.428 -3.615 1.00 0.00 7 PHE A C 17
ATOM 10160 O O . PHE A 1 7 ? -9.196 4.605 -3.896 1.00 0.00 7 PHE A O 17
ATOM 10177 N N . SER A 1 8 ? -9.849 2.443 -3.780 1.00 0.00 8 SER A N 17
ATOM 10178 C CA . SER A 1 8 ? -11.182 2.609 -4.334 1.00 0.00 8 SER A CA 17
ATOM 10179 C C . SER A 1 8 ? -12.085 3.485 -3.460 1.00 0.00 8 SER A C 17
ATOM 10180 O O . SER A 1 8 ? -13.174 3.845 -3.913 1.00 0.00 8 SER A O 17
ATOM 10188 N N . ASP A 1 9 ? -11.661 3.875 -2.254 1.00 0.00 9 ASP A N 17
ATOM 10189 C CA . ASP A 1 9 ? -12.325 4.871 -1.423 1.00 0.00 9 ASP A CA 17
ATOM 10190 C C . ASP A 1 9 ? -11.514 6.173 -1.369 1.00 0.00 9 ASP A C 17
ATOM 10191 O O . ASP A 1 9 ? -11.495 6.880 -0.361 1.00 0.00 9 ASP A O 17
ATOM 10200 N N . GLY A 1 10 ? -10.891 6.537 -2.495 1.00 0.00 10 GLY A N 17
ATOM 10201 C CA . GLY A 1 10 ? -10.001 7.685 -2.604 1.00 0.00 10 GLY A CA 17
ATOM 10202 C C . GLY A 1 10 ? -8.801 7.551 -1.673 1.00 0.00 10 GLY A C 17
ATOM 10203 O O . GLY A 1 10 ? -8.448 8.492 -0.958 1.00 0.00 10 GLY A O 17
ATOM 10207 N N . GLY A 1 11 ? -8.178 6.378 -1.671 1.00 0.00 11 GLY A N 17
ATOM 10208 C CA . GLY A 1 11 ? -6.933 6.157 -0.968 1.00 0.00 11 GLY A CA 17
ATOM 10209 C C . GLY A 1 11 ? -5.796 6.903 -1.655 1.00 0.00 11 GLY A C 17
ATOM 10210 O O . GLY A 1 11 ? -5.830 7.089 -2.878 1.00 0.00 11 GLY A O 17
ATOM 10214 N N . ASP A 1 12 ? -4.763 7.284 -0.898 1.00 0.00 12 ASP A N 17
ATOM 10215 C CA . ASP A 1 12 ? -3.435 7.517 -1.457 1.00 0.00 12 ASP A CA 17
ATOM 10216 C C . ASP A 1 12 ? -2.507 6.554 -0.718 1.00 0.00 12 ASP A C 17
ATOM 10217 O O . ASP A 1 12 ? -2.470 5.377 -1.037 1.00 0.00 12 ASP A O 17
ATOM 10226 N N . CYS A 1 13 ? -1.832 7.003 0.331 1.00 0.00 13 CYS A N 17
ATOM 10227 C CA . CYS A 1 13 ? -0.881 6.237 1.106 1.00 0.00 13 CYS A CA 17
ATOM 10228 C C . CYS A 1 13 ? -1.135 6.574 2.561 1.00 0.00 13 CYS A C 17
ATOM 10229 O O . CYS A 1 13 ? -1.399 5.701 3.379 1.00 0.00 13 CYS A O 17
ATOM 10236 N N . THR A 1 14 ? -1.099 7.865 2.875 1.00 0.00 14 THR A N 17
ATOM 10237 C CA . THR A 1 14 ? -1.256 8.368 4.222 1.00 0.00 14 THR A CA 17
ATOM 10238 C C . THR A 1 14 ? -2.723 8.314 4.672 1.00 0.00 14 THR A C 17
ATOM 10239 O O . THR A 1 14 ? -2.990 8.292 5.873 1.00 0.00 14 THR A O 17
ATOM 10250 N N . THR A 1 15 ? -3.683 8.189 3.753 1.00 0.00 15 THR A N 17
ATOM 10251 C CA . THR A 1 15 ? -5.052 7.812 4.111 1.00 0.00 15 THR A CA 17
ATOM 10252 C C . THR A 1 15 ? -5.273 6.310 3.816 1.00 0.00 15 THR A C 17
ATOM 10253 O O . THR A 1 15 ? -6.395 5.884 3.563 1.00 0.00 15 THR A O 17
ATOM 10264 N N . CYS A 1 16 ? -4.249 5.468 4.008 1.00 0.00 16 CYS A N 17
ATOM 10265 C CA . CYS A 1 16 ? -4.273 4.014 3.828 1.00 0.00 16 CYS A CA 17
ATOM 10266 C C . CYS A 1 16 ? -3.084 3.352 4.557 1.00 0.00 16 CYS A C 17
ATOM 10267 O O . CYS A 1 16 ? -2.712 2.243 4.171 1.00 0.00 16 CYS A O 17
ATOM 10274 N N . PHE A 1 17 ? -2.448 3.978 5.563 1.00 0.00 17 PHE A N 17
ATOM 10275 C CA . PHE A 1 17 ? -1.320 3.383 6.301 1.00 0.00 17 PHE A CA 17
ATOM 10276 C C . PHE A 1 17 ? -1.629 3.171 7.786 1.00 0.00 17 PHE A C 17
ATOM 10277 O O . PHE A 1 17 ? -1.140 2.202 8.380 1.00 0.00 17 PHE A O 17
ATOM 10294 N N . ASN A 1 18 ? -2.450 4.034 8.396 1.00 0.00 18 ASN A N 17
ATOM 10295 C CA . ASN A 1 18 ? -2.734 4.062 9.835 1.00 0.00 18 ASN A CA 17
ATOM 10296 C C . ASN A 1 18 ? -1.454 4.110 10.685 1.00 0.00 18 ASN A C 17
ATOM 10297 O O . ASN A 1 18 ? -1.427 3.642 11.826 1.00 0.00 18 ASN A O 17
ATOM 10308 N N . ASN A 1 19 ? -0.351 4.596 10.121 1.00 0.00 19 ASN A N 17
ATOM 10309 C CA . ASN A 1 19 ? 0.995 4.521 10.675 1.00 0.00 19 ASN A CA 17
ATOM 10310 C C . ASN A 1 19 ? 1.509 3.105 10.978 1.00 0.00 19 ASN A C 17
ATOM 10311 O O . ASN A 1 19 ? 2.385 2.932 11.830 1.00 0.00 19 ASN A O 17
ATOM 10322 N N . GLY A 1 20 ? 1.021 2.094 10.255 1.00 0.00 20 GLY A N 17
ATOM 10323 C CA . GLY A 1 20 ? 1.559 0.747 10.255 1.00 0.00 20 GLY A CA 17
ATOM 10324 C C . GLY A 1 20 ? 0.584 -0.327 10.719 1.00 0.00 20 GLY A C 17
ATOM 10325 O O . GLY A 1 20 ? 1.036 -1.332 11.266 1.00 0.00 20 GLY A O 17
ATOM 10329 N N . THR A 1 21 ? -0.723 -0.148 10.502 1.00 0.00 21 THR A N 17
ATOM 10330 C CA . THR A 1 21 ? -1.710 -1.192 10.795 1.00 0.00 21 THR A CA 17
ATOM 10331 C C . THR A 1 21 ? -2.945 -1.156 9.867 1.00 0.00 21 THR A C 17
ATOM 10332 O O . THR A 1 21 ? -3.899 -1.918 10.063 1.00 0.00 21 THR A O 17
ATOM 10343 N N . GLY A 1 22 ? -2.954 -0.278 8.860 1.00 0.00 22 GLY A N 17
ATOM 10344 C CA . GLY A 1 22 ? -4.011 -0.208 7.863 1.00 0.00 22 GLY A CA 17
ATOM 10345 C C . GLY A 1 22 ? -3.914 -1.366 6.851 1.00 0.00 22 GLY A C 17
ATOM 10346 O O . GLY A 1 22 ? -3.279 -2.390 7.127 1.00 0.00 22 GLY A O 17
ATOM 10350 N N . PRO A 1 23 ? -4.552 -1.232 5.677 1.00 0.00 23 PRO A N 17
ATOM 10351 C CA . PRO A 1 23 ? -4.662 -2.310 4.707 1.00 0.00 23 PRO A CA 17
ATOM 10352 C C . PRO A 1 23 ? -3.321 -2.589 4.018 1.00 0.00 23 PRO A C 17
ATOM 10353 O O . PRO A 1 23 ? -2.816 -3.710 4.060 1.00 0.00 23 PRO A O 17
ATOM 10364 N N . CYS A 1 24 ? -2.726 -1.577 3.383 1.00 0.00 24 CYS A N 17
ATOM 10365 C CA . CYS A 1 24 ? -1.395 -1.621 2.796 1.00 0.00 24 CYS A CA 17
ATOM 10366 C C . CYS A 1 24 ? -0.404 -1.203 3.884 1.00 0.00 24 CYS A C 17
ATOM 10367 O O . CYS A 1 24 ? -0.037 -0.032 3.958 1.00 0.00 24 CYS A O 17
ATOM 10374 N N . ALA A 1 25 ? -0.041 -2.083 4.821 1.00 0.00 25 ALA A N 17
ATOM 10375 C CA . ALA A 1 25 ? 0.853 -1.734 5.927 1.00 0.00 25 ALA A CA 17
ATOM 10376 C C . ALA A 1 25 ? 2.093 -2.606 5.937 1.00 0.00 25 ALA A C 17
ATOM 10377 O O . ALA A 1 25 ? 3.206 -2.077 6.036 1.00 0.00 25 ALA A O 17
ATOM 10384 N N . ASN A 1 26 ? 1.941 -3.924 5.805 1.00 0.00 26 ASN A N 17
ATOM 10385 C CA . ASN A 1 26 ? 3.107 -4.793 5.667 1.00 0.00 26 ASN A CA 17
ATOM 10386 C C . ASN A 1 26 ? 3.791 -4.557 4.322 1.00 0.00 26 ASN A C 17
ATOM 10387 O O . ASN A 1 26 ? 4.978 -4.851 4.163 1.00 0.00 26 ASN A O 17
ATOM 10398 N N . CYS A 1 27 ? 3.051 -3.990 3.363 1.00 0.00 27 CYS A N 17
ATOM 10399 C CA . CYS A 1 27 ? 3.557 -3.584 2.060 1.00 0.00 27 CYS A CA 17
ATOM 10400 C C . CYS A 1 27 ? 4.574 -2.435 2.134 1.00 0.00 27 CYS A C 17
ATOM 10401 O O . CYS A 1 27 ? 5.075 -2.055 1.085 1.00 0.00 27 CYS A O 17
ATOM 10408 N N . LEU A 1 28 ? 4.870 -1.858 3.314 1.00 0.00 28 LEU A N 17
ATOM 10409 C CA . LEU A 1 28 ? 5.776 -0.723 3.448 1.00 0.00 28 LEU A CA 17
ATOM 10410 C C . LEU A 1 28 ? 7.132 -1.140 3.986 1.00 0.00 28 LEU A C 17
ATOM 10411 O O . LEU A 1 28 ? 8.148 -0.846 3.357 1.00 0.00 28 LEU A O 17
ATOM 10427 N N . ALA A 1 29 ? 7.137 -1.741 5.183 1.00 0.00 29 ALA A N 17
ATOM 10428 C CA . ALA A 1 29 ? 8.337 -1.940 5.984 1.00 0.00 29 ALA A CA 17
ATOM 10429 C C . ALA A 1 29 ? 9.296 -2.866 5.238 1.00 0.00 29 ALA A C 17
ATOM 10430 O O . ALA A 1 29 ? 10.295 -2.423 4.675 1.00 0.00 29 ALA A O 17
ATOM 10437 N N . GLY A 1 30 ? 8.956 -4.151 5.191 1.00 0.00 30 GLY A N 17
ATOM 10438 C CA . GLY A 1 30 ? 9.734 -5.144 4.491 1.00 0.00 30 GLY A CA 17
ATOM 10439 C C . GLY A 1 30 ? 9.069 -5.404 3.168 1.00 0.00 30 GLY A C 17
ATOM 10440 O O . GLY A 1 30 ? 8.443 -6.452 3.028 1.00 0.00 30 GLY A O 17
ATOM 10444 N N . TYR A 1 31 ? 9.187 -4.481 2.209 1.00 0.00 31 TYR A N 17
ATOM 10445 C CA . TYR A 1 31 ? 8.478 -4.619 0.938 1.00 0.00 31 TYR A CA 17
ATOM 10446 C C . TYR A 1 31 ? 9.348 -4.877 -0.312 1.00 0.00 31 TYR A C 17
ATOM 10447 O O . TYR A 1 31 ? 8.997 -4.412 -1.399 1.00 0.00 31 TYR A O 17
ATOM 10465 N N . PRO A 1 32 ? 10.281 -5.842 -0.319 1.00 0.00 32 PRO A N 17
ATOM 10466 C CA . PRO A 1 32 ? 11.188 -5.971 -1.455 1.00 0.00 32 PRO A CA 17
ATOM 10467 C C . PRO A 1 32 ? 10.526 -6.691 -2.640 1.00 0.00 32 PRO A C 17
ATOM 10468 O O . PRO A 1 32 ? 11.116 -6.808 -3.716 1.00 0.00 32 PRO A O 17
ATOM 10479 N N . ALA A 1 33 ? 9.314 -7.211 -2.437 1.00 0.00 33 ALA A N 17
ATOM 10480 C CA . ALA A 1 33 ? 8.465 -7.887 -3.399 1.00 0.00 33 ALA A CA 17
ATOM 10481 C C . ALA A 1 33 ? 7.117 -7.181 -3.557 1.00 0.00 33 ALA A C 17
ATOM 10482 O O . ALA A 1 33 ? 6.269 -7.674 -4.299 1.00 0.00 33 ALA A O 17
ATOM 10489 N N . GLY A 1 34 ? 6.865 -6.065 -2.859 1.00 0.00 34 GLY A N 17
ATOM 10490 C CA . GLY A 1 34 ? 5.525 -5.486 -2.822 1.00 0.00 34 GLY A CA 17
ATOM 10491 C C . GLY A 1 34 ? 5.042 -5.027 -4.197 1.00 0.00 34 GLY A C 17
ATOM 10492 O O . GLY A 1 34 ? 3.854 -5.091 -4.502 1.00 0.00 34 GLY A O 17
ATOM 10496 N N . CYS A 1 35 ? 5.991 -4.678 -5.059 1.00 0.00 35 CYS A N 17
ATOM 10497 C CA . CYS A 1 35 ? 5.831 -4.323 -6.461 1.00 0.00 35 CYS A CA 17
ATOM 10498 C C . CYS A 1 35 ? 5.227 -5.455 -7.305 1.00 0.00 35 CYS A C 17
ATOM 10499 O O . CYS A 1 35 ? 4.797 -5.229 -8.435 1.00 0.00 35 CYS A O 17
ATOM 10506 N N . SER A 1 36 ? 5.252 -6.685 -6.793 1.00 0.00 36 SER A N 17
ATOM 10507 C CA . SER A 1 36 ? 4.690 -7.877 -7.388 1.00 0.00 36 SER A CA 17
ATOM 10508 C C . SER A 1 36 ? 3.428 -8.345 -6.652 1.00 0.00 36 SER A C 17
ATOM 10509 O O . SER A 1 36 ? 2.710 -9.194 -7.182 1.00 0.00 36 SER A O 17
ATOM 10517 N N . ASN A 1 37 ? 3.135 -7.797 -5.464 1.00 0.00 37 ASN A N 17
ATOM 10518 C CA . ASN A 1 37 ? 1.881 -8.004 -4.756 1.00 0.00 37 ASN A CA 17
ATOM 10519 C C . ASN A 1 37 ? 0.876 -7.086 -5.442 1.00 0.00 37 ASN A C 17
ATOM 10520 O O . ASN A 1 37 ? 0.802 -5.920 -5.065 1.00 0.00 37 ASN A O 17
ATOM 10531 N N . SER A 1 38 ? 0.157 -7.504 -6.481 1.00 0.00 38 SER A N 17
ATOM 10532 C CA . SER A 1 38 ? -0.667 -6.564 -7.255 1.00 0.00 38 SER A CA 17
ATOM 10533 C C . SER A 1 38 ? -1.663 -5.785 -6.375 1.00 0.00 38 SER A C 17
ATOM 10534 O O . SER A 1 38 ? -1.846 -4.590 -6.600 1.00 0.00 38 SER A O 17
ATOM 10542 N N . ASP A 1 39 ? -2.186 -6.379 -5.296 1.00 0.00 39 ASP A N 17
ATOM 10543 C CA . ASP A 1 39 ? -3.050 -5.681 -4.327 1.00 0.00 39 ASP A CA 17
ATOM 10544 C C . ASP A 1 39 ? -2.338 -4.545 -3.579 1.00 0.00 39 ASP A C 17
ATOM 10545 O O . ASP A 1 39 ? -2.989 -3.597 -3.155 1.00 0.00 39 ASP A O 17
ATOM 10554 N N . CYS A 1 40 ? -1.003 -4.579 -3.470 1.00 0.00 40 CYS A N 17
ATOM 10555 C CA . CYS A 1 40 ? -0.176 -3.502 -2.918 1.00 0.00 40 CYS A CA 17
ATOM 10556 C C . CYS A 1 40 ? 0.591 -2.708 -3.983 1.00 0.00 40 CYS A C 17
ATOM 10557 O O . CYS A 1 40 ? 1.210 -1.697 -3.663 1.00 0.00 40 CYS A O 17
ATOM 10564 N N . THR A 1 41 ? 0.581 -3.144 -5.237 1.00 0.00 41 THR A N 17
ATOM 10565 C CA . THR A 1 41 ? 1.415 -2.579 -6.277 1.00 0.00 41 THR A CA 17
ATOM 10566 C C . THR A 1 41 ? 0.956 -1.164 -6.628 1.00 0.00 41 THR A C 17
ATOM 10567 O O . THR A 1 41 ? 1.804 -0.278 -6.711 1.00 0.00 41 THR A O 17
ATOM 10578 N N . ALA A 1 42 ? -0.347 -0.935 -6.832 1.00 0.00 42 ALA A N 17
ATOM 10579 C CA . ALA A 1 42 ? -0.854 0.366 -7.249 1.00 0.00 42 ALA A CA 17
ATOM 10580 C C . ALA A 1 42 ? -0.573 1.426 -6.184 1.00 0.00 42 ALA A C 17
ATOM 10581 O O . ALA A 1 42 ? -0.222 2.558 -6.509 1.00 0.00 42 ALA A O 17
ATOM 10588 N N . PHE A 1 43 ? -0.695 1.032 -4.915 1.00 0.00 43 PHE A N 17
ATOM 10589 C CA . PHE A 1 43 ? -0.275 1.802 -3.761 1.00 0.00 43 PHE A CA 17
ATOM 10590 C C . PHE A 1 43 ? 1.217 2.106 -3.892 1.00 0.00 43 PHE A C 17
ATOM 10591 O O . PHE A 1 43 ? 1.578 3.265 -4.079 1.00 0.00 43 PHE A O 17
ATOM 10608 N N . LEU A 1 44 ? 2.105 1.108 -3.844 1.00 0.00 44 LEU A N 17
ATOM 10609 C CA . LEU A 1 44 ? 3.538 1.377 -3.760 1.00 0.00 44 LEU A CA 17
ATOM 10610 C C . LEU A 1 44 ? 4.103 2.125 -4.971 1.00 0.00 44 LEU A C 17
ATOM 10611 O O . LEU A 1 44 ? 5.054 2.895 -4.823 1.00 0.00 44 LEU A O 17
ATOM 10627 N N . SER A 1 45 ? 3.497 1.951 -6.145 1.00 0.00 45 SER A N 17
ATOM 10628 C CA . SER A 1 45 ? 3.754 2.712 -7.365 1.00 0.00 45 SER A CA 17
ATOM 10629 C C . SER A 1 45 ? 3.730 4.218 -7.083 1.00 0.00 45 SER A C 17
ATOM 10630 O O . SER A 1 45 ? 4.561 4.972 -7.592 1.00 0.00 45 SER A O 17
ATOM 10638 N N . GLN A 1 46 ? 2.804 4.645 -6.232 1.00 0.00 46 GLN A N 17
ATOM 10639 C CA . GLN A 1 46 ? 2.626 6.023 -5.792 1.00 0.00 46 GLN A CA 17
ATOM 10640 C C . GLN A 1 46 ? 3.438 6.325 -4.523 1.00 0.00 46 GLN A C 17
ATOM 10641 O O . GLN A 1 46 ? 4.112 7.356 -4.449 1.00 0.00 46 GLN A O 17
ATOM 10655 N N . CYS A 1 47 ? 3.373 5.457 -3.509 1.00 0.00 47 CYS A N 17
ATOM 10656 C CA . CYS A 1 47 ? 3.928 5.712 -2.175 1.00 0.00 47 CYS A CA 17
ATOM 10657 C C . CYS A 1 47 ? 5.453 5.608 -2.107 1.00 0.00 47 CYS A C 17
ATOM 10658 O O . CYS A 1 47 ? 6.047 6.092 -1.143 1.00 0.00 47 CYS A O 17
ATOM 10665 N N . TYR A 1 48 ? 6.073 4.991 -3.115 1.00 0.00 48 TYR A N 17
ATOM 10666 C CA . TYR A 1 48 ? 7.517 4.860 -3.277 1.00 0.00 48 TYR A CA 17
ATOM 10667 C C . TYR A 1 48 ? 7.934 5.227 -4.692 1.00 0.00 48 TYR A C 17
ATOM 10668 O O . TYR A 1 48 ? 8.902 5.956 -4.880 1.00 0.00 48 TYR A O 17
ATOM 10686 N N . GLY A 1 49 ? 7.254 4.652 -5.683 1.00 0.00 49 GLY A N 17
ATOM 10687 C CA . GLY A 1 49 ? 7.748 4.561 -7.048 1.00 0.00 49 GLY A CA 17
ATOM 10688 C C . GLY A 1 49 ? 7.557 3.160 -7.623 1.00 0.00 49 GLY A C 17
ATOM 10689 O O . GLY A 1 49 ? 7.647 3.002 -8.838 1.00 0.00 49 GLY A O 17
ATOM 10693 N N . GLY A 1 50 ? 7.222 2.169 -6.787 1.00 0.00 50 GLY A N 17
ATOM 10694 C CA . GLY A 1 50 ? 6.870 0.817 -7.198 1.00 0.00 50 GLY A CA 17
ATOM 10695 C C . GLY A 1 50 ? 8.086 0.055 -7.689 1.00 0.00 50 GLY A C 17
ATOM 10696 O O . GLY A 1 50 ? 8.152 -0.278 -8.872 1.00 0.00 50 GLY A O 17
ATOM 10700 N N . CYS A 1 51 ? 9.018 -0.223 -6.774 1.00 0.00 51 CYS A N 17
ATOM 10701 C CA . CYS A 1 51 ? 10.385 -0.625 -7.066 1.00 0.00 51 CYS A CA 17
ATOM 10702 C C . CYS A 1 51 ? 11.014 0.453 -7.933 1.00 0.00 51 CYS A C 17
ATOM 10703 O O . CYS A 1 51 ? 11.075 0.282 -9.169 1.00 0.00 51 CYS A O 17
ATOM 10711 N N . GLY A 1 1 ? -8.315 -6.943 -2.776 1.00 0.00 1 GLY A N 18
ATOM 10712 C CA . GLY A 1 1 ? -7.735 -7.533 -1.572 1.00 0.00 1 GLY A CA 18
ATOM 10713 C C . GLY A 1 1 ? -8.113 -6.660 -0.404 1.00 0.00 1 GLY A C 18
ATOM 10714 O O . GLY A 1 1 ? -9.298 -6.577 -0.081 1.00 0.00 1 GLY A O 18
ATOM 10720 N N . GLU A 1 2 ? -7.139 -5.965 0.173 1.00 0.00 2 GLU A N 18
ATOM 10721 C CA . GLU A 1 2 ? -7.337 -4.997 1.246 1.00 0.00 2 GLU A CA 18
ATOM 10722 C C . GLU A 1 2 ? -6.887 -3.621 0.780 1.00 0.00 2 GLU A C 18
ATOM 10723 O O . GLU A 1 2 ? -7.655 -2.668 0.876 1.00 0.00 2 GLU A O 18
ATOM 10735 N N . CYS A 1 3 ? -5.676 -3.508 0.225 1.00 0.00 3 CYS A N 18
ATOM 10736 C CA . CYS A 1 3 ? -5.164 -2.214 -0.172 1.00 0.00 3 CYS A CA 18
ATOM 10737 C C . CYS A 1 3 ? -6.047 -1.622 -1.278 1.00 0.00 3 CYS A C 18
ATOM 10738 O O . CYS A 1 3 ? -6.387 -0.442 -1.237 1.00 0.00 3 CYS A O 18
ATOM 10745 N N . GLU A 1 4 ? -6.476 -2.458 -2.230 1.00 0.00 4 GLU A N 18
ATOM 10746 C CA . GLU A 1 4 ? -7.368 -2.045 -3.309 1.00 0.00 4 GLU A CA 18
ATOM 10747 C C . GLU A 1 4 ? -8.735 -1.575 -2.803 1.00 0.00 4 GLU A C 18
ATOM 10748 O O . GLU A 1 4 ? -9.355 -0.740 -3.458 1.00 0.00 4 GLU A O 18
ATOM 10760 N N . GLN A 1 5 ? -9.218 -2.074 -1.659 1.00 0.00 5 GLN A N 18
ATOM 10761 C CA . GLN A 1 5 ? -10.450 -1.571 -1.059 1.00 0.00 5 GLN A CA 18
ATOM 10762 C C . GLN A 1 5 ? -10.222 -0.143 -0.578 1.00 0.00 5 GLN A C 18
ATOM 10763 O O . GLN A 1 5 ? -11.044 0.740 -0.811 1.00 0.00 5 GLN A O 18
ATOM 10777 N N . CYS A 1 6 ? -9.096 0.088 0.086 1.00 0.00 6 CYS A N 18
ATOM 10778 C CA . CYS A 1 6 ? -8.776 1.393 0.619 1.00 0.00 6 CYS A CA 18
ATOM 10779 C C . CYS A 1 6 ? -8.574 2.414 -0.499 1.00 0.00 6 CYS A C 18
ATOM 10780 O O . CYS A 1 6 ? -9.040 3.548 -0.388 1.00 0.00 6 CYS A O 18
ATOM 10787 N N . PHE A 1 7 ? -7.917 1.999 -1.587 1.00 0.00 7 PHE A N 18
ATOM 10788 C CA . PHE A 1 7 ? -7.847 2.774 -2.815 1.00 0.00 7 PHE A CA 18
ATOM 10789 C C . PHE A 1 7 ? -9.249 3.064 -3.337 1.00 0.00 7 PHE A C 18
ATOM 10790 O O . PHE A 1 7 ? -9.514 4.208 -3.707 1.00 0.00 7 PHE A O 18
ATOM 10807 N N . SER A 1 8 ? -10.145 2.069 -3.355 1.00 0.00 8 SER A N 18
ATOM 10808 C CA . SER A 1 8 ? -11.538 2.230 -3.757 1.00 0.00 8 SER A CA 18
ATOM 10809 C C . SER A 1 8 ? -12.147 3.428 -3.024 1.00 0.00 8 SER A C 18
ATOM 10810 O O . SER A 1 8 ? -12.764 4.288 -3.654 1.00 0.00 8 SER A O 18
ATOM 10818 N N . ASP A 1 9 ? -11.933 3.537 -1.707 1.00 0.00 9 ASP A N 18
ATOM 10819 C CA . ASP A 1 9 ? -12.543 4.587 -0.893 1.00 0.00 9 ASP A CA 18
ATOM 10820 C C . ASP A 1 9 ? -11.644 5.830 -0.767 1.00 0.00 9 ASP A C 18
ATOM 10821 O O . ASP A 1 9 ? -11.666 6.522 0.252 1.00 0.00 9 ASP A O 18
ATOM 10830 N N . GLY A 1 10 ? -10.933 6.189 -1.845 1.00 0.00 10 GLY A N 18
ATOM 10831 C CA . GLY A 1 10 ? -10.235 7.468 -1.992 1.00 0.00 10 GLY A CA 18
ATOM 10832 C C . GLY A 1 10 ? -8.750 7.438 -1.622 1.00 0.00 10 GLY A C 18
ATOM 10833 O O . GLY A 1 10 ? -8.125 8.499 -1.529 1.00 0.00 10 GLY A O 18
ATOM 10837 N N . GLY A 1 11 ? -8.171 6.254 -1.397 1.00 0.00 11 GLY A N 18
ATOM 10838 C CA . GLY A 1 11 ? -6.776 6.086 -1.001 1.00 0.00 11 GLY A CA 18
ATOM 10839 C C . GLY A 1 11 ? -5.785 6.757 -1.957 1.00 0.00 11 GLY A C 18
ATOM 10840 O O . GLY A 1 11 ? -5.999 6.737 -3.173 1.00 0.00 11 GLY A O 18
ATOM 10844 N N . ASP A 1 12 ? -4.692 7.307 -1.413 1.00 0.00 12 ASP A N 18
ATOM 10845 C CA . ASP A 1 12 ? -3.383 7.347 -2.078 1.00 0.00 12 ASP A CA 18
ATOM 10846 C C . ASP A 1 12 ? -2.450 6.533 -1.167 1.00 0.00 12 ASP A C 18
ATOM 10847 O O . ASP A 1 12 ? -2.560 5.311 -1.139 1.00 0.00 12 ASP A O 18
ATOM 10856 N N . CYS A 1 13 ? -1.689 7.170 -0.264 1.00 0.00 13 CYS A N 18
ATOM 10857 C CA . CYS A 1 13 ? -0.714 6.520 0.604 1.00 0.00 13 CYS A CA 18
ATOM 10858 C C . CYS A 1 13 ? -1.068 6.705 2.073 1.00 0.00 13 CYS A C 18
ATOM 10859 O O . CYS A 1 13 ? -1.253 5.727 2.804 1.00 0.00 13 CYS A O 18
ATOM 10866 N N . THR A 1 14 ? -1.128 7.947 2.538 1.00 0.00 14 THR A N 18
ATOM 10867 C CA . THR A 1 14 ? -1.300 8.224 3.949 1.00 0.00 14 THR A CA 18
ATOM 10868 C C . THR A 1 14 ? -2.681 7.769 4.424 1.00 0.00 14 THR A C 18
ATOM 10869 O O . THR A 1 14 ? -2.751 7.165 5.496 1.00 0.00 14 THR A O 18
ATOM 10880 N N . THR A 1 15 ? -3.751 7.941 3.640 1.00 0.00 15 THR A N 18
ATOM 10881 C CA . THR A 1 15 ? -5.100 7.551 4.054 1.00 0.00 15 THR A CA 18
ATOM 10882 C C . THR A 1 15 ? -5.329 6.045 3.791 1.00 0.00 15 THR A C 18
ATOM 10883 O O . THR A 1 15 ? -6.444 5.620 3.510 1.00 0.00 15 THR A O 18
ATOM 10894 N N . CYS A 1 16 ? -4.297 5.204 3.973 1.00 0.00 16 CYS A N 18
ATOM 10895 C CA . CYS A 1 16 ? -4.313 3.733 3.927 1.00 0.00 16 CYS A CA 18
ATOM 10896 C C . CYS A 1 16 ? -3.122 3.156 4.695 1.00 0.00 16 CYS A C 18
ATOM 10897 O O . CYS A 1 16 ? -3.148 1.983 5.060 1.00 0.00 16 CYS A O 18
ATOM 10904 N N . PHE A 1 17 ? -2.059 3.925 4.960 1.00 0.00 17 PHE A N 18
ATOM 10905 C CA . PHE A 1 17 ? -1.001 3.402 5.810 1.00 0.00 17 PHE A CA 18
ATOM 10906 C C . PHE A 1 17 ? -1.468 3.302 7.266 1.00 0.00 17 PHE A C 18
ATOM 10907 O O . PHE A 1 17 ? -1.010 2.411 7.987 1.00 0.00 17 PHE A O 18
ATOM 10924 N N . ASN A 1 18 ? -2.365 4.204 7.709 1.00 0.00 18 ASN A N 18
ATOM 10925 C CA . ASN A 1 18 ? -2.822 4.375 9.103 1.00 0.00 18 ASN A CA 18
ATOM 10926 C C . ASN A 1 18 ? -1.665 4.351 10.111 1.00 0.00 18 ASN A C 18
ATOM 10927 O O . ASN A 1 18 ? -1.814 3.939 11.258 1.00 0.00 18 ASN A O 18
ATOM 10938 N N . ASN A 1 19 ? -0.472 4.739 9.662 1.00 0.00 19 ASN A N 18
ATOM 10939 C CA . ASN A 1 19 ? 0.775 4.572 10.384 1.00 0.00 19 ASN A CA 18
ATOM 10940 C C . ASN A 1 19 ? 1.032 3.127 10.8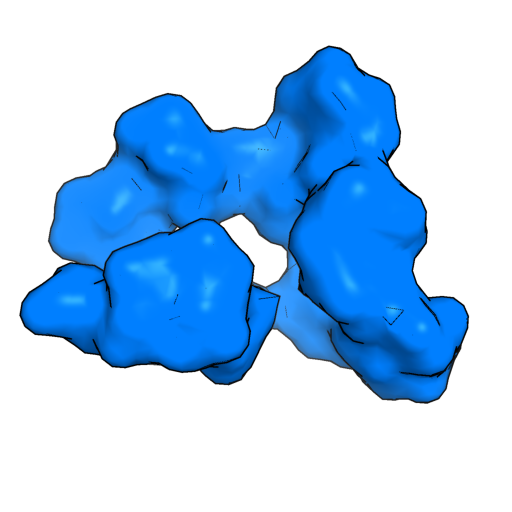37 1.00 0.00 19 ASN A C 18
ATOM 10941 O O . ASN A 1 19 ? 1.115 2.832 12.029 1.00 0.00 19 ASN A O 18
ATOM 10952 N N . GLY A 1 20 ? 1.136 2.204 9.882 1.00 0.00 20 GLY A N 18
ATOM 10953 C CA . GLY A 1 20 ? 1.628 0.854 10.133 1.00 0.00 20 GLY A CA 18
ATOM 10954 C C . GLY A 1 20 ? 0.560 -0.076 10.710 1.00 0.00 20 GLY A C 18
ATOM 10955 O O . GLY A 1 20 ? 0.890 -1.096 11.317 1.00 0.00 20 GLY A O 18
ATOM 10959 N N . THR A 1 21 ? -0.718 0.263 10.538 1.00 0.00 21 THR A N 18
ATOM 10960 C CA . THR A 1 21 ? -1.854 -0.546 10.982 1.00 0.00 21 THR A CA 18
ATOM 10961 C C . THR A 1 21 ? -3.093 -0.235 10.118 1.00 0.00 21 THR A C 18
ATOM 10962 O O . THR A 1 21 ? -4.219 -0.152 10.618 1.00 0.00 21 THR A O 18
ATOM 10973 N N . GLY A 1 22 ? -2.882 0.009 8.823 1.00 0.00 22 GLY A N 18
ATOM 10974 C CA . GLY A 1 22 ? -3.912 0.180 7.806 1.00 0.00 22 GLY A CA 18
ATOM 10975 C C . GLY A 1 22 ? -3.764 -0.945 6.784 1.00 0.00 22 GLY A C 18
ATOM 10976 O O . GLY A 1 22 ? -2.842 -1.755 6.923 1.00 0.00 22 GLY A O 18
ATOM 10980 N N . PRO A 1 23 ? -4.643 -1.034 5.771 1.00 0.00 23 PRO A N 18
ATOM 10981 C CA . PRO A 1 23 ? -4.698 -2.216 4.927 1.00 0.00 23 PRO A CA 18
ATOM 10982 C C . PRO A 1 23 ? -3.366 -2.399 4.201 1.00 0.00 23 PRO A C 18
ATOM 10983 O O . PRO A 1 23 ? -2.726 -3.446 4.326 1.00 0.00 23 PRO A O 18
ATOM 10994 N N . CYS A 1 24 ? -2.904 -1.356 3.509 1.00 0.00 24 CYS A N 18
ATOM 10995 C CA . CYS A 1 24 ? -1.584 -1.338 2.911 1.00 0.00 24 CYS A CA 18
ATOM 10996 C C . CYS A 1 24 ? -0.580 -0.829 3.948 1.00 0.00 24 CYS A C 18
ATOM 10997 O O . CYS A 1 24 ? -0.139 0.314 3.879 1.00 0.00 24 CYS A O 18
ATOM 11004 N N . ALA A 1 25 ? -0.206 -1.679 4.911 1.00 0.00 25 ALA A N 18
ATOM 11005 C CA . ALA A 1 25 ? 0.830 -1.371 5.896 1.00 0.00 25 ALA A CA 18
ATOM 11006 C C . ALA A 1 25 ? 2.020 -2.310 5.797 1.00 0.00 25 ALA A C 18
ATOM 11007 O O . ALA A 1 25 ? 3.169 -1.866 5.769 1.00 0.00 25 ALA A O 18
ATOM 11014 N N . ASN A 1 26 ? 1.773 -3.613 5.730 1.00 0.00 26 ASN A N 18
ATOM 11015 C CA . ASN A 1 26 ? 2.856 -4.593 5.651 1.00 0.00 26 ASN A CA 18
ATOM 11016 C C . ASN A 1 26 ? 3.610 -4.459 4.328 1.00 0.00 26 ASN A C 18
ATOM 11017 O O . ASN A 1 26 ? 4.802 -4.764 4.261 1.00 0.00 26 ASN A O 18
ATOM 11028 N N . CYS A 1 27 ? 2.927 -3.922 3.311 1.00 0.00 27 CYS A N 18
ATOM 11029 C CA . CYS A 1 27 ? 3.453 -3.562 2.004 1.00 0.00 27 CYS A CA 18
ATOM 11030 C C . CYS A 1 27 ? 4.555 -2.495 2.064 1.00 0.00 27 CYS A C 18
ATOM 11031 O O . CYS A 1 27 ? 5.055 -2.136 1.012 1.00 0.00 27 CYS A O 18
ATOM 11038 N N . LEU A 1 28 ? 4.913 -1.936 3.230 1.00 0.00 28 LEU A N 18
ATOM 11039 C CA . LEU A 1 28 ? 5.946 -0.917 3.383 1.00 0.00 28 LEU A CA 18
ATOM 11040 C C . LEU A 1 28 ? 7.155 -1.535 4.074 1.00 0.00 28 LEU A C 18
ATOM 11041 O O . LEU A 1 28 ? 8.275 -1.526 3.567 1.00 0.00 28 LEU A O 18
ATOM 11057 N N . ALA A 1 29 ? 6.914 -2.055 5.279 1.00 0.00 29 ALA A N 18
ATOM 11058 C CA . ALA A 1 29 ? 7.954 -2.372 6.237 1.00 0.00 29 ALA A CA 18
ATOM 11059 C C . ALA A 1 29 ? 8.886 -3.454 5.699 1.00 0.00 29 ALA A C 18
ATOM 11060 O O . ALA A 1 29 ? 10.109 -3.287 5.662 1.00 0.00 29 ALA A O 18
ATOM 11067 N N . GLY A 1 30 ? 8.292 -4.546 5.228 1.00 0.00 30 GLY A N 18
ATOM 11068 C CA . GLY A 1 30 ? 8.979 -5.609 4.535 1.00 0.00 30 GLY A CA 18
ATOM 11069 C C . GLY A 1 30 ? 8.373 -5.676 3.152 1.00 0.00 30 GLY A C 18
ATOM 11070 O O . GLY A 1 30 ? 7.517 -6.534 2.924 1.00 0.00 30 GLY A O 18
ATOM 11074 N N . TYR A 1 31 ? 8.782 -4.788 2.232 1.00 0.00 31 TYR A N 18
ATOM 11075 C CA . TYR A 1 31 ? 8.207 -4.812 0.891 1.00 0.00 31 TYR A CA 18
ATOM 11076 C C . TYR A 1 31 ? 9.172 -5.200 -0.240 1.00 0.00 31 TYR A C 18
ATOM 11077 O O . TYR A 1 31 ? 9.033 -4.698 -1.359 1.00 0.00 31 TYR A O 18
ATOM 11095 N N . PRO A 1 32 ? 9.940 -6.294 -0.136 1.00 0.00 32 PRO A N 18
ATOM 11096 C CA . PRO A 1 32 ? 10.829 -6.657 -1.224 1.00 0.00 32 PRO A CA 18
ATOM 11097 C C . PRO A 1 32 ? 10.073 -7.412 -2.332 1.00 0.00 32 PRO A C 18
ATOM 11098 O O . PRO A 1 32 ? 10.670 -7.719 -3.363 1.00 0.00 32 PRO A O 18
ATOM 11109 N N . ALA A 1 33 ? 8.793 -7.750 -2.113 1.00 0.00 33 ALA A N 18
ATOM 11110 C CA . ALA A 1 33 ? 7.913 -8.407 -3.073 1.00 0.00 33 ALA A CA 18
ATOM 11111 C C . ALA A 1 33 ? 6.659 -7.572 -3.377 1.00 0.00 33 ALA A C 18
ATOM 11112 O O . ALA A 1 33 ? 5.823 -8.008 -4.171 1.00 0.00 33 ALA A O 18
ATOM 11119 N N . GLY A 1 34 ? 6.493 -6.394 -2.767 1.00 0.00 34 GLY A N 18
ATOM 11120 C CA . GLY A 1 34 ? 5.248 -5.642 -2.873 1.00 0.00 34 GLY A CA 18
ATOM 11121 C C . GLY A 1 34 ? 4.981 -5.114 -4.281 1.00 0.00 34 GLY A C 18
ATOM 11122 O O . GLY A 1 34 ? 3.826 -5.082 -4.703 1.00 0.00 34 GLY A O 18
ATOM 11126 N N . CYS A 1 35 ? 6.022 -4.779 -5.047 1.00 0.00 35 CYS A N 18
ATOM 11127 C CA . CYS A 1 35 ? 5.879 -4.388 -6.448 1.00 0.00 35 CYS A CA 18
ATOM 11128 C C . CYS A 1 35 ? 5.365 -5.549 -7.305 1.00 0.00 35 CYS A C 18
ATOM 11129 O O . CYS A 1 35 ? 4.839 -5.327 -8.396 1.00 0.00 35 CYS A O 18
ATOM 11136 N N . SER A 1 36 ? 5.518 -6.799 -6.855 1.00 0.00 36 SER A N 18
ATOM 11137 C CA . SER A 1 36 ? 4.953 -7.951 -7.508 1.00 0.00 36 SER A CA 18
ATOM 11138 C C . SER A 1 36 ? 3.479 -8.147 -7.133 1.00 0.00 36 SER A C 18
ATOM 11139 O O . SER A 1 36 ? 2.712 -8.613 -7.978 1.00 0.00 36 SER A O 18
ATOM 11147 N N . ASN A 1 37 ? 3.071 -7.771 -5.913 1.00 0.00 37 ASN A N 18
ATOM 11148 C CA . ASN A 1 37 ? 1.710 -7.957 -5.417 1.00 0.00 37 ASN A CA 18
ATOM 11149 C C . ASN A 1 37 ? 0.834 -6.873 -6.010 1.00 0.00 37 ASN A C 18
ATOM 11150 O O . ASN A 1 37 ? 0.832 -5.765 -5.482 1.00 0.00 37 ASN A O 18
ATOM 11161 N N . SER A 1 38 ? 0.084 -7.154 -7.077 1.00 0.00 38 SER A N 18
ATOM 11162 C CA . SER A 1 38 ? -0.759 -6.161 -7.742 1.00 0.00 38 SER A CA 18
ATOM 11163 C C . SER A 1 38 ? -1.719 -5.462 -6.752 1.00 0.00 38 SER A C 18
ATOM 11164 O O . SER A 1 38 ? -2.055 -4.295 -6.960 1.00 0.00 38 SER A O 18
ATOM 11172 N N . ASP A 1 39 ? -2.091 -6.126 -5.646 1.00 0.00 39 ASP A N 18
ATOM 11173 C CA . ASP A 1 39 ? -2.919 -5.592 -4.562 1.00 0.00 39 ASP A CA 18
ATOM 11174 C C . ASP A 1 39 ? -2.287 -4.352 -3.933 1.00 0.00 39 ASP A C 18
ATOM 11175 O O . ASP A 1 39 ? -3.000 -3.391 -3.661 1.00 0.00 39 ASP A O 18
ATOM 11184 N N . CYS A 1 40 ? -0.960 -4.334 -3.762 1.00 0.00 40 CYS A N 18
ATOM 11185 C CA . CYS A 1 40 ? -0.203 -3.245 -3.143 1.00 0.00 40 CYS A CA 18
ATOM 11186 C C . CYS A 1 40 ? 0.662 -2.487 -4.148 1.00 0.00 40 CYS A C 18
ATOM 11187 O O . CYS A 1 40 ? 1.134 -1.402 -3.831 1.00 0.00 40 CYS A O 18
ATOM 11194 N N . THR A 1 41 ? 0.851 -3.002 -5.360 1.00 0.00 41 THR A N 18
ATOM 11195 C CA . THR A 1 41 ? 1.704 -2.428 -6.382 1.00 0.00 41 THR A CA 18
ATOM 11196 C C . THR A 1 41 ? 1.331 -0.975 -6.665 1.00 0.00 41 THR A C 18
ATOM 11197 O O . THR A 1 41 ? 2.230 -0.137 -6.713 1.00 0.00 41 THR A O 18
ATOM 11208 N N . ALA A 1 42 ? 0.041 -0.672 -6.863 1.00 0.00 42 ALA A N 18
ATOM 11209 C CA . ALA A 1 42 ? -0.388 0.661 -7.251 1.00 0.00 42 ALA A CA 18
ATOM 11210 C C . ALA A 1 42 ? -0.119 1.653 -6.126 1.00 0.00 42 ALA A C 18
ATOM 11211 O O . ALA A 1 42 ? 0.477 2.697 -6.372 1.00 0.00 42 ALA A O 18
ATOM 11218 N N . PHE A 1 43 ? -0.518 1.307 -4.898 1.00 0.00 43 PHE A N 18
ATOM 11219 C CA . PHE A 1 43 ? -0.189 2.059 -3.694 1.00 0.00 43 PHE A CA 18
ATOM 11220 C C . PHE A 1 43 ? 1.309 2.339 -3.696 1.00 0.00 43 PHE A C 18
ATOM 11221 O O . PHE A 1 43 ? 1.728 3.490 -3.731 1.00 0.00 43 PHE A O 18
ATOM 11238 N N . LEU A 1 44 ? 2.134 1.296 -3.729 1.00 0.00 44 LEU A N 18
ATOM 11239 C CA . LEU A 1 44 ? 3.567 1.465 -3.590 1.00 0.00 44 LEU A CA 18
ATOM 11240 C C . LEU A 1 44 ? 4.211 2.247 -4.737 1.00 0.00 44 LEU A C 18
ATOM 11241 O O . LEU A 1 44 ? 5.226 2.908 -4.524 1.00 0.00 44 LEU A O 18
ATOM 11257 N N . SER A 1 45 ? 3.627 2.209 -5.929 1.00 0.00 45 SER A N 18
ATOM 11258 C CA . SER A 1 45 ? 3.962 3.096 -7.033 1.00 0.00 45 SER A CA 18
ATOM 11259 C C . SER A 1 45 ? 3.824 4.552 -6.559 1.00 0.00 45 SER A C 18
ATOM 11260 O O . SER A 1 45 ? 4.826 5.272 -6.476 1.00 0.00 45 SER A O 18
ATOM 11268 N N . GLN A 1 46 ? 2.616 4.956 -6.144 1.00 0.00 46 GLN A N 18
ATOM 11269 C CA . GLN A 1 46 ? 2.343 6.274 -5.598 1.00 0.00 46 GLN A CA 18
ATOM 11270 C C . GLN A 1 46 ? 3.225 6.626 -4.388 1.00 0.00 46 GLN A C 18
ATOM 11271 O O . GLN A 1 46 ? 3.547 7.805 -4.236 1.00 0.00 46 GLN A O 18
ATOM 11285 N N . CYS A 1 47 ? 3.595 5.672 -3.520 1.00 0.00 47 CYS A N 18
ATOM 11286 C CA . CYS A 1 47 ? 4.277 5.989 -2.255 1.00 0.00 47 CYS A CA 18
ATOM 11287 C C . CYS A 1 47 ? 5.802 5.953 -2.338 1.00 0.00 47 CYS A C 18
ATOM 11288 O O . CYS A 1 47 ? 6.440 6.793 -1.707 1.00 0.00 47 CYS A O 18
ATOM 11295 N N . TYR A 1 48 ? 6.383 4.983 -3.050 1.00 0.00 48 TYR A N 18
ATOM 11296 C CA . TYR A 1 48 ? 7.827 4.754 -3.124 1.00 0.00 48 TYR A CA 18
ATOM 11297 C C . TYR A 1 48 ? 8.408 5.134 -4.478 1.00 0.00 48 TYR A C 18
ATOM 11298 O O . TYR A 1 48 ? 9.573 5.525 -4.558 1.00 0.00 48 TYR A O 18
ATOM 11316 N N . GLY A 1 49 ? 7.639 4.950 -5.548 1.00 0.00 49 GLY A N 18
ATOM 11317 C CA . GLY A 1 49 ? 8.120 4.981 -6.923 1.00 0.00 49 GLY A CA 18
ATOM 11318 C C . GLY A 1 49 ? 7.995 3.610 -7.588 1.00 0.00 49 GLY A C 18
ATOM 11319 O O . GLY A 1 49 ? 8.252 3.495 -8.786 1.00 0.00 49 GLY A O 18
ATOM 11323 N N . GLY A 1 50 ? 7.560 2.585 -6.851 1.00 0.00 50 GLY A N 18
ATOM 11324 C CA . GLY A 1 50 ? 7.109 1.335 -7.433 1.00 0.00 50 GLY A CA 18
ATOM 11325 C C . GLY A 1 50 ? 8.247 0.380 -7.768 1.00 0.00 50 GLY A C 18
ATOM 11326 O O . GLY A 1 50 ? 8.205 -0.234 -8.836 1.00 0.00 50 GLY A O 18
ATOM 11330 N N . CYS A 1 51 ? 9.221 0.217 -6.864 1.00 0.00 51 CYS A N 18
ATOM 11331 C CA . CYS A 1 51 ? 10.525 -0.399 -7.108 1.00 0.00 51 CYS A CA 18
ATOM 11332 C C . CYS A 1 51 ? 11.392 0.479 -7.997 1.00 0.00 51 CYS A C 18
ATOM 11333 O O . CYS A 1 51 ? 10.886 1.201 -8.888 1.00 0.00 51 CYS A O 18
ATOM 11341 N N . GLY A 1 1 ? -7.898 -6.522 -3.350 1.00 0.00 1 GLY A N 19
ATOM 11342 C CA . GLY A 1 1 ? -7.989 -6.914 -1.934 1.00 0.00 1 GLY A CA 19
ATOM 11343 C C . GLY A 1 1 ? -8.051 -5.681 -1.063 1.00 0.00 1 GLY A C 19
ATOM 11344 O O . GLY A 1 1 ? -8.392 -4.612 -1.558 1.00 0.00 1 GLY A O 19
ATOM 11350 N N . GLU A 1 2 ? -7.753 -5.812 0.228 1.00 0.00 2 GLU A N 19
ATOM 11351 C CA . GLU A 1 2 ? -7.853 -4.742 1.220 1.00 0.00 2 GLU A CA 19
ATOM 11352 C C . GLU A 1 2 ? -7.069 -3.488 0.837 1.00 0.00 2 GLU A C 19
ATOM 11353 O O . GLU A 1 2 ? -7.517 -2.376 1.119 1.00 0.00 2 GLU A O 19
ATOM 11365 N N . CYS A 1 3 ? -5.920 -3.639 0.176 1.00 0.00 3 CYS A N 19
ATOM 11366 C CA . CYS A 1 3 ? -5.152 -2.465 -0.196 1.00 0.00 3 CYS A CA 19
ATOM 11367 C C . CYS A 1 3 ? -5.841 -1.745 -1.366 1.00 0.00 3 CYS A C 19
ATOM 11368 O O . CYS A 1 3 ? -6.032 -0.528 -1.320 1.00 0.00 3 CYS A O 19
ATOM 11375 N N . GLU A 1 4 ? -6.276 -2.490 -2.390 1.00 0.00 4 GLU A N 19
ATOM 11376 C CA . GLU A 1 4 ? -7.040 -1.936 -3.509 1.00 0.00 4 GLU A CA 19
ATOM 11377 C C . GLU A 1 4 ? -8.401 -1.378 -3.064 1.00 0.00 4 GLU A C 19
ATOM 11378 O O . GLU A 1 4 ? -8.906 -0.456 -3.714 1.00 0.00 4 GLU A O 19
ATOM 11390 N N . GLN A 1 5 ? -8.991 -1.922 -1.991 1.00 0.00 5 GLN A N 19
ATOM 11391 C CA . GLN A 1 5 ? -10.213 -1.441 -1.358 1.00 0.00 5 GLN A CA 19
ATOM 11392 C C . GLN A 1 5 ? -9.945 -0.032 -0.848 1.00 0.00 5 GLN A C 19
ATOM 11393 O O . GLN A 1 5 ? -10.666 0.884 -1.223 1.00 0.00 5 GLN A O 19
ATOM 11407 N N . CYS A 1 6 ? -8.898 0.140 -0.034 1.00 0.00 6 CYS A N 19
ATOM 11408 C CA . CYS A 1 6 ? -8.548 1.429 0.540 1.00 0.00 6 CYS A CA 19
ATOM 11409 C C . CYS A 1 6 ? -8.374 2.466 -0.567 1.00 0.00 6 CYS A C 19
ATOM 11410 O O . CYS A 1 6 ? -8.920 3.564 -0.484 1.00 0.00 6 CYS A O 19
ATOM 11417 N N . PHE A 1 7 ? -7.666 2.094 -1.637 1.00 0.00 7 PHE A N 19
ATOM 11418 C CA . PHE A 1 7 ? -7.529 2.902 -2.842 1.00 0.00 7 PHE A CA 19
ATOM 11419 C C . PHE A 1 7 ? -8.891 3.270 -3.440 1.00 0.00 7 PHE A C 19
ATOM 11420 O O . PHE A 1 7 ? -9.136 4.442 -3.717 1.00 0.00 7 PHE A O 19
ATOM 11437 N N . SER A 1 8 ? -9.796 2.300 -3.590 1.00 0.00 8 SER A N 19
ATOM 11438 C CA . SER A 1 8 ? -11.147 2.513 -4.108 1.00 0.00 8 SER A CA 19
ATOM 11439 C C . SER A 1 8 ? -12.011 3.379 -3.178 1.00 0.00 8 SER A C 19
ATOM 11440 O O . SER A 1 8 ? -13.059 3.873 -3.608 1.00 0.00 8 SER A O 19
ATOM 11448 N N . ASP A 1 9 ? -11.580 3.607 -1.937 1.00 0.00 9 ASP A N 19
ATOM 11449 C CA . ASP A 1 9 ? -12.186 4.542 -0.995 1.00 0.00 9 ASP A CA 19
ATOM 11450 C C . ASP A 1 9 ? -11.307 5.799 -0.889 1.00 0.00 9 ASP A C 19
ATOM 11451 O O . ASP A 1 9 ? -11.208 6.456 0.153 1.00 0.00 9 ASP A O 19
ATOM 11460 N N . GLY A 1 10 ? -10.732 6.201 -2.028 1.00 0.00 10 GLY A N 19
ATOM 11461 C CA . GLY A 1 10 ? -9.962 7.420 -2.218 1.00 0.00 10 GLY A CA 19
ATOM 11462 C C . GLY A 1 10 ? -8.533 7.354 -1.688 1.00 0.00 10 GLY A C 19
ATOM 11463 O O . GLY A 1 10 ? -7.886 8.397 -1.593 1.00 0.00 10 GLY A O 19
ATOM 11467 N N . GLY A 1 11 ? -8.042 6.167 -1.325 1.00 0.00 11 GLY A N 19
ATOM 11468 C CA . GLY A 1 11 ? -6.687 5.958 -0.853 1.00 0.00 11 GLY A CA 19
ATOM 11469 C C . GLY A 1 11 ? -5.660 6.476 -1.856 1.00 0.00 11 GLY A C 19
ATOM 11470 O O . GLY A 1 11 ? -5.832 6.321 -3.068 1.00 0.00 11 GLY A O 19
ATOM 11474 N N . ASP A 1 12 ? -4.598 7.089 -1.336 1.00 0.00 12 ASP A N 19
ATOM 11475 C CA . ASP A 1 12 ? -3.467 7.673 -2.047 1.00 0.00 12 ASP A CA 19
ATOM 11476 C C . ASP A 1 12 ? -2.180 6.942 -1.655 1.00 0.00 12 ASP A C 19
ATOM 11477 O O . ASP A 1 12 ? -1.551 6.308 -2.497 1.00 0.00 12 ASP A O 19
ATOM 11486 N N . CYS A 1 13 ? -1.791 7.043 -0.388 1.00 0.00 13 CYS A N 19
ATOM 11487 C CA . CYS A 1 13 ? -1.140 6.053 0.459 1.00 0.00 13 CYS A CA 19
ATOM 11488 C C . CYS A 1 13 ? -1.183 6.536 1.919 1.00 0.00 13 CYS A C 19
ATOM 11489 O O . CYS A 1 13 ? -1.254 5.741 2.863 1.00 0.00 13 CYS A O 19
ATOM 11496 N N . THR A 1 14 ? -1.184 7.859 2.105 1.00 0.00 14 THR A N 19
ATOM 11497 C CA . THR A 1 14 ? -1.207 8.545 3.379 1.00 0.00 14 THR A CA 19
ATOM 11498 C C . THR A 1 14 ? -2.515 8.257 4.135 1.00 0.00 14 THR A C 19
ATOM 11499 O O . THR A 1 14 ? -2.461 7.898 5.314 1.00 0.00 14 THR A O 19
ATOM 11510 N N . THR A 1 15 ? -3.678 8.368 3.480 1.00 0.00 15 THR A N 19
ATOM 11511 C CA . THR A 1 15 ? -5.003 8.087 4.047 1.00 0.00 15 THR A CA 19
ATOM 11512 C C . THR A 1 15 ? -5.311 6.564 4.060 1.00 0.00 15 THR A C 19
ATOM 11513 O O . THR A 1 15 ? -6.439 6.146 3.811 1.00 0.00 15 THR A O 19
ATOM 11524 N N . CYS A 1 16 ? -4.317 5.711 4.334 1.00 0.00 16 CYS A N 19
ATOM 11525 C CA . CYS A 1 16 ? -4.388 4.244 4.310 1.00 0.00 16 CYS A CA 19
ATOM 11526 C C . CYS A 1 16 ? -3.279 3.685 5.190 1.00 0.00 16 CYS A C 19
ATOM 11527 O O . CYS A 1 16 ? -3.523 2.680 5.845 1.00 0.00 16 CYS A O 19
ATOM 11534 N N . PHE A 1 17 ? -2.061 4.247 5.233 1.00 0.00 17 PHE A N 19
ATOM 11535 C CA . PHE A 1 17 ? -0.994 3.629 6.032 1.00 0.00 17 PHE A CA 19
ATOM 11536 C C . PHE A 1 17 ? -1.370 3.512 7.515 1.00 0.00 17 PHE A C 19
ATOM 11537 O O . PHE A 1 17 ? -1.082 2.479 8.131 1.00 0.00 17 PHE A O 19
ATOM 11554 N N . ASN A 1 18 ? -2.060 4.524 8.061 1.00 0.00 18 ASN A N 19
ATOM 11555 C CA . ASN A 1 18 ? -2.512 4.572 9.456 1.00 0.00 18 ASN A CA 19
ATOM 11556 C C . ASN A 1 18 ? -1.358 4.321 10.432 1.00 0.00 18 ASN A C 19
ATOM 11557 O O . ASN A 1 18 ? -1.478 3.624 11.440 1.00 0.00 18 ASN A O 19
ATOM 11568 N N . ASN A 1 19 ? -0.175 4.783 10.061 1.00 0.00 19 ASN A N 19
ATOM 11569 C CA . ASN A 1 19 ? 1.062 4.588 10.783 1.00 0.00 19 ASN A CA 19
ATOM 11570 C C . ASN A 1 19 ? 1.488 3.130 11.042 1.00 0.00 19 ASN A C 19
ATOM 11571 O O . ASN A 1 19 ? 2.420 2.884 11.806 1.00 0.00 19 ASN A O 19
ATOM 11582 N N . GLY A 1 20 ? 0.905 2.164 10.330 1.00 0.00 20 GLY A N 19
ATOM 11583 C CA . GLY A 1 20 ? 1.343 0.783 10.338 1.00 0.00 20 GLY A CA 19
ATOM 11584 C C . GLY A 1 20 ? 0.312 -0.186 10.894 1.00 0.00 20 GLY A C 19
ATOM 11585 O O . GLY A 1 20 ? 0.669 -1.289 11.310 1.00 0.00 20 GLY A O 19
ATOM 11589 N N . THR A 1 21 ? -0.963 0.194 10.875 1.00 0.00 21 THR A N 19
ATOM 11590 C CA . THR A 1 21 ? -2.071 -0.672 11.261 1.00 0.00 21 THR A CA 19
ATOM 11591 C C . THR A 1 21 ? -3.172 -0.672 10.176 1.00 0.00 21 THR A C 19
ATOM 11592 O O . THR A 1 21 ? -4.194 -1.341 10.321 1.00 0.00 21 THR A O 19
ATOM 11603 N N . GLY A 1 22 ? -2.980 0.055 9.070 1.00 0.00 22 GLY A N 19
ATOM 11604 C CA . GLY A 1 22 ? -3.946 0.108 7.982 1.00 0.00 22 GLY A CA 19
ATOM 11605 C C . GLY A 1 22 ? -3.801 -1.069 7.008 1.00 0.00 22 GLY A C 19
ATOM 11606 O O . GLY A 1 22 ? -2.960 -1.947 7.220 1.00 0.00 22 GLY A O 19
ATOM 11610 N N . PRO A 1 23 ? -4.599 -1.093 5.927 1.00 0.00 23 PRO A N 19
ATOM 11611 C CA . PRO A 1 23 ? -4.785 -2.283 5.107 1.00 0.00 23 PRO A CA 19
ATOM 11612 C C . PRO A 1 23 ? -3.533 -2.681 4.321 1.00 0.00 23 PRO A C 19
ATOM 11613 O O . PRO A 1 23 ? -3.135 -3.846 4.344 1.00 0.00 23 PRO A O 19
ATOM 11624 N N . CYS A 1 24 ? -2.888 -1.733 3.638 1.00 0.00 24 CYS A N 19
ATOM 11625 C CA . CYS A 1 24 ? -1.699 -1.996 2.833 1.00 0.00 24 CYS A CA 19
ATOM 11626 C C . CYS A 1 24 ? -0.423 -2.105 3.686 1.00 0.00 24 CYS A C 19
ATOM 11627 O O . CYS A 1 24 ? 0.647 -2.318 3.134 1.00 0.00 24 CYS A O 19
ATOM 11634 N N . ALA A 1 25 ? -0.487 -1.927 5.010 1.00 0.00 25 ALA A N 19
ATOM 11635 C CA . ALA A 1 25 ? 0.657 -1.566 5.844 1.00 0.00 25 ALA A CA 19
ATOM 11636 C C . ALA A 1 25 ? 1.842 -2.532 5.744 1.00 0.00 25 ALA A C 19
ATOM 11637 O O . ALA A 1 25 ? 2.985 -2.074 5.717 1.00 0.00 25 ALA A O 19
ATOM 11644 N N . ASN A 1 26 ? 1.624 -3.849 5.663 1.00 0.00 26 ASN A N 19
ATOM 11645 C CA . ASN A 1 26 ? 2.765 -4.773 5.599 1.00 0.00 26 ASN A CA 19
ATOM 11646 C C . ASN A 1 26 ? 3.472 -4.718 4.241 1.00 0.00 26 ASN A C 19
ATOM 11647 O O . ASN A 1 26 ? 4.623 -5.141 4.129 1.00 0.00 26 ASN A O 19
ATOM 11658 N N . CYS A 1 27 ? 2.840 -4.120 3.226 1.00 0.00 27 CYS A N 19
ATOM 11659 C CA . CYS A 1 27 ? 3.451 -3.827 1.932 1.00 0.00 27 CYS A CA 19
ATOM 11660 C C . CYS A 1 27 ? 4.486 -2.699 2.031 1.00 0.00 27 CYS A C 19
ATOM 11661 O O . CYS A 1 27 ? 4.943 -2.247 0.992 1.00 0.00 27 CYS A O 19
ATOM 11668 N N . LEU A 1 28 ? 4.837 -2.206 3.230 1.00 0.00 28 LEU A N 19
ATOM 11669 C CA . LEU A 1 28 ? 5.674 -1.024 3.421 1.00 0.00 28 LEU A CA 19
ATOM 11670 C C . LEU A 1 28 ? 7.008 -1.439 4.034 1.00 0.00 28 LEU A C 19
ATOM 11671 O O . LEU A 1 28 ? 8.049 -1.342 3.386 1.00 0.00 28 LEU A O 19
ATOM 11687 N N . ALA A 1 29 ? 6.978 -1.880 5.297 1.00 0.00 29 ALA A N 19
ATOM 11688 C CA . ALA A 1 29 ? 8.149 -1.956 6.167 1.00 0.00 29 ALA A CA 19
ATOM 11689 C C . ALA A 1 29 ? 9.314 -2.701 5.520 1.00 0.00 29 ALA A C 19
ATOM 11690 O O . ALA A 1 29 ? 10.440 -2.206 5.535 1.00 0.00 29 ALA A O 19
ATOM 11697 N N . GLY A 1 30 ? 9.037 -3.861 4.928 1.00 0.00 30 GLY A N 19
ATOM 11698 C CA . GLY A 1 30 ? 9.994 -4.627 4.156 1.00 0.00 30 GLY A CA 19
ATOM 11699 C C . GLY A 1 30 ? 9.278 -5.157 2.939 1.00 0.00 30 GLY A C 19
ATOM 11700 O O . GLY A 1 30 ? 8.599 -6.179 3.044 1.00 0.00 30 GLY A O 19
ATOM 11704 N N . TYR A 1 31 ? 9.375 -4.449 1.812 1.00 0.00 31 TYR A N 19
ATOM 11705 C CA . TYR A 1 31 ? 8.498 -4.694 0.674 1.00 0.00 31 TYR A CA 19
ATOM 11706 C C . TYR A 1 31 ? 9.214 -5.071 -0.631 1.00 0.00 31 TYR A C 19
ATOM 11707 O O . TYR A 1 31 ? 8.758 -4.678 -1.704 1.00 0.00 31 TYR A O 19
ATOM 11725 N N . PRO A 1 32 ? 10.132 -6.052 -0.632 1.00 0.00 32 PRO A N 19
ATOM 11726 C CA . PRO A 1 32 ? 10.908 -6.358 -1.828 1.00 0.00 32 PRO A CA 19
ATOM 11727 C C . PRO A 1 32 ? 10.157 -7.347 -2.738 1.00 0.00 32 PRO A C 19
ATOM 11728 O O . PRO A 1 32 ? 10.737 -7.953 -3.638 1.00 0.00 32 PRO A O 19
ATOM 11739 N N . ALA A 1 33 ? 8.896 -7.659 -2.419 1.00 0.00 33 ALA A N 19
ATOM 11740 C CA . ALA A 1 33 ? 7.940 -8.304 -3.306 1.00 0.00 33 ALA A CA 19
ATOM 11741 C C . ALA A 1 33 ? 6.675 -7.467 -3.501 1.00 0.00 33 ALA A C 19
ATOM 11742 O O . ALA A 1 33 ? 5.910 -7.762 -4.421 1.00 0.00 33 ALA A O 19
ATOM 11749 N N . GLY A 1 34 ? 6.430 -6.450 -2.666 1.00 0.00 34 GLY A N 19
ATOM 11750 C CA . GLY A 1 34 ? 5.167 -5.725 -2.696 1.00 0.00 34 GLY A CA 19
ATOM 11751 C C . GLY A 1 34 ? 4.988 -5.003 -4.026 1.00 0.00 34 GLY A C 19
ATOM 11752 O O . GLY A 1 34 ? 3.863 -4.881 -4.488 1.00 0.00 34 GLY A O 19
ATOM 11756 N N . CYS A 1 35 ? 6.094 -4.619 -4.671 1.00 0.00 35 CYS A N 19
ATOM 11757 C CA . CYS A 1 35 ? 6.176 -4.053 -6.006 1.00 0.00 35 CYS A CA 19
ATOM 11758 C C . CYS A 1 35 ? 5.502 -4.936 -7.069 1.00 0.00 35 CYS A C 19
ATOM 11759 O O . CYS A 1 35 ? 5.267 -4.465 -8.182 1.00 0.00 35 CYS A O 19
ATOM 11766 N N . SER A 1 36 ? 5.285 -6.224 -6.787 1.00 0.00 36 SER A N 19
ATOM 11767 C CA . SER A 1 36 ? 4.810 -7.231 -7.700 1.00 0.00 36 SER A CA 19
ATOM 11768 C C . SER A 1 36 ? 3.505 -7.879 -7.240 1.00 0.00 36 SER A C 19
ATOM 11769 O O . SER A 1 36 ? 2.802 -8.484 -8.055 1.00 0.00 36 SER A O 19
ATOM 11777 N N . ASN A 1 37 ? 3.150 -7.716 -5.965 1.00 0.00 37 ASN A N 19
ATOM 11778 C CA . ASN A 1 37 ? 1.876 -8.165 -5.416 1.00 0.00 37 ASN A CA 19
ATOM 11779 C C . ASN A 1 37 ? 0.876 -7.120 -5.876 1.00 0.00 37 ASN A C 19
ATOM 11780 O O . ASN A 1 37 ? 0.813 -6.070 -5.246 1.00 0.00 37 ASN A O 19
ATOM 11791 N N . SER A 1 38 ? 0.153 -7.346 -6.980 1.00 0.00 38 SER A N 19
ATOM 11792 C CA . SER A 1 38 ? -0.636 -6.290 -7.618 1.00 0.00 38 SER A CA 19
ATOM 11793 C C . SER A 1 38 ? -1.645 -5.649 -6.659 1.00 0.00 38 SER A C 19
ATOM 11794 O O . SER A 1 38 ? -1.936 -4.462 -6.788 1.00 0.00 38 SER A O 19
ATOM 11802 N N . ASP A 1 39 ? -2.095 -6.389 -5.642 1.00 0.00 39 ASP A N 19
ATOM 11803 C CA . ASP A 1 39 ? -2.919 -5.881 -4.551 1.00 0.00 39 ASP A CA 19
ATOM 11804 C C . ASP A 1 39 ? -2.308 -4.646 -3.881 1.00 0.00 39 ASP A C 19
ATOM 11805 O O . ASP A 1 39 ? -3.021 -3.704 -3.538 1.00 0.00 39 ASP A O 19
ATOM 11814 N N . CYS A 1 40 ? -0.983 -4.630 -3.745 1.00 0.00 40 CYS A N 19
ATOM 11815 C CA . CYS A 1 40 ? -0.187 -3.600 -3.101 1.00 0.00 40 CYS A CA 19
ATOM 11816 C C . CYS A 1 40 ? 0.534 -2.714 -4.113 1.00 0.00 40 CYS A C 19
ATOM 11817 O O . CYS A 1 40 ? 0.704 -1.531 -3.831 1.00 0.00 40 CYS A O 19
ATOM 11824 N N . THR A 1 41 ? 0.906 -3.235 -5.280 1.00 0.00 41 THR A N 19
ATOM 11825 C CA . THR A 1 41 ? 1.653 -2.560 -6.325 1.00 0.00 41 THR A CA 19
ATOM 11826 C C . THR A 1 41 ? 1.171 -1.130 -6.563 1.00 0.00 41 THR A C 19
ATOM 11827 O O . THR A 1 41 ? 1.940 -0.220 -6.300 1.00 0.00 41 THR A O 19
ATOM 11838 N N . ALA A 1 42 ? -0.062 -0.894 -7.032 1.00 0.00 42 ALA A N 19
ATOM 11839 C CA . ALA A 1 42 ? -0.484 0.453 -7.433 1.00 0.00 42 ALA A CA 19
ATOM 11840 C C . ALA A 1 42 ? -0.516 1.444 -6.263 1.00 0.00 42 ALA A C 19
ATOM 11841 O O . ALA A 1 42 ? -0.310 2.636 -6.480 1.00 0.00 42 ALA A O 19
ATOM 11848 N N . PHE A 1 43 ? -0.745 0.974 -5.033 1.00 0.00 43 PHE A N 19
ATOM 11849 C CA . PHE A 1 43 ? -0.531 1.793 -3.849 1.00 0.00 43 PHE A CA 19
ATOM 11850 C C . PHE A 1 43 ? 0.951 2.151 -3.793 1.00 0.00 43 PHE A C 19
ATOM 11851 O O . PHE A 1 43 ? 1.300 3.331 -3.758 1.00 0.00 43 PHE A O 19
ATOM 11868 N N . LEU A 1 44 ? 1.841 1.154 -3.778 1.00 0.00 44 LEU A N 19
ATOM 11869 C CA . LEU A 1 44 ? 3.267 1.388 -3.627 1.00 0.00 44 LEU A CA 19
ATOM 11870 C C . LEU A 1 44 ? 3.870 2.241 -4.750 1.00 0.00 44 LEU A C 19
ATOM 11871 O O . LEU A 1 44 ? 4.764 3.045 -4.484 1.00 0.00 44 LEU A O 19
ATOM 11887 N N . SER A 1 45 ? 3.362 2.121 -5.972 1.00 0.00 45 SER A N 19
ATOM 11888 C CA . SER A 1 45 ? 3.701 2.878 -7.159 1.00 0.00 45 SER A CA 19
ATOM 11889 C C . SER A 1 45 ? 3.640 4.394 -6.900 1.00 0.00 45 SER A C 19
ATOM 11890 O O . SER A 1 45 ? 4.480 5.132 -7.423 1.00 0.00 45 SER A O 19
ATOM 11898 N N . GLN A 1 46 ? 2.734 4.860 -6.030 1.00 0.00 46 GLN A N 19
ATOM 11899 C CA . GLN A 1 46 ? 2.654 6.242 -5.581 1.00 0.00 46 GLN A CA 19
ATOM 11900 C C . GLN A 1 46 ? 3.231 6.438 -4.174 1.00 0.00 46 GLN A C 19
ATOM 11901 O O . GLN A 1 46 ? 3.863 7.462 -3.916 1.00 0.00 46 GLN A O 19
ATOM 11915 N N . CYS A 1 47 ? 3.030 5.496 -3.252 1.00 0.00 47 CYS A N 19
ATOM 11916 C CA . CYS A 1 47 ? 3.473 5.618 -1.861 1.00 0.00 47 CYS A CA 19
ATOM 11917 C C . CYS A 1 47 ? 4.997 5.712 -1.749 1.00 0.00 47 CYS A C 19
ATOM 11918 O O . CYS A 1 47 ? 5.518 6.352 -0.835 1.00 0.00 47 CYS A O 19
ATOM 11925 N N . TYR A 1 48 ? 5.685 5.041 -2.669 1.00 0.00 48 TYR A N 19
ATOM 11926 C CA . TYR A 1 48 ? 7.122 4.875 -2.752 1.00 0.00 48 TYR A CA 19
ATOM 11927 C C . TYR A 1 48 ? 7.570 5.329 -4.136 1.00 0.00 48 TYR A C 19
ATOM 11928 O O . TYR A 1 48 ? 8.296 6.315 -4.250 1.00 0.00 48 TYR A O 19
ATOM 11946 N N . GLY A 1 49 ? 7.124 4.625 -5.180 1.00 0.00 49 GLY A N 19
ATOM 11947 C CA . GLY A 1 49 ? 7.573 4.836 -6.549 1.00 0.00 49 GLY A CA 19
ATOM 11948 C C . GLY A 1 49 ? 7.515 3.573 -7.408 1.00 0.00 49 GLY A C 19
ATOM 11949 O O . GLY A 1 49 ? 7.622 3.653 -8.632 1.00 0.00 49 GLY A O 19
ATOM 11953 N N . GLY A 1 50 ? 7.323 2.398 -6.797 1.00 0.00 50 GLY A N 19
ATOM 11954 C CA . GLY A 1 50 ? 7.375 1.113 -7.475 1.00 0.00 50 GLY A CA 19
ATOM 11955 C C . GLY A 1 50 ? 8.828 0.657 -7.564 1.00 0.00 50 GLY A C 19
ATOM 11956 O O . GLY A 1 50 ? 9.559 1.106 -8.450 1.00 0.00 50 GLY A O 19
ATOM 11960 N N . CYS A 1 51 ? 9.262 -0.188 -6.628 1.00 0.00 51 CYS A N 19
ATOM 11961 C CA . CYS A 1 51 ? 10.573 -0.829 -6.636 1.00 0.00 51 CYS A CA 19
ATOM 11962 C C . CYS A 1 51 ? 10.800 -1.650 -7.909 1.00 0.00 51 CYS A C 19
ATOM 11963 O O . CYS A 1 51 ? 11.965 -1.944 -8.239 1.00 0.00 51 CYS A O 19
ATOM 11971 N N . GLY A 1 1 ? -7.753 -6.716 -3.244 1.00 0.00 1 GLY A N 20
ATOM 11972 C CA . GLY A 1 1 ? -7.502 -7.234 -1.892 1.00 0.00 1 GLY A CA 20
ATOM 11973 C C . GLY A 1 1 ? -7.820 -6.184 -0.841 1.00 0.00 1 GLY A C 20
ATOM 11974 O O . GLY A 1 1 ? -8.634 -5.287 -1.085 1.00 0.00 1 GLY A O 20
ATOM 11980 N N . GLU A 1 2 ? -7.229 -6.298 0.357 1.00 0.00 2 GLU A N 20
ATOM 11981 C CA . GLU A 1 2 ? -7.499 -5.360 1.449 1.00 0.00 2 GLU A CA 20
ATOM 11982 C C . GLU A 1 2 ? -6.948 -3.964 1.152 1.00 0.00 2 GLU A C 20
ATOM 11983 O O . GLU A 1 2 ? -7.587 -2.963 1.500 1.00 0.00 2 GLU A O 20
ATOM 11995 N N . CYS A 1 3 ? -5.770 -3.897 0.521 1.00 0.00 3 CYS A N 20
ATOM 11996 C CA . CYS A 1 3 ? -5.133 -2.642 0.154 1.00 0.00 3 CYS A CA 20
ATOM 11997 C C . CYS A 1 3 ? -5.978 -1.959 -0.938 1.00 0.00 3 CYS A C 20
ATOM 11998 O O . CYS A 1 3 ? -6.332 -0.786 -0.802 1.00 0.00 3 CYS A O 20
ATOM 12005 N N . GLU A 1 4 ? -6.384 -2.690 -1.983 1.00 0.00 4 GLU A N 20
ATOM 12006 C CA . GLU A 1 4 ? -7.243 -2.159 -3.040 1.00 0.00 4 GLU A CA 20
ATOM 12007 C C . GLU A 1 4 ? -8.579 -1.651 -2.503 1.00 0.00 4 GLU A C 20
ATOM 12008 O O . GLU A 1 4 ? -9.109 -0.681 -3.046 1.00 0.00 4 GLU A O 20
ATOM 12020 N N . GLN A 1 5 ? -9.136 -2.261 -1.452 1.00 0.00 5 GLN A N 20
ATOM 12021 C CA . GLN A 1 5 ? -10.382 -1.777 -0.867 1.00 0.00 5 GLN A CA 20
ATOM 12022 C C . GLN A 1 5 ? -10.181 -0.439 -0.145 1.00 0.00 5 GLN A C 20
ATOM 12023 O O . GLN A 1 5 ? -11.149 0.296 0.049 1.00 0.00 5 GLN A O 20
ATOM 12037 N N . CYS A 1 6 ? -8.953 -0.097 0.249 1.00 0.00 6 CYS A N 20
ATOM 12038 C CA . CYS A 1 6 ? -8.619 1.221 0.770 1.00 0.00 6 CYS A CA 20
ATOM 12039 C C . CYS A 1 6 ? -8.595 2.226 -0.371 1.00 0.00 6 CYS A C 20
ATOM 12040 O O . CYS A 1 6 ? -9.291 3.231 -0.322 1.00 0.00 6 CYS A O 20
ATOM 12047 N N . PHE A 1 7 ? -7.879 1.901 -1.448 1.00 0.00 7 PHE A N 20
ATOM 12048 C CA . PHE A 1 7 ? -7.859 2.706 -2.663 1.00 0.00 7 PHE A CA 20
ATOM 12049 C C . PHE A 1 7 ? -9.265 2.962 -3.213 1.00 0.00 7 PHE A C 20
ATOM 12050 O O . PHE A 1 7 ? -9.551 4.040 -3.740 1.00 0.00 7 PHE A O 20
ATOM 12067 N N . SER A 1 8 ? -10.146 1.970 -3.082 1.00 0.00 8 SER A N 20
ATOM 12068 C CA . SER A 1 8 ? -11.546 2.056 -3.456 1.00 0.00 8 SER A CA 20
ATOM 12069 C C . SER A 1 8 ? -12.242 3.198 -2.720 1.00 0.00 8 SER A C 20
ATOM 12070 O O . SER A 1 8 ? -13.154 3.803 -3.278 1.00 0.00 8 SER A O 20
ATOM 12078 N N . ASP A 1 9 ? -11.812 3.539 -1.502 1.00 0.00 9 ASP A N 20
ATOM 12079 C CA . ASP A 1 9 ? -12.393 4.650 -0.755 1.00 0.00 9 ASP A CA 20
ATOM 12080 C C . ASP A 1 9 ? -11.503 5.897 -0.824 1.00 0.00 9 ASP A C 20
ATOM 12081 O O . ASP A 1 9 ? -11.599 6.784 0.023 1.00 0.00 9 ASP A O 20
ATOM 12090 N N . GLY A 1 10 ? -10.846 6.100 -1.970 1.00 0.00 10 GLY A N 20
ATOM 12091 C CA . GLY A 1 10 ? -10.219 7.356 -2.357 1.00 0.00 10 GLY A CA 20
ATOM 12092 C C . GLY A 1 10 ? -8.877 7.658 -1.688 1.00 0.00 10 GLY A C 20
ATOM 12093 O O . GLY A 1 10 ? -8.442 8.809 -1.778 1.00 0.00 10 GLY A O 20
ATOM 12097 N N . GLY A 1 11 ? -8.233 6.696 -1.024 1.00 0.00 11 GLY A N 20
ATOM 12098 C CA . GLY A 1 11 ? -6.899 6.878 -0.466 1.00 0.00 11 GLY A CA 20
ATOM 12099 C C . GLY A 1 11 ? -5.809 6.729 -1.529 1.00 0.00 11 GLY A C 20
ATOM 12100 O O . GLY A 1 11 ? -6.059 6.183 -2.601 1.00 0.00 11 GLY A O 20
ATOM 12104 N N . ASP A 1 12 ? -4.596 7.200 -1.213 1.00 0.00 12 ASP A N 20
ATOM 12105 C CA . ASP A 1 12 ? -3.412 7.129 -2.085 1.00 0.00 12 ASP A CA 20
ATOM 12106 C C . ASP A 1 12 ? -2.308 6.356 -1.354 1.00 0.00 12 ASP A C 20
ATOM 12107 O O . ASP A 1 12 ? -2.074 5.184 -1.619 1.00 0.00 12 ASP A O 20
ATOM 12116 N N . CYS A 1 13 ? -1.632 6.992 -0.398 1.00 0.00 13 CYS A N 20
ATOM 12117 C CA . CYS A 1 13 ? -0.722 6.372 0.559 1.00 0.00 13 CYS A CA 20
ATOM 12118 C C . CYS A 1 13 ? -0.856 7.053 1.923 1.00 0.00 13 CYS A C 20
ATOM 12119 O O . CYS A 1 13 ? -0.649 6.404 2.956 1.00 0.00 13 CYS A O 20
ATOM 12126 N N . THR A 1 14 ? -1.258 8.327 1.944 1.00 0.00 14 THR A N 20
ATOM 12127 C CA . THR A 1 14 ? -1.570 9.075 3.148 1.00 0.00 14 THR A CA 20
ATOM 12128 C C . THR A 1 14 ? -2.672 8.314 3.891 1.00 0.00 14 THR A C 20
ATOM 12129 O O . THR A 1 14 ? -2.485 7.868 5.026 1.00 0.00 14 THR A O 20
ATOM 12140 N N . THR A 1 15 ? -3.805 8.083 3.234 1.00 0.00 15 THR A N 20
ATOM 12141 C CA . THR A 1 15 ? -5.040 7.711 3.877 1.00 0.00 15 THR A CA 20
ATOM 12142 C C . THR A 1 15 ? -5.236 6.180 3.841 1.00 0.00 15 THR A C 20
ATOM 12143 O O . THR A 1 15 ? -6.358 5.693 3.914 1.00 0.00 15 THR A O 20
ATOM 12154 N N . CYS A 1 16 ? -4.149 5.398 3.948 1.00 0.00 16 CYS A N 20
ATOM 12155 C CA . CYS A 1 16 ? -4.165 3.930 3.839 1.00 0.00 16 CYS A CA 20
ATOM 12156 C C . CYS A 1 16 ? -2.964 3.264 4.510 1.00 0.00 16 CYS A C 20
ATOM 12157 O O . CYS A 1 16 ? -2.986 2.047 4.675 1.00 0.00 16 CYS A O 20
ATOM 12164 N N . PHE A 1 17 ? -1.917 3.989 4.918 1.00 0.00 17 PHE A N 20
ATOM 12165 C CA . PHE A 1 17 ? -0.880 3.360 5.734 1.00 0.00 17 PHE A CA 20
ATOM 12166 C C . PHE A 1 17 ? -1.295 3.314 7.211 1.00 0.00 17 PHE A C 20
ATOM 12167 O O . PHE A 1 17 ? -0.976 2.351 7.910 1.00 0.00 17 PHE A O 20
ATOM 12184 N N . ASN A 1 18 ? -2.049 4.318 7.674 1.00 0.00 18 ASN A N 20
ATOM 12185 C CA . ASN A 1 18 ? -2.511 4.502 9.055 1.00 0.00 18 ASN A CA 20
ATOM 12186 C C . ASN A 1 18 ? -1.367 4.361 10.073 1.00 0.00 18 ASN A C 20
ATOM 12187 O O . ASN A 1 18 ? -1.477 3.688 11.100 1.00 0.00 18 ASN A O 20
ATOM 12198 N N . ASN A 1 19 ? -0.211 4.898 9.705 1.00 0.00 19 ASN A N 20
ATOM 12199 C CA . ASN A 1 19 ? 1.100 4.630 10.262 1.00 0.00 19 ASN A CA 20
ATOM 12200 C C . ASN A 1 19 ? 1.311 3.199 10.767 1.00 0.00 19 ASN A C 20
ATOM 12201 O O . ASN A 1 19 ? 1.640 2.970 11.928 1.00 0.00 19 ASN A O 20
ATOM 12212 N N . GLY A 1 20 ? 1.142 2.222 9.873 1.00 0.00 20 GLY A N 20
ATOM 12213 C CA . GLY A 1 20 ? 1.467 0.826 10.110 1.00 0.00 20 GLY A CA 20
ATOM 12214 C C . GLY A 1 20 ? 0.304 0.014 10.672 1.00 0.00 20 GLY A C 20
ATOM 12215 O O . GLY A 1 20 ? 0.485 -1.155 10.991 1.00 0.00 20 GLY A O 20
ATOM 12219 N N . THR A 1 21 ? -0.897 0.582 10.766 1.00 0.00 21 THR A N 20
ATOM 12220 C CA . THR A 1 21 ? -2.109 -0.071 11.242 1.00 0.00 21 THR A CA 20
ATOM 12221 C C . THR A 1 21 ? -3.105 -0.255 10.073 1.00 0.00 21 THR A C 20
ATOM 12222 O O . THR A 1 21 ? -4.151 -0.869 10.250 1.00 0.00 21 THR A O 20
ATOM 12233 N N . GLY A 1 22 ? -2.818 0.275 8.877 1.00 0.00 22 GLY A N 20
ATOM 12234 C CA . GLY A 1 22 ? -3.742 0.286 7.749 1.00 0.00 22 GLY A CA 20
ATOM 12235 C C . GLY A 1 22 ? -3.813 -1.065 7.031 1.00 0.00 22 GLY A C 20
ATOM 12236 O O . GLY A 1 22 ? -3.074 -1.991 7.375 1.00 0.00 22 GLY A O 20
ATOM 12240 N N . PRO A 1 23 ? -4.666 -1.189 6.004 1.00 0.00 23 PRO A N 20
ATOM 12241 C CA . PRO A 1 23 ? -4.788 -2.417 5.225 1.00 0.00 23 PRO A CA 20
ATOM 12242 C C . PRO A 1 23 ? -3.537 -2.603 4.362 1.00 0.00 23 PRO A C 20
ATOM 12243 O O . PRO A 1 23 ? -2.887 -3.648 4.372 1.00 0.00 23 PRO A O 20
ATOM 12254 N N . CYS A 1 24 ? -3.161 -1.543 3.649 1.00 0.00 24 CYS A N 20
ATOM 12255 C CA . CYS A 1 24 ? -1.953 -1.409 2.868 1.00 0.00 24 CYS A CA 20
ATOM 12256 C C . CYS A 1 24 ? -0.717 -1.241 3.780 1.00 0.00 24 CYS A C 20
ATOM 12257 O O . CYS A 1 24 ? 0.236 -0.607 3.348 1.00 0.00 24 CYS A O 20
ATOM 12264 N N . ALA A 1 25 ? -0.705 -1.705 5.042 1.00 0.00 25 ALA A N 20
ATOM 12265 C CA . ALA A 1 25 ? 0.429 -1.466 5.943 1.00 0.00 25 ALA A CA 20
ATOM 12266 C C . ALA A 1 25 ? 1.570 -2.455 5.723 1.00 0.00 25 ALA A C 20
ATOM 12267 O O . ALA A 1 25 ? 2.730 -2.044 5.654 1.00 0.00 25 ALA A O 20
ATOM 12274 N N . ASN A 1 26 ? 1.267 -3.748 5.590 1.00 0.00 26 ASN A N 20
ATOM 12275 C CA . ASN A 1 26 ? 2.310 -4.742 5.335 1.00 0.00 26 ASN A CA 20
ATOM 12276 C C . ASN A 1 26 ? 2.934 -4.567 3.944 1.00 0.00 26 ASN A C 20
ATOM 12277 O O . ASN A 1 26 ? 4.020 -5.091 3.709 1.00 0.00 26 ASN A O 20
ATOM 12288 N N . CYS A 1 27 ? 2.316 -3.776 3.054 1.00 0.00 27 CYS A N 20
ATOM 12289 C CA . CYS A 1 27 ? 2.928 -3.379 1.790 1.00 0.00 27 CYS A CA 20
ATOM 12290 C C . CYS A 1 27 ? 4.227 -2.568 1.983 1.00 0.00 27 CYS A C 20
ATOM 12291 O O . CYS A 1 27 ? 4.887 -2.315 0.985 1.00 0.00 27 CYS A O 20
ATOM 12298 N N . LEU A 1 28 ? 4.578 -2.081 3.188 1.00 0.00 28 LEU A N 20
ATOM 12299 C CA . LEU A 1 28 ? 5.695 -1.164 3.410 1.00 0.00 28 LEU A CA 20
ATOM 12300 C C . LEU A 1 28 ? 6.863 -1.845 4.114 1.00 0.00 28 LEU A C 20
ATOM 12301 O O . LEU A 1 28 ? 7.992 -1.799 3.635 1.00 0.00 28 LEU A O 20
ATOM 12317 N N . ALA A 1 29 ? 6.609 -2.370 5.319 1.00 0.00 29 ALA A N 20
ATOM 12318 C CA . ALA A 1 29 ? 7.652 -2.662 6.296 1.00 0.00 29 ALA A CA 20
ATOM 12319 C C . ALA A 1 29 ? 8.629 -3.696 5.742 1.00 0.00 29 ALA A C 20
ATOM 12320 O O . ALA A 1 29 ? 9.831 -3.438 5.644 1.00 0.00 29 ALA A O 20
ATOM 12327 N N . GLY A 1 30 ? 8.094 -4.843 5.332 1.00 0.00 30 GLY A N 20
ATOM 12328 C CA . GLY A 1 30 ? 8.793 -5.818 4.527 1.00 0.00 30 GLY A CA 20
ATOM 12329 C C . GLY A 1 30 ? 8.161 -5.780 3.153 1.00 0.00 30 GLY A C 20
ATOM 12330 O O . GLY A 1 30 ? 7.128 -6.423 2.953 1.00 0.00 30 GLY A O 20
ATOM 12334 N N . TYR A 1 31 ? 8.740 -5.017 2.219 1.00 0.00 31 TYR A N 20
ATOM 12335 C CA . TYR A 1 31 ? 8.221 -4.991 0.857 1.00 0.00 31 TYR A CA 20
ATOM 12336 C C . TYR A 1 31 ? 9.284 -5.237 -0.225 1.00 0.00 31 TYR A C 20
ATOM 12337 O O . TYR A 1 31 ? 9.222 -4.627 -1.299 1.00 0.00 31 TYR A O 20
ATOM 12355 N N . PRO A 1 32 ? 10.109 -6.290 -0.139 1.00 0.00 32 PRO A N 20
ATOM 12356 C CA . PRO A 1 32 ? 11.179 -6.450 -1.113 1.00 0.00 32 PRO A CA 20
ATOM 12357 C C . PRO A 1 32 ? 10.615 -6.919 -2.462 1.00 0.00 32 PRO A C 20
ATOM 12358 O O . PRO A 1 32 ? 11.216 -6.701 -3.517 1.00 0.00 32 PRO A O 20
ATOM 12369 N N . ALA A 1 33 ? 9.407 -7.488 -2.430 1.00 0.00 33 ALA A N 20
ATOM 12370 C CA . ALA A 1 33 ? 8.663 -8.030 -3.548 1.00 0.00 33 ALA A CA 20
ATOM 12371 C C . ALA A 1 33 ? 7.356 -7.269 -3.804 1.00 0.00 33 ALA A C 20
ATOM 12372 O O . ALA A 1 33 ? 6.577 -7.694 -4.654 1.00 0.00 33 ALA A O 20
ATOM 12379 N N . GLY A 1 34 ? 7.038 -6.214 -3.047 1.00 0.00 34 GLY A N 20
ATOM 12380 C CA . GLY A 1 34 ? 5.683 -5.662 -3.035 1.00 0.00 34 GLY A CA 20
ATOM 12381 C C . GLY A 1 34 ? 5.216 -5.153 -4.401 1.00 0.00 34 GLY A C 20
ATOM 12382 O O . GLY A 1 34 ? 4.026 -5.237 -4.680 1.00 0.00 34 GLY A O 20
ATOM 12386 N N . CYS A 1 35 ? 6.124 -4.717 -5.283 1.00 0.00 35 CYS A N 20
ATOM 12387 C CA . CYS A 1 35 ? 5.792 -4.325 -6.655 1.00 0.00 35 CYS A CA 20
ATOM 12388 C C . CYS A 1 35 ? 5.138 -5.444 -7.470 1.00 0.00 35 CYS A C 20
ATOM 12389 O O . CYS A 1 35 ? 4.437 -5.161 -8.445 1.00 0.00 35 CYS A O 20
ATOM 12396 N N . SER A 1 36 ? 5.372 -6.712 -7.127 1.00 0.00 36 SER A N 20
ATOM 12397 C CA . SER A 1 36 ? 4.754 -7.842 -7.793 1.00 0.00 36 SER A CA 20
ATOM 12398 C C . SER A 1 36 ? 3.315 -8.067 -7.332 1.00 0.00 36 SER A C 20
ATOM 12399 O O . SER A 1 36 ? 2.512 -8.696 -8.023 1.00 0.00 36 SER A O 20
ATOM 12407 N N . ASN A 1 37 ? 3.002 -7.591 -6.129 1.00 0.00 37 ASN A N 20
ATOM 12408 C CA . ASN A 1 37 ? 1.741 -7.805 -5.451 1.00 0.00 37 ASN A CA 20
ATOM 12409 C C . ASN A 1 37 ? 0.768 -6.731 -5.905 1.00 0.00 37 ASN A C 20
ATOM 12410 O O . ASN A 1 37 ? 0.675 -5.721 -5.227 1.00 0.00 37 ASN A O 20
ATOM 12421 N N . SER A 1 38 ? 0.051 -6.927 -7.018 1.00 0.00 38 SER A N 20
ATOM 12422 C CA . SER A 1 38 ? -0.819 -5.929 -7.647 1.00 0.00 38 SER A CA 20
ATOM 12423 C C . SER A 1 38 ? -1.774 -5.249 -6.637 1.00 0.00 38 SER A C 20
ATOM 12424 O O . SER A 1 38 ? -2.077 -4.067 -6.794 1.00 0.00 38 SER A O 20
ATOM 12432 N N . ASP A 1 39 ? -2.200 -5.946 -5.571 1.00 0.00 39 ASP A N 20
ATOM 12433 C CA . ASP A 1 39 ? -3.028 -5.368 -4.497 1.00 0.00 39 ASP A CA 20
ATOM 12434 C C . ASP A 1 39 ? -2.311 -4.215 -3.778 1.00 0.00 39 ASP A C 20
ATOM 12435 O O . ASP A 1 39 ? -2.949 -3.239 -3.395 1.00 0.00 39 ASP A O 20
ATOM 12444 N N . CYS A 1 40 ? -0.983 -4.300 -3.635 1.00 0.00 40 CYS A N 20
ATOM 12445 C CA . CYS A 1 40 ? -0.075 -3.308 -3.063 1.00 0.00 40 CYS A CA 20
ATOM 12446 C C . CYS A 1 40 ? 0.600 -2.459 -4.146 1.00 0.00 40 CYS A C 20
ATOM 12447 O O . CYS A 1 40 ? 1.112 -1.391 -3.835 1.00 0.00 40 CYS A O 20
ATOM 12454 N N . THR A 1 41 ? 0.682 -2.921 -5.390 1.00 0.00 41 THR A N 20
ATOM 12455 C CA . THR A 1 41 ? 1.533 -2.324 -6.400 1.00 0.00 41 THR A CA 20
ATOM 12456 C C . THR A 1 41 ? 1.150 -0.878 -6.676 1.00 0.00 41 THR A C 20
ATOM 12457 O O . THR A 1 41 ? 2.025 -0.029 -6.560 1.00 0.00 41 THR A O 20
ATOM 12468 N N . ALA A 1 42 ? -0.101 -0.559 -7.021 1.00 0.00 42 ALA A N 20
ATOM 12469 C CA . ALA A 1 42 ? -0.447 0.814 -7.391 1.00 0.00 42 ALA A CA 20
ATOM 12470 C C . ALA A 1 42 ? -0.250 1.775 -6.216 1.00 0.00 42 ALA A C 20
ATOM 12471 O O . ALA A 1 42 ? 0.161 2.915 -6.433 1.00 0.00 42 ALA A O 20
ATOM 12478 N N . PHE A 1 43 ? -0.492 1.311 -4.988 1.00 0.00 43 PHE A N 20
ATOM 12479 C CA . PHE A 1 43 ? -0.156 2.004 -3.758 1.00 0.00 43 PHE A CA 20
ATOM 12480 C C . PHE A 1 43 ? 1.343 2.289 -3.724 1.00 0.00 43 PHE A C 20
ATOM 12481 O O . PHE A 1 43 ? 1.735 3.442 -3.565 1.00 0.00 43 PHE A O 20
ATOM 12498 N N . LEU A 1 44 ? 2.208 1.279 -3.860 1.00 0.00 44 LEU A N 20
ATOM 12499 C CA . LEU A 1 44 ? 3.645 1.472 -3.731 1.00 0.00 44 LEU A CA 20
ATOM 12500 C C . LEU A 1 44 ? 4.243 2.254 -4.900 1.00 0.00 44 LEU A C 20
ATOM 12501 O O . LEU A 1 44 ? 5.153 3.055 -4.688 1.00 0.00 44 LEU A O 20
ATOM 12517 N N . SER A 1 45 ? 3.709 2.087 -6.105 1.00 0.00 45 SER A N 20
ATOM 12518 C CA . SER A 1 45 ? 3.922 2.909 -7.269 1.00 0.00 45 SER A CA 20
ATOM 12519 C C . SER A 1 45 ? 3.700 4.387 -6.919 1.00 0.00 45 SER A C 20
ATOM 12520 O O . SER A 1 45 ? 4.521 5.222 -7.307 1.00 0.00 45 SER A O 20
ATOM 12528 N N . GLN A 1 46 ? 2.648 4.722 -6.159 1.00 0.00 46 GLN A N 20
ATOM 12529 C CA . GLN A 1 46 ? 2.430 6.084 -5.683 1.00 0.00 46 GLN A CA 20
ATOM 12530 C C . GLN A 1 46 ? 3.366 6.439 -4.530 1.00 0.00 46 GLN A C 20
ATOM 12531 O O . GLN A 1 46 ? 3.900 7.544 -4.518 1.00 0.00 46 GLN A O 20
ATOM 12545 N N . CYS A 1 47 ? 3.518 5.577 -3.525 1.00 0.00 47 CYS A N 20
ATOM 12546 C CA . CYS A 1 47 ? 4.256 5.926 -2.322 1.00 0.00 47 CYS A CA 20
ATOM 12547 C C . CYS A 1 47 ? 5.755 5.969 -2.627 1.00 0.00 47 CYS A C 20
ATOM 12548 O O . CYS A 1 47 ? 6.380 7.030 -2.593 1.00 0.00 47 CYS A O 20
ATOM 12555 N N . TYR A 1 48 ? 6.351 4.814 -2.906 1.00 0.00 48 TYR A N 20
ATOM 12556 C CA . TYR A 1 48 ? 7.782 4.659 -3.126 1.00 0.00 48 TYR A CA 20
ATOM 12557 C C . TYR A 1 48 ? 8.208 5.073 -4.535 1.00 0.00 48 TYR A C 20
ATOM 12558 O O . TYR A 1 48 ? 9.332 5.533 -4.720 1.00 0.00 48 TYR A O 20
ATOM 12576 N N . GLY A 1 49 ? 7.333 4.889 -5.525 1.00 0.00 49 GLY A N 20
ATOM 12577 C CA . GLY A 1 49 ? 7.680 4.964 -6.940 1.00 0.00 49 GLY A CA 20
ATOM 12578 C C . GLY A 1 49 ? 7.675 3.584 -7.598 1.00 0.00 49 GLY A C 20
ATOM 12579 O O . GLY A 1 49 ? 7.725 3.512 -8.822 1.00 0.00 49 GLY A O 20
ATOM 12583 N N . GLY A 1 50 ? 7.564 2.501 -6.822 1.00 0.00 50 GLY A N 20
ATOM 12584 C CA . GLY A 1 50 ? 7.575 1.132 -7.318 1.00 0.00 50 GLY A CA 20
ATOM 12585 C C . GLY A 1 50 ? 9.001 0.610 -7.499 1.00 0.00 50 GLY A C 20
ATOM 12586 O O . GLY A 1 50 ? 9.471 0.486 -8.630 1.00 0.00 50 GLY A O 20
ATOM 12590 N N . CYS A 1 51 ? 9.607 0.213 -6.373 1.00 0.00 51 CYS A N 20
ATOM 12591 C CA . CYS A 1 51 ? 10.875 -0.501 -6.204 1.00 0.00 51 CYS A CA 20
ATOM 12592 C C . CYS A 1 51 ? 12.103 0.353 -6.506 1.00 0.00 51 CYS A C 20
ATOM 12593 O O . CYS A 1 51 ? 13.213 -0.115 -6.160 1.00 0.00 51 CYS A O 20
#

Secondary structure (DSSP, 8-state):
-HHHHHHHTT--SHHHHTTTTSSTTTTTSS-TTSSSSSTTHHHHHHHT---

Sequence (51 aa):
GECEQCFSDGGDCTTCFNNGTGPCANCLAGYPAGCSNSDCTAFLSQCYGGCGECEQCFSDGGDCTTCFNNGTGPCANCLAGYPAGCSNSDCTAFLSQCYGGCGECEQCFSDGGDCTTCFNNGTGPCANCLAGYPAGCSNSDCTAFLSQCYGGCGECEQCFSDGGDCTTCFNNGTGPCANCLAGYPAGCSNSDCTAFLSQCYGGCGECEQCFSDGGDCTTCFNNGTGPCANCLAGYPAGCSNSDCTAFLSQCYGGCGECEQCFSDGGDCTTCFNNGTGPCANCLAGYPAGCSNSDCTAFLSQCYGGCGECEQCFSDGGDCTTCFNNGTGPCANCLAGYPAGCSNSDCTAFLSQCYGGCGECEQCFSDGGDCTTCFNNGTGPCANCLAGYPAGCSNSDCTAFLSQCYGGCGECEQCFSDGGDCTTCFNNGTGPCANCLAGYPAGCSNSDCTAFLSQCYGGCGECEQCFSDGGDCTTCFNNGTGPCANCLAGYPAGCSNSDCTAFLSQCYGGCGECEQCFSDGGDCTTCFNNGTGPCANCLAGYPAGCSNSDCTAFLSQCYGGCGECEQCFSDGGDCTTCFNNGTGPCANCLAGYPAGCSNSDCTAFLSQCYGGCGECEQCFSDGGDCTTCFNNGTGPCANCLAGYPAGCSNSDCTAFLSQCYGGCGECEQCFSDGGDCTTCFNNGTGPCANCLAGYPAGCSNSDCTAFLSQCYGGCGECEQCFSDGGDCTTCFNNGTGPCANCLAGYPAGCSNSDCTAFLSQCYGGCGECEQCFSDGGDCTTCFNNGTGPCANCLAGYPAGCSNSDCTAFLSQCYGGCGECEQCFSDGGDCTTCFNNGTGPCANCLAGYPAGCSNSDCTAFLSQCYGGCGECEQCFSDGGDCTTCFNNGTGPCANCLAGYPAGCSNSDCTAFLSQCYGGCGECEQCFSDGGDCTTCFNNGTGPCANCLAGYPAGCSNSDCTAFLSQCYGGCGECEQCFSDGGDCTTCFNNGTGPCANCLAGYPAGCSNSDCTAFLSQCYGGC

Organism: Euplotes raikovi (NCBI:txid5938)

Solvent-accessible surface area: 3100 Å² total; per-residue (Å²): 69,109,1,84,135,27,63,103,126,65,8,94,38,120,97,6,53,101,137,47,110,19,31,0,10,103,6,28,96,58,60,119,64,6,27,103,69,81,38,10,36,53,1,0,56,105,42,96,48,25,120

InterPro domains:
  IPR016056 Pheromone Er-23, protozoan [SSF69964] (1-51)
  IPR016057 Pheromone Er-2/Er-23, protozoan [G3DSA:1.10.10.190] (1-51)

CATH classification: 1.10.10.190

Nearest PDB structures (foldseek):
  1ha8-assembly1_A  TM=9.806E-01  e=5.265E-08  Euplotes raikovi
  1ha8-assembly1_A  TM=9.830E-01  e=1.336E-08  Euplotes raikovi
  1ha8-assembly1_A  TM=9.920E-01  e=7.176E-08  Euplotes raikovi
  1ha8-assembly1_A  TM=9.837E-01  e=1.038E-07  Euplotes raikovi
  1ha8-assembly1_A  TM=9.884E-01  e=1.922E-08  Euplotes raikovi

Foldseek 3Di:
DQLVVQVVVVDQQVRACPVQPGSLVVCPPPPPPSCVVVSNNSSCCRVVVRD